Protein AF-A0A7S1EJ12-F1 (afdb_monomer)

Secondary structure (DSSP, 8-state):
----------------------------------------SS-SSSHHHHHHHHHHHHHHHHHHHHHHHHHHHHHHHHHHHHHHHHHHHHHHHHHHHHHHHHHHHHHHHHHHHHHHHHHHHHHHHHHHHTSPTT----TTT-EEEEEEEEESPPS-SSPPEEEEEEEEETTEE-S--EEPPPBPPEEETTTTEEEEEEEEEEEE-S----TTEEEEEEEEEEETTTEEEEEEEEEEE-B-TTS-B--EEEEEEPBPSSP-TT--GGGGGGSPBPTT--EEEEEEEEPP--------S-------------PPPPP----------PPPPPP--------PPPPPPP------------PPPP--------TT-TT--TT-B---PPPPS--EEP-TTPEEEEEEEEEES--TT--SEEEEEEEE-TTS-BS-STTEEEEEPPTTSBTTS-EEEEEEEEEGGGS-TT-EEEEEEEEEETTTTSEEEEEEEEEEESEE-TTTSSPPPHHHHHHHHHHHHHHHHHH-SPTTSHHHHHHHTT-PPPP--EE--EEEEEEEEEPP-----S-GGG---PPPP-SEEEEEEEEES--HHHHHHHHHHTT-HHHHHHHHHHHHHHHHHHHHHHTS------------SSTTHHHHHHHHHHHHHHHHHHHHHHHH-PPPGGG--EE-TT-PPPHHHHHHHHHHHHHTTS--BHHHHHHHHS-HHHHHHHTT-HHHHHHHHHHHHHTS-SS-PPBP-GGGSS---TTT-EEEEEEEEESPPPPPTT-TT-EEEEEEEEGGG--TT-TT---TT-EEE--B-TTSBTTB-BB----EEE--PPP-GGG-EEEEEEEEEE-B-TTS-B-GGG-EEEEEEEEEEESBS-SSS--B--EEEEEEEEESSPPTTHHHHHHHH-HHHHHHHHHHTTSS-EEEEEEEEEEEEEGGG-TTS-TTPPP---GGG--S-HHHHHHHHHHHHTT------THHHHHHHHHHHHHHTT-SS-PPPHHHHHHHHHHHHHHHHHHHHHHH---------SS------

Nearest PDB structures (foldseek):
  6pyr-assembly1_A  TM=7.190E-01  e=3.260E-07  Homo sapiens
  8s3r-assembly1_A  TM=7.450E-01  e=2.530E-06  Homo sapiens
  9gdi-assembly1_A  TM=7.286E-01  e=1.932E-06  Homo sapiens
  7jis-assembly1_A  TM=7.137E-01  e=3.139E-06  Homo sapiens
  5t8f-assembly1_A  TM=7.383E-01  e=1.208E-05  Homo sapiens

Solvent-accessible surface area (backbone atoms only — not comparable to full-atom values): 61436 Å² total; per-residue (Å²): 136,85,92,84,91,85,88,88,89,85,88,90,82,91,88,82,88,84,90,88,89,87,86,84,89,85,89,84,85,88,84,92,81,93,84,91,82,87,89,85,90,80,74,79,77,61,56,58,59,56,48,50,54,55,52,50,53,50,48,53,54,48,52,52,50,49,54,51,47,52,54,51,52,52,51,51,52,53,52,52,51,53,53,49,55,52,50,53,50,55,50,52,54,50,53,50,54,50,53,53,51,51,51,51,53,52,50,51,54,51,52,55,49,51,53,53,49,56,55,48,51,53,54,41,52,59,40,51,69,62,47,48,93,85,40,87,54,45,24,64,52,20,30,33,43,30,40,46,32,36,41,42,47,55,94,64,94,84,51,28,37,31,44,42,33,36,43,22,47,47,75,44,73,66,60,81,74,44,71,55,74,75,19,60,64,40,76,36,83,90,77,75,39,38,32,25,61,64,71,44,74,46,79,50,55,70,45,70,60,43,69,55,31,24,42,36,38,38,38,24,36,36,56,69,96,88,41,70,44,79,59,19,28,35,76,42,70,41,33,40,94,63,34,26,65,57,69,47,82,43,78,43,60,21,28,39,64,75,85,71,74,60,68,56,78,84,56,56,78,77,51,61,62,16,83,53,28,53,29,38,34,36,35,30,43,73,39,64,78,70,91,72,71,82,74,84,64,90,70,75,74,75,77,76,82,71,77,81,77,87,72,82,84,84,80,95,75,88,82,89,80,87,90,88,85,87,80,86,81,86,82,82,79,89,76,91,77,90,79,83,86,85,82,84,88,80,87,84,92,77,88,83,88,87,85,91,83,80,84,79,81,85,81,87,78,82,85,78,88,68,93,67,53,88,75,80,56,95,76,32,65,62,77,76,69,80,73,66,99,63,64,50,68,52,54,60,91,34,40,38,38,40,33,42,49,29,40,33,59,46,42,65,44,46,30,50,43,33,42,36,43,32,33,17,39,84,85,52,39,60,76,43,78,84,42,48,48,72,36,57,37,38,46,85,26,33,39,40,43,25,32,32,80,40,69,48,80,40,55,44,65,79,51,58,50,52,29,27,39,36,40,36,35,34,22,24,22,65,87,70,72,56,32,36,18,31,50,20,29,30,30,43,70,53,33,25,29,74,92,75,71,37,66,46,51,72,69,54,33,53,50,41,54,52,34,45,48,56,48,57,68,64,71,70,66,80,91,84,61,64,77,64,47,53,63,70,68,65,68,71,79,50,81,57,40,22,37,76,52,47,36,41,61,39,58,22,29,59,37,64,61,88,75,81,74,97,63,85,88,74,77,67,94,71,74,82,62,60,70,24,36,35,36,34,35,27,39,68,58,75,44,74,62,54,41,48,49,50,36,51,78,60,70,47,56,68,66,53,53,61,48,51,54,52,52,52,53,50,54,49,53,50,49,56,63,70,65,54,83,90,77,84,87,86,87,82,94,83,78,86,80,63,63,65,58,62,49,54,56,48,54,52,52,52,51,51,52,50,51,53,52,46,50,53,56,49,59,72,55,72,72,62,74,92,72,62,68,54,51,46,87,83,60,72,72,48,76,49,48,57,60,42,46,59,53,50,54,63,58,53,69,61,72,50,21,21,49,57,42,46,51,74,74,40,56,71,70,62,36,62,75,23,62,95,38,70,68,51,40,52,52,52,50,49,49,59,46,59,71,30,72,90,57,83,55,50,38,40,70,62,53,48,36,49,75,61,44,32,85,71,19,32,27,43,23,63,46,31,35,36,57,43,79,76,68,60,93,90,43,74,78,55,42,79,32,36,39,36,28,41,25,98,59,42,47,76,74,50,98,87,50,43,36,95,63,48,44,75,50,64,45,56,45,83,90,40,46,87,40,40,39,30,35,68,71,36,68,44,79,49,60,66,53,75,87,55,23,30,14,33,22,38,36,36,36,38,27,33,41,37,28,66,46,98,84,78,45,80,41,76,91,60,52,43,80,43,63,55,18,22,40,68,41,50,44,25,72,31,68,85,51,56,24,37,39,50,50,50,33,57,37,66,25,24,47,38,72,78,60,87,64,48,27,66,41,19,59,70,63,9,36,68,60,38,52,53,51,29,39,74,70,65,76,39,44,73,37,78,80,14,29,37,34,35,36,33,39,46,37,84,75,40,92,53,74,58,70,77,67,76,77,75,77,50,85,87,44,40,84,44,64,68,79,49,42,54,52,52,50,46,44,57,74,66,46,77,76,53,97,77,60,76,67,58,57,56,56,44,50,52,54,48,45,63,60,53,71,74,50,95,68,80,89,82,55,80,67,62,56,55,54,53,49,52,54,50,46,51,51,51,44,52,49,46,24,72,75,42,66,38,78,70,75,75,82,73,56,98,68,83,82,85,82,91,130

Structure (mmCIF, N/CA/C/O backbone):
data_AF-A0A7S1EJ12-F1
#
_entry.id   AF-A0A7S1EJ12-F1
#
loop_
_atom_site.group_PDB
_atom_site.id
_atom_site.type_symbol
_atom_site.label_atom_id
_atom_site.label_alt_id
_atom_site.label_comp_id
_atom_site.label_asym_id
_atom_site.label_entity_id
_atom_site.label_seq_id
_atom_site.pdbx_PDB_ins_code
_atom_site.Cartn_x
_atom_site.Cartn_y
_atom_site.Cartn_z
_atom_site.occupancy
_atom_site.B_iso_or_equiv
_atom_site.auth_seq_id
_atom_site.auth_comp_id
_atom_site.auth_asym_id
_atom_site.auth_atom_id
_atom_site.pdbx_PDB_model_num
ATOM 1 N N . MET A 1 1 ? 6.610 -59.951 -35.210 1.00 33.75 1 MET A N 1
ATOM 2 C CA . MET A 1 1 ? 6.055 -60.514 -36.461 1.00 33.75 1 MET A CA 1
ATOM 3 C C . MET A 1 1 ? 6.129 -59.433 -37.542 1.00 33.75 1 MET A C 1
ATOM 5 O O . MET A 1 1 ? 5.496 -58.406 -37.370 1.00 33.75 1 MET A O 1
ATOM 9 N N . THR A 1 2 ? 7.161 -59.508 -38.405 1.00 34.12 2 THR A N 1
ATOM 10 C CA . THR A 1 2 ? 7.117 -59.576 -39.902 1.00 34.12 2 THR A CA 1
ATOM 11 C C . THR A 1 2 ? 6.665 -58.276 -40.593 1.00 34.12 2 THR A C 1
ATOM 13 O O . THR A 1 2 ? 5.515 -57.904 -40.432 1.00 34.12 2 THR A O 1
ATOM 16 N N . SER A 1 3 ? 7.497 -57.441 -41.238 1.00 36.81 3 SER A N 1
ATOM 17 C CA . SER A 1 3 ? 8.451 -57.576 -42.375 1.00 36.81 3 SER A CA 1
ATOM 18 C C . SER A 1 3 ? 7.829 -57.637 -43.793 1.00 36.81 3 SER A C 1
ATOM 20 O O . SER A 1 3 ? 6.928 -58.434 -44.029 1.00 36.81 3 SER A O 1
ATOM 22 N N . ARG A 1 4 ? 8.421 -56.831 -44.714 1.00 36.62 4 ARG A N 1
ATOM 23 C CA . ARG A 1 4 ? 8.357 -56.721 -46.214 1.00 36.62 4 ARG A CA 1
ATOM 24 C C . ARG A 1 4 ? 7.868 -55.332 -46.680 1.00 36.62 4 ARG A C 1
ATOM 26 O O . ARG A 1 4 ? 6.792 -54.931 -46.276 1.00 36.62 4 ARG A O 1
ATOM 33 N N . SER A 1 5 ? 8.612 -54.465 -47.390 1.00 37.44 5 SER A N 1
ATOM 34 C CA . SER A 1 5 ? 9.493 -54.534 -48.589 1.00 37.44 5 SER A CA 1
ATOM 35 C C . SER A 1 5 ? 8.772 -54.867 -49.900 1.00 37.44 5 SER A C 1
ATOM 37 O O . SER A 1 5 ? 8.226 -55.962 -49.995 1.00 37.44 5 SER A O 1
ATOM 39 N N . VAL A 1 6 ? 8.860 -53.961 -50.900 1.00 35.19 6 VAL A N 1
ATOM 40 C CA . VAL A 1 6 ? 9.341 -54.208 -52.289 1.00 35.19 6 VAL A CA 1
ATOM 41 C C . VAL A 1 6 ? 9.262 -52.935 -53.183 1.00 35.19 6 VAL A C 1
ATOM 43 O O . VAL A 1 6 ? 8.184 -52.386 -53.349 1.00 35.19 6 VAL A O 1
ATOM 46 N N . ARG A 1 7 ? 10.432 -52.560 -53.762 1.00 32.41 7 ARG A N 1
ATOM 47 C CA . ARG A 1 7 ? 10.792 -51.986 -55.107 1.00 32.41 7 ARG A CA 1
ATOM 48 C C . ARG A 1 7 ? 10.039 -50.747 -55.655 1.00 32.41 7 ARG A C 1
ATOM 50 O O . ARG A 1 7 ? 8.835 -50.668 -55.550 1.00 32.41 7 ARG A O 1
ATOM 57 N N . GLY A 1 8 ? 10.636 -49.786 -56.373 1.00 30.27 8 GLY A N 1
ATOM 58 C CA . GLY A 1 8 ? 11.981 -49.584 -56.935 1.00 30.27 8 GLY A CA 1
ATOM 59 C C . GLY A 1 8 ? 11.891 -48.800 -58.265 1.00 30.27 8 GLY A C 1
ATOM 60 O O . GLY A 1 8 ? 11.001 -49.113 -59.041 1.00 30.27 8 GLY A O 1
ATOM 61 N N . ALA A 1 9 ? 12.776 -47.819 -58.521 1.00 30.06 9 ALA A N 1
ATOM 62 C CA . ALA A 1 9 ? 13.326 -47.428 -59.844 1.00 30.06 9 ALA A CA 1
ATOM 63 C C . ALA A 1 9 ? 14.156 -46.114 -59.776 1.00 30.06 9 ALA A C 1
ATOM 65 O O . ALA A 1 9 ? 13.767 -45.152 -59.126 1.00 30.06 9 ALA A O 1
ATOM 66 N N . LYS A 1 10 ? 15.295 -46.093 -60.483 1.00 32.16 10 LYS A N 1
ATOM 67 C CA . LYS A 1 10 ? 16.169 -44.957 -60.888 1.00 32.16 10 LYS A CA 1
ATOM 68 C C . LYS A 1 10 ? 16.282 -45.009 -62.444 1.00 32.16 10 LYS A C 1
ATOM 70 O O . LYS A 1 10 ? 15.840 -46.017 -62.993 1.00 32.16 10 LYS A O 1
ATOM 75 N N . PRO A 1 11 ? 17.147 -44.214 -63.119 1.00 59.09 11 PRO A N 1
ATOM 76 C CA . PRO A 1 11 ? 17.188 -42.770 -63.437 1.00 59.09 11 PRO A CA 1
ATOM 77 C C . PRO A 1 11 ? 17.146 -42.573 -64.995 1.00 59.09 11 PRO A C 1
ATOM 79 O O . PRO A 1 11 ? 16.695 -43.511 -65.655 1.00 59.09 11 PRO A O 1
ATOM 82 N N . PRO A 1 12 ? 17.592 -41.451 -65.634 1.00 46.62 12 PRO A N 1
ATOM 83 C CA . PRO A 1 12 ? 19.024 -41.302 -65.995 1.00 46.62 12 PRO A CA 1
ATOM 84 C C . PRO A 1 12 ? 19.580 -39.855 -66.188 1.00 46.62 12 PRO A C 1
ATOM 86 O O . PRO A 1 12 ? 18.890 -38.858 -66.006 1.00 46.62 12 PRO A O 1
ATOM 89 N N . LYS A 1 13 ? 20.883 -39.806 -66.525 1.00 38.44 13 LYS A N 1
ATOM 90 C CA . LYS A 1 13 ? 21.804 -38.677 -66.792 1.00 38.44 13 LYS A CA 1
ATOM 91 C C . LYS A 1 13 ? 21.871 -38.253 -68.282 1.00 38.44 13 LYS A C 1
ATOM 93 O O . LYS A 1 13 ? 21.585 -39.081 -69.135 1.00 38.44 13 LYS A O 1
ATOM 98 N N . GLU A 1 14 ? 22.436 -37.047 -68.497 1.00 36.09 14 GLU A N 1
ATOM 99 C CA . GLU A 1 14 ? 23.297 -36.541 -69.610 1.00 36.09 14 GLU A CA 1
ATOM 100 C C . GLU A 1 14 ? 22.793 -36.514 -71.069 1.00 36.09 14 GLU A C 1
ATOM 102 O O . GLU A 1 14 ? 22.403 -37.551 -71.574 1.00 36.09 14 GLU A O 1
ATOM 107 N N . VAL A 1 15 ? 22.980 -35.369 -71.773 1.00 32.88 15 VAL A N 1
ATOM 108 C CA . VAL A 1 15 ? 23.586 -35.213 -73.134 1.00 32.88 15 VAL A CA 1
ATOM 109 C C . VAL A 1 15 ? 23.983 -33.725 -73.390 1.00 32.88 15 VAL A C 1
ATOM 111 O O . VAL A 1 15 ? 23.349 -32.811 -72.872 1.00 32.88 15 VAL A O 1
ATOM 114 N N . LYS A 1 16 ? 25.067 -33.525 -74.165 1.00 37.03 16 LYS A N 1
ATOM 115 C CA . LYS A 1 16 ? 25.761 -32.294 -74.635 1.00 37.03 16 LYS A CA 1
ATOM 116 C C . LYS A 1 16 ? 25.139 -31.626 -75.896 1.00 37.03 16 LYS A C 1
ATOM 118 O O . LYS A 1 16 ? 24.517 -32.354 -76.654 1.00 37.03 16 LYS A O 1
ATOM 123 N N . ASP A 1 17 ? 25.429 -30.317 -76.101 1.00 42.34 17 ASP A N 1
ATOM 124 C CA . ASP A 1 17 ? 25.677 -29.458 -77.320 1.00 42.34 17 ASP A CA 1
ATOM 125 C C . ASP A 1 17 ? 25.135 -29.851 -78.730 1.00 42.34 17 ASP A C 1
ATOM 127 O O . ASP A 1 17 ? 24.995 -31.047 -78.964 1.00 42.34 17 ASP A O 1
ATOM 131 N N . PRO A 1 18 ? 24.950 -28.944 -79.752 1.00 51.12 18 PRO A N 1
ATOM 132 C CA . PRO A 1 18 ? 25.736 -27.712 -80.060 1.00 51.12 18 PRO A CA 1
ATOM 133 C C . PRO A 1 18 ? 25.023 -26.507 -80.782 1.00 51.12 18 PRO A C 1
ATOM 135 O O . PRO A 1 18 ? 23.943 -26.630 -81.343 1.00 51.12 18 PRO A O 1
ATOM 138 N N . GLY A 1 19 ? 25.740 -25.372 -80.916 1.00 31.06 19 GLY A N 1
ATOM 139 C CA . GLY A 1 19 ? 25.970 -24.646 -82.195 1.00 31.06 19 GLY A CA 1
ATOM 140 C C . GLY A 1 19 ? 24.959 -23.616 -82.763 1.00 31.06 19 GLY A C 1
ATOM 141 O O . GLY A 1 19 ? 23.812 -23.933 -83.042 1.00 31.06 19 GLY A O 1
ATOM 142 N N . GLY A 1 20 ? 25.452 -22.413 -83.125 1.00 30.72 20 GLY A N 1
ATOM 143 C CA . GLY A 1 20 ? 24.783 -21.510 -84.087 1.00 30.72 20 GLY A CA 1
ATOM 144 C C . GLY A 1 20 ? 25.339 -20.076 -84.184 1.00 30.72 20 GLY A C 1
ATOM 145 O O . GLY A 1 20 ? 25.011 -19.226 -83.367 1.00 30.72 20 GLY A O 1
ATOM 146 N N . ARG A 1 21 ? 26.157 -19.787 -85.212 1.00 35.69 21 ARG A N 1
ATOM 147 C CA . ARG A 1 21 ? 26.612 -18.438 -85.634 1.00 35.69 21 ARG A CA 1
ATOM 148 C C . ARG A 1 21 ? 25.631 -17.819 -86.635 1.00 35.69 21 ARG A C 1
ATOM 150 O O . ARG A 1 21 ? 25.224 -18.543 -87.533 1.00 35.69 21 ARG A O 1
ATOM 157 N N . LEU A 1 22 ? 25.484 -16.486 -86.649 1.00 32.84 22 LEU A N 1
ATOM 158 C CA . LEU A 1 22 ? 25.323 -15.691 -87.882 1.00 32.84 22 LEU A CA 1
ATOM 159 C C . LEU A 1 22 ? 25.978 -14.295 -87.760 1.00 32.84 22 LEU A C 1
ATOM 161 O O . LEU A 1 22 ? 26.050 -13.700 -86.692 1.00 32.84 22 LEU A O 1
ATOM 165 N N . ARG A 1 23 ? 26.505 -13.842 -88.902 1.00 35.66 23 ARG A N 1
ATOM 166 C CA . ARG A 1 23 ? 27.188 -12.574 -89.265 1.00 35.66 23 ARG A CA 1
ATOM 167 C C . ARG A 1 23 ? 26.142 -11.635 -89.939 1.00 35.66 23 ARG A C 1
ATOM 169 O O . ARG A 1 23 ? 25.088 -12.184 -90.266 1.00 35.66 23 ARG A O 1
ATOM 176 N N . PRO A 1 24 ? 26.379 -10.327 -90.260 1.00 47.12 24 PRO A N 1
ATOM 177 C CA . PRO A 1 24 ? 27.252 -9.981 -91.409 1.00 47.12 24 PRO A CA 1
ATOM 178 C C . PRO A 1 24 ? 27.888 -8.552 -91.526 1.00 47.12 24 PRO A C 1
ATOM 180 O O . PRO A 1 24 ? 27.473 -7.619 -90.859 1.00 47.12 24 PRO A O 1
ATOM 183 N N . VAL A 1 25 ? 28.877 -8.463 -92.452 1.00 32.78 25 VAL A N 1
ATOM 184 C CA . VAL A 1 25 ? 29.289 -7.362 -93.393 1.00 32.78 25 VAL A CA 1
ATOM 185 C C . VAL A 1 25 ? 29.711 -5.983 -92.815 1.00 32.78 25 VAL A C 1
ATOM 187 O O . VAL A 1 25 ? 29.009 -5.432 -91.992 1.00 32.78 25 VAL A O 1
ATOM 190 N N . GLY A 1 26 ? 30.789 -5.276 -93.203 1.00 31.44 26 GLY A N 1
ATOM 191 C CA . GLY A 1 26 ? 31.836 -5.421 -94.230 1.00 31.44 26 GLY A CA 1
ATOM 192 C C . GLY A 1 26 ? 32.011 -4.150 -95.108 1.00 31.44 26 GLY A C 1
ATOM 193 O O . GLY A 1 26 ? 31.016 -3.663 -95.627 1.00 31.44 26 GLY A O 1
ATOM 194 N N . LEU A 1 27 ? 33.284 -3.747 -95.347 1.00 31.38 27 LEU A N 1
ATOM 195 C CA . LEU A 1 27 ? 33.866 -2.835 -96.389 1.00 31.38 27 LEU A CA 1
ATOM 196 C C . LEU A 1 27 ? 34.013 -1.324 -96.053 1.00 31.38 27 LEU A C 1
ATOM 198 O O . LEU A 1 27 ? 33.090 -0.731 -95.524 1.00 31.38 27 LEU A O 1
ATOM 202 N N . GLY A 1 28 ? 35.120 -0.610 -96.350 1.00 29.42 28 GLY A N 1
ATOM 203 C CA . GLY A 1 28 ? 36.384 -0.903 -97.068 1.00 29.42 28 GLY A CA 1
ATOM 204 C C . GLY A 1 28 ? 37.444 0.221 -96.857 1.00 29.42 28 GLY A C 1
ATOM 205 O O . GLY A 1 28 ? 37.083 1.342 -96.529 1.00 29.42 28 GLY A O 1
ATOM 206 N N . ARG A 1 29 ? 38.742 -0.118 -96.729 1.00 33.75 29 ARG A N 1
ATOM 207 C CA . ARG A 1 29 ? 39.891 0.040 -97.679 1.00 33.75 29 ARG A CA 1
ATOM 208 C C . ARG A 1 29 ? 40.479 1.465 -97.934 1.00 33.75 29 ARG A C 1
ATOM 210 O O . ARG A 1 29 ? 39.926 2.219 -98.716 1.00 33.75 29 ARG A O 1
ATOM 217 N N . GLN A 1 30 ? 41.626 1.735 -97.268 1.00 39.62 30 GLN A N 1
ATOM 218 C CA . GLN A 1 30 ? 43.010 2.170 -97.686 1.00 39.62 30 GLN A CA 1
ATOM 219 C C . GLN A 1 30 ? 43.295 2.681 -99.128 1.00 39.62 30 GLN A C 1
ATOM 221 O O . GLN A 1 30 ? 42.545 2.253 -100.004 1.00 39.62 30 GLN A O 1
ATOM 226 N N . PRO A 1 31 ? 44.374 3.481 -99.440 1.00 46.78 31 PRO A N 1
ATOM 227 C CA . PRO A 1 31 ? 45.836 3.302 -99.108 1.00 46.78 31 PRO A CA 1
ATOM 228 C C . PRO A 1 31 ? 46.661 4.611 -98.807 1.00 46.78 31 PRO A C 1
ATOM 230 O O . PRO A 1 31 ? 46.115 5.697 -98.939 1.00 46.78 31 PRO A O 1
ATOM 233 N N . LYS A 1 32 ? 47.840 4.635 -98.131 1.00 36.31 32 LYS A N 1
ATOM 234 C CA . LYS A 1 32 ? 49.281 4.464 -98.547 1.00 36.31 32 LYS A CA 1
ATOM 235 C C . LYS A 1 32 ? 49.660 5.139 -99.894 1.00 36.31 32 LYS A C 1
ATOM 237 O O . LYS A 1 32 ? 48.919 4.933 -100.840 1.00 36.31 32 LYS A O 1
ATOM 242 N N . GLU A 1 33 ? 50.731 5.933 -100.099 1.00 34.19 33 GLU A N 1
ATOM 243 C CA . GLU A 1 33 ? 52.137 5.949 -99.610 1.00 34.19 33 GLU A CA 1
ATOM 244 C C . GLU A 1 33 ? 52.889 7.259 -100.048 1.00 34.19 33 GLU A C 1
ATOM 246 O O . GLU A 1 33 ? 52.455 7.868 -101.018 1.00 34.19 33 GLU A O 1
ATOM 251 N N . GLU A 1 34 ? 53.984 7.632 -99.335 1.00 33.66 34 GLU A N 1
ATOM 252 C CA . GLU A 1 34 ? 55.287 8.275 -99.743 1.00 33.66 34 GLU A CA 1
ATOM 253 C C . GLU A 1 34 ? 55.366 9.502 -100.724 1.00 33.66 34 GLU A C 1
ATOM 255 O O . GLU A 1 34 ? 54.585 9.588 -101.653 1.00 33.66 34 GLU A O 1
ATOM 260 N N . ILE A 1 35 ? 56.274 10.512 -100.709 1.00 33.59 35 ILE A N 1
ATOM 261 C CA . ILE A 1 35 ? 57.648 10.776 -100.193 1.00 33.59 35 ILE A CA 1
ATOM 262 C C . ILE A 1 35 ? 57.989 12.311 -100.302 1.00 33.59 35 ILE A C 1
ATOM 264 O O . ILE A 1 35 ? 57.539 12.979 -101.223 1.00 33.59 35 ILE A O 1
ATOM 268 N N . GLN A 1 36 ? 58.823 12.805 -99.365 1.00 34.84 36 GLN A N 1
ATOM 269 C CA . GLN A 1 36 ? 59.869 13.877 -99.345 1.00 34.84 36 GLN A CA 1
ATOM 270 C C . GLN A 1 36 ? 59.758 15.350 -99.861 1.00 34.84 36 GLN A C 1
ATOM 272 O O . GLN A 1 36 ? 59.391 15.654 -100.985 1.00 34.84 36 GLN A O 1
ATOM 277 N N . SER A 1 37 ? 60.369 16.188 -98.994 1.00 33.97 37 SER A N 1
ATOM 278 C CA . SER A 1 37 ? 61.290 17.344 -99.157 1.00 33.97 37 SER A CA 1
ATOM 279 C C . SER A 1 37 ? 60.796 18.792 -99.339 1.00 33.97 37 SER A C 1
ATOM 281 O O . SER A 1 37 ? 60.373 19.185 -100.415 1.00 33.97 37 SER A O 1
ATOM 283 N N . VAL A 1 38 ? 61.032 19.565 -98.261 1.00 39.72 38 VAL A N 1
ATOM 284 C CA . VAL A 1 38 ? 61.695 20.889 -98.152 1.00 39.72 38 VAL A CA 1
ATOM 285 C C . VAL A 1 38 ? 61.256 22.002 -99.114 1.00 39.72 38 VAL A C 1
ATOM 287 O O . VAL A 1 38 ? 61.665 22.008 -100.264 1.00 39.72 38 VAL A O 1
ATOM 290 N N . ASP A 1 39 ? 60.583 23.034 -98.585 1.00 36.88 39 ASP A N 1
ATOM 291 C CA . ASP A 1 39 ? 61.193 24.371 -98.555 1.00 36.88 39 ASP A CA 1
ATOM 292 C C . ASP A 1 39 ? 60.571 25.307 -97.507 1.00 36.88 39 ASP A C 1
ATOM 294 O O . ASP A 1 39 ? 59.421 25.180 -97.084 1.00 36.88 39 ASP A O 1
ATOM 298 N N . TRP A 1 40 ? 61.436 26.179 -97.009 1.00 49.47 40 TRP A N 1
ATOM 299 C CA . TRP A 1 40 ? 61.356 26.964 -95.784 1.00 49.47 40 TRP A CA 1
ATOM 300 C C . TRP A 1 40 ? 60.992 28.426 -96.122 1.00 49.47 40 TRP A C 1
ATOM 302 O O . TRP A 1 40 ? 61.323 28.899 -97.202 1.00 49.47 40 TRP A O 1
ATOM 312 N N . TYR A 1 41 ? 60.366 29.131 -95.165 1.00 44.00 41 TYR A N 1
ATOM 313 C CA . TYR A 1 41 ? 59.928 30.549 -95.161 1.00 44.00 41 TYR A CA 1
ATOM 314 C C . TYR A 1 41 ? 58.533 30.912 -95.704 1.00 44.00 41 TYR A C 1
ATOM 316 O O . TYR A 1 41 ? 58.415 31.584 -96.715 1.00 44.00 41 TYR A O 1
ATOM 324 N N . GLU A 1 42 ? 57.485 30.598 -94.926 1.00 44.72 42 GLU A N 1
ATOM 325 C CA . GLU A 1 42 ? 56.288 31.468 -94.739 1.00 44.72 42 GLU A CA 1
ATOM 326 C C . GLU A 1 42 ? 55.373 31.021 -93.555 1.00 44.72 42 GLU A C 1
ATOM 328 O O . GLU A 1 42 ? 54.209 31.400 -93.440 1.00 44.72 42 GLU A O 1
ATOM 333 N N . SER A 1 43 ? 55.890 30.208 -92.618 1.00 46.41 43 SER A N 1
ATOM 334 C CA . SER A 1 43 ? 55.082 29.359 -91.711 1.00 46.41 43 SER A CA 1
ATOM 335 C C . SER A 1 43 ? 54.748 29.930 -90.316 1.00 46.41 43 SER A C 1
ATOM 337 O O . SER A 1 43 ? 54.071 29.251 -89.536 1.00 46.41 43 SER A O 1
ATOM 339 N N . VAL A 1 44 ? 55.196 31.132 -89.942 1.00 48.72 44 VAL A N 1
ATOM 340 C CA . VAL A 1 44 ? 55.106 31.569 -88.527 1.00 48.72 44 VAL A CA 1
ATOM 341 C C . VAL A 1 44 ? 53.961 32.556 -88.248 1.00 48.72 44 VAL A C 1
ATOM 343 O O . VAL A 1 44 ? 53.538 32.668 -87.107 1.00 48.72 44 VAL A O 1
ATOM 346 N N . ALA A 1 45 ? 53.362 33.198 -89.260 1.00 51.12 45 ALA A N 1
ATOM 347 C CA . ALA A 1 45 ? 52.311 34.205 -89.023 1.00 51.12 45 ALA A CA 1
ATOM 348 C C . ALA A 1 45 ? 50.861 33.728 -89.271 1.00 51.12 45 ALA A C 1
ATOM 350 O O . ALA A 1 45 ? 49.930 34.317 -88.729 1.00 51.12 45 ALA A O 1
ATOM 351 N N . ARG A 1 46 ? 50.633 32.653 -90.045 1.00 49.50 46 ARG A N 1
ATOM 352 C CA . ARG A 1 46 ? 49.277 32.105 -90.300 1.00 49.50 46 ARG A CA 1
ATOM 353 C C . ARG A 1 46 ? 48.836 31.014 -89.316 1.00 49.50 46 ARG A C 1
ATOM 355 O O . ARG A 1 46 ? 47.642 30.851 -89.085 1.00 49.50 46 ARG A O 1
ATOM 362 N N . THR A 1 47 ? 49.775 30.322 -88.672 1.00 54.34 47 THR A N 1
ATOM 363 C CA . THR A 1 47 ? 49.472 29.193 -87.775 1.00 54.34 47 THR A CA 1
ATOM 364 C C . THR A 1 47 ? 48.873 29.606 -86.428 1.00 54.34 47 THR A C 1
ATOM 366 O O . THR A 1 47 ? 48.236 28.776 -85.787 1.00 54.34 47 THR A O 1
ATOM 369 N N . ASP A 1 48 ? 48.996 30.865 -86.002 1.00 55.25 48 ASP A N 1
ATOM 370 C CA . ASP A 1 48 ? 48.426 31.325 -84.725 1.00 55.25 48 ASP A CA 1
ATOM 371 C C . ASP A 1 48 ? 46.946 31.729 -84.813 1.00 55.25 48 ASP A C 1
ATOM 373 O O . ASP A 1 48 ? 46.214 31.586 -83.832 1.00 55.25 48 ASP A O 1
ATOM 377 N N . ILE A 1 49 ? 46.467 32.165 -85.982 1.00 60.09 49 ILE A N 1
ATOM 378 C CA . ILE A 1 49 ? 45.048 32.508 -86.183 1.00 60.09 49 ILE A CA 1
ATOM 379 C C . ILE A 1 49 ? 44.211 31.230 -86.326 1.00 60.09 49 ILE A C 1
ATOM 381 O O . ILE A 1 49 ? 43.189 31.084 -85.655 1.00 60.09 49 ILE A O 1
ATOM 385 N N . GLU A 1 50 ? 44.689 30.254 -87.100 1.00 58.69 50 GLU A N 1
ATOM 386 C CA . GLU A 1 50 ? 44.014 28.958 -87.260 1.00 58.69 50 GLU A CA 1
ATOM 387 C C . GLU A 1 50 ? 44.037 28.129 -85.967 1.00 58.69 50 GLU A C 1
ATOM 389 O O . GLU A 1 50 ? 43.057 27.462 -85.639 1.00 58.69 50 GLU A O 1
ATOM 394 N N . LYS A 1 51 ? 45.104 28.225 -85.156 1.00 61.69 51 LYS A N 1
ATOM 395 C CA . LYS A 1 51 ? 45.134 27.600 -83.823 1.00 61.69 51 LYS A CA 1
ATOM 396 C C . LYS A 1 51 ? 44.151 28.248 -82.853 1.00 61.69 51 LYS A C 1
ATOM 398 O O . LYS A 1 51 ? 43.543 27.524 -82.070 1.00 61.69 51 LYS A O 1
ATOM 403 N N . ARG A 1 52 ? 43.956 29.573 -82.894 1.00 63.72 52 ARG A N 1
ATOM 404 C CA . ARG A 1 52 ? 42.958 30.249 -82.043 1.00 63.72 52 ARG A CA 1
ATOM 405 C C . ARG A 1 52 ? 41.532 29.869 -82.437 1.00 63.72 52 ARG A C 1
ATOM 407 O O . ARG A 1 52 ? 40.773 29.469 -81.562 1.00 63.72 52 ARG A O 1
ATOM 414 N N . GLN A 1 53 ? 41.215 29.863 -83.731 1.00 67.25 53 GLN A N 1
ATOM 415 C CA . GLN A 1 53 ? 39.900 29.424 -84.214 1.00 67.25 53 GLN A CA 1
ATOM 416 C C . GLN A 1 53 ? 39.640 27.936 -83.926 1.00 67.25 53 GLN A C 1
ATOM 418 O O . GLN A 1 53 ? 38.546 27.577 -83.504 1.00 67.25 53 GLN A O 1
ATOM 423 N N . ALA A 1 54 ? 40.647 27.064 -84.043 1.00 66.62 54 ALA A N 1
ATOM 424 C CA . ALA A 1 54 ? 40.509 25.647 -83.694 1.00 66.62 54 ALA A CA 1
ATOM 425 C C . ALA A 1 54 ? 40.350 25.398 -82.180 1.00 66.62 54 ALA A C 1
ATOM 427 O O . ALA A 1 54 ? 39.705 24.427 -81.780 1.00 66.62 54 ALA A O 1
ATOM 428 N N . VAL A 1 55 ? 40.933 26.245 -81.325 1.00 71.38 55 VAL A N 1
ATOM 429 C CA . VAL A 1 55 ? 40.754 26.177 -79.863 1.00 71.38 55 VAL A CA 1
ATOM 430 C C . VAL A 1 55 ? 39.362 26.658 -79.457 1.00 71.38 55 VAL A C 1
ATOM 432 O O . VAL A 1 55 ? 38.750 26.062 -78.571 1.00 71.38 55 VAL A O 1
ATOM 435 N N . GLU A 1 56 ? 38.842 27.687 -80.122 1.00 71.50 56 GLU A N 1
ATOM 436 C CA . GLU A 1 56 ? 37.502 28.222 -79.872 1.00 71.50 56 GLU A CA 1
ATOM 437 C C . GLU A 1 56 ? 36.415 27.240 -80.335 1.00 71.50 56 GLU A C 1
ATOM 439 O O . GLU A 1 56 ? 35.550 26.874 -79.540 1.00 71.50 56 GLU A O 1
ATOM 444 N N . LEU A 1 57 ? 36.563 26.649 -81.528 1.00 72.06 57 LEU A N 1
ATOM 445 C CA . LEU A 1 57 ? 35.668 25.588 -82.008 1.00 72.06 57 LEU A CA 1
ATOM 446 C C . LEU A 1 57 ? 35.704 24.343 -81.103 1.00 72.06 57 LEU A C 1
ATOM 448 O O . LEU A 1 57 ? 34.676 23.727 -80.838 1.00 72.06 57 LEU A O 1
ATOM 452 N N . LYS A 1 58 ? 36.881 23.971 -80.575 1.00 68.38 58 LYS A N 1
ATOM 453 C CA . LYS A 1 58 ? 36.996 22.877 -79.591 1.00 68.38 58 LYS A CA 1
ATOM 454 C C . LYS A 1 58 ? 36.306 23.201 -78.267 1.00 68.38 58 LYS A C 1
ATOM 456 O O . LYS A 1 58 ? 35.800 22.282 -77.625 1.00 68.38 58 LYS A O 1
ATOM 461 N N . ARG A 1 59 ? 36.283 24.469 -77.850 1.00 71.25 59 ARG A N 1
ATOM 462 C CA . ARG A 1 59 ? 35.553 24.907 -76.653 1.00 71.25 59 ARG A CA 1
ATOM 463 C C . ARG A 1 59 ? 34.046 24.833 -76.858 1.00 71.25 59 ARG A C 1
ATOM 465 O O . ARG A 1 59 ? 33.365 24.317 -75.980 1.00 71.25 59 ARG A O 1
ATOM 472 N N . GLU A 1 60 ? 33.543 25.273 -78.005 1.00 73.25 60 GLU A N 1
ATOM 473 C CA . GLU A 1 60 ? 32.110 25.210 -78.312 1.00 73.25 60 GLU A CA 1
ATOM 474 C C . GLU A 1 60 ? 31.621 23.767 -78.472 1.00 73.25 60 GLU A C 1
ATOM 476 O O . GLU A 1 60 ? 30.622 23.382 -77.869 1.00 73.25 60 GLU A O 1
ATOM 481 N N . VAL A 1 61 ? 32.375 22.919 -79.179 1.00 71.56 61 VAL A N 1
ATOM 482 C CA . VAL A 1 61 ? 32.061 21.484 -79.297 1.00 71.56 61 VAL A CA 1
ATOM 483 C C . VAL A 1 61 ? 32.149 20.781 -77.936 1.00 71.56 61 VAL A C 1
ATOM 485 O O . VAL A 1 61 ? 31.329 19.915 -77.638 1.00 71.56 61 VAL A O 1
ATOM 488 N N . GLY A 1 62 ? 33.093 21.179 -77.076 1.00 70.94 62 GLY A N 1
ATOM 489 C CA . GLY A 1 62 ? 33.185 20.688 -75.699 1.00 70.94 62 GLY A CA 1
ATOM 490 C C . GLY A 1 62 ? 32.001 21.114 -74.826 1.00 70.94 62 GLY A C 1
ATOM 491 O O . GLY A 1 62 ? 31.496 20.304 -74.053 1.00 70.94 62 GLY A O 1
ATOM 492 N N . ALA A 1 63 ? 31.516 22.350 -74.977 1.00 71.38 63 ALA A N 1
ATOM 493 C CA . ALA A 1 63 ? 30.352 22.855 -74.250 1.00 71.38 63 ALA A CA 1
ATOM 494 C C . ALA A 1 63 ? 29.055 22.156 -74.689 1.00 71.38 63 ALA A C 1
ATOM 496 O O . ALA A 1 63 ? 28.262 21.747 -73.844 1.00 71.38 63 ALA A O 1
ATOM 497 N N . VAL A 1 64 ? 28.869 21.934 -75.995 1.00 74.62 64 VAL A N 1
ATOM 498 C CA . VAL A 1 64 ? 27.736 21.151 -76.514 1.00 74.62 64 VAL A CA 1
ATOM 499 C C . VAL A 1 64 ? 27.829 19.693 -76.054 1.00 74.62 64 VAL A C 1
ATOM 501 O O . VAL A 1 64 ? 26.828 19.126 -75.627 1.00 74.62 64 VAL A O 1
ATOM 504 N N . GLY A 1 65 ? 29.028 19.102 -76.052 1.00 75.12 65 GLY A N 1
ATOM 505 C CA . GLY A 1 65 ? 29.259 17.760 -75.512 1.00 75.12 65 GLY A CA 1
ATOM 506 C C . GLY A 1 65 ? 28.925 17.640 -74.021 1.00 75.12 65 GLY A C 1
ATOM 507 O O . GLY A 1 65 ? 28.338 16.642 -73.614 1.00 75.12 65 GLY A O 1
ATOM 508 N N . ALA A 1 66 ? 29.225 18.667 -73.219 1.00 73.00 66 ALA A N 1
ATOM 509 C CA . ALA A 1 66 ? 28.875 18.706 -71.799 1.00 73.00 66 ALA A CA 1
ATOM 510 C C . ALA A 1 66 ? 27.358 18.820 -71.576 1.00 73.00 66 ALA A C 1
ATOM 512 O O . ALA A 1 66 ? 26.813 18.106 -70.741 1.00 73.00 66 ALA A O 1
ATOM 513 N N . ILE A 1 67 ? 26.661 19.649 -72.360 1.00 74.88 67 ILE A N 1
ATOM 514 C CA . ILE A 1 67 ? 25.197 19.785 -72.278 1.00 74.88 67 ILE A CA 1
ATOM 515 C C . ILE A 1 67 ? 24.503 18.478 -72.684 1.00 74.88 67 ILE A C 1
ATOM 517 O O . ILE A 1 67 ? 23.567 18.038 -72.017 1.00 74.88 67 ILE A O 1
ATOM 521 N N . VAL A 1 68 ? 24.980 17.820 -73.745 1.00 77.94 68 VAL A N 1
ATOM 522 C CA . VAL A 1 68 ? 24.456 16.511 -74.164 1.00 77.94 68 VAL A CA 1
ATOM 523 C C . VAL A 1 68 ? 24.765 15.440 -73.114 1.00 77.94 68 VAL A C 1
ATOM 525 O O . VAL A 1 68 ? 23.889 14.639 -72.806 1.00 77.94 68 VAL A O 1
ATOM 528 N N . GLY A 1 69 ? 25.958 15.462 -72.510 1.00 76.50 69 GLY A N 1
ATOM 529 C CA . GLY A 1 69 ? 26.324 14.578 -71.399 1.00 76.50 69 GLY A CA 1
ATOM 530 C C . GLY A 1 69 ? 25.383 14.722 -70.202 1.00 76.50 69 GLY A C 1
ATOM 531 O O . GLY A 1 69 ? 24.800 13.733 -69.770 1.00 76.50 69 GLY A O 1
ATOM 532 N N . MET A 1 70 ? 25.132 15.955 -69.753 1.00 75.19 70 MET A N 1
ATOM 533 C CA . MET A 1 70 ? 24.199 16.235 -68.654 1.00 75.19 70 MET A CA 1
ATOM 534 C C . MET A 1 70 ? 22.760 15.828 -68.988 1.00 75.19 70 MET A C 1
ATOM 536 O O . MET A 1 70 ? 22.042 15.333 -68.125 1.00 75.19 70 MET A O 1
ATOM 540 N N . SER A 1 71 ? 22.324 16.002 -70.240 1.00 78.31 71 SER A N 1
ATOM 541 C CA . SER A 1 71 ? 20.986 15.575 -70.665 1.00 78.31 71 SER A CA 1
ATOM 542 C C . SER A 1 71 ? 20.838 14.051 -70.693 1.00 78.31 71 SER A C 1
ATOM 544 O O . SER A 1 71 ? 19.742 13.545 -70.461 1.00 78.31 71 SER A O 1
ATOM 546 N N . VAL A 1 72 ? 21.914 13.322 -70.995 1.00 83.06 72 VAL A N 1
ATOM 547 C CA . VAL A 1 72 ? 21.933 11.855 -70.979 1.00 83.06 72 VAL A CA 1
ATOM 548 C C . VAL A 1 72 ? 21.973 11.335 -69.541 1.00 83.06 72 VAL A C 1
ATOM 550 O O . VAL A 1 72 ? 21.201 10.439 -69.215 1.00 83.06 72 VAL A O 1
ATOM 553 N N . GLU A 1 73 ? 22.794 11.929 -68.670 1.00 80.12 73 GLU A N 1
ATOM 554 C CA . GLU A 1 73 ? 22.830 11.615 -67.232 1.00 80.12 73 GLU A CA 1
ATOM 555 C C . GLU A 1 73 ? 21.470 11.864 -66.569 1.00 80.12 73 GLU A C 1
ATOM 557 O O . GLU A 1 73 ? 20.922 10.963 -65.940 1.00 80.12 73 GLU A O 1
ATOM 562 N N . HIS A 1 74 ? 20.841 13.014 -66.833 1.00 84.62 74 HIS A N 1
ATOM 563 C CA . HIS A 1 74 ? 19.493 13.303 -66.340 1.00 84.62 74 HIS A CA 1
ATOM 564 C C . HIS A 1 74 ? 18.445 12.294 -66.847 1.00 84.62 74 HIS A C 1
ATOM 566 O O . HIS A 1 74 ? 17.517 11.934 -66.124 1.00 84.62 74 HIS A O 1
ATOM 572 N N . GLY A 1 75 ? 18.599 11.798 -68.080 1.00 86.00 75 GLY A N 1
ATOM 573 C CA . GLY A 1 75 ? 17.757 10.730 -68.620 1.00 86.00 75 GLY A CA 1
ATOM 574 C C . GLY A 1 75 ? 17.899 9.412 -67.852 1.00 86.00 75 GLY A C 1
ATOM 575 O O . GLY A 1 75 ? 16.892 8.758 -67.581 1.00 86.00 75 GLY A O 1
ATOM 576 N N . TYR A 1 76 ? 19.121 9.040 -67.457 1.00 88.38 76 TYR A N 1
ATOM 577 C CA . TYR A 1 76 ? 19.359 7.861 -66.620 1.00 88.38 76 TYR A CA 1
ATOM 578 C C . TYR A 1 76 ? 18.794 8.034 -65.206 1.00 88.38 76 TYR A C 1
ATOM 580 O O . TYR A 1 76 ? 18.150 7.110 -64.706 1.00 88.38 76 TYR A O 1
ATOM 588 N N . ASP A 1 77 ? 18.937 9.217 -64.605 1.00 87.06 77 ASP A N 1
ATOM 589 C CA . ASP A 1 77 ? 18.383 9.515 -63.278 1.00 87.06 77 ASP A CA 1
ATOM 590 C C . ASP A 1 77 ? 16.850 9.441 -63.266 1.00 87.06 77 ASP A C 1
ATOM 592 O O . ASP A 1 77 ? 16.252 8.883 -62.347 1.00 87.06 77 ASP A O 1
ATOM 596 N N . MET A 1 78 ? 16.194 9.942 -64.316 1.00 88.00 78 MET A N 1
ATOM 597 C CA . MET A 1 78 ? 14.736 9.867 -64.450 1.00 88.00 78 MET A CA 1
ATOM 598 C C . MET A 1 78 ? 14.231 8.425 -64.573 1.00 88.00 78 MET A C 1
ATOM 600 O O . MET A 1 78 ? 13.194 8.085 -64.001 1.00 88.00 78 MET A O 1
ATOM 604 N N . VAL A 1 79 ? 14.966 7.561 -65.282 1.00 90.62 79 VAL A N 1
ATOM 605 C CA . VAL A 1 79 ? 14.640 6.129 -65.373 1.00 90.62 79 VAL A CA 1
ATOM 606 C C . VAL A 1 79 ? 14.878 5.429 -64.032 1.00 90.62 79 VAL A C 1
ATOM 608 O O . VAL A 1 79 ? 14.039 4.630 -63.615 1.00 90.62 79 VAL A O 1
ATOM 611 N N . ALA A 1 80 ? 15.964 5.755 -63.327 1.00 88.44 80 ALA A N 1
ATOM 612 C CA . ALA A 1 80 ? 16.249 5.207 -62.002 1.00 88.44 80 ALA A CA 1
ATOM 613 C C . ALA A 1 80 ? 15.169 5.604 -60.978 1.00 88.44 80 ALA A C 1
ATOM 615 O O . ALA A 1 80 ? 14.671 4.755 -60.240 1.00 88.44 80 ALA A O 1
ATOM 616 N N . LEU A 1 81 ? 14.722 6.865 -60.994 1.00 90.44 81 LEU A N 1
ATOM 617 C CA . LEU A 1 81 ? 13.624 7.343 -60.149 1.00 90.44 81 LEU A CA 1
ATOM 618 C C . LEU A 1 81 ? 12.295 6.653 -60.475 1.00 90.44 81 LEU A C 1
ATOM 620 O O . LEU A 1 81 ? 11.545 6.311 -59.564 1.00 90.44 81 LEU A O 1
ATOM 624 N N . GLN A 1 82 ? 11.993 6.407 -61.754 1.00 91.88 82 GLN A N 1
ATOM 625 C CA . GLN A 1 82 ? 10.793 5.653 -62.131 1.00 91.88 82 GLN A CA 1
ATOM 626 C C . GLN A 1 82 ? 10.830 4.208 -61.623 1.00 91.88 82 GLN A C 1
ATOM 628 O O . GLN A 1 82 ? 9.809 3.706 -61.152 1.00 91.88 82 GLN A O 1
ATOM 633 N N . GLN A 1 83 ? 11.992 3.553 -61.678 1.00 92.62 83 GLN A N 1
ATOM 634 C CA . GLN A 1 83 ? 12.164 2.205 -61.131 1.00 92.62 83 GLN A CA 1
ATOM 635 C C . GLN A 1 83 ? 11.998 2.186 -59.608 1.00 92.62 83 GLN A C 1
ATOM 637 O O . GLN A 1 83 ? 11.335 1.294 -59.081 1.00 92.62 83 GLN A O 1
ATOM 642 N N . GLU A 1 84 ? 12.520 3.195 -58.909 1.00 89.00 84 GLU A N 1
ATOM 643 C CA . GLU A 1 84 ? 12.396 3.302 -57.454 1.00 89.00 84 GLU A CA 1
ATOM 644 C C . GLU A 1 84 ? 10.949 3.565 -57.007 1.00 89.00 84 GLU A C 1
ATOM 646 O O . GLU A 1 84 ? 10.467 2.961 -56.050 1.00 89.00 84 GLU A O 1
ATOM 651 N N . VAL A 1 85 ? 10.200 4.393 -57.742 1.00 91.56 85 VAL A N 1
ATOM 652 C CA . VAL A 1 85 ? 8.771 4.621 -57.463 1.00 91.56 85 VAL A CA 1
ATOM 653 C C . VAL A 1 85 ? 7.952 3.336 -57.625 1.00 91.56 85 VAL A C 1
ATOM 655 O O . VAL A 1 85 ? 7.070 3.068 -56.807 1.00 91.56 85 VAL A O 1
ATOM 658 N N . GLU A 1 86 ? 8.230 2.523 -58.646 1.00 93.38 86 GLU A N 1
ATOM 659 C CA . GLU A 1 86 ? 7.562 1.224 -58.818 1.00 93.38 86 GLU A CA 1
ATOM 660 C C . GLU A 1 86 ? 7.967 0.215 -57.734 1.00 93.38 86 GLU A C 1
ATOM 662 O O . GLU A 1 86 ? 7.109 -0.505 -57.217 1.00 93.38 86 GLU A O 1
ATOM 667 N N . ARG A 1 87 ? 9.236 0.219 -57.301 1.00 93.62 87 ARG A N 1
ATOM 668 C CA . ARG A 1 87 ? 9.700 -0.590 -56.161 1.00 93.62 87 ARG A CA 1
ATOM 669 C C . ARG A 1 87 ? 8.903 -0.266 -54.894 1.00 93.62 87 ARG A C 1
ATOM 671 O O . ARG A 1 87 ? 8.352 -1.173 -54.273 1.00 93.62 87 ARG A O 1
ATOM 678 N N . LEU A 1 88 ? 8.764 1.019 -54.565 1.00 88.81 88 LEU A N 1
ATOM 679 C CA . LEU A 1 88 ? 8.021 1.478 -53.385 1.00 88.81 88 LEU A CA 1
ATOM 680 C C . LEU A 1 88 ? 6.517 1.162 -53.465 1.00 88.81 88 LEU A C 1
ATOM 682 O O . LEU A 1 88 ? 5.884 0.891 -52.443 1.00 88.81 88 LEU A O 1
ATOM 686 N N . ARG A 1 89 ? 5.922 1.156 -54.667 1.00 89.88 89 ARG A N 1
ATOM 687 C CA . ARG A 1 89 ? 4.522 0.732 -54.861 1.00 89.88 89 ARG A CA 1
ATOM 688 C C . ARG A 1 89 ? 4.327 -0.747 -54.543 1.00 89.88 89 ARG A C 1
ATOM 690 O O . ARG A 1 89 ? 3.398 -1.081 -53.809 1.00 89.88 89 ARG A O 1
ATOM 697 N N . LEU A 1 90 ? 5.212 -1.608 -55.045 1.00 93.19 90 LEU A N 1
ATOM 698 C CA . LEU A 1 90 ? 5.181 -3.045 -54.757 1.00 93.19 90 LEU A CA 1
ATOM 699 C C . LEU A 1 90 ? 5.400 -3.331 -53.267 1.00 93.19 90 LEU A C 1
ATOM 701 O O . LEU A 1 90 ? 4.748 -4.207 -52.700 1.00 93.19 90 LEU A O 1
ATOM 705 N N . GLU A 1 91 ? 6.280 -2.569 -52.621 1.00 87.19 91 GLU A N 1
ATOM 706 C CA . GLU A 1 91 ? 6.567 -2.688 -51.192 1.00 87.19 91 GLU A CA 1
ATOM 707 C C . GLU A 1 91 ? 5.355 -2.300 -50.332 1.00 87.19 91 GLU A C 1
ATOM 709 O O . GLU A 1 91 ? 4.934 -3.070 -49.466 1.00 87.19 91 GLU A O 1
ATOM 714 N N . ARG A 1 92 ? 4.696 -1.178 -50.651 1.00 91.56 92 ARG A N 1
ATOM 715 C CA . ARG A 1 92 ? 3.435 -0.770 -50.013 1.00 91.56 92 ARG A CA 1
ATOM 716 C C . ARG A 1 92 ? 2.347 -1.836 -50.161 1.00 91.56 92 ARG A C 1
ATOM 718 O O . ARG A 1 92 ? 1.637 -2.131 -49.200 1.00 91.56 92 ARG A O 1
ATOM 725 N N . ASP A 1 93 ? 2.200 -2.411 -51.352 1.00 91.06 93 ASP A N 1
ATOM 726 C CA . ASP A 1 93 ? 1.171 -3.419 -51.610 1.00 91.06 93 ASP A CA 1
ATOM 727 C C . ASP A 1 93 ? 1.476 -4.737 -50.870 1.00 91.06 93 ASP A C 1
ATOM 729 O O . ASP A 1 93 ? 0.562 -5.374 -50.344 1.00 91.06 93 ASP A O 1
ATOM 733 N N . ARG A 1 94 ? 2.757 -5.102 -50.715 1.00 90.00 94 ARG A N 1
ATOM 734 C CA . ARG A 1 94 ? 3.189 -6.240 -49.886 1.00 90.00 94 ARG A CA 1
ATOM 735 C C . ARG A 1 94 ? 2.867 -6.030 -48.403 1.00 90.00 94 ARG A C 1
ATOM 737 O O . ARG A 1 94 ? 2.351 -6.951 -47.770 1.00 90.00 94 ARG A O 1
ATOM 744 N N . VAL A 1 95 ? 3.121 -4.836 -47.861 1.00 84.88 95 VAL A N 1
ATOM 745 C CA . VAL A 1 95 ? 2.763 -4.485 -46.471 1.00 84.88 95 VAL A CA 1
ATOM 746 C C . VAL A 1 95 ? 1.251 -4.570 -46.267 1.00 84.88 95 VAL A C 1
ATOM 748 O O . VAL A 1 95 ? 0.794 -5.123 -45.268 1.00 84.88 95 VAL A O 1
ATOM 751 N N . LYS A 1 96 ? 0.461 -4.102 -47.241 1.00 89.50 96 LYS A N 1
ATOM 752 C CA . LYS A 1 96 ? -1.002 -4.188 -47.185 1.00 89.50 96 LYS A CA 1
ATOM 753 C C . LYS A 1 96 ? -1.492 -5.637 -47.109 1.00 89.50 96 LYS A C 1
ATOM 755 O O . LYS A 1 96 ? -2.280 -5.958 -46.227 1.00 89.50 96 LYS A O 1
ATOM 760 N N . VAL A 1 97 ? -0.975 -6.520 -47.967 1.00 90.94 97 VAL A N 1
ATOM 761 C CA . VAL A 1 97 ? -1.330 -7.951 -47.948 1.00 90.94 97 VAL A CA 1
ATOM 762 C C . VAL A 1 97 ? -0.935 -8.611 -46.624 1.00 90.94 97 VAL A C 1
ATOM 764 O O . VAL A 1 97 ? -1.684 -9.440 -46.113 1.00 90.94 97 VAL A O 1
ATOM 767 N N . ASN A 1 98 ? 0.213 -8.245 -46.046 1.00 85.31 98 ASN A N 1
ATOM 768 C CA . ASN A 1 98 ? 0.645 -8.807 -44.769 1.00 85.31 98 ASN A CA 1
ATOM 769 C C . ASN A 1 98 ? -0.261 -8.358 -43.609 1.00 85.31 98 ASN A C 1
ATOM 771 O O . ASN A 1 98 ? -0.684 -9.191 -42.810 1.00 85.31 98 ASN A O 1
ATOM 775 N N . ASN A 1 99 ? -0.640 -7.075 -43.576 1.00 84.56 99 ASN A N 1
ATOM 776 C CA . ASN A 1 99 ? -1.599 -6.550 -42.600 1.00 84.56 99 ASN A CA 1
ATOM 777 C C . ASN A 1 99 ? -2.974 -7.221 -42.736 1.00 84.56 99 ASN A C 1
ATOM 779 O O . ASN A 1 99 ? -3.579 -7.595 -41.734 1.00 84.56 99 ASN A O 1
ATOM 783 N N . ASP A 1 100 ? -3.458 -7.432 -43.964 1.00 88.56 100 ASP A N 1
ATOM 784 C CA . ASP A 1 100 ? -4.726 -8.128 -44.212 1.00 88.56 100 ASP A CA 1
ATOM 785 C C . ASP A 1 100 ? -4.676 -9.588 -43.715 1.00 88.56 100 ASP A C 1
ATOM 787 O O . ASP A 1 100 ? -5.648 -10.099 -43.153 1.00 88.56 100 ASP A O 1
ATOM 791 N N . LEU A 1 101 ? -3.524 -10.252 -43.855 1.00 89.88 101 LEU A N 1
ATOM 792 C CA . LEU A 1 101 ? -3.313 -11.627 -43.401 1.00 89.88 101 LEU A CA 1
ATOM 793 C C . LEU A 1 101 ? -3.205 -11.731 -41.869 1.00 89.88 101 LEU A C 1
ATOM 795 O O . LEU A 1 101 ? -3.742 -12.671 -41.276 1.00 89.88 101 LEU A O 1
ATOM 799 N N . GLU A 1 102 ? -2.575 -10.755 -41.208 1.00 82.31 102 GLU A N 1
ATOM 800 C CA . GLU A 1 102 ? -2.578 -10.649 -39.744 1.00 82.31 102 GLU A CA 1
ATOM 801 C C . GLU A 1 102 ? -3.978 -10.365 -39.196 1.00 82.31 102 GLU A C 1
ATOM 803 O O . GLU A 1 102 ? -4.414 -11.040 -38.260 1.00 82.31 102 GLU A O 1
ATOM 808 N N . ASN A 1 103 ? -4.722 -9.453 -39.825 1.00 83.31 103 ASN A N 1
ATOM 809 C CA . ASN A 1 103 ? -6.108 -9.160 -39.463 1.00 83.31 103 ASN A CA 1
ATOM 810 C C . ASN A 1 103 ? -6.995 -10.408 -39.587 1.00 83.31 103 ASN A C 1
ATOM 812 O O . ASN A 1 103 ? -7.755 -10.718 -38.668 1.00 83.31 103 ASN A O 1
ATOM 816 N N . ALA A 1 104 ? -6.849 -11.186 -40.665 1.00 85.25 104 ALA A N 1
ATOM 817 C CA . ALA A 1 104 ? -7.564 -12.452 -40.836 1.00 85.25 104 ALA A CA 1
ATOM 818 C C . ALA A 1 104 ? -7.186 -13.491 -39.764 1.00 85.25 104 ALA A C 1
ATOM 820 O O . ALA A 1 104 ? -8.046 -14.210 -39.250 1.00 85.25 104 ALA A O 1
ATOM 821 N N . ARG A 1 105 ? -5.908 -13.554 -39.369 1.00 84.81 105 ARG A N 1
ATOM 822 C CA . ARG A 1 105 ? -5.440 -14.448 -38.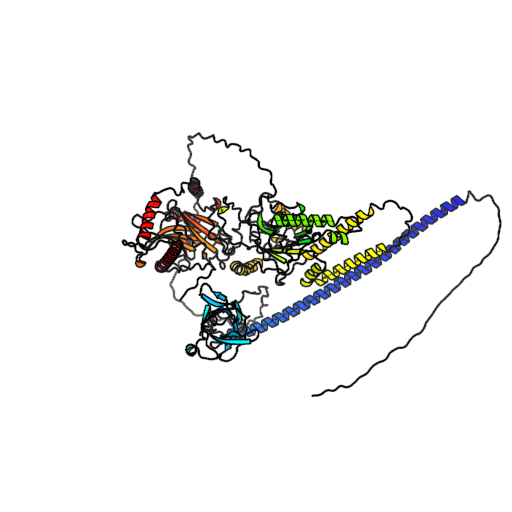300 1.00 84.81 105 ARG A CA 1
ATOM 823 C C . ARG A 1 105 ? -5.990 -14.047 -36.930 1.00 84.81 105 ARG A C 1
ATOM 825 O O . ARG A 1 105 ? -6.313 -14.921 -36.125 1.00 84.81 105 ARG A O 1
ATOM 832 N N . MET A 1 106 ? -6.100 -12.747 -36.664 1.00 75.00 106 MET A N 1
ATOM 833 C CA . MET A 1 106 ? -6.708 -12.219 -35.442 1.00 75.00 106 MET A CA 1
ATOM 834 C C . MET A 1 106 ? -8.219 -12.477 -35.412 1.00 75.00 106 MET A C 1
ATOM 836 O O . MET A 1 106 ? -8.732 -12.900 -34.377 1.00 75.00 106 MET A O 1
ATOM 840 N N . ALA A 1 107 ? -8.910 -12.329 -36.547 1.00 81.25 107 ALA A N 1
ATOM 841 C CA . ALA A 1 107 ? -10.325 -12.677 -36.680 1.00 81.25 107 ALA A CA 1
ATOM 842 C C . ALA A 1 107 ? -10.577 -14.170 -36.400 1.00 81.25 107 ALA A C 1
ATOM 844 O O . ALA A 1 107 ? -11.425 -14.506 -35.579 1.00 81.25 107 ALA A O 1
ATOM 845 N N . PHE A 1 108 ? -9.768 -15.068 -36.973 1.00 83.44 108 PHE A N 1
ATOM 846 C CA . PHE A 1 108 ? -9.887 -16.509 -36.719 1.00 83.44 108 PHE A CA 1
ATOM 847 C C . PHE A 1 108 ? -9.689 -16.873 -35.236 1.00 83.44 108 PHE A C 1
ATOM 849 O O . PHE A 1 108 ? -10.451 -17.663 -34.681 1.00 83.44 108 PHE A O 1
ATOM 856 N N . LYS A 1 109 ? -8.697 -16.271 -34.562 1.00 74.19 109 LYS A N 1
ATOM 857 C CA . LYS A 1 109 ? -8.481 -16.473 -33.117 1.00 74.19 109 LYS A CA 1
ATOM 858 C C . LYS A 1 109 ? -9.648 -15.960 -32.273 1.00 74.19 109 LYS A C 1
ATOM 860 O O . LYS A 1 109 ? -9.985 -16.579 -31.265 1.00 74.19 109 LYS A O 1
ATOM 865 N N . ARG A 1 110 ? -10.253 -14.833 -32.667 1.00 73.69 110 ARG A N 1
ATOM 866 C CA . ARG A 1 110 ? -11.447 -14.285 -32.012 1.00 73.69 110 ARG A CA 1
ATOM 867 C C . ARG A 1 110 ? -12.616 -15.266 -32.124 1.00 73.69 110 ARG A C 1
ATOM 869 O O . ARG A 1 110 ? -13.263 -15.535 -31.115 1.00 73.69 110 ARG A O 1
ATOM 876 N N . ASP A 1 111 ? -12.834 -15.853 -33.296 1.00 73.50 111 ASP A N 1
ATOM 877 C CA . ASP A 1 111 ? -13.899 -16.839 -33.509 1.00 73.50 111 ASP A CA 1
ATOM 878 C C . ASP A 1 111 ? -13.670 -18.131 -32.713 1.00 73.50 111 ASP A C 1
ATOM 880 O O . ASP A 1 111 ? -14.590 -18.629 -32.061 1.00 73.50 111 ASP A O 1
ATOM 884 N N . GLU A 1 112 ? -12.438 -18.649 -32.690 1.00 74.44 112 GLU A N 1
ATOM 885 C CA . GLU A 1 112 ? -12.063 -19.819 -31.883 1.00 74.44 112 GLU A CA 1
ATOM 886 C C . GLU A 1 112 ? -12.320 -19.579 -30.383 1.00 74.44 112 GLU A C 1
ATOM 888 O O . GLU A 1 112 ? -12.889 -20.428 -29.689 1.00 74.44 112 GLU A O 1
ATOM 893 N N . TRP A 1 113 ? -11.980 -18.386 -29.888 1.00 70.31 113 TRP A N 1
ATOM 894 C CA . TRP A 1 113 ? -12.248 -17.978 -28.510 1.00 70.31 113 TRP A CA 1
ATOM 895 C C . TRP A 1 113 ? -13.749 -17.848 -28.209 1.00 70.31 113 TRP A C 1
ATOM 897 O O . TRP A 1 113 ? -14.213 -18.330 -27.172 1.00 70.31 113 TRP A O 1
ATOM 907 N N . LEU A 1 114 ? -14.535 -17.267 -29.125 1.00 66.81 114 LEU A N 1
ATOM 908 C CA . LEU A 1 114 ? -15.993 -17.153 -28.986 1.00 66.81 114 LEU A CA 1
ATOM 909 C C . LEU A 1 114 ? -16.676 -18.529 -28.949 1.00 66.81 114 LEU A C 1
ATOM 911 O O . LEU A 1 114 ? -17.585 -18.747 -28.141 1.00 66.81 114 LEU A O 1
ATOM 915 N N . LEU A 1 115 ? -16.221 -19.479 -29.772 1.00 67.38 115 LEU A N 1
ATOM 916 C CA . LEU A 1 115 ? -16.670 -20.873 -29.716 1.00 67.38 115 LEU A CA 1
ATOM 917 C C . LEU A 1 115 ? -16.333 -21.520 -28.364 1.00 67.38 115 LEU A C 1
ATOM 919 O O . LEU A 1 115 ? -17.202 -22.158 -27.764 1.00 67.38 115 LEU A O 1
ATOM 923 N N . GLY A 1 116 ? -15.124 -21.290 -27.840 1.00 66.44 116 GLY A N 1
ATOM 924 C CA . GLY A 1 116 ? -14.725 -21.723 -26.498 1.00 66.44 116 GLY A CA 1
ATOM 925 C C . GLY A 1 116 ? -15.623 -21.160 -25.389 1.00 66.44 116 GLY A C 1
ATOM 926 O O . GLY A 1 116 ? -16.081 -21.917 -24.527 1.00 66.44 116 GLY A O 1
ATOM 927 N N . LYS A 1 117 ? -15.961 -19.860 -25.443 1.00 68.06 117 LYS A N 1
ATOM 928 C CA . LYS A 1 117 ? -16.902 -19.227 -24.498 1.00 68.06 117 LYS A CA 1
ATOM 929 C C . LYS A 1 117 ? -18.297 -19.859 -24.580 1.00 68.06 117 LYS A C 1
ATOM 931 O O . LYS A 1 117 ? -18.864 -20.184 -23.540 1.00 68.06 117 LYS A O 1
ATOM 936 N N . ARG A 1 118 ? -18.847 -20.107 -25.778 1.00 67.62 118 ARG A N 1
ATOM 937 C CA . ARG A 1 118 ? -20.186 -20.726 -25.931 1.00 67.62 118 ARG A CA 1
ATOM 938 C C . ARG A 1 118 ? -20.263 -22.133 -25.331 1.00 67.62 118 ARG A C 1
ATOM 940 O O . ARG A 1 118 ? -21.247 -22.452 -24.663 1.00 67.62 118 ARG A O 1
ATOM 947 N N . VAL A 1 119 ? -19.230 -22.958 -25.528 1.00 67.12 119 VAL A N 1
ATOM 948 C CA . VAL A 1 119 ? -19.157 -24.303 -24.923 1.00 67.12 119 VAL A CA 1
ATOM 949 C C . VAL A 1 119 ? -19.050 -24.203 -23.396 1.00 67.12 119 VAL A C 1
ATOM 951 O O . VAL A 1 119 ? -19.797 -24.877 -22.686 1.00 67.12 119 VAL A O 1
ATOM 954 N N . GLY A 1 120 ? -18.206 -23.298 -22.889 1.00 73.56 120 GLY A N 1
ATOM 955 C CA . GLY A 1 120 ? -18.048 -23.061 -21.452 1.00 73.56 120 GLY A CA 1
ATOM 956 C C . GLY A 1 120 ? -19.322 -22.565 -20.759 1.00 73.56 120 GLY A C 1
ATOM 957 O O . GLY A 1 120 ? -19.615 -22.998 -19.647 1.00 73.56 120 GLY A O 1
ATOM 958 N N . VAL A 1 121 ? -20.122 -21.717 -21.416 1.00 74.69 121 VAL A N 1
ATOM 959 C CA . VAL A 1 121 ? -21.394 -21.206 -20.867 1.00 74.69 121 VAL A CA 1
ATOM 960 C C . VAL A 1 121 ? -22.426 -22.322 -20.699 1.00 74.69 121 VAL A C 1
ATOM 962 O O . VAL A 1 121 ? -23.132 -22.352 -19.689 1.00 74.69 121 VAL A O 1
ATOM 965 N N . LYS A 1 122 ? -22.506 -23.263 -21.651 1.00 78.88 122 LYS A N 1
ATOM 966 C CA . LYS A 1 122 ? -23.432 -24.398 -21.545 1.00 78.88 122 LYS A CA 1
ATOM 967 C C . LYS A 1 122 ? -23.037 -25.330 -20.394 1.00 78.88 122 LYS A C 1
ATOM 969 O O . LYS A 1 122 ? -23.877 -25.613 -19.546 1.00 78.88 122 LYS A O 1
ATOM 974 N N . GLU A 1 123 ? -21.757 -25.705 -20.302 1.00 80.25 123 GLU A N 1
ATOM 975 C CA . GLU A 1 123 ? -21.234 -26.502 -19.179 1.00 80.25 123 GLU A CA 1
ATOM 976 C C . GLU A 1 123 ? -21.450 -25.808 -17.825 1.00 80.25 123 GLU A C 1
ATOM 978 O O . GLU A 1 123 ? -21.861 -26.441 -16.855 1.00 80.25 123 GLU A O 1
ATOM 983 N N . ALA A 1 124 ? -21.211 -24.495 -17.751 1.00 81.06 124 ALA A N 1
ATOM 984 C CA . ALA A 1 124 ? -21.407 -23.709 -16.537 1.00 81.06 124 ALA A CA 1
ATOM 985 C C . ALA A 1 124 ? -22.875 -23.675 -16.094 1.00 81.06 124 ALA A C 1
ATOM 987 O O . ALA A 1 124 ? -23.165 -23.785 -14.902 1.00 81.06 124 ALA A O 1
ATOM 988 N N . LYS A 1 125 ? -23.808 -23.541 -17.044 1.00 85.69 125 LYS A N 1
ATOM 989 C CA . LYS A 1 125 ? -25.248 -23.558 -16.763 1.00 85.69 125 LYS A CA 1
ATOM 990 C C . LYS A 1 125 ? -25.694 -24.926 -16.245 1.00 85.69 125 LYS A C 1
ATOM 992 O O . LYS A 1 125 ? -26.419 -24.984 -15.253 1.00 85.69 125 LYS A O 1
ATOM 997 N N . ASP A 1 126 ? -25.210 -26.000 -16.865 1.00 87.12 126 ASP A N 1
ATOM 998 C CA . ASP A 1 126 ? -25.512 -27.371 -16.451 1.00 87.12 126 ASP A CA 1
ATOM 999 C C . ASP A 1 126 ? -24.944 -27.664 -15.051 1.00 87.12 126 ASP A C 1
ATOM 1001 O O . ASP A 1 126 ? -25.656 -28.201 -14.202 1.00 87.12 126 ASP A O 1
ATOM 1005 N N . LEU A 1 127 ? -23.715 -27.229 -14.751 1.00 87.81 127 LEU A N 1
ATOM 1006 C CA . LEU A 1 127 ? -23.110 -27.357 -13.419 1.00 87.81 127 LEU A CA 1
ATOM 1007 C C . LEU A 1 127 ? -23.867 -26.549 -12.355 1.00 87.81 127 LEU A C 1
ATOM 1009 O O . LEU A 1 127 ? -24.182 -27.078 -11.291 1.00 87.81 127 LEU A O 1
ATOM 1013 N N . ARG A 1 128 ? -24.212 -25.287 -12.637 1.00 87.62 128 ARG A N 1
ATOM 1014 C CA . ARG A 1 128 ? -24.966 -24.429 -11.703 1.00 87.62 128 ARG A CA 1
ATOM 1015 C C . ARG A 1 128 ? -26.369 -24.959 -11.418 1.00 87.62 128 ARG A C 1
ATOM 1017 O O . ARG A 1 128 ? -26.876 -24.754 -10.321 1.00 87.62 128 ARG A O 1
ATOM 1024 N N . SER A 1 129 ? -26.982 -25.670 -12.365 1.00 90.38 129 SER A N 1
ATOM 1025 C CA . SER A 1 129 ? -28.298 -26.289 -12.158 1.00 90.38 129 SER A CA 1
ATOM 1026 C C . SER A 1 129 ? -28.295 -27.407 -11.106 1.00 90.38 129 SER A C 1
ATOM 1028 O O . SER A 1 129 ? -29.343 -27.712 -10.542 1.00 90.38 129 SER A O 1
ATOM 1030 N N . GLN A 1 130 ? -27.124 -27.983 -10.808 1.00 89.50 130 GLN A N 1
ATOM 1031 C CA . GLN A 1 130 ? -26.949 -29.038 -9.804 1.00 89.50 130 GLN A CA 1
ATOM 1032 C C . GLN A 1 130 ? -26.728 -28.485 -8.386 1.00 89.50 130 GLN A C 1
ATOM 1034 O O . GLN A 1 130 ? -26.719 -29.250 -7.425 1.00 89.50 130 GLN A O 1
ATOM 1039 N N . VAL A 1 131 ? -26.547 -27.169 -8.236 1.00 89.81 131 VAL A N 1
ATOM 1040 C CA . VAL A 1 131 ? -26.277 -26.528 -6.945 1.00 89.81 131 VAL A CA 1
ATOM 1041 C C . VAL A 1 131 ? -27.583 -26.369 -6.156 1.00 89.81 131 VAL A C 1
ATOM 1043 O O . VAL A 1 131 ? -28.538 -25.782 -6.677 1.00 89.81 131 VAL A O 1
ATOM 1046 N N . PRO A 1 132 ? -27.664 -26.853 -4.901 1.00 91.00 132 PRO A N 1
ATOM 1047 C CA . PRO A 1 132 ? -28.829 -26.624 -4.052 1.00 91.00 132 PRO A CA 1
ATOM 1048 C C . PRO A 1 132 ? -29.145 -25.128 -3.901 1.00 91.00 132 PRO A C 1
ATOM 1050 O O . PRO A 1 132 ? -28.251 -24.299 -3.724 1.00 91.00 132 PRO A O 1
ATOM 1053 N N . ARG A 1 133 ? -30.435 -24.763 -3.943 1.00 88.81 133 ARG A N 1
ATOM 1054 C CA . ARG A 1 133 ? -30.864 -23.365 -3.764 1.00 88.81 133 ARG A CA 1
ATOM 1055 C C . ARG A 1 133 ? -30.423 -22.856 -2.390 1.00 88.81 133 ARG A C 1
ATOM 1057 O O . ARG A 1 133 ? -30.836 -23.411 -1.378 1.00 88.81 133 ARG A O 1
ATOM 1064 N N . GLY A 1 134 ? -29.638 -21.781 -2.375 1.00 87.25 134 GLY A N 1
ATOM 1065 C CA . GLY A 1 134 ? -29.099 -21.171 -1.156 1.00 87.25 134 GLY A CA 1
ATOM 1066 C C . GLY A 1 134 ? -27.620 -21.465 -0.909 1.00 87.25 134 GLY A C 1
ATOM 1067 O O . GLY A 1 134 ? -27.014 -20.757 -0.110 1.00 87.25 134 GLY A O 1
ATOM 1068 N N . SER A 1 135 ? -27.024 -22.426 -1.626 1.00 89.38 135 SER A N 1
ATOM 1069 C CA . SER A 1 135 ? -25.573 -22.589 -1.615 1.00 89.38 135 SER A CA 1
ATOM 1070 C C . SER A 1 135 ? -24.906 -21.392 -2.295 1.00 89.38 135 SER A C 1
ATOM 1072 O O . SER A 1 135 ? -25.322 -20.903 -3.346 1.00 89.38 135 SER A O 1
ATOM 1074 N N . LEU A 1 136 ? -23.857 -20.911 -1.650 1.00 91.56 136 LEU A N 1
ATOM 1075 C CA . LEU A 1 136 ? -22.973 -19.846 -2.093 1.00 91.56 136 LEU A CA 1
ATOM 1076 C C . LEU A 1 136 ? -21.741 -20.393 -2.849 1.00 91.56 136 LEU A C 1
ATOM 1078 O O . LEU A 1 136 ? -20.825 -19.632 -3.167 1.00 91.56 136 LEU A O 1
ATOM 1082 N N . TYR A 1 137 ? -21.655 -21.707 -3.062 1.00 95.19 137 TYR A N 1
ATOM 1083 C CA . TYR A 1 137 ? -20.626 -22.345 -3.875 1.00 95.19 137 TYR A CA 1
ATOM 1084 C C . TYR A 1 137 ? -20.976 -22.251 -5.364 1.00 95.19 137 TYR A C 1
ATOM 1086 O O . TYR A 1 137 ? -22.073 -22.619 -5.777 1.00 95.19 137 TYR A O 1
ATOM 1094 N N . ASP A 1 138 ? -20.023 -21.801 -6.184 1.00 94.19 138 ASP A N 1
ATOM 1095 C CA . ASP A 1 138 ? -20.156 -21.840 -7.641 1.00 94.19 138 ASP A CA 1
ATOM 1096 C C . ASP A 1 138 ? -19.274 -22.968 -8.209 1.00 94.19 138 ASP A C 1
ATOM 1098 O O . ASP A 1 138 ? -18.043 -22.865 -8.151 1.00 94.19 138 ASP A O 1
ATOM 1102 N N . PRO A 1 139 ? -19.863 -24.033 -8.784 1.00 94.19 139 PRO A N 1
ATOM 1103 C CA . PRO A 1 139 ? -19.127 -25.182 -9.305 1.00 94.19 139 PRO A CA 1
ATOM 1104 C C . PRO A 1 139 ? -18.201 -24.817 -10.468 1.00 94.19 139 PRO A C 1
ATOM 1106 O O . PRO A 1 139 ? -17.262 -25.558 -10.753 1.00 94.19 139 PRO A O 1
ATOM 1109 N N . VAL A 1 140 ? -18.426 -23.678 -11.132 1.00 91.62 140 VAL A N 1
ATOM 1110 C CA . VAL A 1 140 ? -17.554 -23.182 -12.203 1.00 91.62 140 VAL A CA 1
ATOM 1111 C C . VAL A 1 140 ? -16.201 -22.757 -11.636 1.00 91.62 140 VAL A C 1
ATOM 1113 O O . VAL A 1 140 ? -15.163 -23.192 -12.134 1.00 91.62 140 VAL A O 1
ATOM 1116 N N . TYR A 1 141 ? -16.215 -21.945 -10.576 1.00 92.81 141 TYR A N 1
ATOM 1117 C CA . TYR A 1 141 ? -15.003 -21.407 -9.950 1.00 92.81 141 TYR A CA 1
ATOM 1118 C C . TYR A 1 141 ? -14.384 -22.372 -8.944 1.00 92.81 141 TYR A C 1
ATOM 1120 O O . TYR A 1 141 ? -13.168 -22.368 -8.747 1.00 92.81 141 TYR A O 1
ATOM 1128 N N . GLY A 1 142 ? -15.198 -23.227 -8.331 1.00 95.62 142 GLY A N 1
ATOM 1129 C CA . GLY A 1 142 ? -14.707 -24.262 -7.448 1.00 95.62 142 GLY A CA 1
ATOM 1130 C C . GLY A 1 142 ? -14.191 -23.742 -6.105 1.00 95.62 142 GLY A C 1
ATOM 1131 O O . GLY A 1 142 ? -14.737 -22.807 -5.515 1.00 95.62 142 GLY A O 1
ATOM 1132 N N . PHE A 1 143 ? -13.165 -24.397 -5.572 1.00 96.94 143 PHE A N 1
ATOM 1133 C CA . PHE A 1 143 ? -12.552 -24.037 -4.293 1.00 96.94 143 PHE A CA 1
ATOM 1134 C C . PHE A 1 143 ? -11.043 -24.271 -4.300 1.00 96.94 143 PHE A C 1
ATOM 1136 O O . PHE A 1 143 ? -10.534 -25.097 -5.056 1.00 96.94 143 PHE A O 1
ATOM 1143 N N . GLU A 1 144 ? -10.346 -23.560 -3.425 1.00 97.06 144 GLU A N 1
ATOM 1144 C CA . GLU A 1 144 ? -8.915 -23.686 -3.186 1.00 97.06 144 GLU A CA 1
ATOM 1145 C C . GLU A 1 144 ? -8.680 -24.531 -1.927 1.00 97.06 144 GLU A C 1
ATOM 1147 O O . GLU A 1 144 ? -9.261 -24.287 -0.862 1.00 97.06 144 GLU A O 1
ATOM 1152 N N . VAL A 1 145 ? -7.793 -25.518 -2.043 1.00 97.50 145 VAL A N 1
ATOM 1153 C CA . VAL A 1 145 ? -7.236 -26.270 -0.916 1.00 97.50 145 VAL A CA 1
ATOM 1154 C C . VAL A 1 145 ? -5.818 -25.788 -0.673 1.00 97.50 145 VAL A C 1
ATOM 1156 O O . VAL A 1 145 ? -4.967 -25.901 -1.554 1.00 97.50 145 VAL A O 1
ATOM 1159 N N . ARG A 1 146 ? -5.538 -25.318 0.542 1.00 97.56 146 ARG A N 1
ATOM 1160 C CA . ARG A 1 146 ? -4.185 -25.023 1.012 1.00 97.56 146 ARG A CA 1
ATOM 1161 C C . ARG A 1 146 ? -3.762 -26.025 2.067 1.00 97.56 146 ARG A C 1
ATOM 1163 O O . ARG A 1 146 ? -4.430 -26.170 3.084 1.00 97.56 146 ARG A O 1
ATOM 1170 N N . ILE A 1 147 ? -2.653 -26.716 1.840 1.00 97.50 147 ILE A N 1
ATOM 1171 C CA . ILE A 1 147 ? -2.073 -27.630 2.824 1.00 97.50 147 ILE A CA 1
ATOM 1172 C C . ILE A 1 147 ? -0.868 -26.936 3.448 1.00 97.50 147 ILE A C 1
ATOM 1174 O O . ILE A 1 147 ? 0.197 -26.827 2.836 1.00 97.50 147 ILE A O 1
ATOM 1178 N N . ASP A 1 148 ? -1.045 -26.452 4.674 1.00 96.00 148 ASP A N 1
ATOM 1179 C CA . ASP A 1 148 ? -0.038 -25.633 5.340 1.00 96.00 148 ASP A CA 1
ATOM 1180 C C . ASP A 1 148 ? 1.084 -26.513 5.904 1.00 96.00 148 ASP A C 1
ATOM 1182 O O . ASP A 1 148 ? 2.270 -26.221 5.712 1.00 96.00 148 ASP A O 1
ATOM 1186 N N . ALA A 1 149 ? 0.736 -27.586 6.630 1.00 95.75 149 ALA A N 1
ATOM 1187 C CA . ALA A 1 149 ? 1.722 -28.457 7.274 1.00 95.75 149 ALA A CA 1
ATOM 1188 C C . ALA A 1 149 ? 1.189 -29.771 7.856 1.00 95.75 149 ALA A C 1
ATOM 1190 O O . ALA A 1 149 ? -0.005 -29.934 8.077 1.00 95.75 149 ALA A O 1
ATOM 1191 N N . VAL A 1 150 ? 2.128 -30.645 8.233 1.00 94.75 150 VAL A N 1
ATOM 1192 C CA . VAL A 1 150 ? 1.897 -31.836 9.069 1.00 94.75 150 VAL A CA 1
ATOM 1193 C C . VAL A 1 150 ? 2.569 -31.659 10.431 1.00 94.75 150 VAL A C 1
ATOM 1195 O O . VAL A 1 150 ? 3.748 -31.283 10.494 1.00 94.75 150 VAL A O 1
ATOM 1198 N N . THR A 1 151 ? 1.837 -31.898 11.527 1.00 92.69 151 THR A N 1
ATOM 1199 C CA . THR A 1 151 ? 2.347 -31.674 12.887 1.00 92.69 151 THR A CA 1
ATOM 1200 C C . THR A 1 151 ? 1.776 -32.616 13.957 1.00 92.69 151 THR A C 1
ATOM 1202 O O . THR A 1 151 ? 0.564 -32.819 14.023 1.00 92.69 151 THR A O 1
ATOM 1205 N N . PRO A 1 152 ? 2.645 -33.084 14.879 1.00 90.44 152 PRO A N 1
ATOM 1206 C CA . PRO A 1 152 ? 4.072 -33.361 14.713 1.00 90.44 152 PRO A CA 1
ATOM 1207 C C . PRO A 1 152 ? 4.387 -34.290 13.538 1.00 90.44 152 PRO A C 1
ATOM 1209 O O . PRO A 1 152 ? 3.523 -35.004 13.046 1.00 90.44 152 PRO A O 1
ATOM 1212 N N . THR A 1 153 ? 5.640 -34.260 13.085 1.00 86.75 153 THR A N 1
ATOM 1213 C CA . THR A 1 153 ? 6.187 -35.250 12.145 1.00 86.75 153 THR A CA 1
ATOM 1214 C C . THR A 1 153 ? 6.534 -36.554 12.872 1.00 86.75 153 THR A C 1
ATOM 1216 O O . THR A 1 153 ? 6.940 -36.484 14.040 1.00 86.75 153 THR A O 1
ATOM 1219 N N . PRO A 1 154 ? 6.505 -37.717 12.194 1.00 83.31 154 PRO A N 1
ATOM 1220 C CA . PRO A 1 154 ? 6.765 -38.995 12.837 1.00 83.31 154 PRO A CA 1
ATOM 1221 C C . PRO A 1 154 ? 8.197 -39.048 13.402 1.00 83.31 154 PRO A C 1
ATOM 1223 O O . PRO A 1 154 ? 9.111 -38.407 12.865 1.00 83.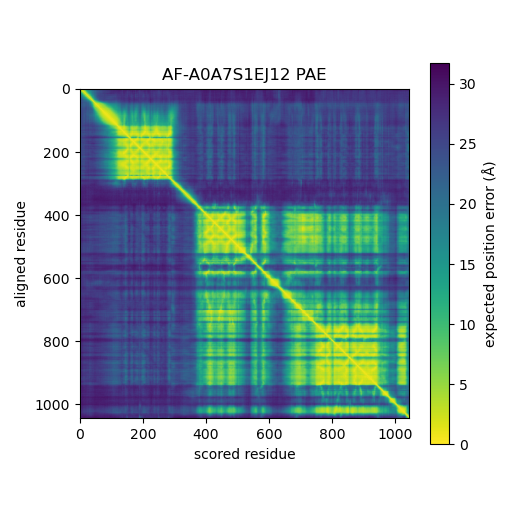31 154 PRO A O 1
ATOM 1226 N N . PRO A 1 155 ? 8.424 -39.791 14.498 1.00 74.00 155 PRO A N 1
ATOM 1227 C CA . PRO A 1 155 ? 9.739 -39.925 15.111 1.00 74.00 155 PRO A CA 1
ATOM 1228 C C . PRO A 1 155 ? 10.686 -40.747 14.217 1.00 74.00 155 PRO A C 1
ATOM 1230 O O . PRO A 1 155 ? 10.752 -41.966 14.306 1.00 74.00 155 PRO A O 1
ATOM 1233 N N . GLY A 1 156 ? 11.459 -40.054 13.380 1.00 73.25 156 GLY A N 1
ATOM 1234 C CA . GLY A 1 156 ? 12.533 -40.601 12.544 1.00 73.25 156 GLY A CA 1
ATOM 1235 C C . GLY A 1 156 ? 13.621 -39.548 12.300 1.00 73.25 156 GLY A C 1
ATOM 1236 O O . GLY A 1 156 ? 13.362 -38.337 12.335 1.00 73.25 156 GLY A O 1
ATOM 1237 N N . LYS A 1 157 ? 14.885 -39.963 12.134 1.00 58.41 157 LYS A N 1
ATOM 1238 C CA . LYS A 1 157 ? 15.988 -39.023 11.864 1.00 58.41 157 LYS A CA 1
ATOM 1239 C C . LYS A 1 157 ? 15.990 -38.623 10.384 1.00 58.41 157 LYS A C 1
ATOM 1241 O O . LYS A 1 157 ? 16.558 -39.328 9.567 1.00 58.41 157 LYS A O 1
ATOM 1246 N N . GLY A 1 158 ? 15.450 -37.440 10.088 1.00 62.72 158 GLY A N 1
ATOM 1247 C CA . GLY A 1 158 ? 15.790 -36.681 8.875 1.00 62.72 158 GLY A CA 1
ATOM 1248 C C . GLY A 1 158 ? 15.043 -37.058 7.596 1.00 62.72 158 GLY A C 1
ATOM 1249 O O . GLY A 1 158 ? 15.466 -36.644 6.523 1.00 62.72 158 GLY A O 1
ATOM 1250 N N . GLU A 1 159 ? 13.948 -37.807 7.687 1.00 82.06 159 GLU A N 1
ATOM 1251 C CA . GLU A 1 159 ? 13.167 -38.189 6.510 1.00 82.06 159 GLU A CA 1
ATOM 1252 C C . GLU A 1 159 ? 12.213 -37.058 6.105 1.00 82.06 159 GLU A C 1
ATOM 1254 O O . GLU A 1 159 ? 11.489 -36.502 6.936 1.00 82.06 159 GLU A O 1
ATOM 1259 N N . ALA A 1 160 ? 12.249 -36.683 4.826 1.00 92.88 160 ALA A N 1
ATOM 1260 C CA . ALA A 1 160 ? 11.344 -35.687 4.268 1.00 92.88 160 ALA A CA 1
ATOM 1261 C C . ALA A 1 160 ? 9.931 -36.266 4.126 1.00 92.88 160 ALA A C 1
ATOM 1263 O O . ALA A 1 160 ? 9.763 -37.441 3.804 1.00 92.88 160 ALA A O 1
ATOM 1264 N N . ILE A 1 161 ? 8.913 -35.436 4.329 1.00 95.12 161 ILE A N 1
ATOM 1265 C CA . ILE A 1 161 ? 7.511 -35.811 4.148 1.00 95.12 161 ILE A CA 1
ATOM 1266 C C . ILE A 1 161 ? 7.070 -35.421 2.735 1.00 95.12 161 ILE A C 1
ATOM 1268 O O . ILE A 1 161 ? 7.432 -34.357 2.227 1.00 95.12 161 ILE A O 1
ATOM 1272 N N . VAL A 1 162 ? 6.282 -36.287 2.109 1.00 96.25 162 VAL A N 1
ATOM 1273 C CA . VAL A 1 162 ? 5.605 -36.069 0.828 1.00 96.25 162 VAL A CA 1
ATOM 1274 C C . VAL A 1 162 ? 4.117 -36.296 1.050 1.00 96.25 162 VAL A C 1
ATOM 1276 O O . VAL A 1 162 ? 3.735 -37.279 1.678 1.00 96.25 162 VAL A O 1
ATOM 1279 N N . LEU A 1 163 ? 3.272 -35.402 0.545 1.00 97.00 163 LEU A N 1
ATOM 1280 C CA . LEU A 1 163 ? 1.824 -35.576 0.603 1.00 97.00 163 LEU A CA 1
ATOM 1281 C C . LEU A 1 163 ? 1.302 -35.958 -0.772 1.00 97.00 163 LEU A C 1
ATOM 1283 O O . LEU A 1 163 ? 1.594 -35.276 -1.756 1.00 97.00 163 LEU A O 1
ATOM 1287 N N . VAL A 1 164 ? 0.505 -37.021 -0.822 1.00 97.50 164 VAL A N 1
ATOM 1288 C CA . VAL A 1 164 ? -0.258 -37.418 -2.006 1.00 97.50 164 VAL A CA 1
ATOM 1289 C C . VAL A 1 164 ? -1.725 -37.169 -1.703 1.00 97.50 164 VAL A C 1
ATOM 1291 O O . VAL A 1 164 ? -2.257 -37.723 -0.749 1.00 97.50 164 VAL A O 1
ATOM 1294 N N . TYR A 1 165 ? -2.390 -36.317 -2.476 1.00 98.00 165 TYR A N 1
ATOM 1295 C CA . TYR A 1 165 ? -3.766 -35.921 -2.186 1.00 98.00 165 TYR A CA 1
ATOM 1296 C C . TYR A 1 165 ? -4.640 -35.846 -3.433 1.00 98.00 165 TYR A C 1
ATOM 1298 O O . TYR A 1 165 ? -4.162 -35.666 -4.554 1.00 98.00 165 TYR A O 1
ATOM 1306 N N . GLY A 1 166 ? -5.947 -35.984 -3.238 1.00 97.62 166 GLY A N 1
ATOM 1307 C CA . GLY A 1 166 ? -6.942 -35.819 -4.290 1.00 97.62 166 GLY A CA 1
ATOM 1308 C C . GLY A 1 166 ? -8.364 -35.925 -3.760 1.00 97.62 166 GLY A C 1
ATOM 1309 O O . GLY A 1 166 ? -8.587 -36.252 -2.595 1.00 97.62 166 GLY A O 1
ATOM 1310 N N . LEU A 1 167 ? -9.325 -35.632 -4.630 1.00 97.75 167 LEU A N 1
ATOM 1311 C CA . LEU A 1 167 ? -10.745 -35.734 -4.312 1.00 97.75 167 LEU A CA 1
ATOM 1312 C C . LEU A 1 167 ? -11.265 -37.131 -4.639 1.00 97.75 167 LEU A C 1
ATOM 1314 O O . LEU A 1 167 ? -10.956 -37.689 -5.695 1.00 97.75 167 LEU A O 1
ATOM 1318 N N . PHE A 1 168 ? -12.080 -37.671 -3.743 1.00 97.38 168 PHE A N 1
ATOM 1319 C CA . PHE A 1 168 ? -12.765 -38.945 -3.906 1.00 97.38 168 PHE A CA 1
ATOM 1320 C C . PHE A 1 168 ? -14.256 -38.744 -3.699 1.00 97.38 168 PHE A C 1
ATOM 1322 O O . PHE A 1 168 ? -14.660 -38.126 -2.722 1.00 97.38 168 PHE A O 1
ATOM 1329 N N . GLU A 1 169 ? -15.057 -39.273 -4.614 1.00 95.81 169 GLU A N 1
ATOM 1330 C CA . GLU A 1 169 ? -16.502 -39.387 -4.485 1.00 95.81 169 GLU A CA 1
ATOM 1331 C C . GLU A 1 169 ? -16.824 -40.809 -4.010 1.00 95.81 169 GLU A C 1
ATOM 1333 O O . GLU A 1 169 ? -16.765 -41.780 -4.775 1.00 95.81 169 GLU A O 1
ATOM 1338 N N . GLY A 1 170 ? -17.069 -40.954 -2.707 1.00 93.94 170 GLY A N 1
ATOM 1339 C CA . GLY A 1 170 ? -17.124 -42.266 -2.063 1.00 93.94 170 GLY A CA 1
ATOM 1340 C C . GLY A 1 170 ? -15.788 -43.002 -2.207 1.00 93.94 170 GLY A C 1
ATOM 1341 O O . GLY A 1 170 ? -14.771 -42.560 -1.682 1.00 93.94 170 GLY A O 1
ATOM 1342 N N . THR A 1 171 ? -15.778 -44.125 -2.929 1.00 94.50 171 THR A N 1
ATOM 1343 C CA . THR A 1 171 ? -14.566 -44.916 -3.216 1.00 94.50 171 THR A CA 1
ATOM 1344 C C . THR A 1 171 ? -13.897 -44.555 -4.544 1.00 94.50 171 THR A C 1
ATOM 1346 O O . THR A 1 171 ? -12.815 -45.060 -4.844 1.00 94.50 171 THR A O 1
ATOM 1349 N N . THR A 1 172 ? -14.529 -43.715 -5.366 1.00 96.25 172 THR A N 1
ATOM 1350 C CA . THR A 1 172 ? -14.077 -43.418 -6.730 1.00 96.25 172 THR A CA 1
ATOM 1351 C C . THR A 1 172 ? -13.284 -42.120 -6.758 1.00 96.25 172 THR A C 1
ATOM 1353 O O . THR A 1 172 ? -13.701 -41.102 -6.221 1.00 96.25 172 THR A O 1
ATOM 1356 N N . LYS A 1 173 ? -12.122 -42.129 -7.407 1.00 95.81 173 LYS A N 1
ATOM 1357 C CA . LYS A 1 173 ? -11.264 -40.947 -7.549 1.00 95.81 173 LYS A CA 1
ATOM 1358 C C . LYS A 1 173 ? -11.882 -39.929 -8.524 1.00 95.81 173 LYS A C 1
ATOM 1360 O O . LYS A 1 173 ? -12.096 -40.256 -9.687 1.00 95.81 173 LYS A O 1
ATOM 1365 N N . SER A 1 174 ? -12.078 -38.688 -8.075 1.00 92.94 174 SER A N 1
ATOM 1366 C CA . SER A 1 174 ? -12.734 -37.587 -8.805 1.00 92.94 174 SER A CA 1
ATOM 1367 C C . SER A 1 174 ? -11.737 -36.631 -9.496 1.00 92.94 174 SER A C 1
ATOM 1369 O O . SER A 1 174 ? -11.894 -35.411 -9.466 1.00 92.94 174 SER A O 1
ATOM 1371 N N . GLY A 1 175 ? -10.669 -37.166 -10.096 1.00 91.00 175 GLY A N 1
ATOM 1372 C CA . GLY A 1 175 ? -9.629 -36.383 -10.787 1.00 91.00 175 GLY A CA 1
ATOM 1373 C C . GLY A 1 175 ? -8.205 -36.855 -10.471 1.00 91.00 175 GLY A C 1
ATOM 1374 O O . GLY A 1 175 ? -8.034 -37.730 -9.631 1.00 91.00 175 GLY A O 1
ATOM 1375 N N . PRO A 1 176 ? -7.153 -36.346 -11.137 1.00 93.06 176 PRO A N 1
ATOM 1376 C CA . PRO A 1 176 ? -5.774 -36.804 -10.935 1.00 93.06 176 PRO A CA 1
ATOM 1377 C C . PRO A 1 176 ? -5.268 -36.539 -9.506 1.00 93.06 176 PRO A C 1
ATOM 1379 O O . PRO A 1 176 ? -5.540 -35.487 -8.934 1.00 93.06 176 PRO A O 1
ATOM 1382 N N . LEU A 1 177 ? -4.486 -37.479 -8.954 1.00 95.88 177 LEU A N 1
ATOM 1383 C CA . LEU A 1 177 ? -3.820 -37.280 -7.662 1.00 95.88 177 LEU A CA 1
ATOM 1384 C C . LEU A 1 177 ? -2.703 -36.253 -7.838 1.00 95.88 177 LEU A C 1
ATOM 1386 O O . LEU A 1 177 ? -2.024 -36.228 -8.867 1.00 95.88 177 LEU A O 1
ATOM 1390 N N . LYS A 1 178 ? -2.514 -35.425 -6.822 1.00 96.62 178 LYS A N 1
ATOM 1391 C CA . LYS A 1 178 ? -1.458 -34.423 -6.736 1.00 96.62 178 LYS A CA 1
ATOM 1392 C C . LYS A 1 178 ? -0.440 -34.879 -5.704 1.00 96.62 178 LYS A C 1
ATOM 1394 O O . LYS A 1 178 ? -0.777 -35.587 -4.762 1.00 96.62 178 LYS A O 1
ATOM 1399 N N . THR A 1 179 ? 0.817 -34.519 -5.920 1.00 96.44 179 THR A N 1
ATOM 1400 C CA . THR A 1 179 ? 1.921 -34.851 -5.016 1.00 96.44 179 THR A CA 1
ATOM 1401 C C . THR A 1 179 ? 2.691 -33.577 -4.712 1.00 96.44 179 THR A C 1
ATOM 1403 O O . THR A 1 179 ? 2.994 -32.814 -5.629 1.00 96.44 179 THR A O 1
ATOM 1406 N N . THR A 1 180 ? 2.983 -33.323 -3.440 1.00 96.38 180 THR A N 1
ATOM 1407 C CA . THR A 1 180 ? 3.781 -32.161 -3.032 1.00 96.38 180 THR A CA 1
ATOM 1408 C C . THR A 1 180 ? 5.272 -32.413 -3.246 1.00 96.38 180 THR A C 1
ATOM 1410 O O . THR A 1 180 ? 5.724 -33.553 -3.362 1.00 96.38 180 THR A O 1
ATOM 1413 N N . GLN A 1 181 ? 6.073 -31.347 -3.233 1.00 94.75 181 GLN A N 1
ATOM 1414 C CA . GLN A 1 181 ? 7.520 -31.500 -3.082 1.00 94.75 181 GLN A CA 1
ATOM 1415 C C . GLN A 1 181 ? 7.859 -32.073 -1.696 1.00 94.75 181 GLN A C 1
ATOM 1417 O O . GLN A 1 181 ? 7.061 -31.995 -0.757 1.00 94.75 181 GLN A O 1
ATOM 1422 N N . ARG A 1 182 ? 9.051 -32.665 -1.581 1.00 94.56 182 ARG A N 1
ATOM 1423 C CA . ARG A 1 182 ? 9.590 -33.177 -0.316 1.00 94.56 182 ARG A CA 1
ATOM 1424 C C . ARG A 1 182 ? 9.815 -32.024 0.657 1.00 94.56 182 ARG A C 1
ATOM 1426 O O . ARG A 1 182 ? 10.576 -31.114 0.350 1.00 94.56 182 ARG A O 1
ATOM 1433 N N . SER A 1 183 ? 9.208 -32.103 1.836 1.00 94.44 183 SER A N 1
ATOM 1434 C CA . SER A 1 183 ? 9.398 -31.128 2.910 1.00 94.44 183 SER A CA 1
ATOM 1435 C C . SER A 1 183 ? 10.174 -31.746 4.066 1.00 94.44 183 SER A C 1
ATOM 1437 O O . SER A 1 183 ? 9.771 -32.769 4.626 1.00 94.44 183 SER A O 1
ATOM 1439 N N . ALA A 1 184 ? 11.309 -31.146 4.420 1.00 92.31 184 ALA A N 1
ATOM 1440 C CA . ALA A 1 184 ? 12.089 -31.582 5.570 1.00 92.31 184 ALA A CA 1
ATOM 1441 C C . ALA A 1 184 ? 11.385 -31.170 6.882 1.00 92.31 184 ALA A C 1
ATOM 1443 O O . ALA A 1 184 ? 10.880 -30.051 6.979 1.00 92.31 184 ALA A O 1
ATOM 1444 N N . PRO A 1 185 ? 11.366 -32.028 7.920 1.00 91.56 185 PRO A N 1
ATOM 1445 C CA . PRO A 1 185 ? 10.847 -31.652 9.230 1.00 91.56 185 PRO A CA 1
ATOM 1446 C C . PRO A 1 185 ? 11.663 -30.509 9.850 1.00 91.56 185 PRO A C 1
ATOM 1448 O O . PRO A 1 185 ? 12.839 -30.676 10.176 1.00 91.56 185 PRO A O 1
ATOM 1451 N N . GLU A 1 186 ? 11.027 -29.369 10.087 1.00 91.19 186 GLU A N 1
ATOM 1452 C CA . GLU A 1 186 ? 11.604 -28.231 10.797 1.00 91.19 186 GLU A CA 1
ATOM 1453 C C . GLU A 1 186 ? 11.286 -28.326 12.291 1.00 91.19 186 GLU A C 1
ATOM 1455 O O . GLU A 1 186 ? 10.154 -28.608 12.689 1.00 91.19 186 GLU A O 1
ATOM 1460 N N . TYR A 1 187 ? 12.272 -28.072 13.153 1.00 87.38 187 TYR A N 1
ATOM 1461 C CA . TYR A 1 187 ? 12.020 -27.990 14.590 1.00 87.38 187 TYR A CA 1
ATOM 1462 C C . TYR A 1 187 ? 11.424 -26.626 14.941 1.00 87.38 187 TYR A C 1
ATOM 1464 O O . TYR A 1 187 ? 12.079 -25.591 14.811 1.00 87.38 187 TYR A O 1
ATOM 1472 N N . SER A 1 188 ? 10.184 -26.614 15.426 1.00 80.56 188 SER A N 1
ATOM 1473 C CA . SER A 1 188 ? 9.560 -25.394 15.922 1.00 80.56 188 SER A CA 1
ATOM 1474 C C . SER A 1 188 ? 9.950 -25.167 17.381 1.00 80.56 188 SER A C 1
ATOM 1476 O O . SER A 1 188 ? 9.496 -25.873 18.282 1.00 80.56 188 SER A O 1
ATOM 1478 N N . PHE A 1 189 ? 10.763 -24.137 17.637 1.00 73.38 189 PHE A N 1
ATOM 1479 C CA . PHE A 1 189 ? 11.162 -23.758 18.999 1.00 73.38 189 PHE A CA 1
ATOM 1480 C C . PHE A 1 189 ? 9.971 -23.401 19.900 1.00 73.38 189 PHE A C 1
ATOM 1482 O O . PHE A 1 189 ? 10.032 -23.642 21.103 1.00 73.38 189 PHE A O 1
ATOM 1489 N N . LYS A 1 190 ? 8.888 -22.860 19.322 1.00 73.56 190 LYS A N 1
ATOM 1490 C CA . LYS A 1 190 ? 7.687 -22.448 20.064 1.00 73.56 190 LYS A CA 1
ATOM 1491 C C . LYS A 1 190 ? 6.893 -23.643 20.591 1.00 73.56 190 LYS A C 1
ATOM 1493 O O . LYS A 1 190 ? 6.507 -23.647 21.751 1.00 73.56 190 LYS A O 1
ATOM 1498 N N . THR A 1 191 ? 6.671 -24.659 19.758 1.00 76.62 191 THR A N 1
ATOM 1499 C CA . THR A 1 191 ? 5.857 -25.835 20.124 1.00 76.62 191 THR A CA 1
ATOM 1500 C C . THR A 1 191 ? 6.688 -26.993 20.667 1.00 76.62 191 THR A C 1
ATOM 1502 O O . THR A 1 191 ? 6.129 -27.965 21.162 1.00 76.62 191 THR A O 1
ATOM 1505 N N . ARG A 1 192 ? 8.025 -26.913 20.573 1.00 84.69 192 ARG A N 1
ATOM 1506 C CA . ARG A 1 192 ? 8.959 -28.019 20.854 1.00 84.69 192 ARG A CA 1
ATOM 1507 C C . ARG A 1 192 ? 8.658 -29.284 20.039 1.00 84.69 192 ARG A C 1
ATOM 1509 O O . ARG A 1 192 ? 9.029 -30.387 20.433 1.00 84.69 192 ARG A O 1
ATOM 1516 N N . MET A 1 193 ? 8.002 -29.124 18.892 1.00 85.88 193 MET A N 1
ATOM 1517 C CA . MET A 1 193 ? 7.628 -30.204 17.985 1.00 85.88 193 MET A CA 1
ATOM 1518 C C . MET A 1 193 ? 8.260 -29.993 16.612 1.00 85.88 193 MET A C 1
ATOM 1520 O O . MET A 1 193 ? 8.478 -28.864 16.167 1.00 85.88 193 MET A O 1
ATOM 1524 N N . LYS A 1 194 ? 8.553 -31.098 15.922 1.00 88.44 194 LYS A N 1
ATOM 1525 C CA . LYS A 1 194 ? 8.946 -31.060 14.513 1.00 88.44 194 LYS A CA 1
ATOM 1526 C C . LYS A 1 194 ? 7.699 -30.930 13.636 1.00 88.44 194 LYS A C 1
ATOM 1528 O O . LYS A 1 194 ? 6.716 -31.628 13.874 1.00 88.44 194 LYS A O 1
ATOM 1533 N N . ARG A 1 195 ? 7.736 -30.049 12.638 1.00 92.69 195 ARG A N 1
ATOM 1534 C CA . ARG A 1 195 ? 6.651 -29.768 11.685 1.00 92.69 195 ARG A CA 1
ATOM 1535 C C . ARG A 1 195 ? 7.228 -29.749 10.270 1.00 92.69 195 ARG A C 1
ATOM 1537 O O . ARG A 1 195 ? 8.247 -29.108 10.054 1.00 92.69 195 ARG A O 1
ATOM 1544 N N . ALA A 1 196 ? 6.574 -30.398 9.312 1.00 93.31 196 ALA A N 1
ATOM 1545 C CA . ALA A 1 196 ? 6.909 -30.255 7.891 1.00 93.31 196 ALA A CA 1
ATOM 1546 C C . ALA A 1 196 ? 5.955 -29.236 7.253 1.00 93.31 196 ALA A C 1
ATOM 1548 O O . ALA A 1 196 ? 4.738 -29.378 7.400 1.00 93.31 196 ALA A O 1
ATOM 1549 N N . ARG A 1 197 ? 6.488 -28.193 6.605 1.00 93.81 197 ARG A N 1
ATOM 1550 C CA . ARG A 1 197 ? 5.712 -27.120 5.952 1.00 93.81 197 ARG A CA 1
ATOM 1551 C C . ARG A 1 197 ? 5.644 -27.341 4.445 1.00 93.81 197 ARG A C 1
ATOM 1553 O O . ARG A 1 197 ? 6.663 -27.654 3.840 1.00 93.81 197 ARG A O 1
ATOM 1560 N N . PHE A 1 198 ? 4.463 -27.177 3.859 1.00 92.62 198 PHE A N 1
ATOM 1561 C CA . PHE A 1 198 ? 4.249 -27.377 2.422 1.00 92.62 198 PHE A CA 1
ATOM 1562 C C . PHE A 1 198 ? 3.817 -26.092 1.721 1.00 92.62 198 PHE A C 1
ATOM 1564 O O . PHE A 1 198 ? 4.327 -25.819 0.641 1.00 92.62 198 PHE A O 1
ATOM 1571 N N . GLU A 1 199 ? 2.915 -25.316 2.332 1.00 89.38 199 GLU A N 1
ATOM 1572 C CA . GLU A 1 199 ? 2.370 -24.071 1.756 1.00 89.38 199 GLU A CA 1
ATOM 1573 C C . GLU A 1 199 ? 1.867 -24.262 0.309 1.00 89.38 199 GLU A C 1
ATOM 1575 O O . GLU A 1 199 ? 2.005 -23.395 -0.550 1.00 89.38 199 GLU A O 1
ATOM 1580 N N . VAL A 1 200 ? 1.281 -25.432 0.026 1.00 92.94 200 VAL A N 1
ATOM 1581 C CA . VAL A 1 200 ? 0.791 -25.789 -1.311 1.00 92.94 200 VAL A CA 1
ATOM 1582 C C . VAL A 1 200 ? -0.668 -25.385 -1.433 1.00 92.94 200 VAL A C 1
ATOM 1584 O O . VAL A 1 200 ? -1.495 -25.858 -0.657 1.00 92.94 200 VAL A O 1
ATOM 1587 N N . ALA A 1 201 ? -0.977 -24.560 -2.431 1.00 95.06 201 ALA A N 1
ATOM 1588 C CA . ALA A 1 201 ? -2.333 -24.199 -2.831 1.00 95.06 201 ALA A CA 1
ATOM 1589 C C . ALA A 1 201 ? -2.738 -24.940 -4.113 1.00 95.06 201 ALA A C 1
ATOM 1591 O O . ALA A 1 201 ? -1.939 -25.059 -5.048 1.00 95.06 201 ALA A O 1
ATOM 1592 N N . HIS A 1 202 ? -3.968 -25.447 -4.170 1.00 95.75 202 HIS A N 1
ATOM 1593 C CA . HIS A 1 202 ? -4.507 -26.083 -5.366 1.00 95.75 202 HIS A CA 1
ATOM 1594 C C . HIS A 1 202 ? -5.985 -25.768 -5.574 1.00 95.75 202 HIS A C 1
ATOM 1596 O O . HIS A 1 202 ? -6.796 -25.997 -4.678 1.00 95.75 202 HIS A O 1
ATOM 1602 N N . ASP A 1 203 ? -6.321 -25.320 -6.781 1.00 95.38 203 ASP A N 1
ATOM 1603 C CA . ASP A 1 203 ? -7.693 -25.048 -7.194 1.00 95.38 203 ASP A CA 1
ATOM 1604 C C . ASP A 1 203 ? -8.368 -26.303 -7.755 1.00 95.38 203 ASP A C 1
ATOM 1606 O O . ASP A 1 203 ? -7.844 -26.973 -8.648 1.00 95.38 203 ASP A O 1
ATOM 1610 N N . PHE A 1 204 ? -9.570 -26.588 -7.262 1.00 94.94 204 PHE A N 1
ATOM 1611 C CA . PHE A 1 204 ? -10.463 -27.615 -7.785 1.00 94.94 204 PHE A CA 1
ATOM 1612 C C . PHE A 1 204 ? -11.678 -26.944 -8.421 1.00 94.94 204 PHE A C 1
ATOM 1614 O O . PHE A 1 204 ? -12.630 -26.592 -7.729 1.00 94.94 204 PHE A O 1
ATOM 1621 N N . VAL A 1 205 ? -11.621 -26.760 -9.742 1.00 94.94 205 VAL A N 1
ATOM 1622 C CA . VAL A 1 205 ? -12.668 -26.140 -10.577 1.00 94.94 205 VAL A CA 1
ATOM 1623 C C . VAL A 1 205 ? -13.583 -27.190 -11.215 1.00 94.94 205 VAL A C 1
ATOM 1625 O O . VAL A 1 205 ? -13.206 -28.359 -11.315 1.00 94.94 205 VAL A O 1
ATOM 1628 N N . LYS A 1 206 ? -14.753 -26.768 -11.712 1.00 93.56 206 LYS A N 1
ATOM 1629 C CA . LYS A 1 206 ? -15.719 -27.615 -12.443 1.00 93.56 206 LYS A CA 1
ATOM 1630 C C . LYS A 1 206 ? -16.184 -28.854 -11.665 1.00 93.56 206 LYS A C 1
ATOM 1632 O O . LYS A 1 206 ? -16.344 -29.930 -12.241 1.00 93.56 206 LYS A O 1
ATOM 1637 N N . LEU A 1 207 ? -16.401 -28.710 -10.361 1.00 93.88 207 LEU A N 1
ATOM 1638 C CA . LEU A 1 207 ? -16.841 -29.800 -9.497 1.00 93.88 207 LEU A CA 1
ATOM 1639 C C . LEU A 1 207 ? -18.263 -29.532 -9.007 1.00 93.88 207 LEU A C 1
ATOM 1641 O O . LEU A 1 207 ? -18.527 -28.492 -8.415 1.00 93.88 207 LEU A O 1
ATOM 1645 N N . ALA A 1 208 ? -19.187 -30.458 -9.249 1.00 94.06 208 ALA A N 1
ATOM 1646 C CA . ALA A 1 208 ? -20.540 -30.338 -8.716 1.00 94.06 208 ALA A CA 1
ATOM 1647 C C . ALA A 1 208 ? -20.535 -30.544 -7.186 1.00 94.06 208 ALA A C 1
ATOM 1649 O O . ALA A 1 208 ? -19.803 -31.413 -6.696 1.00 94.06 208 ALA A O 1
ATOM 1650 N N . PRO A 1 209 ? -21.338 -29.782 -6.419 1.00 95.81 209 PRO A N 1
ATOM 1651 C CA . PRO A 1 209 ? -21.433 -29.978 -4.979 1.00 95.81 209 PRO A CA 1
ATOM 1652 C C . PRO A 1 209 ? -22.037 -31.349 -4.682 1.00 95.81 209 PRO A C 1
ATOM 1654 O O . PRO A 1 209 ? -23.172 -31.646 -5.053 1.00 95.81 209 PRO A O 1
ATOM 1657 N N . ASN A 1 210 ? -21.270 -32.201 -4.008 1.00 95.25 210 ASN A N 1
ATOM 1658 C CA . ASN A 1 210 ? -21.694 -33.555 -3.683 1.00 95.25 210 ASN A CA 1
ATOM 1659 C C . ASN A 1 210 ? -21.181 -33.946 -2.297 1.00 95.25 210 ASN A C 1
ATOM 1661 O O . ASN A 1 210 ? -19.980 -33.926 -2.033 1.00 95.25 210 ASN A O 1
ATOM 1665 N N . ARG A 1 211 ? -22.104 -34.332 -1.410 1.00 93.62 211 ARG A N 1
ATOM 1666 C CA . ARG A 1 211 ? -21.817 -34.680 -0.007 1.00 93.62 211 ARG A CA 1
ATOM 1667 C C . ARG A 1 211 ? -20.857 -35.866 0.138 1.00 93.62 211 ARG A C 1
ATOM 1669 O O . ARG A 1 211 ? -20.200 -35.995 1.164 1.00 93.62 211 ARG A O 1
ATOM 1676 N N . ASN A 1 212 ? -20.760 -36.713 -0.887 1.00 94.56 212 ASN A N 1
ATOM 1677 C CA . ASN A 1 212 ? -19.857 -37.861 -0.903 1.00 94.56 212 ASN A CA 1
ATOM 1678 C C . ASN A 1 212 ? -18.435 -37.495 -1.344 1.00 94.56 212 ASN A C 1
ATOM 1680 O O . ASN A 1 212 ? -17.558 -38.361 -1.321 1.00 94.56 212 ASN A O 1
ATOM 1684 N N . VAL A 1 213 ? -18.193 -36.244 -1.752 1.00 96.12 213 VAL A N 1
ATOM 1685 C CA . VAL A 1 213 ? -16.859 -35.781 -2.125 1.00 96.12 213 VAL A CA 1
ATOM 1686 C C . VAL A 1 213 ? -16.057 -35.430 -0.880 1.00 96.12 213 VAL A C 1
ATOM 1688 O O . VAL A 1 213 ? -16.413 -34.546 -0.098 1.00 96.12 213 VAL A O 1
ATOM 1691 N N . SER A 1 214 ? -14.924 -36.106 -0.735 1.00 97.06 214 SER A N 1
ATOM 1692 C CA . SER A 1 214 ? -13.967 -35.885 0.341 1.00 97.06 214 SER A CA 1
ATOM 1693 C C . SER A 1 214 ? -12.557 -35.710 -0.213 1.00 97.06 214 SER A C 1
ATOM 1695 O O . SER A 1 214 ? -12.154 -36.368 -1.173 1.00 97.06 214 SER A O 1
ATOM 1697 N N . LEU A 1 215 ? -11.793 -34.822 0.412 1.00 97.88 215 LEU A N 1
ATOM 1698 C CA . LEU A 1 215 ? -10.362 -34.684 0.200 1.00 97.88 215 LEU A CA 1
ATOM 1699 C C . LEU A 1 215 ? -9.646 -35.760 1.005 1.00 97.88 215 LEU A C 1
ATOM 1701 O O . LEU A 1 215 ? -9.725 -35.779 2.231 1.00 97.88 215 LEU A O 1
ATOM 1705 N N . VAL A 1 216 ? -8.935 -36.637 0.308 1.00 98.00 216 VAL A N 1
ATOM 1706 C CA . VAL A 1 216 ? -8.102 -37.674 0.915 1.00 98.00 216 VAL A CA 1
ATOM 1707 C C . VAL A 1 216 ? -6.648 -37.255 0.765 1.00 98.00 216 VAL A C 1
ATOM 1709 O O . VAL A 1 216 ? -6.212 -36.915 -0.338 1.00 98.00 216 VAL A O 1
ATOM 1712 N N . ILE A 1 217 ? -5.903 -37.273 1.869 1.00 97.94 217 ILE A N 1
ATOM 1713 C CA . ILE A 1 217 ? -4.475 -36.952 1.907 1.00 97.94 217 ILE A CA 1
ATOM 1714 C C . ILE A 1 217 ? -3.736 -38.135 2.521 1.00 97.94 217 ILE A C 1
ATOM 1716 O O . ILE A 1 217 ? -3.932 -38.464 3.687 1.00 97.94 217 ILE A O 1
ATOM 1720 N N . GLU A 1 218 ? -2.855 -38.753 1.750 1.00 97.81 218 GLU A N 1
ATOM 1721 C CA . GLU A 1 218 ? -1.902 -39.747 2.221 1.00 97.81 218 GLU A CA 1
ATOM 1722 C C . GLU A 1 218 ? -0.587 -39.053 2.595 1.00 97.81 218 GLU A C 1
ATOM 1724 O O . GLU A 1 218 ? 0.028 -38.347 1.789 1.00 97.81 218 GLU A O 1
ATOM 1729 N N . VAL A 1 219 ? -0.158 -39.250 3.840 1.00 96.81 219 VAL A N 1
ATOM 1730 C CA . VAL A 1 219 ? 1.108 -38.753 4.372 1.00 96.81 219 VAL A CA 1
ATOM 1731 C C . VAL A 1 219 ? 2.161 -39.826 4.147 1.00 96.81 219 VAL A C 1
ATOM 1733 O O . VAL A 1 219 ? 2.131 -40.887 4.775 1.00 96.81 219 VAL A O 1
ATOM 1736 N N . GLN A 1 220 ? 3.114 -39.542 3.269 1.00 95.81 220 GLN A N 1
ATOM 1737 C CA . GLN A 1 220 ? 4.222 -40.434 2.971 1.00 95.81 220 GLN A CA 1
ATOM 1738 C C . GLN A 1 220 ? 5.527 -39.890 3.547 1.00 95.81 220 GLN A C 1
ATOM 1740 O O . GLN A 1 220 ? 5.782 -38.685 3.554 1.00 95.81 220 GLN A O 1
ATOM 1745 N N . VAL A 1 221 ? 6.377 -40.792 4.018 1.00 94.81 221 VAL A N 1
ATOM 1746 C CA . VAL A 1 221 ? 7.712 -40.483 4.528 1.00 94.81 221 VAL A CA 1
ATOM 1747 C C . VAL A 1 221 ? 8.734 -41.021 3.534 1.00 94.81 221 VAL A C 1
ATOM 1749 O O . VAL A 1 221 ? 8.615 -42.151 3.060 1.00 94.81 221 VAL A O 1
ATOM 1752 N N . ALA A 1 222 ? 9.706 -40.195 3.158 1.00 92.25 222 ALA A N 1
ATOM 1753 C CA . ALA A 1 222 ? 10.759 -40.579 2.230 1.00 92.25 222 ALA A CA 1
ATOM 1754 C C . ALA A 1 222 ? 11.732 -41.552 2.908 1.00 92.25 222 ALA A C 1
ATOM 1756 O O . ALA A 1 222 ? 12.454 -41.175 3.828 1.00 92.25 222 ALA A O 1
ATOM 1757 N N . VAL A 1 223 ? 11.778 -42.785 2.407 1.00 92.56 223 VAL A N 1
ATOM 1758 C CA . VAL A 1 223 ? 12.724 -43.817 2.832 1.00 92.56 223 VAL A CA 1
ATOM 1759 C C . VAL A 1 223 ? 13.838 -43.855 1.783 1.00 92.56 223 VAL A C 1
ATOM 1761 O O . VAL A 1 223 ? 13.706 -44.437 0.704 1.00 92.56 223 VAL A O 1
ATOM 1764 N N . GLY A 1 224 ? 14.938 -43.153 2.051 1.00 87.06 224 GLY A N 1
ATOM 1765 C CA . GLY A 1 224 ? 16.027 -42.972 1.084 1.00 87.06 224 GLY A CA 1
ATOM 1766 C C . GLY A 1 224 ? 15.706 -41.985 -0.050 1.00 87.06 224 GLY A C 1
ATOM 1767 O O . GLY A 1 224 ? 14.815 -41.145 0.051 1.00 87.06 224 GLY A O 1
ATOM 1768 N N . GLU A 1 225 ? 16.477 -42.048 -1.140 1.00 83.75 225 GLU A N 1
ATOM 1769 C CA . GLU A 1 225 ? 16.448 -41.016 -2.188 1.00 83.75 225 GLU A CA 1
ATOM 1770 C C . GLU A 1 225 ? 15.276 -41.162 -3.171 1.00 83.75 225 GLU A C 1
ATOM 1772 O O . GLU A 1 225 ? 14.807 -40.158 -3.702 1.00 83.75 225 GLU A O 1
ATOM 1777 N N . PHE A 1 226 ? 14.733 -42.366 -3.375 1.00 86.50 226 PHE A N 1
ATOM 1778 C CA . PHE A 1 226 ? 13.725 -42.620 -4.420 1.00 86.50 226 PHE A CA 1
ATOM 1779 C C . PHE A 1 226 ? 12.471 -43.355 -3.950 1.00 86.50 226 PHE A C 1
ATOM 1781 O O . PHE A 1 226 ? 11.548 -43.508 -4.744 1.00 86.50 226 PHE A O 1
ATOM 1788 N N . SER A 1 227 ? 12.407 -43.795 -2.691 1.00 92.88 227 SER A N 1
ATOM 1789 C CA . SER A 1 227 ? 11.242 -44.524 -2.185 1.00 92.88 227 SER A CA 1
ATOM 1790 C C . SER A 1 227 ? 10.503 -43.731 -1.116 1.00 92.88 227 SER A C 1
ATOM 1792 O O . SER A 1 227 ? 11.096 -42.952 -0.368 1.00 92.88 227 SER A O 1
ATOM 1794 N N . THR A 1 228 ? 9.187 -43.892 -1.079 1.00 94.94 228 THR A N 1
ATOM 1795 C CA . THR A 1 228 ? 8.319 -43.332 -0.048 1.00 94.94 228 THR A CA 1
ATOM 1796 C C . THR A 1 228 ? 7.514 -44.464 0.579 1.00 94.94 228 THR A C 1
ATOM 1798 O O . THR A 1 228 ? 7.186 -45.450 -0.082 1.00 94.94 228 THR A O 1
ATOM 1801 N N . GLN A 1 229 ? 7.221 -44.343 1.869 1.00 94.75 229 GLN A N 1
ATOM 1802 C CA . GLN A 1 229 ? 6.383 -45.277 2.611 1.00 94.75 229 GLN A CA 1
ATOM 1803 C C . GLN A 1 229 ? 5.204 -44.518 3.217 1.00 94.75 229 GLN A C 1
ATOM 1805 O O . GLN A 1 229 ? 5.384 -43.439 3.781 1.00 94.75 229 GLN A O 1
ATOM 1810 N N . ALA A 1 230 ? 3.998 -45.078 3.113 1.00 95.44 230 ALA A N 1
ATOM 1811 C CA . ALA A 1 230 ? 2.812 -44.519 3.751 1.00 95.44 230 ALA A CA 1
ATOM 1812 C C . ALA A 1 230 ? 2.983 -44.531 5.277 1.00 95.44 230 ALA A C 1
ATOM 1814 O O . ALA A 1 230 ? 3.131 -45.594 5.881 1.00 95.44 230 ALA A O 1
ATOM 1815 N N . ALA A 1 231 ? 2.964 -43.352 5.895 1.00 94.81 231 ALA A N 1
ATOM 1816 C CA . ALA A 1 231 ? 3.031 -43.194 7.346 1.00 94.81 231 ALA A CA 1
ATOM 1817 C C . ALA A 1 231 ? 1.646 -43.001 7.973 1.00 94.81 231 ALA A C 1
ATOM 1819 O O . ALA A 1 231 ? 1.444 -43.324 9.141 1.00 94.81 231 ALA A O 1
ATOM 1820 N N . GLY A 1 232 ? 0.687 -42.510 7.193 1.00 95.88 232 GLY A N 1
ATOM 1821 C CA . GLY A 1 232 ? -0.702 -42.382 7.598 1.00 95.88 232 GLY A CA 1
ATOM 1822 C C . GLY A 1 232 ? -1.530 -41.697 6.523 1.00 95.88 232 GLY A C 1
ATOM 1823 O O . GLY A 1 232 ? -1.021 -41.350 5.459 1.00 95.88 232 GLY A O 1
ATOM 1824 N N . TRP A 1 233 ? -2.811 -41.505 6.785 1.00 97.75 233 TRP A N 1
ATOM 1825 C CA . TRP A 1 233 ? -3.714 -40.832 5.860 1.00 97.75 233 TRP A CA 1
ATOM 1826 C C . TRP A 1 233 ? -4.813 -40.088 6.608 1.00 97.75 233 TRP A C 1
ATOM 1828 O O . TRP A 1 233 ? -5.096 -40.374 7.764 1.00 97.75 233 TRP A O 1
ATOM 1838 N N . THR A 1 234 ? -5.435 -39.116 5.961 1.00 97.44 234 THR A N 1
ATOM 1839 C CA . THR A 1 234 ? -6.555 -38.366 6.520 1.00 97.44 234 THR A CA 1
ATOM 1840 C C . THR A 1 234 ? -7.614 -38.117 5.454 1.00 97.44 234 THR A C 1
ATOM 1842 O O . THR A 1 234 ? -7.334 -38.198 4.253 1.00 97.44 234 THR A O 1
ATOM 1845 N N . VAL A 1 235 ? -8.839 -37.847 5.894 1.00 97.31 235 VAL A N 1
ATOM 1846 C CA . VAL A 1 235 ? -9.986 -37.568 5.032 1.00 97.31 235 VAL A CA 1
ATOM 1847 C C . VAL A 1 235 ? -10.777 -36.389 5.591 1.00 97.31 235 VAL A C 1
ATOM 1849 O O . VAL A 1 235 ? -11.068 -36.333 6.784 1.00 97.31 235 VAL A O 1
ATOM 1852 N N . LEU A 1 236 ? -11.116 -35.440 4.722 1.00 97.12 236 LEU A N 1
ATOM 1853 C CA . LEU A 1 236 ? -11.892 -34.248 5.052 1.00 97.12 236 LEU A CA 1
ATOM 1854 C C . LEU A 1 236 ? -13.063 -34.129 4.065 1.00 97.12 236 LEU A C 1
ATOM 1856 O O . LEU A 1 236 ? -12.806 -33.966 2.869 1.00 97.12 236 LEU A O 1
ATOM 1860 N N . PRO A 1 237 ? -14.334 -34.213 4.504 1.00 96.56 237 PRO A N 1
ATOM 1861 C CA . PRO A 1 237 ? -15.462 -33.899 3.627 1.00 96.56 237 PRO A CA 1
ATOM 1862 C C . PRO A 1 237 ? -15.327 -32.467 3.107 1.00 96.56 237 PRO A C 1
ATOM 1864 O O . PRO A 1 237 ? -14.928 -31.583 3.857 1.00 96.56 237 PRO A O 1
ATOM 1867 N N . ILE A 1 238 ? -15.628 -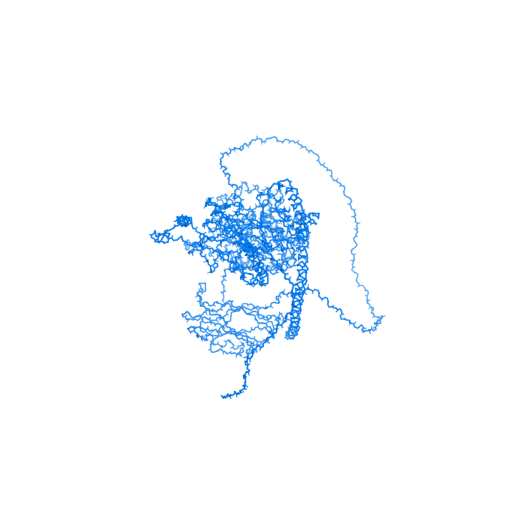32.230 1.831 1.00 97.69 238 ILE A N 1
ATOM 1868 C CA . ILE A 1 238 ? -15.483 -30.890 1.241 1.00 97.69 238 ILE A CA 1
ATOM 1869 C C . ILE A 1 238 ? -16.764 -30.074 1.365 1.00 97.69 238 ILE A C 1
ATOM 1871 O O . ILE A 1 238 ? -16.693 -28.870 1.605 1.00 97.69 238 ILE A O 1
ATOM 1875 N N . PHE A 1 239 ? -17.921 -30.714 1.209 1.00 96.94 239 PHE A N 1
ATOM 1876 C CA . PHE A 1 239 ? -19.211 -30.035 1.168 1.00 96.94 239 PHE A CA 1
ATOM 1877 C C . PHE A 1 239 ? -20.016 -30.254 2.454 1.00 96.94 239 PHE A C 1
ATOM 1879 O O . PHE A 1 239 ? -19.995 -31.341 3.037 1.00 96.94 239 PHE A O 1
ATOM 1886 N N . THR A 1 240 ? -20.738 -29.221 2.891 1.00 95.38 240 THR A N 1
ATOM 1887 C CA . THR A 1 240 ? -21.758 -29.296 3.939 1.00 95.38 240 THR A CA 1
ATOM 1888 C C . THR A 1 240 ? -22.998 -30.027 3.429 1.00 95.38 240 THR A C 1
ATOM 1890 O O . THR A 1 240 ? -23.109 -30.382 2.251 1.00 95.38 240 THR A O 1
ATOM 1893 N N . GLU A 1 241 ? -23.976 -30.241 4.310 1.00 92.75 241 GLU A N 1
ATOM 1894 C CA . GLU A 1 241 ? -25.259 -30.799 3.894 1.00 92.75 241 GLU A CA 1
ATOM 1895 C C . GLU A 1 241 ? -25.981 -29.876 2.897 1.00 92.75 241 GLU A C 1
ATOM 1897 O O . GLU A 1 241 ? -26.602 -30.343 1.943 1.00 92.75 241 GLU A O 1
ATOM 1902 N N . GLU A 1 242 ? -25.831 -28.565 3.034 1.00 94.50 242 GLU A N 1
ATOM 1903 C CA . GLU A 1 242 ? -26.426 -27.555 2.156 1.00 94.50 242 GLU A CA 1
ATOM 1904 C C . GLU A 1 242 ? -25.748 -27.479 0.775 1.00 94.50 242 GLU A C 1
ATOM 1906 O O . GLU A 1 242 ? -26.233 -26.774 -0.107 1.00 94.50 242 GLU A O 1
ATOM 1911 N N . GLY A 1 243 ? -24.655 -28.222 0.560 1.00 94.38 243 GLY A N 1
ATOM 1912 C CA . GLY A 1 243 ? -23.884 -28.200 -0.684 1.00 94.38 243 GLY A CA 1
ATOM 1913 C C . GLY A 1 243 ? -22.844 -27.080 -0.750 1.00 94.38 243 GLY A C 1
ATOM 1914 O O . GLY A 1 243 ? -22.238 -26.883 -1.800 1.00 94.38 243 GLY A O 1
ATOM 1915 N N . ASP A 1 244 ? -22.601 -26.372 0.355 1.00 95.75 244 ASP A N 1
ATOM 1916 C CA . ASP A 1 244 ? -21.553 -25.359 0.445 1.00 95.75 244 ASP A CA 1
ATOM 1917 C C . ASP A 1 244 ? -20.195 -25.966 0.775 1.00 95.75 244 ASP A C 1
ATOM 1919 O O . ASP A 1 244 ? -20.100 -26.965 1.476 1.00 95.75 244 ASP A O 1
ATOM 1923 N N . VAL A 1 245 ? -19.112 -25.349 0.305 1.00 96.75 245 VAL A N 1
ATOM 1924 C CA . VAL A 1 245 ? -17.755 -25.778 0.673 1.00 96.75 245 VAL A CA 1
ATOM 1925 C C . VAL A 1 245 ? -17.474 -25.416 2.130 1.00 96.75 245 VAL A C 1
ATOM 1927 O O . VAL A 1 245 ? -17.658 -24.262 2.526 1.00 96.75 245 VAL A O 1
ATOM 1930 N N . LEU A 1 246 ? -16.962 -26.373 2.906 1.00 96.25 246 LEU A N 1
ATOM 1931 C CA . LEU A 1 246 ? -16.436 -26.134 4.247 1.00 96.25 246 LEU A CA 1
ATOM 1932 C C . LEU A 1 246 ? -15.317 -25.096 4.175 1.00 96.25 246 LEU A C 1
ATOM 1934 O O . LEU A 1 246 ? -14.270 -25.350 3.592 1.00 96.25 246 LEU A O 1
ATOM 1938 N N . GLN A 1 247 ? -15.530 -23.920 4.761 1.00 95.75 247 GLN A N 1
ATOM 1939 C CA . GLN A 1 247 ? -14.536 -22.847 4.775 1.00 95.75 247 GLN A CA 1
ATOM 1940 C C . GLN A 1 247 ? -13.789 -22.789 6.103 1.00 95.75 247 GLN A C 1
ATOM 1942 O O . GLN A 1 247 ? -14.367 -23.062 7.152 1.00 95.75 247 GLN A O 1
ATOM 1947 N N . GLY A 1 248 ? -12.529 -22.361 6.056 1.00 95.81 248 GLY A N 1
ATOM 1948 C CA . GLY A 1 248 ? -11.728 -22.059 7.241 1.00 95.81 248 GLY A CA 1
ATOM 1949 C C . GLY A 1 248 ? -10.485 -22.929 7.374 1.00 95.81 248 GLY A C 1
ATOM 1950 O O . GLY A 1 248 ? -10.063 -23.584 6.419 1.00 95.81 248 GLY A O 1
ATOM 1951 N N . ASP A 1 249 ? -9.912 -22.903 8.575 1.00 95.94 249 ASP A N 1
ATOM 1952 C CA . ASP A 1 249 ? -8.684 -23.608 8.929 1.00 95.94 249 ASP A CA 1
ATOM 1953 C C . ASP A 1 249 ? -9.036 -24.877 9.714 1.00 95.94 249 ASP A C 1
ATOM 1955 O O . ASP A 1 249 ? -9.685 -24.833 10.758 1.00 95.94 249 ASP A O 1
ATOM 1959 N N . TRP A 1 250 ? -8.598 -26.017 9.196 1.00 97.12 250 TRP A N 1
ATOM 1960 C CA . TRP A 1 250 ? -8.919 -27.351 9.679 1.00 97.12 250 TRP A CA 1
ATOM 1961 C C . TRP A 1 250 ? -7.654 -28.057 10.158 1.00 97.12 250 TRP A C 1
ATOM 1963 O O . TRP A 1 250 ? -6.642 -28.107 9.460 1.00 97.12 250 TRP A O 1
ATOM 1973 N N . SER A 1 251 ? -7.731 -28.651 11.346 1.00 96.31 251 SER A N 1
ATOM 1974 C CA . SER A 1 251 ? -6.735 -29.590 11.862 1.00 96.31 251 SER A CA 1
ATOM 1975 C C . SER A 1 251 ? -7.355 -30.981 11.853 1.00 96.31 251 SER A C 1
ATOM 1977 O O . SER A 1 251 ? -8.228 -31.262 12.672 1.00 96.31 251 SER A O 1
ATOM 1979 N N . VAL A 1 252 ? -6.939 -31.829 10.913 1.00 96.50 252 VAL A N 1
ATOM 1980 C CA . VAL A 1 252 ? -7.582 -33.129 10.668 1.00 96.50 252 VAL A CA 1
ATOM 1981 C C . VAL A 1 252 ? -6.679 -34.266 11.145 1.00 96.50 252 VAL A C 1
ATOM 1983 O O . VAL A 1 252 ? -5.491 -34.255 10.799 1.00 96.50 252 VAL A O 1
ATOM 1986 N N . PRO A 1 253 ? -7.204 -35.241 11.913 1.00 96.38 253 PRO A N 1
ATOM 1987 C CA . PRO A 1 253 ? -6.397 -36.325 12.445 1.00 96.38 253 PRO A CA 1
ATOM 1988 C C . PRO A 1 253 ? -5.850 -37.249 11.351 1.00 96.38 253 PRO A C 1
ATOM 1990 O O . PRO A 1 253 ? -6.508 -37.465 10.331 1.00 96.38 253 PRO A O 1
ATOM 1993 N N . VAL A 1 254 ? -4.662 -37.817 11.563 1.00 96.62 254 VAL A N 1
ATOM 1994 C CA . VAL A 1 254 ? -4.058 -38.810 10.659 1.00 96.62 254 VAL A CA 1
ATOM 1995 C C . VAL A 1 254 ? -4.269 -40.216 11.211 1.00 96.62 254 VAL A C 1
ATOM 1997 O O . VAL A 1 254 ? -3.895 -40.523 12.341 1.00 96.62 254 VAL A O 1
ATOM 2000 N N . PHE A 1 255 ? -4.840 -41.089 10.392 1.00 96.62 255 PHE A N 1
ATOM 2001 C CA . PHE A 1 255 ? -5.092 -42.496 10.669 1.00 96.62 255 PHE A CA 1
ATOM 2002 C C . PHE A 1 255 ? -3.931 -43.371 10.202 1.00 96.62 255 PHE A C 1
ATOM 2004 O O . PHE A 1 255 ? -3.218 -43.047 9.246 1.00 96.62 255 PHE A O 1
ATOM 2011 N N . ALA A 1 256 ? -3.732 -44.492 10.889 1.00 95.94 256 ALA A N 1
ATOM 2012 C CA . ALA A 1 256 ? -2.700 -45.455 10.553 1.00 95.94 256 ALA A CA 1
ATOM 2013 C C . ALA A 1 256 ? -2.984 -46.118 9.185 1.00 95.94 256 ALA A C 1
ATOM 2015 O O . ALA A 1 256 ? -4.145 -46.315 8.812 1.00 95.94 256 ALA A O 1
ATOM 2016 N N . PRO A 1 257 ? -1.938 -46.474 8.418 1.00 95.56 257 PRO A N 1
ATOM 2017 C CA . PRO A 1 257 ? -2.095 -47.236 7.182 1.00 95.56 257 PRO A CA 1
ATOM 2018 C C . PRO A 1 257 ? -2.635 -48.659 7.461 1.00 95.56 257 PRO A C 1
ATOM 2020 O O . PRO A 1 257 ? -2.412 -49.191 8.552 1.00 95.56 257 PRO A O 1
ATOM 2023 N N . PRO A 1 258 ? -3.285 -49.318 6.478 1.00 95.75 258 PRO A N 1
ATOM 2024 C CA . PRO A 1 258 ? -3.435 -48.899 5.081 1.00 95.75 258 PRO A CA 1
ATOM 2025 C C . PRO A 1 258 ? -4.549 -47.863 4.849 1.00 95.75 258 PRO A C 1
ATOM 2027 O O . PRO A 1 258 ? -5.524 -47.787 5.597 1.00 95.75 258 PRO A O 1
ATOM 2030 N N . LEU A 1 259 ? -4.406 -47.086 3.768 1.00 95.00 259 LEU A N 1
ATOM 2031 C CA . LEU A 1 259 ? -5.425 -46.146 3.295 1.00 95.00 259 LEU A CA 1
ATOM 2032 C C . LEU A 1 259 ? -6.738 -46.889 3.012 1.00 95.00 259 LEU A C 1
ATOM 2034 O O . LEU A 1 259 ? -6.773 -47.788 2.173 1.00 95.00 259 LEU A O 1
ATOM 2038 N N . SER A 1 260 ? -7.810 -46.491 3.695 1.00 93.56 260 SER A N 1
ATOM 2039 C CA . SER A 1 260 ? -9.128 -47.118 3.576 1.00 93.56 260 SER A CA 1
ATOM 2040 C C . SER A 1 260 ? -10.167 -46.082 3.149 1.00 93.56 260 SER A C 1
ATOM 2042 O O . SER A 1 260 ? -10.684 -45.317 3.957 1.00 93.56 260 SER A O 1
ATOM 2044 N N . ILE A 1 261 ? -10.442 -46.028 1.846 1.00 93.00 261 ILE A N 1
ATOM 2045 C CA . ILE A 1 261 ? -11.342 -45.042 1.234 1.00 93.00 261 ILE A CA 1
ATOM 2046 C C . ILE A 1 261 ? -12.787 -45.552 1.314 1.00 93.00 261 ILE A C 1
ATOM 2048 O O . ILE A 1 261 ? -13.035 -46.738 1.104 1.00 93.00 261 ILE A O 1
ATOM 2052 N N . GLY A 1 262 ? -13.741 -44.658 1.582 1.00 87.62 262 GLY A N 1
ATOM 2053 C CA . GLY A 1 262 ? -15.171 -44.985 1.640 1.00 87.62 262 GLY A CA 1
ATOM 2054 C C . GLY A 1 262 ? -15.683 -45.388 3.024 1.00 87.62 262 GLY A C 1
ATOM 2055 O O . GLY A 1 262 ? -16.809 -45.864 3.134 1.00 87.62 262 GLY A O 1
ATOM 2056 N N . ILE A 1 263 ? -14.880 -45.196 4.074 1.00 90.50 263 ILE A N 1
ATOM 2057 C CA . ILE A 1 263 ? -15.329 -45.380 5.456 1.00 90.50 263 ILE A CA 1
ATOM 2058 C C . ILE A 1 263 ? -16.321 -44.258 5.814 1.00 90.50 263 ILE A C 1
ATOM 2060 O O . ILE A 1 263 ? -15.984 -43.082 5.637 1.00 90.50 263 ILE A O 1
ATOM 2064 N N . PRO A 1 264 ? -17.531 -44.588 6.307 1.00 88.19 264 PRO A N 1
ATOM 2065 C CA . PRO A 1 264 ? -18.494 -43.607 6.796 1.00 88.19 264 PRO A CA 1
ATOM 2066 C C . PRO A 1 264 ? -17.902 -42.701 7.883 1.00 88.19 264 PRO A C 1
ATOM 2068 O O . PRO A 1 264 ? -17.099 -43.136 8.708 1.00 88.19 264 PRO A O 1
ATOM 2071 N N . ARG A 1 265 ? -18.301 -41.424 7.903 1.00 83.38 265 ARG A N 1
ATOM 2072 C CA . ARG A 1 265 ? -17.719 -40.405 8.798 1.00 83.38 265 ARG A CA 1
ATOM 2073 C C . ARG A 1 265 ? -17.838 -40.766 10.281 1.00 83.38 265 ARG A C 1
ATOM 2075 O O . ARG A 1 265 ? -16.942 -40.457 11.059 1.00 83.38 265 ARG A O 1
ATOM 2082 N N . ASP A 1 266 ? -18.933 -41.408 10.659 1.00 87.69 266 ASP A N 1
ATOM 2083 C CA . ASP A 1 266 ? -19.215 -41.912 12.002 1.00 87.69 266 ASP A CA 1
ATOM 2084 C C . ASP A 1 266 ? -18.237 -43.009 12.447 1.00 87.69 266 ASP A C 1
ATOM 2086 O O . ASP A 1 266 ? -17.916 -43.081 13.630 1.00 87.69 266 ASP A O 1
ATOM 2090 N N . GLN A 1 267 ? -17.685 -43.781 11.507 1.00 92.56 267 GLN A N 1
ATOM 2091 C CA . GLN A 1 267 ? -16.717 -44.853 11.774 1.00 92.56 267 GLN A CA 1
ATOM 2092 C C . GLN A 1 267 ? -15.257 -44.377 11.764 1.00 92.56 267 GLN A C 1
ATOM 2094 O O . GLN A 1 267 ? -14.365 -45.120 12.171 1.00 92.56 267 GLN A O 1
ATOM 2099 N N . LEU A 1 268 ? -14.975 -43.143 11.326 1.00 91.94 268 LEU A N 1
ATOM 2100 C CA . LEU A 1 268 ? -13.604 -42.610 11.323 1.00 91.94 268 LEU A CA 1
ATOM 2101 C C . LEU A 1 268 ? -13.015 -42.517 12.734 1.00 91.94 268 LEU A C 1
ATOM 2103 O O . LEU A 1 268 ? -11.812 -42.686 12.904 1.00 91.94 268 LEU A O 1
ATOM 2107 N N . ASN A 1 269 ? -13.853 -42.288 13.747 1.00 89.94 269 ASN A N 1
ATOM 2108 C CA . ASN A 1 269 ? -13.411 -42.202 15.139 1.00 89.94 269 ASN A CA 1
ATOM 2109 C C . ASN A 1 269 ? -12.944 -43.553 15.709 1.00 89.94 269 ASN A C 1
ATOM 2111 O O . ASN A 1 269 ? -12.196 -43.563 16.685 1.00 89.94 269 ASN A O 1
ATOM 2115 N N . ASP A 1 270 ? -13.351 -44.670 15.099 1.00 94.38 270 ASP A N 1
ATOM 2116 C CA . ASP A 1 270 ? -12.964 -46.020 15.524 1.00 94.38 270 ASP A CA 1
ATOM 2117 C C . ASP A 1 270 ? -11.628 -46.467 14.908 1.00 94.38 270 ASP A C 1
ATOM 2119 O O . ASP A 1 270 ? -11.071 -47.504 15.282 1.00 94.38 270 ASP A O 1
ATOM 2123 N N . LEU A 1 271 ? -11.094 -45.699 13.953 1.00 94.31 271 LEU A N 1
ATOM 2124 C CA . LEU A 1 271 ? -9.843 -46.028 13.286 1.00 94.31 271 LEU A CA 1
ATOM 2125 C C . LEU A 1 271 ? -8.630 -45.702 14.166 1.00 94.31 271 LEU A C 1
ATOM 2127 O O . LEU A 1 271 ? -8.581 -44.656 14.817 1.00 94.31 271 LEU A O 1
ATOM 2131 N N . PRO A 1 272 ? -7.592 -46.558 14.151 1.00 95.69 272 PRO A N 1
ATOM 2132 C CA . PRO A 1 272 ? -6.369 -46.284 14.887 1.00 95.69 272 PRO A CA 1
ATOM 2133 C C . PRO A 1 272 ? -5.671 -45.041 14.321 1.00 95.69 272 PRO A C 1
ATOM 2135 O O . PRO A 1 272 ? -5.369 -44.973 13.128 1.00 95.69 272 PRO A O 1
ATOM 2138 N N . LEU A 1 273 ? -5.369 -44.070 15.185 1.00 95.25 273 LEU A N 1
ATOM 2139 C CA . LEU A 1 273 ? -4.560 -42.904 14.826 1.00 95.25 273 LEU A CA 1
ATOM 2140 C C . LEU A 1 273 ? -3.112 -43.315 14.517 1.00 95.25 273 LEU A C 1
ATOM 2142 O O . LEU A 1 273 ? -2.547 -44.207 15.158 1.00 95.25 273 LEU A O 1
ATOM 2146 N N . ALA A 1 274 ? -2.492 -42.645 13.547 1.00 92.12 274 ALA A N 1
ATOM 2147 C CA . ALA A 1 274 ? -1.096 -42.856 13.194 1.00 92.12 274 ALA A CA 1
ATOM 2148 C C . ALA A 1 274 ? -0.186 -42.425 14.356 1.00 92.12 274 ALA A C 1
ATOM 2150 O O . ALA A 1 274 ? -0.227 -41.289 14.837 1.00 92.12 274 ALA A O 1
ATOM 2151 N N . GLN A 1 275 ? 0.670 -43.334 14.822 1.00 87.06 275 GLN A N 1
ATOM 2152 C CA . GLN A 1 275 ? 1.575 -43.034 15.929 1.00 87.06 275 GLN A CA 1
ATOM 2153 C C . GLN A 1 275 ? 2.574 -41.935 15.536 1.00 87.06 275 GLN A C 1
ATOM 2155 O O . GLN A 1 275 ? 3.326 -42.068 14.573 1.00 87.06 275 GLN A O 1
ATOM 2160 N N . GLY A 1 276 ? 2.604 -40.845 16.308 1.00 80.69 276 GLY A N 1
ATOM 2161 C CA . GLY A 1 276 ? 3.537 -39.732 16.096 1.00 80.69 276 GLY A CA 1
ATOM 2162 C C . GLY A 1 276 ? 3.151 -38.748 14.984 1.00 80.69 276 GLY A C 1
ATOM 2163 O O . GLY A 1 276 ? 3.900 -37.803 14.752 1.00 80.69 276 GLY A O 1
ATOM 2164 N N . LEU A 1 277 ? 1.994 -38.935 14.343 1.00 77.00 277 LEU A N 1
ATOM 2165 C CA . LEU A 1 277 ? 1.404 -38.035 13.351 1.00 77.00 277 LEU A CA 1
ATOM 2166 C C . LEU A 1 277 ? -0.038 -37.729 13.769 1.00 77.00 277 LEU A C 1
ATOM 2168 O O . LEU A 1 277 ? -0.942 -38.433 13.342 1.00 77.00 277 LEU A O 1
ATOM 2172 N N . PRO A 1 278 ? -0.308 -36.736 14.624 1.00 75.44 278 PRO A N 1
ATOM 2173 C CA . PRO A 1 278 ? -1.674 -36.504 15.037 1.00 75.44 278 PRO A CA 1
ATOM 2174 C C . PRO A 1 278 ? -2.434 -35.744 13.961 1.00 75.44 278 PRO A C 1
ATOM 2176 O O . PRO A 1 278 ? -3.522 -36.199 13.666 1.00 75.44 278 PRO A O 1
ATOM 2179 N N . ASN A 1 279 ? -1.900 -34.678 13.334 1.00 94.31 279 ASN A N 1
ATOM 2180 C CA . ASN A 1 279 ? -2.727 -33.796 12.496 1.00 94.31 279 ASN A CA 1
ATOM 2181 C C . ASN A 1 279 ? -2.073 -33.290 11.190 1.00 94.31 279 ASN A C 1
ATOM 2183 O O . ASN A 1 279 ? -0.875 -32.986 11.139 1.00 94.31 279 ASN A O 1
ATOM 2187 N N . VAL A 1 280 ? -2.904 -33.094 10.158 1.00 95.88 280 VAL A N 1
ATOM 2188 C CA . VAL A 1 280 ? -2.622 -32.266 8.966 1.00 95.88 280 VAL A CA 1
ATOM 2189 C C . VAL A 1 280 ? -3.403 -30.956 9.073 1.00 95.88 280 VAL A C 1
ATOM 2191 O O . VAL A 1 280 ? -4.595 -30.967 9.374 1.00 95.88 280 VAL A O 1
ATOM 2194 N N . LEU A 1 281 ? -2.732 -29.832 8.821 1.00 96.25 281 LEU A N 1
ATOM 2195 C CA . LEU A 1 281 ? -3.330 -28.497 8.804 1.00 96.25 281 LEU A CA 1
ATOM 2196 C C . LEU A 1 281 ? -3.714 -28.117 7.370 1.00 96.25 281 LEU A C 1
ATOM 2198 O O . LEU A 1 281 ? -2.846 -28.041 6.494 1.00 96.25 281 LEU A O 1
ATOM 2202 N N . ILE A 1 282 ? -5.004 -27.880 7.146 1.00 96.75 282 ILE A N 1
ATOM 2203 C CA . ILE A 1 282 ? -5.612 -27.631 5.837 1.00 96.75 282 ILE A CA 1
ATOM 2204 C C . ILE A 1 282 ? -6.451 -26.358 5.925 1.00 96.75 282 ILE A C 1
ATOM 2206 O O . ILE A 1 282 ? -7.271 -26.231 6.823 1.00 96.75 282 ILE A O 1
ATOM 2210 N N . ARG A 1 283 ? -6.312 -25.441 4.973 1.00 96.94 283 ARG A N 1
ATOM 2211 C CA . ARG A 1 283 ? -7.220 -24.309 4.790 1.00 96.94 283 ARG A CA 1
ATOM 2212 C C . ARG A 1 283 ? -8.056 -24.527 3.538 1.00 96.94 283 ARG A C 1
ATOM 2214 O O . ARG A 1 283 ? -7.520 -24.826 2.473 1.00 96.94 283 ARG A O 1
ATOM 2221 N N . LEU A 1 284 ? -9.364 -24.359 3.672 1.00 96.88 284 LEU A N 1
ATOM 2222 C CA . LEU A 1 284 ? -10.314 -24.433 2.568 1.00 96.88 284 LEU A CA 1
ATOM 2223 C C . LEU A 1 284 ? -10.939 -23.059 2.338 1.00 96.88 284 LEU A C 1
ATOM 2225 O O . LEU A 1 284 ? -11.465 -22.433 3.264 1.00 96.88 284 LEU A O 1
ATOM 2229 N N . ALA A 1 285 ? -10.897 -22.593 1.094 1.00 94.62 285 ALA A N 1
ATOM 2230 C CA . ALA A 1 285 ? -11.505 -21.336 0.684 1.00 94.62 285 ALA A CA 1
ATOM 2231 C C . ALA A 1 285 ? -12.326 -21.542 -0.591 1.00 94.62 285 ALA A C 1
ATOM 2233 O O . ALA A 1 285 ? -11.933 -22.278 -1.487 1.00 94.62 285 ALA A O 1
ATOM 2234 N N . ARG A 1 286 ? -13.480 -20.875 -0.692 1.00 95.06 286 ARG A N 1
ATOM 2235 C CA . ARG A 1 286 ? -14.244 -20.855 -1.948 1.00 95.06 286 ARG A CA 1
ATOM 2236 C C . ARG A 1 286 ? -13.494 -19.966 -2.920 1.00 95.06 286 ARG A C 1
ATOM 2238 O O . ARG A 1 286 ? -13.109 -18.857 -2.538 1.00 95.06 286 ARG A O 1
ATOM 2245 N N . ASN A 1 287 ? -13.382 -20.404 -4.164 1.00 92.31 287 ASN A N 1
ATOM 2246 C CA . ASN A 1 287 ? -12.929 -19.511 -5.207 1.00 92.31 287 ASN A CA 1
ATOM 2247 C C . ASN A 1 287 ? -14.073 -18.563 -5.509 1.00 92.31 287 ASN A C 1
ATOM 2249 O O . ASN A 1 287 ? -15.178 -18.967 -5.868 1.00 92.31 287 ASN A O 1
ATOM 2253 N N . ARG A 1 288 ? -13.817 -17.279 -5.292 1.00 83.31 288 ARG A N 1
ATOM 2254 C CA . ARG A 1 288 ? -14.706 -16.256 -5.817 1.00 83.31 288 ARG A CA 1
ATOM 2255 C C . ARG A 1 288 ? -14.441 -16.166 -7.316 1.00 83.31 288 ARG A C 1
ATOM 2257 O O . ARG A 1 288 ? -13.298 -16.411 -7.716 1.00 83.31 288 ARG A O 1
ATOM 2264 N N . PRO A 1 289 ? -15.442 -15.796 -8.133 1.00 72.50 289 PRO A N 1
ATOM 2265 C CA . PRO A 1 289 ? -15.131 -15.224 -9.431 1.00 72.50 289 PRO A CA 1
ATOM 2266 C C . PRO A 1 289 ? -14.005 -14.220 -9.205 1.00 72.50 289 PRO A C 1
ATOM 2268 O O . PRO A 1 289 ? -14.179 -13.254 -8.453 1.00 72.50 289 PRO A O 1
ATOM 2271 N N . ARG A 1 290 ? -12.825 -14.474 -9.790 1.00 52.66 290 ARG A N 1
ATOM 2272 C CA . ARG A 1 290 ? -11.913 -13.364 -10.041 1.00 52.66 290 ARG A CA 1
ATOM 2273 C C . ARG A 1 290 ? -12.782 -12.361 -10.774 1.00 52.66 290 ARG A C 1
ATOM 2275 O O . ARG A 1 290 ? -13.506 -12.751 -11.686 1.00 52.66 290 ARG A O 1
ATOM 2282 N N . SER A 1 291 ? -12.798 -11.120 -10.320 1.00 45.44 291 SER A N 1
ATOM 2283 C CA . SER A 1 291 ? -13.540 -10.038 -10.961 1.00 45.44 291 SER A CA 1
ATOM 2284 C C . SER A 1 291 ? -12.922 -9.678 -12.324 1.00 45.44 291 SER A C 1
ATOM 2286 O O . SER A 1 291 ? -12.709 -8.507 -12.615 1.00 45.44 291 SER A O 1
ATOM 2288 N N . GLU A 1 292 ? -12.562 -10.686 -13.121 1.00 45.91 292 GLU A N 1
ATOM 2289 C CA . GLU A 1 292 ? -12.181 -10.586 -14.516 1.00 45.91 292 GLU A CA 1
ATOM 2290 C C . GLU A 1 292 ? -13.463 -10.303 -15.305 1.00 45.91 292 GLU A C 1
ATOM 2292 O O . GLU A 1 292 ? -14.380 -11.123 -15.363 1.00 45.91 292 GLU A O 1
ATOM 2297 N N . GLU A 1 293 ? -13.493 -9.099 -15.875 1.00 42.88 293 GLU A N 1
ATOM 2298 C CA . GLU A 1 293 ? -14.037 -8.862 -17.209 1.00 42.88 293 GLU A CA 1
ATOM 2299 C C . GLU A 1 293 ? -15.542 -9.137 -17.347 1.00 42.88 293 GLU A C 1
ATOM 2301 O O . GLU A 1 293 ? -15.989 -10.012 -18.090 1.00 42.88 293 GLU A O 1
ATOM 2306 N N . PHE A 1 294 ? -16.364 -8.285 -16.723 1.00 38.09 294 PHE A N 1
ATOM 2307 C CA . PHE A 1 294 ? -17.488 -7.787 -17.512 1.00 38.09 294 PHE A CA 1
ATOM 2308 C C . PHE A 1 294 ? -16.855 -7.041 -18.688 1.00 38.09 294 PHE A C 1
ATOM 2310 O O . PHE A 1 294 ? -16.335 -5.939 -18.520 1.00 38.09 294 PHE A O 1
ATOM 2317 N N . ASP A 1 295 ? -16.813 -7.713 -19.838 1.00 42.69 295 ASP A N 1
ATOM 2318 C CA . ASP A 1 295 ? -16.622 -7.112 -21.151 1.00 42.69 295 ASP A CA 1
ATOM 2319 C C . ASP A 1 295 ? -17.701 -6.026 -21.316 1.00 42.69 295 ASP A C 1
ATOM 2321 O O . ASP A 1 295 ? -18.762 -6.251 -21.890 1.00 42.69 295 ASP A O 1
ATOM 2325 N N . GLU A 1 296 ? -17.441 -4.836 -20.781 1.00 40.09 296 GLU A N 1
ATOM 2326 C CA . GLU A 1 296 ? -18.084 -3.588 -21.179 1.00 40.09 296 GLU A CA 1
ATOM 2327 C C . GLU A 1 296 ? -17.330 -3.054 -22.410 1.00 40.09 296 GLU A C 1
ATOM 2329 O O . GLU A 1 296 ? -16.819 -1.941 -22.446 1.00 40.09 296 GLU A O 1
ATOM 2334 N N . TYR A 1 297 ? -17.216 -3.906 -23.432 1.00 41.03 297 TYR A N 1
ATOM 2335 C CA . TYR A 1 297 ? -17.130 -3.461 -24.814 1.00 41.03 297 TYR A CA 1
ATOM 2336 C C . TYR A 1 297 ? -18.525 -3.652 -25.389 1.00 41.03 297 TYR A C 1
ATOM 2338 O O . TYR A 1 297 ? -19.036 -4.769 -25.450 1.00 41.03 297 TYR A O 1
ATOM 2346 N N . GLY A 1 298 ? -19.158 -2.532 -25.731 1.00 41.47 298 GLY A N 1
ATOM 2347 C CA . GLY A 1 298 ? -20.513 -2.490 -26.247 1.00 41.47 298 GLY A CA 1
ATOM 2348 C C . GLY A 1 298 ? -20.681 -3.351 -27.492 1.00 41.47 298 GLY A C 1
ATOM 2349 O O . GLY A 1 298 ? -20.290 -2.948 -28.577 1.00 41.47 298 GLY A O 1
ATOM 2350 N N . ASP A 1 299 ? -21.339 -4.487 -27.319 1.00 39.31 299 ASP A N 1
ATOM 2351 C CA . ASP A 1 299 ? -22.331 -4.968 -28.266 1.00 39.31 299 ASP A CA 1
ATOM 2352 C C . ASP A 1 299 ? -23.650 -4.960 -27.489 1.00 39.31 299 ASP A C 1
ATOM 2354 O O . ASP A 1 299 ? -23.987 -5.893 -26.757 1.00 39.31 299 ASP A O 1
ATOM 2358 N N . THR A 1 300 ? -24.392 -3.854 -27.595 1.00 38.53 300 THR A N 1
ATOM 2359 C CA . THR A 1 300 ? -25.848 -3.930 -27.456 1.00 38.53 300 THR A CA 1
ATOM 2360 C C . THR A 1 300 ? -26.297 -5.079 -28.354 1.00 38.53 300 THR A C 1
ATOM 2362 O O . THR A 1 300 ? -25.993 -5.013 -29.547 1.00 38.53 300 THR A O 1
ATOM 2365 N N . PRO A 1 301 ? -26.962 -6.130 -27.840 1.00 36.44 301 PRO A N 1
ATOM 2366 C CA . PRO A 1 301 ? -27.585 -7.092 -28.730 1.00 36.44 301 PRO A CA 1
ATOM 2367 C C . PRO A 1 301 ? -28.489 -6.289 -29.664 1.00 36.44 301 PRO A C 1
ATOM 2369 O O . PRO A 1 301 ? -29.299 -5.486 -29.187 1.00 36.44 301 PRO A O 1
ATOM 2372 N N . GLU A 1 302 ? -28.298 -6.440 -30.979 1.00 38.25 302 GLU A N 1
ATOM 2373 C CA . GLU A 1 302 ? -29.325 -6.027 -31.931 1.00 38.25 302 GLU A CA 1
ATOM 2374 C C . GLU A 1 302 ? -30.651 -6.558 -31.380 1.00 38.25 302 GLU A C 1
ATOM 2376 O O . GLU A 1 302 ? -30.698 -7.724 -30.966 1.00 38.25 302 GLU A O 1
ATOM 2381 N N . PRO A 1 303 ? -31.682 -5.707 -31.251 1.00 38.00 303 PRO A N 1
ATOM 2382 C CA . PRO A 1 303 ? -32.957 -6.160 -30.743 1.00 38.00 303 PRO A CA 1
ATOM 2383 C C . PRO A 1 303 ? -33.406 -7.297 -31.654 1.00 38.00 303 PRO A C 1
ATOM 2385 O O . PRO A 1 303 ? -33.662 -7.077 -32.835 1.00 38.00 303 PRO A O 1
ATOM 2388 N N . GLU A 1 304 ? -33.446 -8.518 -31.112 1.00 38.97 304 GLU A N 1
ATOM 2389 C CA . GLU A 1 304 ? -34.218 -9.592 -31.717 1.00 38.97 304 GLU A CA 1
ATOM 2390 C C . GLU A 1 304 ? -35.601 -8.995 -31.965 1.00 38.97 304 GLU A C 1
ATOM 2392 O O . GLU A 1 304 ? -36.252 -8.524 -31.025 1.00 38.97 304 GLU A O 1
ATOM 2397 N N . GLU A 1 305 ? -35.985 -8.921 -33.240 1.00 38.44 305 GLU A N 1
ATOM 2398 C CA . GLU A 1 305 ? -37.324 -8.558 -33.676 1.00 38.44 305 GLU A CA 1
ATOM 2399 C C . GLU A 1 305 ? -38.293 -9.519 -32.984 1.00 38.44 305 GLU A C 1
ATOM 2401 O O . GLU A 1 305 ? -38.551 -10.633 -33.438 1.00 38.44 305 GLU A O 1
ATOM 2406 N N . PHE A 1 306 ? -38.788 -9.107 -31.820 1.00 37.31 306 PHE A N 1
ATOM 2407 C CA . PHE A 1 306 ? -39.975 -9.685 -31.232 1.00 37.31 306 PHE A CA 1
ATOM 2408 C C . PHE A 1 306 ? -41.107 -9.316 -32.183 1.00 37.31 306 PHE A C 1
ATOM 2410 O O . PHE A 1 306 ? -41.568 -8.176 -32.196 1.00 37.31 306 PHE A O 1
ATOM 2417 N N . GLU A 1 307 ? -41.516 -10.279 -33.009 1.00 41.06 307 GLU A N 1
ATOM 2418 C CA . GLU A 1 307 ? -42.818 -10.257 -33.660 1.00 41.06 307 GLU A CA 1
ATOM 2419 C C . GLU A 1 307 ? -43.863 -9.997 -32.565 1.00 41.06 307 GLU A C 1
ATOM 2421 O O . GLU A 1 307 ? -44.111 -10.839 -31.696 1.00 41.06 307 GLU A O 1
ATOM 2426 N N . GLU A 1 308 ? -44.410 -8.779 -32.551 1.00 37.41 308 GLU A N 1
ATOM 2427 C CA . GLU A 1 308 ? -45.520 -8.393 -31.688 1.00 37.41 308 GLU A CA 1
ATOM 2428 C C . GLU A 1 308 ? -46.736 -9.243 -32.063 1.00 37.41 308 GLU A C 1
ATOM 2430 O O . GLU A 1 308 ? -47.498 -8.939 -32.980 1.00 37.41 308 GLU A O 1
ATOM 2435 N N . GLU A 1 309 ? -46.916 -10.347 -31.345 1.00 38.94 309 GLU A N 1
ATOM 2436 C CA . GLU A 1 309 ? -48.160 -11.097 -31.345 1.00 38.94 309 GLU A CA 1
ATOM 2437 C C . GLU A 1 309 ? -49.212 -10.250 -30.600 1.00 38.94 309 GLU A C 1
ATOM 2439 O O . GLU A 1 309 ? -49.235 -10.184 -29.366 1.00 38.94 309 GLU A O 1
ATOM 2444 N N . GLU A 1 310 ? -50.053 -9.543 -31.367 1.00 40.69 310 GLU A N 1
ATOM 2445 C CA . GLU A 1 310 ? -51.198 -8.765 -30.881 1.00 40.69 310 GLU A CA 1
ATOM 2446 C C . GLU A 1 310 ? -52.052 -9.598 -29.911 1.00 40.69 310 GLU A C 1
ATOM 2448 O O . GLU A 1 310 ? -52.751 -10.539 -30.299 1.00 40.69 310 GLU A O 1
ATOM 2453 N N . LYS A 1 311 ? -52.059 -9.210 -28.631 1.00 37.66 311 LYS A N 1
ATOM 2454 C CA . LYS A 1 311 ? -53.087 -9.637 -27.676 1.00 37.66 311 LYS A CA 1
ATOM 2455 C C . LYS A 1 311 ? -54.107 -8.516 -27.472 1.00 37.66 311 LYS A C 1
ATOM 2457 O O . LYS A 1 311 ? -53.710 -7.371 -27.261 1.00 37.66 311 LYS A O 1
ATOM 2462 N N . PRO A 1 312 ? -55.416 -8.828 -27.501 1.00 36.50 312 PRO A N 1
ATOM 2463 C CA . PRO A 1 312 ? -56.467 -7.827 -27.392 1.00 36.50 312 PRO A CA 1
ATOM 2464 C C . PRO A 1 312 ? -56.543 -7.244 -25.975 1.00 36.50 312 PRO A C 1
ATOM 2466 O O . PRO A 1 312 ? -56.325 -7.943 -24.982 1.00 36.50 312 PRO A O 1
ATOM 2469 N N . ALA A 1 313 ? -56.865 -5.952 -25.909 1.00 36.09 313 ALA A N 1
ATOM 2470 C CA . ALA A 1 313 ? -56.992 -5.164 -24.687 1.00 36.09 313 ALA A CA 1
ATOM 2471 C C . ALA A 1 313 ? -57.975 -5.788 -23.673 1.00 36.09 313 ALA A C 1
ATOM 2473 O O . ALA A 1 313 ? -59.043 -6.258 -24.079 1.00 36.09 313 ALA A O 1
ATOM 2474 N N . PRO A 1 314 ? -57.665 -5.773 -22.361 1.00 39.47 314 PRO A N 1
ATOM 2475 C CA . PRO A 1 314 ? -58.619 -6.165 -21.342 1.00 39.47 314 PRO A CA 1
ATOM 2476 C C . PRO A 1 314 ? -59.585 -5.017 -21.020 1.00 39.47 314 PRO A C 1
ATOM 2478 O O . PRO A 1 314 ? -59.222 -3.845 -20.978 1.00 39.47 314 PRO A O 1
ATOM 2481 N N . ASP A 1 315 ? -60.826 -5.434 -20.812 1.00 36.31 315 ASP A N 1
ATOM 2482 C CA . ASP A 1 315 ? -62.044 -4.673 -20.566 1.00 36.31 315 ASP A CA 1
ATOM 2483 C C . ASP A 1 315 ? -61.984 -3.885 -19.241 1.00 36.31 315 ASP A C 1
ATOM 2485 O O . ASP A 1 315 ? -61.808 -4.459 -18.162 1.00 36.31 315 ASP A O 1
ATOM 2489 N N . ASP A 1 316 ? -62.145 -2.563 -19.330 1.00 42.56 316 ASP A N 1
ATOM 2490 C CA . ASP A 1 316 ? -62.242 -1.637 -18.200 1.00 42.56 316 ASP A CA 1
ATOM 2491 C C . ASP A 1 316 ? -63.639 -1.729 -17.569 1.00 42.56 316 ASP A C 1
ATOM 2493 O O . ASP A 1 316 ? -64.530 -0.914 -17.821 1.00 42.56 316 ASP A O 1
ATOM 2497 N N . SER A 1 317 ? -63.851 -2.702 -16.684 1.00 38.69 317 SER A N 1
ATOM 2498 C CA . SER A 1 317 ? -64.836 -2.519 -15.620 1.00 38.69 317 SER A CA 1
ATOM 2499 C C . SER A 1 317 ? -64.558 -3.392 -14.399 1.00 38.69 317 SER A C 1
ATOM 2501 O O . SER A 1 317 ? -64.325 -4.590 -14.500 1.00 38.69 317 SER A O 1
ATOM 2503 N N . GLN A 1 318 ? -64.727 -2.757 -13.235 1.00 38.41 318 GLN A N 1
ATOM 2504 C CA . GLN A 1 318 ? -64.783 -3.322 -11.881 1.00 38.41 318 GLN A CA 1
ATOM 2505 C C . GLN A 1 318 ? -63.430 -3.483 -11.180 1.00 38.41 318 GLN A C 1
ATOM 2507 O O . GLN A 1 318 ? -62.774 -4.493 -11.339 1.00 38.41 318 GLN A O 1
ATOM 2512 N N . TYR A 1 319 ? -63.078 -2.519 -10.320 1.00 38.56 319 TYR A N 1
ATOM 2513 C CA . TYR A 1 319 ? -62.915 -2.750 -8.875 1.00 38.56 319 TYR A CA 1
ATOM 2514 C C . TYR A 1 319 ? -63.049 -1.414 -8.124 1.00 38.56 319 TYR A C 1
ATOM 2516 O O . TYR A 1 319 ? -62.227 -0.508 -8.239 1.00 38.56 319 TYR A O 1
ATOM 2524 N N . LEU A 1 320 ? -64.133 -1.300 -7.356 1.00 35.75 320 LEU A N 1
ATOM 2525 C CA . LEU A 1 320 ? -64.358 -0.266 -6.349 1.00 35.75 320 LEU A CA 1
ATOM 2526 C C . LEU A 1 320 ? -63.470 -0.558 -5.127 1.00 35.75 320 LEU A C 1
ATOM 2528 O O . LEU A 1 320 ? -63.525 -1.663 -4.589 1.00 35.75 320 LEU A O 1
ATOM 2532 N N . LEU A 1 321 ? -62.717 0.437 -4.650 1.00 38.09 321 LEU A N 1
ATOM 2533 C CA . LEU A 1 321 ? -62.077 0.431 -3.327 1.00 38.09 321 LEU A CA 1
ATOM 2534 C C . LEU A 1 321 ? -62.724 1.489 -2.406 1.00 38.09 321 LEU A C 1
ATOM 2536 O O . LEU A 1 321 ? -63.163 2.533 -2.895 1.00 38.09 321 LEU A O 1
ATOM 2540 N N . PRO A 1 322 ? -62.818 1.225 -1.086 1.00 34.75 322 PRO A N 1
ATOM 2541 C CA . PRO A 1 322 ? -63.517 2.073 -0.117 1.00 34.75 322 PRO A CA 1
ATOM 2542 C C . PRO A 1 322 ? -62.689 3.298 0.337 1.00 34.75 322 PRO A C 1
ATOM 2544 O O . PRO A 1 322 ? -61.464 3.301 0.201 1.00 34.75 322 PRO A O 1
ATOM 2547 N N . PRO A 1 323 ? -63.336 4.338 0.905 1.00 38.88 323 PRO A N 1
ATOM 2548 C CA . PRO A 1 323 ? -62.694 5.602 1.253 1.00 38.88 323 PRO A CA 1
ATOM 2549 C C . PRO A 1 323 ? -62.097 5.599 2.671 1.00 38.88 323 PRO A C 1
ATOM 2551 O O . PRO A 1 323 ? -62.636 4.960 3.573 1.00 38.88 323 PRO A O 1
ATOM 2554 N N . ASN A 1 324 ? -61.061 6.430 2.848 1.00 36.50 324 ASN A N 1
ATOM 2555 C CA . ASN A 1 324 ? -60.387 6.881 4.083 1.00 36.50 324 ASN A CA 1
ATOM 2556 C C . ASN A 1 324 ? -59.020 6.250 4.380 1.00 36.50 324 ASN A C 1
ATOM 2558 O O . ASN A 1 324 ? -58.931 5.240 5.066 1.00 36.50 324 ASN A O 1
ATOM 2562 N N . MET A 1 325 ? -57.954 6.964 4.003 1.00 30.39 325 MET A N 1
ATOM 2563 C CA . MET A 1 325 ? -56.923 7.433 4.943 1.00 30.39 325 MET A CA 1
ATOM 2564 C C . MET A 1 325 ? -56.011 8.450 4.241 1.00 30.39 325 MET A C 1
ATOM 2566 O O . MET A 1 325 ? -55.226 8.119 3.360 1.00 30.39 325 MET A O 1
ATOM 2570 N N . SER A 1 326 ? -56.161 9.719 4.615 1.00 30.80 326 SER A N 1
ATOM 2571 C CA . SER A 1 326 ? -55.353 10.850 4.156 1.00 30.80 326 SER A CA 1
ATOM 2572 C C . SER A 1 326 ? -54.040 10.941 4.937 1.00 30.80 326 SER A C 1
ATOM 2574 O O . SER A 1 326 ? -54.073 11.041 6.165 1.00 30.80 326 SER A O 1
ATOM 2576 N N . LEU A 1 327 ? -52.907 11.005 4.234 1.00 30.25 327 LEU A N 1
ATOM 2577 C CA . LEU A 1 327 ? -51.630 11.484 4.772 1.00 30.25 327 LEU A CA 1
ATOM 2578 C C . LEU A 1 327 ? -51.367 12.921 4.276 1.00 30.25 327 LEU A C 1
ATOM 2580 O O . LEU A 1 327 ? -51.664 13.220 3.118 1.00 30.25 327 LEU A O 1
ATOM 2584 N N . PRO A 1 328 ? -50.846 13.826 5.125 1.00 32.50 328 PRO A N 1
ATOM 2585 C CA . PRO A 1 328 ? -50.721 15.241 4.798 1.00 32.50 328 PRO A CA 1
ATOM 2586 C C . PRO A 1 328 ? -49.409 15.559 4.065 1.00 32.50 328 PRO A C 1
ATOM 2588 O O . PRO A 1 328 ? -48.317 15.231 4.522 1.00 32.50 328 PRO A O 1
ATOM 2591 N N . THR A 1 329 ? -49.520 16.281 2.953 1.00 31.95 329 THR A N 1
ATOM 2592 C CA . THR A 1 329 ? -48.415 16.970 2.269 1.00 31.95 329 THR A CA 1
ATOM 2593 C C . THR A 1 329 ? -48.004 18.243 3.025 1.00 31.95 329 THR A C 1
ATOM 2595 O O . THR A 1 329 ? -48.879 19.079 3.281 1.00 31.95 329 THR A O 1
ATOM 2598 N N . PRO A 1 330 ? -46.712 18.485 3.319 1.00 31.16 330 PRO A N 1
ATOM 2599 C CA . PRO A 1 330 ? -46.266 19.768 3.850 1.00 31.16 330 PRO A CA 1
ATOM 2600 C C . PRO A 1 330 ? -46.128 20.813 2.735 1.00 31.16 330 PRO A C 1
ATOM 2602 O O . PRO A 1 330 ? -45.314 20.688 1.820 1.00 31.16 330 PRO A O 1
ATOM 2605 N N . ARG A 1 331 ? -46.927 21.876 2.857 1.00 27.38 331 ARG A N 1
ATOM 2606 C CA . ARG A 1 331 ? -46.776 23.170 2.178 1.00 27.38 331 ARG A CA 1
ATOM 2607 C C . ARG A 1 331 ? -45.537 23.876 2.738 1.00 27.38 331 ARG A C 1
ATOM 2609 O O . ARG A 1 331 ? -45.541 24.243 3.909 1.00 27.38 331 ARG A O 1
ATOM 2616 N N . TRP A 1 332 ? -44.529 24.137 1.910 1.00 30.38 332 TRP A N 1
ATOM 2617 C CA . TRP A 1 332 ? -43.470 25.087 2.256 1.00 30.38 332 TRP A CA 1
ATOM 2618 C C . TRP A 1 332 ? -43.852 26.482 1.760 1.00 30.38 332 TRP A C 1
ATOM 2620 O O . TRP A 1 332 ? -44.001 26.722 0.563 1.00 30.38 332 TRP A O 1
ATOM 2630 N N . VAL A 1 333 ? -44.053 27.387 2.715 1.00 29.77 333 VAL A N 1
ATOM 2631 C CA . VAL A 1 333 ? -44.208 28.828 2.510 1.00 29.77 333 VAL A CA 1
ATOM 2632 C C . VAL A 1 333 ? -42.807 29.424 2.375 1.00 29.77 333 VAL A C 1
ATOM 2634 O O . VAL A 1 333 ? -41.991 29.301 3.285 1.00 29.77 333 VAL A O 1
ATOM 2637 N N . ARG A 1 334 ? -42.526 30.066 1.236 1.00 31.17 334 ARG A N 1
ATOM 2638 C CA . ARG A 1 334 ? -41.385 30.976 1.068 1.00 31.17 334 ARG A CA 1
ATOM 2639 C C . ARG A 1 334 ? -41.681 32.238 1.876 1.00 31.17 334 ARG A C 1
ATOM 2641 O O . ARG A 1 334 ? -42.632 32.946 1.555 1.00 31.17 334 ARG A O 1
ATOM 2648 N N . GLN A 1 335 ? -40.885 32.504 2.904 1.00 28.69 335 GLN A N 1
ATOM 2649 C CA . GLN A 1 335 ? -40.891 33.777 3.613 1.00 28.69 335 GLN A CA 1
ATOM 2650 C C . GLN A 1 335 ? -39.481 34.360 3.514 1.00 28.69 335 GLN A C 1
ATOM 2652 O O . GLN A 1 335 ? -38.536 33.845 4.109 1.00 28.69 335 GLN A O 1
ATOM 2657 N N . GLU A 1 336 ? -39.344 35.375 2.668 1.00 29.08 336 GLU A N 1
ATOM 2658 C CA . GLU A 1 336 ? -38.150 36.207 2.563 1.00 29.08 336 GLU A CA 1
ATOM 2659 C C . GLU A 1 336 ? -38.079 37.104 3.804 1.00 29.08 336 GLU A C 1
ATOM 2661 O O . GLU A 1 336 ? -39.064 37.751 4.161 1.00 29.08 336 GLU A O 1
ATOM 2666 N N . TYR A 1 337 ? -36.921 37.137 4.462 1.00 34.03 337 TYR A N 1
ATOM 2667 C CA . TYR A 1 337 ? -36.594 38.163 5.445 1.00 34.03 337 TYR A CA 1
ATOM 2668 C C . TYR A 1 337 ? -35.317 38.876 5.003 1.00 34.03 337 TYR A C 1
ATOM 2670 O O . TYR A 1 337 ? -34.236 38.288 4.979 1.00 34.03 337 TYR A O 1
ATOM 2678 N N . GLU A 1 338 ? -35.471 40.156 4.664 1.00 32.41 338 GLU A N 1
ATOM 2679 C CA . GLU A 1 338 ? -34.401 41.150 4.655 1.00 32.41 338 GLU A CA 1
ATOM 2680 C C . GLU A 1 338 ? -33.897 41.361 6.090 1.00 32.41 338 GLU A C 1
ATOM 2682 O O . GLU A 1 338 ? -34.686 41.602 7.006 1.00 32.41 338 GLU A O 1
ATOM 2687 N N . ILE A 1 339 ? -32.578 41.306 6.286 1.00 33.81 339 ILE A N 1
ATOM 2688 C CA . ILE A 1 339 ? -31.927 41.711 7.535 1.00 33.81 339 ILE A CA 1
ATOM 2689 C C . ILE A 1 339 ? -30.939 42.836 7.215 1.00 33.81 339 ILE A C 1
ATOM 2691 O O . ILE A 1 339 ? -30.034 42.680 6.397 1.00 33.81 339 ILE A O 1
ATOM 2695 N N . ALA A 1 340 ? -31.148 43.975 7.875 1.00 34.16 340 ALA A N 1
ATOM 2696 C CA . ALA A 1 340 ? -30.298 45.160 7.847 1.00 34.16 340 ALA A CA 1
ATOM 2697 C C . ALA A 1 340 ? -28.960 44.934 8.592 1.00 34.16 340 ALA A C 1
ATOM 2699 O O . ALA A 1 340 ? -28.909 44.137 9.532 1.00 34.16 340 ALA A O 1
ATOM 2700 N N . PRO A 1 341 ? -27.876 45.642 8.221 1.00 37.25 341 PRO A N 1
ATOM 2701 C CA . PRO A 1 341 ? -26.560 45.454 8.829 1.00 37.25 341 PRO A CA 1
ATOM 2702 C C . PRO A 1 341 ? -26.460 46.127 10.213 1.00 37.25 341 PRO A C 1
ATOM 2704 O O . PRO A 1 341 ? -26.919 47.262 10.360 1.00 37.25 341 PRO A O 1
ATOM 2707 N N . PRO A 1 342 ? -25.828 45.496 11.223 1.00 39.53 342 PRO A N 1
ATOM 2708 C CA . PRO A 1 342 ? -25.566 46.159 12.492 1.00 39.53 342 PRO A CA 1
ATOM 2709 C C . PRO A 1 342 ? -24.294 47.019 12.451 1.00 39.53 342 PRO A C 1
ATOM 2711 O O . PRO A 1 342 ? -23.267 46.662 11.872 1.00 39.53 342 PRO A O 1
ATOM 2714 N N . GLU A 1 343 ? -24.416 48.172 13.101 1.00 31.45 343 GLU A N 1
ATOM 2715 C CA . GLU A 1 343 ? -23.444 49.251 13.230 1.00 31.45 343 GLU A CA 1
ATOM 2716 C C . GLU A 1 343 ? -22.186 48.866 14.029 1.00 31.45 343 GLU A C 1
ATOM 2718 O O . GLU A 1 343 ? -22.218 48.085 14.980 1.00 31.45 343 GLU A O 1
ATOM 2723 N N . ALA A 1 344 ? -21.066 49.490 13.660 1.00 33.97 344 ALA A N 1
ATOM 2724 C CA . ALA A 1 344 ? -19.773 49.362 14.321 1.00 33.97 344 ALA A CA 1
ATOM 2725 C C . ALA A 1 344 ? -19.714 50.131 15.659 1.00 33.97 344 ALA A C 1
ATOM 2727 O O . ALA A 1 344 ? -20.086 51.309 15.698 1.00 33.97 344 ALA A O 1
ATOM 2728 N N . PRO A 1 345 ? -19.140 49.558 16.734 1.00 38.16 345 PRO A N 1
ATOM 2729 C CA . PRO A 1 345 ? -18.820 50.324 17.929 1.00 38.16 345 PRO A CA 1
ATOM 2730 C C . PRO A 1 345 ? -17.467 51.044 17.797 1.00 38.16 345 PRO A C 1
ATOM 2732 O O . PRO A 1 345 ? -16.452 50.475 17.395 1.00 38.16 345 PRO A O 1
ATOM 2735 N N . LYS A 1 346 ? -17.468 52.327 18.174 1.00 33.00 346 LYS A N 1
ATOM 2736 C CA . LYS A 1 346 ? -16.298 53.207 18.274 1.00 33.00 346 LYS A CA 1
ATOM 2737 C C . LYS A 1 346 ? -15.687 53.173 19.687 1.00 33.00 346 LYS A C 1
ATOM 2739 O O . LYS A 1 346 ? -16.417 53.260 20.670 1.00 33.00 346 LYS A O 1
ATOM 2744 N N . THR A 1 347 ? -14.348 53.271 19.718 1.00 32.41 347 THR A N 1
ATOM 2745 C CA . THR A 1 347 ? -13.441 53.842 20.759 1.00 32.41 347 THR A CA 1
ATOM 2746 C C . THR A 1 347 ? -13.210 53.099 22.092 1.00 32.41 347 THR A C 1
ATOM 2748 O O . THR A 1 347 ? -14.085 52.347 22.502 1.00 32.41 347 THR A O 1
ATOM 2751 N N . PRO A 1 348 ? -12.096 53.363 22.836 1.00 40.47 348 PRO A N 1
ATOM 2752 C CA . PRO A 1 348 ? -10.913 54.203 22.542 1.00 40.47 348 PRO A CA 1
ATOM 2753 C C . PRO A 1 348 ? -9.533 53.510 22.721 1.00 40.47 348 PRO A C 1
ATOM 2755 O O . PRO A 1 348 ? -9.357 52.587 23.511 1.00 40.47 348 PRO A O 1
ATOM 2758 N N . LEU A 1 349 ? -8.526 54.048 22.023 1.00 34.78 349 LEU A N 1
ATOM 2759 C CA . LEU A 1 349 ? -7.095 53.796 22.228 1.00 34.78 349 LEU A CA 1
ATOM 2760 C C . LEU A 1 349 ? -6.585 54.516 23.487 1.00 34.78 349 LEU A C 1
ATOM 2762 O O . LEU A 1 349 ? -6.716 55.736 23.588 1.00 34.78 349 LEU A O 1
ATOM 2766 N N . ALA A 1 350 ? -5.920 53.783 24.381 1.00 31.31 350 ALA A N 1
ATOM 2767 C CA . ALA A 1 350 ? -5.009 54.341 25.376 1.00 31.31 350 ALA A CA 1
ATOM 2768 C C . ALA A 1 350 ? -3.914 53.322 25.741 1.00 31.31 350 ALA A C 1
ATOM 2770 O O . ALA A 1 350 ? -4.215 52.278 26.305 1.00 31.31 350 ALA A O 1
ATOM 2771 N N . GLY A 1 351 ? -2.664 53.679 25.416 1.00 29.94 351 GLY A N 1
ATOM 2772 C CA . GLY A 1 351 ? -1.430 53.352 26.142 1.00 29.94 351 GLY A CA 1
ATOM 2773 C C . GLY A 1 351 ? -1.011 51.885 26.284 1.00 29.94 351 GLY A C 1
ATOM 2774 O O . GLY A 1 351 ? -1.628 51.128 27.017 1.00 29.94 351 GLY A O 1
ATOM 2775 N N . ILE A 1 352 ? 0.142 51.535 25.711 1.00 32.94 352 ILE A N 1
ATOM 2776 C CA . ILE A 1 352 ? 1.372 51.249 26.474 1.00 32.94 352 ILE A CA 1
ATOM 2777 C C . ILE A 1 352 ? 2.524 51.133 25.468 1.00 32.94 352 ILE A C 1
ATOM 2779 O O . ILE A 1 352 ? 2.578 50.246 24.620 1.00 32.94 352 ILE A O 1
ATOM 2783 N N . GLU A 1 353 ? 3.425 52.104 25.569 1.00 30.14 353 GLU A N 1
ATOM 2784 C CA . GLU A 1 353 ? 4.764 52.089 25.004 1.00 30.14 353 GLU A CA 1
ATOM 2785 C C . GLU A 1 353 ? 5.635 51.087 25.774 1.00 30.14 353 GLU A C 1
ATOM 2787 O O . GLU A 1 353 ? 5.559 51.009 27.000 1.00 30.14 353 GLU A O 1
ATOM 2792 N N . GLY A 1 354 ? 6.526 50.394 25.065 1.00 29.97 354 GLY A N 1
ATOM 2793 C CA . GLY A 1 354 ? 7.726 49.814 25.667 1.00 29.97 354 GLY A CA 1
ATOM 2794 C C . GLY A 1 354 ? 7.981 48.360 25.300 1.00 29.97 354 GLY A C 1
ATOM 2795 O O . GLY A 1 354 ? 7.458 47.472 25.956 1.00 29.97 354 GLY A O 1
ATOM 2796 N N . LEU A 1 355 ? 8.840 48.135 24.297 1.00 29.16 355 LEU A N 1
ATOM 2797 C CA . LEU A 1 355 ? 9.951 47.163 24.328 1.00 29.16 355 LEU A CA 1
ATOM 2798 C C . LEU A 1 355 ? 10.669 47.133 22.968 1.00 29.16 355 LEU A C 1
ATOM 2800 O O . LEU A 1 355 ? 10.614 46.174 22.208 1.00 29.16 355 LEU A O 1
ATOM 2804 N N . ASN A 1 356 ? 11.399 48.214 22.688 1.00 27.22 356 ASN A N 1
ATOM 2805 C CA . ASN A 1 356 ? 12.560 48.174 21.806 1.00 27.22 356 ASN A CA 1
ATOM 2806 C C . ASN A 1 356 ? 13.767 47.825 22.672 1.00 27.22 356 ASN A C 1
ATOM 2808 O O . ASN A 1 356 ? 14.220 48.694 23.411 1.00 27.22 356 ASN A O 1
ATOM 2812 N N . SER A 1 357 ? 14.259 46.585 22.628 1.00 32.53 357 SER A N 1
ATOM 2813 C CA . SER A 1 357 ? 15.687 46.225 22.766 1.00 32.53 357 SER A CA 1
ATOM 2814 C C . SER A 1 357 ? 15.861 44.723 23.000 1.00 32.53 357 SER A C 1
ATOM 2816 O O . SER A 1 357 ? 15.834 44.248 24.126 1.00 32.53 357 SER A O 1
ATOM 2818 N N . LEU A 1 358 ? 16.134 43.980 21.929 1.00 28.45 358 LEU A N 1
ATOM 2819 C CA . LEU A 1 358 ? 16.966 42.778 22.000 1.00 28.45 358 LEU A CA 1
ATOM 2820 C C . LEU A 1 358 ? 17.732 42.660 20.682 1.00 28.45 358 LEU A C 1
ATOM 2822 O O . LEU A 1 358 ? 17.238 42.180 19.667 1.00 28.45 358 LEU A O 1
ATOM 2826 N N . LYS A 1 359 ? 18.945 43.219 20.715 1.00 29.20 359 LYS A N 1
ATOM 2827 C CA . LYS A 1 359 ? 19.994 43.011 19.720 1.00 29.20 359 LYS A CA 1
ATOM 2828 C C . LYS A 1 359 ? 20.346 41.523 19.741 1.00 29.20 359 LYS A C 1
ATOM 2830 O O . LYS A 1 359 ? 20.837 41.049 20.760 1.00 29.20 359 LYS A O 1
ATOM 2835 N N . MET A 1 360 ? 20.106 40.809 18.645 1.00 28.92 360 MET A N 1
ATOM 2836 C CA . MET A 1 360 ? 20.787 39.537 18.414 1.00 28.92 360 MET A CA 1
ATOM 2837 C C . MET A 1 360 ? 22.196 39.838 17.908 1.00 28.92 360 MET A C 1
ATOM 2839 O O . MET A 1 360 ? 22.379 40.576 16.937 1.00 28.92 360 MET A O 1
ATOM 2843 N N . GLU A 1 361 ? 23.176 39.314 18.636 1.00 27.92 361 GLU A N 1
ATOM 2844 C CA . GLU A 1 361 ? 24.577 39.271 18.244 1.00 27.92 361 GLU A CA 1
ATOM 2845 C C . GLU A 1 361 ? 24.724 38.540 16.906 1.00 27.92 361 GLU A C 1
ATOM 2847 O O . GLU A 1 361 ? 24.129 37.486 16.680 1.00 27.92 361 GLU A O 1
ATOM 2852 N N . LYS A 1 362 ? 25.519 39.140 16.016 1.00 31.64 362 LYS A N 1
ATOM 2853 C CA . LYS A 1 362 ? 26.078 38.473 14.846 1.00 31.64 362 LYS A CA 1
ATOM 2854 C C . LYS A 1 362 ? 27.108 37.466 15.337 1.00 31.64 362 LYS A C 1
ATOM 2856 O O . LYS A 1 362 ? 28.115 37.873 15.913 1.00 31.64 362 LYS A O 1
ATOM 2861 N N . ASP A 1 363 ? 26.849 36.193 15.084 1.00 29.06 363 ASP A N 1
ATOM 2862 C CA . ASP A 1 363 ? 27.870 35.159 15.152 1.00 29.06 363 ASP A CA 1
ATOM 2863 C C . ASP A 1 363 ? 28.465 35.009 13.744 1.00 29.06 363 ASP A C 1
ATOM 2865 O O . ASP A 1 363 ? 27.842 34.475 12.824 1.00 29.06 363 ASP A O 1
ATOM 2869 N N . ASP A 1 364 ? 29.642 35.604 13.555 1.00 33.94 364 ASP A N 1
ATOM 2870 C CA . ASP A 1 364 ? 30.441 35.519 12.337 1.00 33.94 364 ASP A CA 1
ATOM 2871 C C . ASP A 1 364 ? 31.304 34.248 12.427 1.00 33.94 364 ASP A C 1
ATOM 2873 O O . ASP A 1 364 ? 32.341 34.241 13.094 1.00 33.94 364 ASP A O 1
ATOM 2877 N N . GLY A 1 365 ? 30.898 33.152 11.773 1.00 30.09 365 GLY A N 1
ATOM 2878 C CA . GLY A 1 365 ? 31.550 31.865 12.038 1.00 30.09 365 GLY A CA 1
ATOM 2879 C C . GLY A 1 365 ? 31.413 30.755 10.997 1.00 30.09 365 GLY A C 1
ATOM 2880 O O . GLY A 1 365 ? 31.025 29.655 11.354 1.00 30.09 365 GLY A O 1
ATOM 2881 N N . ARG A 1 366 ? 31.863 31.002 9.757 1.00 33.97 366 ARG A N 1
ATOM 2882 C CA . ARG A 1 366 ? 32.252 29.986 8.744 1.00 33.97 366 ARG A CA 1
ATOM 2883 C C . ARG A 1 366 ? 31.158 29.024 8.248 1.00 33.97 366 ARG A C 1
ATOM 2885 O O . ARG A 1 366 ? 31.237 27.822 8.482 1.00 33.97 366 ARG A O 1
ATOM 2892 N N . ASP A 1 367 ? 30.301 29.522 7.363 1.00 29.89 367 ASP A N 1
ATOM 2893 C CA . ASP A 1 367 ? 29.647 28.676 6.359 1.00 29.89 367 ASP A CA 1
ATOM 2894 C C . ASP A 1 367 ? 30.504 28.630 5.088 1.00 29.89 367 ASP A C 1
ATOM 2896 O O . ASP A 1 367 ? 30.498 29.531 4.244 1.00 29.89 367 ASP A O 1
ATOM 2900 N N . SER A 1 368 ? 31.298 27.567 4.952 1.00 31.17 368 SER A N 1
ATOM 2901 C CA . SER A 1 368 ? 31.860 27.183 3.661 1.00 31.17 368 SER A CA 1
ATOM 2902 C C . SER A 1 368 ? 30.729 26.651 2.784 1.00 31.17 368 SER A C 1
ATOM 2904 O O . SER A 1 368 ? 30.161 25.601 3.074 1.00 31.17 368 SER A O 1
ATOM 2906 N N . LYS A 1 369 ? 30.431 27.384 1.709 1.00 32.88 369 LYS A N 1
ATOM 2907 C CA . LYS A 1 369 ? 29.547 27.001 0.602 1.00 32.88 369 LYS A CA 1
ATOM 2908 C C . LYS A 1 369 ? 29.768 25.536 0.179 1.00 32.88 369 LYS A C 1
ATOM 2910 O O . LYS A 1 369 ? 30.709 25.239 -0.549 1.00 32.88 369 LYS A O 1
ATOM 2915 N N . LEU A 1 370 ? 28.877 24.645 0.609 1.00 30.20 370 LEU A N 1
ATOM 2916 C CA . LEU A 1 370 ? 28.676 23.297 0.067 1.00 30.20 370 LEU A CA 1
ATOM 2917 C C . LEU A 1 370 ? 27.328 23.294 -0.664 1.00 30.20 370 LEU A C 1
ATOM 2919 O O . LEU A 1 370 ? 26.348 22.714 -0.214 1.00 30.20 370 LEU A O 1
ATOM 2923 N N . SER A 1 371 ? 27.268 23.995 -1.794 1.00 33.16 371 SER A N 1
ATOM 2924 C CA . SER A 1 371 ? 26.042 24.236 -2.568 1.00 33.16 371 SER A CA 1
ATOM 2925 C C . SER A 1 371 ? 25.559 23.036 -3.402 1.00 33.16 371 SER A C 1
ATOM 2927 O O . SER A 1 371 ? 24.785 23.225 -4.330 1.00 33.16 371 SER A O 1
ATOM 2929 N N . GLY A 1 372 ? 26.015 21.810 -3.117 1.00 38.84 372 GLY A N 1
ATOM 2930 C CA . GLY A 1 372 ? 25.727 20.630 -3.949 1.00 38.84 372 GLY A CA 1
ATOM 2931 C C . GLY A 1 372 ? 24.931 19.503 -3.281 1.00 38.84 372 GLY A C 1
ATOM 2932 O O . GLY A 1 372 ? 24.586 18.545 -3.963 1.00 38.84 372 GLY A O 1
ATOM 2933 N N . LEU A 1 373 ? 24.669 19.573 -1.967 1.00 42.84 373 LEU A N 1
ATOM 2934 C CA . LEU A 1 373 ? 24.198 18.421 -1.170 1.00 42.84 373 LEU A CA 1
ATOM 2935 C C . LEU A 1 373 ? 22.897 18.619 -0.388 1.00 42.84 373 LEU A C 1
ATOM 2937 O O . LEU A 1 373 ? 22.435 17.693 0.283 1.00 42.84 373 LEU A O 1
ATOM 2941 N N . GLU A 1 374 ? 22.267 19.786 -0.467 1.00 45.84 374 GLU A N 1
ATOM 2942 C CA . GLU A 1 374 ? 21.001 20.034 0.223 1.00 45.84 374 GLU A CA 1
ATOM 2943 C C . GLU A 1 374 ? 19.832 19.340 -0.503 1.00 45.84 374 GLU A C 1
ATOM 2945 O O . GLU A 1 374 ? 19.070 19.967 -1.230 1.00 45.84 374 GLU A O 1
ATOM 2950 N N . GLY A 1 375 ? 19.664 18.022 -0.336 1.00 47.69 375 GLY A N 1
ATOM 2951 C CA . GLY A 1 375 ? 18.491 17.347 -0.911 1.00 47.69 375 GLY A CA 1
ATOM 2952 C C . GLY A 1 375 ? 18.409 15.827 -0.802 1.00 47.69 375 GLY A C 1
ATOM 2953 O O . GLY A 1 375 ? 17.300 15.296 -0.744 1.00 47.69 375 GLY A O 1
ATOM 2954 N N . ILE A 1 376 ? 19.532 15.105 -0.734 1.00 45.38 376 ILE A N 1
ATOM 2955 C CA . ILE A 1 376 ? 19.499 13.634 -0.659 1.00 45.38 376 ILE A CA 1
ATOM 2956 C C . ILE A 1 376 ? 19.332 13.214 0.805 1.00 45.38 376 ILE A C 1
ATOM 2958 O O . ILE A 1 376 ? 20.264 13.251 1.602 1.00 45.38 376 ILE A O 1
ATOM 2962 N N . HIS A 1 377 ? 18.110 12.838 1.179 1.00 50.69 377 HIS A N 1
ATOM 2963 C CA . HIS A 1 377 ? 17.780 12.440 2.547 1.00 50.69 377 HIS A CA 1
ATOM 2964 C C . HIS A 1 377 ? 18.518 11.145 2.934 1.00 50.69 377 HIS A C 1
ATOM 2966 O O . HIS A 1 377 ? 18.549 10.192 2.160 1.00 50.69 377 HIS A O 1
ATOM 2972 N N . GLU A 1 378 ? 18.959 11.016 4.193 1.00 48.81 378 GLU A N 1
ATOM 2973 C CA . GLU A 1 378 ? 19.506 9.767 4.774 1.00 48.81 378 GLU A CA 1
ATOM 2974 C C . GLU A 1 378 ? 18.578 8.536 4.664 1.00 48.81 378 GLU A C 1
ATOM 2976 O O . GLU A 1 378 ? 18.944 7.428 5.035 1.00 48.81 378 GLU A O 1
ATOM 2981 N N . ARG A 1 379 ? 17.347 8.698 4.173 1.00 48.53 379 ARG A N 1
ATOM 2982 C CA . ARG A 1 379 ? 16.392 7.613 3.940 1.00 48.53 379 ARG A CA 1
ATOM 2983 C C . ARG A 1 379 ? 16.404 7.131 2.487 1.00 48.53 379 ARG A C 1
ATOM 2985 O O . ARG A 1 379 ? 15.654 6.213 2.179 1.00 48.53 379 ARG A O 1
ATOM 2992 N N . ALA A 1 380 ? 17.241 7.697 1.614 1.00 48.88 380 ALA A N 1
ATOM 2993 C CA . ALA A 1 380 ? 17.355 7.342 0.193 1.00 48.88 380 ALA A CA 1
ATOM 2994 C C . ALA A 1 380 ? 18.000 5.994 -0.079 1.00 48.88 380 ALA A C 1
ATOM 2996 O O . ALA A 1 380 ? 17.697 5.358 -1.089 1.00 48.88 380 ALA A O 1
ATOM 2997 N N . TRP A 1 381 ? 18.830 5.547 0.857 1.00 55.94 381 TRP A N 1
ATOM 2998 C CA . TRP A 1 381 ? 19.664 4.365 0.715 1.00 55.94 381 TRP A CA 1
ATOM 2999 C C . TRP A 1 381 ? 18.828 3.099 0.633 1.00 55.94 381 TRP A C 1
ATOM 3001 O O . TRP A 1 381 ? 18.237 2.673 1.629 1.00 55.94 381 TRP A O 1
ATOM 3011 N N . VAL A 1 382 ? 18.778 2.488 -0.553 1.00 52.81 382 VAL A N 1
ATOM 3012 C CA . VAL A 1 382 ? 18.160 1.177 -0.737 1.00 52.81 382 VAL A CA 1
ATOM 3013 C C . VAL A 1 382 ? 19.036 0.149 -0.032 1.00 52.81 382 VAL A C 1
ATOM 3015 O O . VAL A 1 382 ? 20.162 -0.145 -0.427 1.00 52.81 382 VAL A O 1
ATOM 3018 N N . ASP A 1 383 ? 18.513 -0.389 1.061 1.00 49.06 383 ASP A N 1
ATOM 3019 C CA . ASP A 1 383 ? 19.161 -1.460 1.793 1.00 49.06 383 ASP A CA 1
ATOM 3020 C C . ASP A 1 383 ? 19.160 -2.740 0.958 1.00 49.06 383 ASP A C 1
ATOM 3022 O O . ASP A 1 383 ? 18.105 -3.342 0.773 1.00 49.06 383 ASP A O 1
ATOM 3026 N N . TYR A 1 384 ? 20.353 -3.122 0.500 1.00 49.56 384 TYR A N 1
ATOM 3027 C CA . TYR A 1 384 ? 20.733 -4.419 -0.062 1.00 49.56 384 TYR A CA 1
ATOM 3028 C C . TYR A 1 384 ? 19.577 -5.217 -0.687 1.00 49.56 384 TYR A C 1
ATOM 3030 O O . TYR A 1 384 ? 18.928 -6.034 -0.030 1.00 49.56 384 TYR A O 1
ATOM 3038 N N . VAL A 1 385 ? 19.380 -5.024 -1.990 1.00 49.28 385 VAL A N 1
ATOM 3039 C CA . VAL A 1 385 ? 18.765 -6.050 -2.834 1.00 49.28 385 VAL A CA 1
ATOM 3040 C C . VAL A 1 385 ? 19.764 -7.203 -2.883 1.00 49.28 385 VAL A C 1
ATOM 3042 O O . VAL A 1 385 ? 20.921 -6.985 -3.244 1.00 49.28 385 VAL A O 1
ATOM 3045 N N . ALA A 1 386 ? 19.360 -8.407 -2.461 1.00 44.50 386 ALA A N 1
ATOM 3046 C CA . ALA A 1 386 ? 20.196 -9.586 -2.666 1.00 44.50 386 ALA A CA 1
ATOM 3047 C C . ALA A 1 386 ? 20.558 -9.628 -4.158 1.00 44.50 386 ALA A C 1
ATOM 3049 O O . ALA A 1 386 ? 19.647 -9.577 -4.984 1.00 44.50 386 ALA A O 1
ATOM 3050 N N . PRO A 1 387 ? 21.852 -9.611 -4.516 1.00 48.38 387 PRO A N 1
ATOM 3051 C CA . PRO A 1 387 ? 22.240 -9.468 -5.900 1.00 48.38 387 PRO A CA 1
ATOM 3052 C C . PRO A 1 387 ? 21.660 -10.646 -6.689 1.00 48.38 387 PRO A C 1
ATOM 3054 O O . PRO A 1 387 ? 21.679 -11.772 -6.176 1.00 48.38 387 PRO A O 1
ATOM 3057 N N . PRO A 1 388 ? 21.166 -10.417 -7.919 1.00 51.03 388 PRO A N 1
ATOM 3058 C CA . PRO A 1 388 ? 20.772 -11.504 -8.800 1.00 51.03 388 PRO A CA 1
ATOM 3059 C C . PRO A 1 388 ? 21.915 -12.521 -8.893 1.00 51.03 388 PRO A C 1
ATOM 3061 O O . PRO A 1 388 ? 23.097 -12.178 -8.800 1.00 51.03 388 PRO A O 1
ATOM 3064 N N . SER A 1 389 ? 21.570 -13.793 -9.082 1.00 44.12 389 SER A N 1
ATOM 3065 C CA . SER A 1 389 ? 22.480 -14.948 -9.010 1.00 44.12 389 SER A CA 1
ATOM 3066 C C . SER A 1 389 ? 23.687 -14.919 -9.969 1.00 44.12 389 SER A C 1
ATOM 3068 O O . SER A 1 389 ? 24.554 -15.787 -9.876 1.00 44.12 389 SER A O 1
ATOM 3070 N N . ALA A 1 390 ? 23.799 -13.921 -10.850 1.00 53.41 390 ALA A N 1
ATOM 3071 C CA . ALA A 1 390 ? 24.903 -13.739 -11.786 1.00 53.41 390 ALA A CA 1
ATOM 3072 C C . ALA A 1 390 ? 25.528 -12.337 -11.664 1.00 53.41 390 ALA A C 1
ATOM 3074 O O . ALA A 1 390 ? 25.281 -11.450 -12.475 1.00 53.41 390 ALA A O 1
ATOM 3075 N N . LEU A 1 391 ? 26.380 -12.133 -10.660 1.00 59.16 391 LEU A N 1
ATOM 3076 C CA . LEU A 1 391 ? 27.254 -10.962 -10.627 1.00 59.16 391 LEU A CA 1
ATOM 3077 C C . LEU A 1 391 ? 28.448 -11.169 -11.573 1.00 59.16 391 LEU A C 1
ATOM 3079 O O . LEU A 1 391 ? 29.302 -12.025 -11.307 1.00 59.16 391 LEU A O 1
ATOM 3083 N N . LYS A 1 392 ? 28.540 -10.371 -12.643 1.00 68.25 392 LYS A N 1
ATOM 3084 C CA . LYS A 1 392 ? 29.713 -10.361 -13.528 1.00 68.25 392 LYS A CA 1
ATOM 3085 C C . LYS A 1 392 ? 30.823 -9.486 -12.922 1.00 68.25 392 LYS A C 1
ATOM 3087 O O . LYS A 1 392 ? 30.543 -8.375 -12.466 1.00 68.25 392 LYS A O 1
ATOM 3092 N N . PRO A 1 393 ? 32.073 -9.978 -12.855 1.00 72.44 393 PRO A N 1
ATOM 3093 C CA . PRO A 1 393 ? 33.200 -9.136 -12.490 1.00 72.44 393 PRO A CA 1
ATOM 3094 C C . PRO A 1 393 ? 33.456 -8.091 -13.582 1.00 72.44 393 PRO A C 1
ATOM 3096 O O . PRO A 1 393 ? 33.456 -8.459 -14.754 1.00 72.44 393 PRO A O 1
ATOM 3099 N N . CYS A 1 394 ? 33.703 -6.841 -13.197 1.00 74.81 394 CYS A N 1
ATOM 3100 C CA . CYS A 1 394 ? 34.056 -5.763 -14.114 1.00 74.81 394 CYS A CA 1
ATOM 3101 C C . CYS A 1 394 ? 35.575 -5.531 -14.178 1.00 74.81 394 CYS A C 1
ATOM 3103 O O . CYS A 1 394 ? 36.306 -5.793 -13.214 1.00 74.81 394 CYS A O 1
ATOM 3105 N N . SER A 1 395 ? 36.042 -5.055 -15.327 1.00 74.44 395 SER A N 1
ATOM 3106 C CA . SER A 1 395 ? 37.407 -4.629 -15.626 1.00 74.44 395 SER A CA 1
ATOM 3107 C C . SER A 1 395 ? 37.447 -3.143 -16.011 1.00 74.44 395 SER A C 1
ATOM 3109 O O . SER A 1 395 ? 36.413 -2.551 -16.297 1.00 74.44 395 SER A O 1
ATOM 3111 N N . ALA A 1 396 ? 38.628 -2.520 -15.958 1.00 67.88 396 ALA A N 1
ATOM 3112 C CA . ALA A 1 396 ? 38.808 -1.084 -16.195 1.00 67.88 396 ALA A CA 1
ATOM 3113 C C . ALA A 1 396 ? 38.224 -0.555 -17.527 1.00 67.88 396 ALA A C 1
ATOM 3115 O O . ALA A 1 396 ? 37.569 0.483 -17.479 1.00 67.88 396 ALA A O 1
ATOM 3116 N N . PRO A 1 397 ? 38.376 -1.249 -18.677 1.00 75.56 397 PRO A N 1
ATOM 3117 C CA . PRO A 1 397 ? 37.804 -0.782 -19.943 1.00 75.56 397 PRO A CA 1
ATOM 3118 C C . PRO A 1 397 ? 36.310 -1.106 -20.102 1.00 75.56 397 PRO A C 1
ATOM 3120 O O . PRO A 1 397 ? 35.768 -0.933 -21.190 1.00 75.56 397 PRO A O 1
ATOM 3123 N N . ASP A 1 398 ? 35.638 -1.623 -19.070 1.00 81.25 398 ASP A N 1
ATOM 3124 C CA . ASP A 1 398 ? 34.238 -2.002 -19.216 1.00 81.25 398 ASP A CA 1
ATOM 3125 C C . ASP A 1 398 ? 33.325 -0.772 -19.310 1.00 81.25 398 ASP A C 1
ATOM 3127 O O . ASP A 1 398 ? 33.504 0.233 -18.616 1.00 81.25 398 ASP A O 1
ATOM 3131 N N . ILE A 1 399 ? 32.287 -0.906 -20.128 1.00 79.25 399 ILE A N 1
ATOM 3132 C CA . ILE A 1 399 ? 31.224 0.070 -20.323 1.00 79.25 399 ILE A CA 1
ATOM 3133 C C . ILE A 1 399 ? 29.998 -0.388 -19.535 1.00 79.25 399 ILE A C 1
ATOM 3135 O O . ILE A 1 399 ? 29.472 -1.489 -19.720 1.00 79.25 399 ILE A O 1
ATOM 3139 N N . LEU A 1 400 ? 29.519 0.479 -18.655 1.00 82.06 400 LEU A N 1
ATOM 3140 C CA . LEU A 1 400 ? 28.302 0.308 -17.885 1.00 82.06 400 LEU A CA 1
ATOM 3141 C C . LEU A 1 400 ? 27.191 1.153 -18.510 1.00 82.06 400 LEU A C 1
ATOM 3143 O O . LEU A 1 400 ? 27.287 2.374 -18.563 1.00 82.06 400 LEU A O 1
ATOM 3147 N N . VAL A 1 401 ? 26.111 0.508 -18.944 1.00 82.19 401 VAL A N 1
ATOM 3148 C CA . VAL A 1 401 ? 24.917 1.193 -19.449 1.00 82.19 401 VAL A CA 1
ATOM 3149 C C . VAL A 1 401 ? 23.792 1.028 -18.447 1.00 82.19 401 VAL A C 1
ATOM 3151 O O . VAL A 1 401 ? 23.380 -0.088 -18.128 1.00 82.19 401 VAL A O 1
ATOM 3154 N N . VAL A 1 402 ? 23.269 2.149 -17.970 1.00 84.69 402 VAL A N 1
ATOM 3155 C CA . VAL A 1 402 ? 22.142 2.189 -17.047 1.00 84.69 402 VAL A CA 1
ATOM 3156 C C . VAL A 1 402 ? 20.942 2.811 -17.738 1.00 84.69 402 VAL A C 1
ATOM 3158 O O . VAL A 1 402 ? 21.037 3.921 -18.244 1.00 84.69 402 VAL A O 1
ATOM 3161 N N . ILE A 1 403 ? 19.807 2.118 -17.733 1.00 85.38 403 ILE A N 1
ATOM 3162 C CA . ILE A 1 403 ? 18.558 2.568 -18.351 1.00 85.38 403 ILE A CA 1
ATOM 3163 C C . ILE A 1 403 ? 17.466 2.623 -17.287 1.00 85.38 403 ILE A C 1
ATOM 3165 O O . ILE A 1 403 ? 17.213 1.631 -16.605 1.00 85.38 403 ILE A O 1
ATOM 3169 N N . LEU A 1 404 ? 16.790 3.761 -17.165 1.00 88.25 404 LEU A N 1
ATOM 3170 C CA . LEU A 1 404 ? 15.562 3.896 -16.388 1.00 88.25 404 LEU A CA 1
ATOM 3171 C C . LEU A 1 404 ? 14.369 3.807 -17.347 1.00 88.25 404 LEU A C 1
ATOM 3173 O O . LEU A 1 404 ? 14.105 4.729 -18.111 1.00 88.25 404 LEU A O 1
ATOM 3177 N N . ASP A 1 405 ? 13.645 2.688 -17.309 1.00 85.62 405 ASP A N 1
ATOM 3178 C CA . ASP A 1 405 ? 12.591 2.381 -18.285 1.00 85.62 405 ASP A CA 1
ATOM 3179 C C . ASP A 1 405 ? 11.275 3.102 -17.994 1.00 85.62 405 ASP A C 1
ATOM 3181 O O . ASP A 1 405 ? 10.581 3.558 -18.909 1.00 85.62 405 ASP A O 1
ATOM 3185 N N . ALA A 1 406 ? 10.862 3.084 -16.728 1.00 87.00 406 ALA A N 1
ATOM 3186 C CA . ALA A 1 406 ? 9.543 3.524 -16.296 1.00 87.00 406 ALA A CA 1
ATOM 3187 C C . ALA A 1 406 ? 9.471 3.656 -14.771 1.00 87.00 406 ALA A C 1
ATOM 3189 O O . ALA A 1 406 ? 10.280 3.075 -14.044 1.00 87.00 406 ALA A O 1
ATOM 3190 N N . ALA A 1 407 ? 8.452 4.363 -14.296 1.00 88.31 407 ALA A N 1
ATOM 3191 C CA . ALA A 1 407 ? 7.972 4.259 -12.926 1.00 88.31 407 ALA A CA 1
ATOM 3192 C C . ALA A 1 407 ? 6.556 3.687 -12.895 1.00 88.31 407 ALA A C 1
ATOM 3194 O O . ALA A 1 407 ? 5.881 3.623 -13.920 1.00 88.31 407 ALA A O 1
ATOM 3195 N N . ARG A 1 408 ? 6.123 3.223 -11.725 1.00 82.19 408 ARG A N 1
ATOM 3196 C CA . ARG A 1 408 ? 4.800 2.637 -11.502 1.00 82.19 408 ARG A CA 1
ATOM 3197 C C . ARG A 1 408 ? 4.239 3.040 -10.162 1.00 82.19 408 ARG A C 1
ATOM 3199 O O . ARG A 1 408 ? 5.003 3.264 -9.218 1.00 82.19 408 ARG A O 1
ATOM 3206 N N . PHE A 1 409 ? 2.910 3.003 -10.096 1.00 76.75 409 PHE A N 1
ATOM 3207 C CA . PHE A 1 409 ? 2.145 3.225 -8.875 1.00 76.75 409 PHE A CA 1
ATOM 3208 C C . PHE A 1 409 ? 2.408 4.606 -8.272 1.00 76.75 409 PHE A C 1
ATOM 3210 O O . PHE A 1 409 ? 2.334 4.765 -7.051 1.00 76.75 409 PHE A O 1
ATOM 3217 N N . LEU A 1 410 ? 2.722 5.586 -9.130 1.00 85.00 410 LEU A N 1
ATOM 3218 C CA . LEU A 1 410 ? 2.893 6.961 -8.685 1.00 85.00 410 LEU A CA 1
ATOM 3219 C C . LEU A 1 410 ? 1.575 7.482 -8.078 1.00 85.00 410 LEU A C 1
ATOM 3221 O O . LEU A 1 410 ? 0.511 6.985 -8.455 1.00 85.00 410 LEU A O 1
ATOM 3225 N N . PRO A 1 411 ? 1.646 8.435 -7.133 1.00 83.25 411 PRO A N 1
ATOM 3226 C CA . PRO A 1 411 ? 0.476 8.996 -6.455 1.00 83.25 411 PRO A CA 1
ATOM 3227 C C . PRO A 1 411 ? -0.615 9.509 -7.413 1.00 83.25 411 PRO A C 1
ATOM 3229 O O . PRO A 1 411 ? -0.308 9.943 -8.522 1.00 83.25 411 PRO A O 1
ATOM 3232 N N . ASP A 1 412 ? -1.873 9.536 -6.976 1.00 82.81 412 ASP A N 1
ATOM 3233 C CA . ASP A 1 412 ? -2.995 10.045 -7.787 1.00 82.81 412 ASP A CA 1
ATOM 3234 C C . ASP A 1 412 ? -2.879 11.553 -8.075 1.00 82.81 412 ASP A C 1
ATOM 3236 O O . ASP A 1 412 ? -3.372 12.038 -9.089 1.00 82.81 412 ASP A O 1
ATOM 3240 N N . ASN A 1 413 ? -2.180 12.298 -7.216 1.00 81.56 413 ASN A N 1
ATOM 3241 C CA . ASN A 1 413 ? -1.904 13.722 -7.392 1.00 81.56 413 ASN A CA 1
ATOM 3242 C C . ASN A 1 413 ? -0.627 14.021 -8.194 1.00 81.56 413 ASN A C 1
ATOM 3244 O O . ASN A 1 413 ? -0.150 15.150 -8.167 1.00 81.56 413 ASN A O 1
ATOM 3248 N N . VAL A 1 414 ? -0.038 13.055 -8.902 1.00 86.38 414 VAL A N 1
ATOM 3249 C CA . VAL A 1 414 ? 0.998 13.377 -9.898 1.00 86.38 414 VAL A CA 1
ATOM 3250 C C . VAL A 1 414 ? 0.361 13.668 -11.251 1.00 86.38 414 VAL A C 1
ATOM 3252 O O . VAL A 1 414 ? -0.685 13.122 -11.577 1.00 86.38 414 VAL A O 1
ATOM 3255 N N . SER A 1 415 ? 0.998 14.524 -12.047 1.00 86.75 415 SER A N 1
ATOM 3256 C CA . SER A 1 415 ? 0.540 14.860 -13.401 1.00 86.75 415 SER A CA 1
ATOM 3257 C C . SER A 1 415 ? 1.664 14.677 -14.425 1.00 86.75 415 SER A C 1
ATOM 3259 O O . SER A 1 415 ? 1.778 13.644 -15.078 1.00 86.75 415 SER A O 1
ATOM 3261 N N . VAL A 1 416 ? 2.561 15.652 -14.538 1.00 87.75 416 VAL A N 1
ATOM 3262 C CA . VAL A 1 416 ? 3.743 15.570 -15.402 1.00 87.75 416 VAL A CA 1
ATOM 3263 C C . VAL A 1 416 ? 4.918 15.104 -14.572 1.00 87.75 416 VAL A C 1
ATOM 3265 O O . VAL A 1 416 ? 5.223 15.731 -13.565 1.00 87.75 416 VAL A O 1
ATOM 3268 N N . THR A 1 417 ? 5.594 14.037 -14.990 1.00 91.19 417 THR A N 1
ATOM 3269 C CA . THR A 1 417 ? 6.695 13.436 -14.224 1.00 91.19 417 THR A CA 1
ATOM 3270 C C . THR A 1 417 ? 8.039 13.625 -14.919 1.00 91.19 417 THR A C 1
ATOM 3272 O O . THR A 1 417 ? 8.143 13.403 -16.126 1.00 91.19 417 THR A O 1
ATOM 3275 N N . ARG A 1 418 ? 9.086 13.943 -14.159 1.00 93.19 418 ARG A N 1
ATOM 3276 C CA . ARG A 1 418 ? 10.486 13.995 -14.599 1.00 93.19 418 ARG A CA 1
ATOM 3277 C C . ARG A 1 418 ? 11.320 13.042 -13.759 1.00 93.19 418 ARG A C 1
ATOM 3279 O O . ARG A 1 418 ? 11.310 13.124 -12.536 1.00 93.19 418 ARG A O 1
ATOM 3286 N N . ALA A 1 419 ? 12.093 12.186 -14.407 1.00 92.69 419 ALA A N 1
ATOM 3287 C CA . ALA A 1 419 ? 13.122 11.407 -13.746 1.00 92.69 419 ALA A CA 1
ATOM 3288 C C . ALA A 1 419 ? 14.483 12.101 -13.869 1.00 92.69 419 ALA A C 1
ATOM 3290 O O . ALA A 1 419 ? 14.836 12.635 -14.917 1.00 92.69 419 ALA A O 1
ATOM 3291 N N . THR A 1 420 ? 15.248 12.082 -12.785 1.00 92.25 420 THR A N 1
ATOM 3292 C CA . THR A 1 420 ? 16.643 12.521 -12.708 1.00 92.25 420 THR A CA 1
ATOM 3293 C C . THR A 1 420 ? 17.476 11.324 -12.272 1.00 92.25 420 THR A C 1
ATOM 3295 O O . THR A 1 420 ? 17.182 10.721 -11.240 1.00 92.25 420 THR A O 1
ATOM 3298 N N . LEU A 1 421 ? 18.507 10.984 -13.034 1.00 92.56 421 LEU A N 1
ATOM 3299 C CA . LEU A 1 421 ? 19.521 10.014 -12.645 1.00 92.56 421 LEU A CA 1
ATOM 3300 C C . LEU A 1 421 ? 20.830 10.770 -12.461 1.00 92.56 421 LEU A C 1
ATOM 3302 O O . LEU A 1 421 ? 21.320 11.382 -13.404 1.00 92.56 421 LEU A O 1
ATOM 3306 N N . SER A 1 422 ? 21.380 10.723 -11.253 1.00 91.75 422 SER A N 1
ATOM 3307 C CA . SER A 1 422 ? 22.648 11.358 -10.904 1.00 91.75 422 SER A CA 1
ATOM 3308 C C . SER A 1 422 ? 23.614 10.324 -10.355 1.00 91.75 422 SER A C 1
ATOM 3310 O O . SER A 1 422 ? 23.264 9.573 -9.442 1.00 91.75 422 SER A O 1
ATOM 3312 N N . LEU A 1 423 ? 24.849 10.309 -10.848 1.00 91.62 423 LEU A N 1
ATOM 3313 C CA . LEU A 1 423 ? 25.920 9.606 -10.153 1.00 91.62 423 LEU A CA 1
ATOM 3314 C C . LEU A 1 423 ? 26.522 10.493 -9.092 1.00 91.62 423 LEU A C 1
ATOM 3316 O O . LEU A 1 423 ? 26.987 11.594 -9.379 1.00 91.62 423 LEU A O 1
ATOM 3320 N N . VAL A 1 424 ? 26.551 9.979 -7.877 1.00 92.50 424 VAL A N 1
ATOM 3321 C CA . VAL A 1 424 ? 27.034 10.699 -6.716 1.00 92.50 424 VAL A CA 1
ATOM 3322 C C . VAL A 1 424 ? 28.134 9.913 -6.022 1.00 92.50 424 VAL A C 1
ATOM 3324 O O . VAL A 1 424 ? 28.143 8.679 -6.002 1.00 92.50 424 VAL A O 1
ATOM 3327 N N . ASN A 1 425 ? 29.087 10.627 -5.440 1.00 89.12 425 ASN A N 1
ATOM 3328 C CA . ASN A 1 425 ? 30.081 10.016 -4.570 1.00 89.12 425 ASN A CA 1
ATOM 3329 C C . ASN A 1 425 ? 29.471 9.630 -3.207 1.00 89.12 425 ASN A C 1
ATOM 3331 O O . ASN A 1 425 ? 28.276 9.786 -2.954 1.00 89.12 425 ASN A O 1
ATOM 3335 N N . GLU A 1 426 ? 30.302 9.119 -2.299 1.00 83.62 426 GLU A N 1
ATOM 3336 C CA . GLU A 1 426 ? 29.885 8.758 -0.937 1.00 83.62 426 GLU A CA 1
ATOM 3337 C C . GLU A 1 426 ? 29.371 9.955 -0.117 1.00 83.62 426 GLU A C 1
ATOM 3339 O O . GLU A 1 426 ? 28.616 9.764 0.833 1.00 83.62 426 GLU A O 1
ATOM 3344 N N . GLN A 1 427 ? 29.768 11.176 -0.484 1.00 83.62 427 GLN A N 1
ATOM 3345 C CA . GLN A 1 427 ? 29.287 12.414 0.116 1.00 83.62 427 GLN A CA 1
ATOM 3346 C C . GLN A 1 427 ? 27.948 12.862 -0.490 1.00 83.62 427 GLN A C 1
ATOM 3348 O O . GLN A 1 427 ? 27.353 13.795 0.033 1.00 83.62 427 GLN A O 1
ATOM 3353 N N . GLY A 1 428 ? 27.464 12.208 -1.554 1.00 82.38 428 GLY A N 1
ATOM 3354 C CA . GLY A 1 428 ? 26.258 12.578 -2.297 1.00 82.38 428 GLY A CA 1
ATOM 3355 C C . GLY A 1 428 ? 26.491 13.629 -3.390 1.00 82.38 428 GLY A C 1
ATOM 3356 O O . GLY A 1 428 ? 25.527 14.097 -3.988 1.00 82.38 428 GLY A O 1
ATOM 3357 N N . VAL A 1 429 ? 27.744 14.037 -3.628 1.00 86.00 429 VAL A N 1
ATOM 3358 C CA . VAL A 1 429 ? 28.080 15.098 -4.586 1.00 86.00 429 VAL A CA 1
ATOM 3359 C C . VAL A 1 429 ? 28.072 14.480 -5.978 1.00 86.00 429 VAL A C 1
ATOM 3361 O O . VAL A 1 429 ? 28.708 13.432 -6.149 1.00 86.00 429 VAL A O 1
ATOM 3364 N N . PRO A 1 430 ? 27.391 15.095 -6.962 1.00 86.88 430 PRO A N 1
ATOM 3365 C CA . PRO A 1 430 ? 27.460 14.658 -8.349 1.00 86.88 430 PRO A CA 1
ATOM 3366 C C . PRO A 1 430 ? 28.917 14.530 -8.800 1.00 86.88 430 PRO A C 1
ATOM 3368 O O . PRO A 1 430 ? 29.715 15.430 -8.542 1.00 86.88 430 PRO A O 1
ATOM 3371 N N . LEU A 1 431 ? 29.282 13.413 -9.435 1.00 86.31 431 LEU A N 1
ATOM 3372 C CA . LEU A 1 431 ? 30.662 13.202 -9.891 1.00 86.31 431 LEU A CA 1
ATOM 3373 C C . LEU A 1 431 ? 31.079 14.251 -10.933 1.00 86.31 431 LEU A C 1
ATOM 3375 O O . LEU A 1 431 ? 32.182 14.785 -10.855 1.00 86.31 431 LEU A O 1
ATOM 3379 N N . THR A 1 432 ? 30.177 14.566 -11.863 1.00 82.06 432 THR A N 1
ATOM 3380 C CA . THR A 1 432 ? 30.292 15.634 -12.865 1.00 82.06 432 THR A CA 1
ATOM 3381 C C . THR A 1 432 ? 28.898 16.211 -13.149 1.00 82.06 432 THR A C 1
ATOM 3383 O O . THR A 1 432 ? 27.887 15.587 -12.813 1.00 82.06 432 THR A O 1
ATOM 3386 N N . GLU A 1 433 ? 28.814 17.396 -13.763 1.00 75.38 433 GLU A N 1
ATOM 3387 C CA . GLU A 1 433 ? 27.526 17.940 -14.236 1.00 75.38 433 GLU A CA 1
ATOM 3388 C C . GLU A 1 433 ? 26.893 17.020 -15.297 1.00 75.38 433 GLU A C 1
ATOM 3390 O O . GLU A 1 433 ? 25.694 16.753 -15.251 1.00 75.38 433 GLU A O 1
ATOM 3395 N N . GLU A 1 434 ? 27.719 16.434 -16.170 1.00 75.81 434 GLU A N 1
ATOM 3396 C CA . GLU A 1 434 ? 27.320 15.448 -17.186 1.00 75.81 434 GLU A CA 1
ATOM 3397 C C . GLU A 1 434 ? 26.830 14.122 -16.582 1.00 75.81 434 GLU A C 1
ATOM 3399 O O . GLU A 1 434 ? 26.023 13.416 -17.185 1.00 75.81 434 GLU A O 1
ATOM 3404 N N . ALA A 1 435 ? 27.240 13.799 -15.351 1.00 79.56 435 ALA A N 1
ATOM 3405 C CA . ALA A 1 435 ? 26.786 12.611 -14.635 1.00 79.56 435 ALA A CA 1
ATOM 3406 C C . ALA A 1 435 ? 25.355 12.735 -14.084 1.00 79.56 435 ALA A C 1
ATOM 3408 O O . ALA A 1 435 ? 24.886 11.827 -13.390 1.00 79.56 435 ALA A O 1
ATOM 3409 N N . THR A 1 436 ? 24.669 13.848 -14.363 1.00 85.88 436 THR A N 1
ATOM 3410 C CA . THR A 1 436 ? 23.239 14.011 -14.115 1.00 85.88 436 THR A CA 1
ATOM 3411 C C . THR A 1 436 ? 22.481 14.075 -15.431 1.00 85.88 436 THR A C 1
ATOM 3413 O O . THR A 1 436 ? 22.548 15.050 -16.170 1.00 85.88 436 THR A O 1
ATOM 3416 N N . THR A 1 437 ? 21.694 13.042 -15.705 1.00 87.81 437 THR A N 1
ATOM 3417 C CA . THR A 1 437 ? 20.786 13.004 -16.852 1.00 87.81 437 THR A CA 1
ATOM 3418 C C . THR A 1 437 ? 19.354 13.151 -16.360 1.00 87.81 437 THR A C 1
ATOM 3420 O O . THR A 1 437 ? 18.970 12.584 -15.336 1.00 87.81 437 THR A O 1
ATOM 3423 N N . THR A 1 438 ? 18.543 13.921 -17.083 1.00 90.38 438 THR A N 1
ATOM 3424 C CA . THR A 1 438 ? 17.117 14.076 -16.787 1.00 90.38 438 THR A CA 1
ATOM 3425 C C . THR A 1 438 ? 16.285 13.739 -18.006 1.00 90.38 438 THR A C 1
ATOM 3427 O O . THR A 1 438 ? 16.680 14.014 -19.137 1.00 90.38 438 THR A O 1
ATOM 3430 N N . ASP A 1 439 ? 15.117 13.155 -17.772 1.00 90.50 439 ASP A N 1
ATOM 3431 C CA . ASP A 1 439 ? 14.136 12.915 -18.816 1.00 90.50 439 ASP A CA 1
ATOM 3432 C C . ASP A 1 439 ? 12.726 13.121 -18.276 1.00 90.50 439 ASP A C 1
ATOM 3434 O O . ASP A 1 439 ? 12.445 12.906 -17.094 1.00 90.50 439 ASP A O 1
ATOM 3438 N N . VAL A 1 440 ? 11.834 13.561 -19.153 1.00 89.81 440 VAL A N 1
ATOM 3439 C CA . VAL A 1 440 ? 10.415 13.698 -18.838 1.00 89.81 440 VAL A CA 1
ATOM 3440 C C . VAL A 1 440 ? 9.703 12.448 -19.317 1.00 89.81 440 VAL A C 1
ATOM 3442 O O . VAL A 1 440 ? 10.048 11.890 -20.355 1.00 89.81 440 VAL A O 1
ATOM 3445 N N . GLY A 1 441 ? 8.719 12.002 -18.539 1.00 87.81 441 GLY A N 1
ATOM 3446 C CA . GLY A 1 441 ? 7.899 10.857 -18.899 1.00 87.81 441 GLY A CA 1
ATOM 3447 C C . GLY A 1 441 ? 7.312 11.019 -20.300 1.00 87.81 441 GLY A C 1
ATOM 3448 O O . GLY A 1 441 ? 6.952 12.119 -20.725 1.00 87.81 441 GLY A O 1
ATOM 3449 N N . ASP A 1 442 ? 7.235 9.913 -21.026 1.00 88.94 442 ASP A N 1
ATOM 3450 C CA . ASP A 1 442 ? 6.675 9.874 -22.361 1.00 88.94 442 ASP A CA 1
ATOM 3451 C C . ASP A 1 442 ? 5.240 10.395 -22.331 1.00 88.94 442 ASP A C 1
ATOM 3453 O O . ASP A 1 442 ? 4.420 9.913 -21.549 1.00 88.94 442 ASP A O 1
ATOM 3457 N N . VAL A 1 443 ? 4.935 11.385 -23.166 1.00 87.81 443 VAL A N 1
ATOM 3458 C CA . VAL A 1 443 ? 3.667 12.122 -23.084 1.00 87.81 443 VAL A CA 1
ATOM 3459 C C . VAL A 1 443 ? 2.458 11.218 -23.329 1.00 87.81 443 VAL A C 1
ATOM 3461 O O . VAL A 1 443 ? 1.385 11.476 -22.800 1.00 87.81 443 VAL A O 1
ATOM 3464 N N . ASP A 1 444 ? 2.655 10.128 -24.069 1.00 87.69 444 ASP A N 1
ATOM 3465 C CA . ASP A 1 444 ? 1.627 9.131 -24.374 1.00 87.69 444 ASP A CA 1
ATOM 3466 C C . ASP A 1 444 ? 1.591 7.977 -23.354 1.00 87.69 444 ASP A C 1
ATOM 3468 O O . ASP A 1 444 ? 0.768 7.071 -23.456 1.00 87.69 444 ASP A O 1
ATOM 3472 N N . SER A 1 445 ? 2.479 7.986 -22.355 1.00 88.56 445 SER A N 1
ATOM 3473 C CA . SER A 1 445 ? 2.419 7.044 -21.237 1.00 88.56 445 SER A CA 1
ATOM 3474 C C . SER A 1 445 ? 1.443 7.515 -20.160 1.00 88.56 445 SER A C 1
ATOM 3476 O O . SER A 1 445 ? 1.169 8.709 -20.024 1.00 88.56 445 SER A O 1
ATOM 3478 N N . GLY A 1 446 ? 0.908 6.565 -19.390 1.00 87.56 446 GLY A N 1
ATOM 3479 C CA . GLY A 1 446 ? 0.002 6.865 -18.285 1.00 87.56 446 GLY A CA 1
ATOM 3480 C C . GLY A 1 446 ? 0.705 7.650 -17.179 1.00 87.56 446 GLY A C 1
ATOM 3481 O O . GLY A 1 446 ? 1.821 7.309 -16.783 1.00 87.56 446 GLY A O 1
ATOM 3482 N N . VAL A 1 447 ? 0.027 8.660 -16.639 1.00 88.75 447 VAL A N 1
ATOM 3483 C CA . VAL A 1 447 ? 0.545 9.572 -15.600 1.00 88.75 447 VAL A CA 1
ATOM 3484 C C . VAL A 1 447 ? 1.080 8.838 -14.369 1.00 88.75 447 VAL A C 1
ATOM 3486 O O . VAL A 1 447 ? 2.130 9.184 -13.828 1.00 88.75 447 VAL A O 1
ATOM 3489 N N . HIS A 1 448 ? 0.400 7.768 -13.953 1.00 86.19 448 HIS A N 1
ATOM 3490 C CA . HIS A 1 448 ? 0.773 6.993 -12.765 1.00 86.19 448 HIS A CA 1
ATOM 3491 C C . HIS A 1 448 ? 1.759 5.852 -13.055 1.00 86.19 448 HIS A C 1
ATOM 3493 O O . HIS A 1 448 ? 2.225 5.167 -12.137 1.00 86.19 448 HIS A O 1
ATOM 3499 N N . SER A 1 449 ? 2.063 5.619 -14.334 1.00 87.25 449 SER A N 1
ATOM 3500 C CA . SER A 1 449 ? 3.034 4.626 -14.798 1.00 87.25 449 SER A CA 1
ATOM 3501 C C . SER A 1 449 ? 3.881 5.174 -15.956 1.00 87.25 449 SER A C 1
ATOM 3503 O 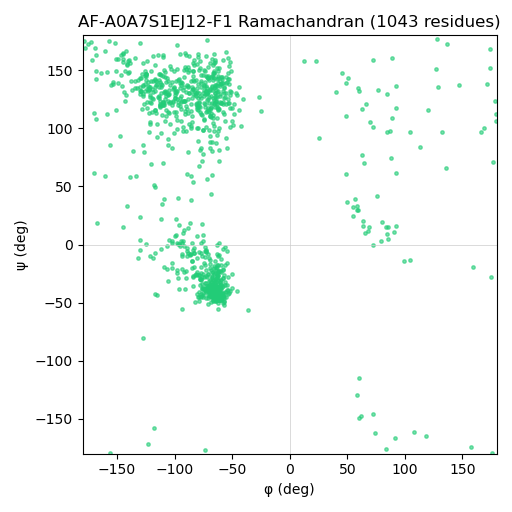O . SER A 1 449 ? 3.878 4.597 -17.053 1.00 87.25 449 SER A O 1
ATOM 3505 N N . PRO A 1 450 ? 4.587 6.301 -15.740 1.00 90.38 450 PRO A N 1
ATOM 3506 C CA . PRO A 1 450 ? 5.265 7.008 -16.809 1.00 90.38 450 PRO A CA 1
ATOM 3507 C C . PRO A 1 450 ? 6.430 6.182 -17.338 1.00 90.38 450 PRO A C 1
ATOM 3509 O O . PRO A 1 450 ? 7.131 5.490 -16.593 1.00 90.38 450 PRO A O 1
ATOM 3512 N N . ARG A 1 451 ? 6.662 6.270 -18.644 1.00 89.12 451 ARG A N 1
ATOM 3513 C CA . ARG A 1 451 ? 7.801 5.640 -19.317 1.00 89.12 451 ARG A CA 1
ATOM 3514 C C . ARG A 1 451 ? 8.895 6.678 -19.522 1.00 89.12 451 ARG A C 1
ATOM 3516 O O . ARG A 1 451 ? 8.612 7.739 -20.048 1.00 89.12 451 ARG A O 1
ATOM 3523 N N . PHE A 1 452 ? 10.136 6.361 -19.180 1.00 88.88 452 PHE A N 1
ATOM 3524 C CA . PHE A 1 452 ? 11.287 7.236 -19.423 1.00 88.88 452 PHE A CA 1
ATOM 3525 C C . PHE A 1 452 ? 12.170 6.642 -20.524 1.00 88.88 452 PHE A C 1
ATOM 3527 O O . PHE A 1 452 ? 12.204 5.426 -20.716 1.00 88.88 452 PHE A O 1
ATOM 3534 N N . ALA A 1 453 ? 12.849 7.486 -21.286 1.00 82.62 453 ALA A N 1
ATOM 3535 C CA . ALA A 1 453 ? 13.879 7.105 -22.248 1.00 82.62 453 ALA A CA 1
ATOM 3536 C C . ALA A 1 453 ? 15.257 7.551 -21.734 1.00 82.62 453 ALA A C 1
ATOM 3538 O O . ALA A 1 453 ? 16.098 8.031 -22.490 1.00 82.62 453 ALA A O 1
ATOM 3539 N N . LEU A 1 454 ? 15.468 7.414 -20.422 1.00 85.88 454 LEU A N 1
ATOM 3540 C CA . LEU A 1 454 ? 16.678 7.863 -19.756 1.00 85.88 454 LEU A CA 1
ATOM 3541 C C . LEU A 1 454 ? 17.704 6.734 -19.761 1.00 85.88 454 LEU A C 1
ATOM 3543 O O . LEU A 1 454 ? 17.472 5.673 -19.178 1.00 85.88 454 LEU A O 1
ATOM 3547 N N . ALA A 1 455 ? 18.845 6.985 -20.394 1.00 84.38 455 ALA A N 1
ATOM 3548 C CA . ALA A 1 455 ? 19.981 6.081 -20.404 1.00 84.38 455 ALA A CA 1
ATOM 3549 C C . ALA A 1 455 ? 21.272 6.853 -20.129 1.00 84.38 455 ALA A C 1
ATOM 3551 O O . ALA A 1 455 ? 21.447 7.963 -20.626 1.00 84.38 455 ALA A O 1
ATOM 3552 N N . VAL A 1 456 ? 22.164 6.252 -19.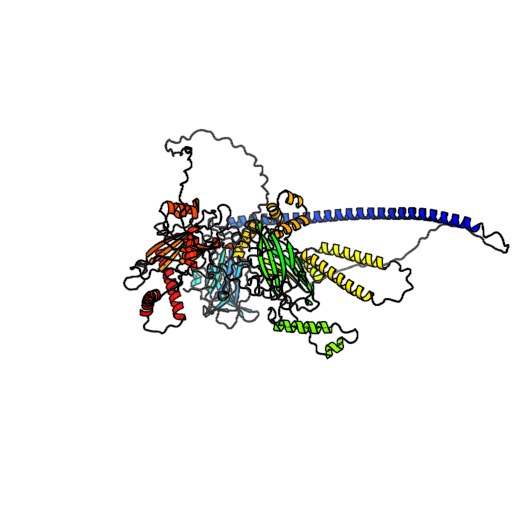348 1.00 85.31 456 VAL A N 1
ATOM 3553 C CA . VAL A 1 456 ? 23.482 6.796 -19.021 1.00 85.31 456 VAL A CA 1
ATOM 3554 C C . VAL A 1 456 ? 24.532 5.742 -19.335 1.00 85.31 456 VAL A C 1
ATOM 3556 O O . VAL A 1 456 ? 24.401 4.586 -18.926 1.00 85.31 456 VAL A O 1
ATOM 3559 N N . VAL A 1 457 ? 25.553 6.147 -20.085 1.00 82.38 457 VAL A N 1
ATOM 3560 C CA . VAL A 1 457 ? 26.707 5.324 -20.454 1.00 82.38 457 VAL A CA 1
ATOM 3561 C C . VAL A 1 457 ? 27.889 5.780 -19.619 1.00 82.38 457 VAL A C 1
ATOM 3563 O O . VAL A 1 457 ? 28.158 6.973 -19.535 1.00 82.38 457 VAL A O 1
ATOM 3566 N N . LEU A 1 458 ? 28.563 4.838 -18.970 1.00 83.81 458 LEU A N 1
ATOM 3567 C CA . LEU A 1 458 ? 29.616 5.109 -18.003 1.00 83.81 458 LEU A CA 1
ATOM 3568 C C . LEU A 1 458 ? 30.805 4.206 -18.277 1.00 83.81 458 LEU A C 1
ATOM 3570 O O . LEU A 1 458 ? 30.637 2.997 -18.431 1.00 83.81 458 LEU A O 1
ATOM 3574 N N . LEU A 1 459 ? 32.006 4.766 -18.261 1.00 82.44 459 LEU A N 1
ATOM 3575 C CA . LEU A 1 459 ? 33.225 3.970 -18.259 1.00 82.44 459 LEU A CA 1
ATOM 3576 C C . LEU A 1 459 ? 33.541 3.555 -16.822 1.00 82.44 459 LEU A C 1
ATOM 3578 O O . LEU A 1 459 ? 33.572 4.385 -15.913 1.00 82.44 459 LEU A O 1
ATOM 3582 N N . VAL A 1 460 ? 33.779 2.262 -16.592 1.00 82.88 460 VAL A N 1
ATOM 3583 C CA . VAL A 1 460 ? 34.031 1.730 -15.242 1.00 82.88 460 VAL A CA 1
ATOM 3584 C C . VAL A 1 460 ? 35.295 2.332 -14.620 1.00 82.88 460 VAL A C 1
ATOM 3586 O O . VAL A 1 460 ? 35.340 2.505 -13.403 1.00 82.88 460 VAL A O 1
ATOM 3589 N N . GLN A 1 461 ? 36.294 2.701 -15.427 1.00 81.31 461 GLN A N 1
ATOM 3590 C CA . GLN A 1 461 ? 37.509 3.380 -14.960 1.00 81.31 461 GLN A CA 1
ATOM 3591 C C . GLN A 1 461 ? 37.259 4.756 -14.321 1.00 81.31 461 GLN A C 1
ATOM 3593 O O . GLN A 1 461 ? 38.020 5.152 -13.439 1.00 81.31 461 GLN A O 1
ATOM 3598 N N . ASP A 1 462 ? 36.180 5.444 -14.701 1.00 83.81 462 ASP A N 1
ATOM 3599 C CA . ASP A 1 462 ? 35.836 6.767 -14.164 1.00 83.81 462 ASP A CA 1
ATOM 3600 C C . ASP A 1 462 ? 35.021 6.665 -12.864 1.00 83.81 462 ASP A C 1
ATOM 3602 O O . ASP A 1 462 ? 34.781 7.655 -12.167 1.00 83.81 462 ASP A O 1
ATOM 3606 N N . LEU A 1 463 ? 34.593 5.451 -12.501 1.00 87.75 463 LEU A N 1
ATOM 3607 C CA . LEU A 1 463 ? 33.792 5.201 -11.313 1.00 87.75 463 LEU A CA 1
ATOM 3608 C C . LEU A 1 463 ? 34.680 4.882 -10.108 1.00 87.75 463 LEU A C 1
ATOM 3610 O O . LEU A 1 463 ? 35.420 3.898 -10.072 1.00 87.75 463 LEU A O 1
ATOM 3614 N N . SER A 1 464 ? 34.513 5.660 -9.038 1.00 89.19 464 SER A N 1
ATOM 3615 C CA . SER A 1 464 ? 35.002 5.264 -7.719 1.00 89.19 464 SER A CA 1
ATOM 3616 C C . SER A 1 464 ? 34.299 3.976 -7.253 1.00 89.19 464 SER A C 1
ATOM 3618 O O . SER A 1 464 ? 33.085 3.844 -7.422 1.00 89.19 464 SER A O 1
ATOM 3620 N N . PRO A 1 465 ? 34.985 3.055 -6.548 1.00 87.75 465 PRO A N 1
ATOM 3621 C CA . PRO A 1 465 ? 34.372 1.873 -5.928 1.00 87.75 465 PRO A CA 1
ATOM 3622 C C . PRO A 1 465 ? 33.205 2.181 -4.983 1.00 87.75 465 PRO A C 1
ATOM 3624 O O . PRO A 1 465 ? 32.452 1.283 -4.615 1.00 87.75 465 PRO A O 1
ATOM 3627 N N . ARG A 1 466 ? 33.071 3.443 -4.556 1.00 89.81 466 ARG A N 1
ATOM 3628 C CA . ARG A 1 466 ? 32.000 3.941 -3.686 1.00 89.81 466 ARG A CA 1
ATOM 3629 C C . ARG A 1 466 ? 31.053 4.898 -4.415 1.00 89.81 466 ARG A C 1
ATOM 3631 O O . ARG A 1 466 ? 30.402 5.704 -3.757 1.00 89.81 466 ARG A O 1
ATOM 3638 N N . THR A 1 467 ? 30.989 4.833 -5.743 1.00 91.81 467 THR A N 1
ATOM 3639 C CA . THR A 1 467 ? 29.992 5.564 -6.526 1.00 91.81 467 THR A CA 1
ATOM 3640 C C . THR A 1 467 ? 28.606 4.979 -6.290 1.00 91.81 467 THR A C 1
ATOM 3642 O O . THR A 1 467 ? 28.384 3.764 -6.355 1.00 91.81 467 THR A O 1
ATOM 3645 N N . TRP A 1 468 ? 27.661 5.877 -6.054 1.00 90.94 468 TRP A N 1
ATOM 3646 C CA . TRP A 1 468 ? 26.249 5.580 -5.932 1.00 90.94 468 TRP A CA 1
ATOM 3647 C C . TRP A 1 468 ? 25.507 6.203 -7.099 1.00 90.94 468 TRP A C 1
ATOM 3649 O O . TRP A 1 468 ? 25.838 7.283 -7.575 1.00 90.94 468 TRP A O 1
ATOM 3659 N N . MET A 1 469 ? 24.463 5.531 -7.535 1.00 92.38 469 MET A N 1
ATOM 3660 C CA . MET A 1 469 ? 23.494 6.088 -8.451 1.00 92.38 469 MET A CA 1
ATOM 3661 C C . MET A 1 469 ? 22.282 6.537 -7.650 1.00 92.38 469 MET A C 1
ATOM 3663 O O . MET A 1 469 ? 21.708 5.751 -6.901 1.00 92.38 469 MET A O 1
ATOM 3667 N N . SER A 1 470 ? 21.896 7.794 -7.818 1.00 91.69 470 SER A N 1
ATOM 3668 C CA . SER A 1 470 ? 20.694 8.395 -7.259 1.00 91.69 470 SER A CA 1
ATOM 3669 C C . SER A 1 470 ? 19.655 8.551 -8.361 1.00 91.69 470 SER A C 1
ATOM 3671 O O . SER A 1 470 ? 19.907 9.205 -9.368 1.00 91.69 470 SER A O 1
ATOM 3673 N N . VAL A 1 471 ? 18.486 7.949 -8.177 1.00 91.38 471 VAL A N 1
ATOM 3674 C CA . VAL A 1 471 ? 17.308 8.142 -9.023 1.00 91.38 471 VAL A CA 1
ATOM 3675 C C . VAL A 1 471 ? 16.330 9.006 -8.241 1.00 91.38 471 VAL A C 1
ATOM 3677 O O . VAL A 1 471 ? 15.932 8.628 -7.143 1.00 91.38 471 VAL A O 1
ATOM 3680 N N . ARG A 1 472 ? 15.921 10.145 -8.794 1.00 91.69 472 ARG A N 1
ATOM 3681 C CA . ARG A 1 472 ? 14.883 11.026 -8.244 1.00 91.69 472 ARG A CA 1
ATOM 3682 C C . ARG A 1 472 ? 13.746 11.144 -9.248 1.00 91.69 472 ARG A C 1
ATOM 3684 O O . ARG A 1 472 ? 13.997 11.368 -10.427 1.00 91.69 472 ARG A O 1
ATOM 3691 N N . ILE A 1 473 ? 12.507 11.016 -8.787 1.00 91.12 473 ILE A N 1
ATOM 3692 C CA . ILE A 1 473 ? 11.319 11.313 -9.589 1.00 91.12 473 ILE A CA 1
ATOM 3693 C C . ILE A 1 473 ? 10.663 12.560 -9.024 1.00 91.12 473 ILE A C 1
ATOM 3695 O O . ILE A 1 473 ? 10.252 12.580 -7.864 1.00 91.12 473 ILE A O 1
ATOM 3699 N N . ASP A 1 474 ? 10.563 13.573 -9.870 1.00 91.19 474 ASP A N 1
ATOM 3700 C CA . ASP A 1 474 ? 9.826 14.801 -9.629 1.00 91.19 474 ASP A CA 1
ATOM 3701 C C . ASP A 1 474 ? 8.509 14.748 -10.412 1.00 91.19 474 ASP A C 1
ATOM 3703 O O . ASP A 1 474 ? 8.428 14.105 -11.463 1.0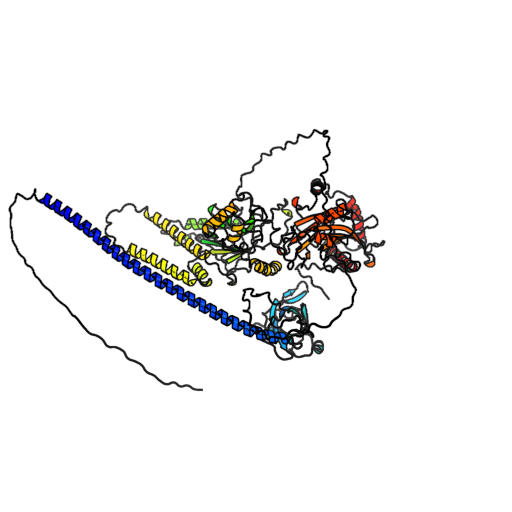0 91.19 474 ASP A O 1
ATOM 3707 N N . ALA A 1 475 ? 7.476 15.418 -9.922 1.00 90.94 475 ALA A N 1
ATOM 3708 C CA . ALA A 1 475 ? 6.223 15.584 -10.640 1.00 90.94 475 ALA A CA 1
ATOM 3709 C C . ALA A 1 475 ? 5.599 16.950 -10.370 1.00 90.94 475 ALA A C 1
ATOM 3711 O O . ALA A 1 475 ? 5.971 17.626 -9.419 1.00 90.94 475 ALA A O 1
ATOM 3712 N N . VAL A 1 476 ? 4.635 17.355 -11.189 1.00 85.75 476 VAL A N 1
ATOM 3713 C CA . VAL A 1 476 ? 3.774 18.504 -10.880 1.00 85.75 476 VAL A CA 1
ATOM 3714 C C . VAL A 1 476 ? 2.579 18.007 -10.076 1.00 85.75 476 VAL A C 1
ATOM 3716 O O . VAL A 1 476 ? 1.878 17.092 -10.515 1.00 85.75 476 VAL A O 1
ATOM 3719 N N . ASP A 1 477 ? 2.359 18.601 -8.908 1.00 83.81 477 ASP A N 1
ATOM 3720 C CA . ASP A 1 477 ? 1.202 18.314 -8.061 1.00 83.81 477 ASP A CA 1
ATOM 3721 C C . ASP A 1 477 ? 0.121 19.387 -8.280 1.00 83.81 477 ASP A C 1
ATOM 3723 O O . ASP A 1 477 ? 0.320 20.545 -7.880 1.00 83.81 477 ASP A O 1
ATOM 3727 N N . PRO A 1 478 ? -1.021 19.041 -8.910 1.00 78.06 478 PRO A N 1
ATOM 3728 C CA . PRO A 1 478 ? -2.094 19.991 -9.151 1.00 78.06 478 PRO A CA 1
ATOM 3729 C C . PRO A 1 478 ? -2.770 20.440 -7.850 1.00 78.06 478 PRO A C 1
ATOM 3731 O O . PRO A 1 478 ? -3.241 21.573 -7.765 1.00 78.06 478 PRO A O 1
ATOM 3734 N N . MET A 1 479 ? -2.747 19.609 -6.802 1.00 73.62 479 MET A N 1
ATOM 3735 C CA . MET A 1 479 ? -3.329 19.929 -5.495 1.00 73.62 479 MET A CA 1
ATOM 3736 C C . MET A 1 479 ? -2.468 20.929 -4.715 1.00 73.62 479 MET A C 1
ATOM 3738 O O . MET A 1 479 ? -2.992 21.746 -3.960 1.00 73.62 479 MET A O 1
ATOM 3742 N N . SER A 1 480 ? -1.155 20.936 -4.957 1.00 71.88 480 SER A N 1
ATOM 3743 C CA . SER A 1 480 ? -0.204 21.886 -4.359 1.00 71.88 480 SER A CA 1
ATOM 3744 C C . SER A 1 480 ? -0.075 23.206 -5.140 1.00 71.88 480 SER A C 1
ATOM 3746 O O . SER A 1 480 ? 0.902 23.944 -4.967 1.00 71.88 480 SER A O 1
ATOM 3748 N N . GLY A 1 481 ? -1.045 23.524 -6.005 1.00 77.06 481 GLY A N 1
ATOM 3749 C CA . GLY A 1 481 ? -1.040 24.734 -6.832 1.00 77.06 481 GLY A CA 1
ATOM 3750 C C . GLY A 1 481 ? -0.074 24.649 -8.015 1.00 77.06 481 GLY A C 1
ATOM 3751 O O . GLY A 1 481 ? 0.634 25.616 -8.291 1.00 77.06 481 GLY A O 1
ATOM 3752 N N . ASN A 1 482 ? -0.024 23.491 -8.684 1.00 80.19 482 ASN A N 1
ATOM 3753 C CA . ASN A 1 482 ? 0.837 23.203 -9.840 1.00 80.19 482 ASN A CA 1
ATOM 3754 C C . ASN A 1 482 ? 2.336 23.382 -9.556 1.00 80.19 482 ASN A C 1
ATOM 3756 O O . ASN A 1 482 ? 3.109 23.780 -10.428 1.00 80.19 482 ASN A O 1
ATOM 3760 N N . LYS A 1 483 ? 2.761 23.096 -8.323 1.00 81.00 483 LYS A N 1
ATOM 3761 C CA . LYS A 1 483 ? 4.175 23.147 -7.942 1.00 81.00 483 LYS A CA 1
ATOM 3762 C C . LYS A 1 483 ? 4.869 21.844 -8.311 1.00 81.00 483 LYS A C 1
ATOM 3764 O O . LYS A 1 483 ? 4.290 20.764 -8.206 1.00 81.00 483 LYS A O 1
ATOM 3769 N N . SER A 1 484 ? 6.132 21.960 -8.707 1.00 84.19 484 SER A N 1
ATOM 3770 C CA . SER A 1 484 ? 7.020 20.810 -8.839 1.00 84.19 484 SER A CA 1
ATOM 3771 C C . SER A 1 484 ? 7.317 20.250 -7.444 1.00 84.19 484 SER A C 1
ATOM 3773 O O . SER A 1 484 ? 7.681 20.995 -6.532 1.00 84.19 484 SER A O 1
ATOM 3775 N N . VAL A 1 485 ? 7.113 18.951 -7.269 1.00 85.88 485 VAL A N 1
ATOM 3776 C CA . VAL A 1 485 ? 7.312 18.216 -6.021 1.00 85.88 485 VAL A CA 1
ATOM 3777 C C . VAL A 1 485 ? 8.183 16.997 -6.277 1.00 85.88 485 VAL A C 1
ATOM 3779 O O . VAL A 1 485 ? 8.104 16.367 -7.332 1.00 85.88 485 VAL A O 1
ATOM 3782 N N . THR A 1 486 ? 8.999 16.611 -5.299 1.00 89.00 486 THR A N 1
ATOM 3783 C CA . THR A 1 486 ? 9.692 15.320 -5.374 1.00 89.00 486 THR A CA 1
ATOM 3784 C C . THR A 1 486 ? 8.727 14.221 -4.933 1.00 89.00 486 THR A C 1
ATOM 3786 O O . THR A 1 486 ? 8.233 14.216 -3.802 1.00 89.00 486 THR A O 1
ATOM 3789 N N . VAL A 1 487 ? 8.457 13.276 -5.835 1.00 86.06 487 VAL A N 1
ATOM 3790 C CA . VAL A 1 487 ? 7.639 12.083 -5.569 1.00 86.06 487 VAL A CA 1
ATOM 3791 C C . VAL A 1 487 ? 8.438 11.087 -4.753 1.00 86.06 487 VAL A C 1
ATOM 3793 O O . VAL A 1 487 ? 7.960 10.556 -3.755 1.00 86.06 487 VAL A O 1
ATOM 3796 N N . GLY A 1 488 ? 9.693 10.863 -5.127 1.00 85.19 488 GLY A N 1
ATOM 3797 C CA . GLY A 1 488 ? 10.568 9.989 -4.369 1.00 85.19 488 GLY A CA 1
ATOM 3798 C C . GLY A 1 488 ? 11.967 9.884 -4.933 1.00 85.19 488 GLY A C 1
ATOM 3799 O O . GLY A 1 488 ? 12.282 10.423 -5.994 1.00 85.19 488 GLY A O 1
ATOM 3800 N N . PHE A 1 489 ? 12.810 9.176 -4.194 1.00 88.50 489 PHE A N 1
ATOM 3801 C CA . PHE A 1 489 ? 14.190 8.915 -4.568 1.00 88.50 489 PHE A CA 1
ATOM 3802 C C . PHE A 1 489 ? 14.597 7.480 -4.221 1.00 88.50 489 PHE A C 1
ATOM 3804 O O . PHE A 1 489 ? 14.018 6.828 -3.348 1.00 88.50 489 PHE A O 1
ATOM 3811 N N . ALA A 1 490 ? 15.624 6.985 -4.894 1.00 87.44 490 ALA A N 1
ATOM 3812 C CA . ALA A 1 490 ? 16.283 5.728 -4.586 1.00 87.44 490 ALA A CA 1
ATOM 3813 C C . ALA A 1 490 ? 17.777 5.873 -4.859 1.00 87.44 490 ALA A C 1
ATOM 3815 O O . ALA A 1 490 ? 18.157 6.328 -5.934 1.00 87.44 490 ALA A O 1
ATOM 3816 N N . THR A 1 491 ? 18.625 5.475 -3.912 1.00 87.56 491 THR A N 1
ATOM 3817 C CA . THR A 1 491 ? 20.071 5.392 -4.142 1.00 87.56 491 THR A CA 1
ATOM 3818 C C . THR A 1 491 ? 20.548 3.947 -4.133 1.00 87.56 491 THR A C 1
ATOM 3820 O O . THR A 1 491 ? 20.157 3.157 -3.269 1.00 87.56 491 THR A O 1
ATOM 3823 N N . LEU A 1 492 ? 21.394 3.597 -5.105 1.00 87.44 492 LEU A N 1
ATOM 3824 C CA . LEU A 1 492 ? 21.935 2.255 -5.294 1.00 87.44 492 LEU A CA 1
ATOM 3825 C C . LEU A 1 492 ? 23.450 2.294 -5.442 1.00 87.44 492 LEU A C 1
ATOM 3827 O O . LEU A 1 492 ? 23.966 3.120 -6.195 1.00 87.44 492 LEU A O 1
ATOM 3831 N N . PRO A 1 493 ? 24.175 1.394 -4.766 1.00 88.69 493 PRO A N 1
ATOM 3832 C CA . PRO A 1 493 ? 25.595 1.232 -5.017 1.00 88.69 493 PRO A CA 1
ATOM 3833 C C . PRO A 1 493 ? 25.785 0.566 -6.383 1.00 88.69 493 PRO A C 1
ATOM 3835 O O . PRO A 1 493 ? 25.234 -0.506 -6.625 1.00 88.69 493 PRO A O 1
ATOM 3838 N N . LEU A 1 494 ? 26.566 1.183 -7.274 1.00 87.81 494 LEU A N 1
ATOM 3839 C CA . LEU A 1 494 ? 26.835 0.603 -8.598 1.00 87.81 494 LEU A CA 1
ATOM 3840 C C . LEU A 1 494 ? 27.848 -0.546 -8.534 1.00 87.81 494 LEU A C 1
ATOM 3842 O O . LEU A 1 494 ? 27.745 -1.516 -9.287 1.00 87.81 494 LEU A O 1
ATOM 3846 N N . LEU A 1 495 ? 28.817 -0.440 -7.622 1.00 87.62 495 LEU A N 1
ATOM 3847 C CA . LEU A 1 495 ? 29.917 -1.387 -7.476 1.00 87.62 495 LEU A CA 1
ATOM 3848 C C . LEU A 1 495 ? 29.820 -2.120 -6.137 1.00 87.62 495 LEU A C 1
ATOM 3850 O O . LEU A 1 495 ? 29.741 -1.511 -5.068 1.00 87.62 495 LEU A O 1
ATOM 3854 N N . LEU A 1 496 ? 29.848 -3.452 -6.201 1.00 87.19 496 LEU A N 1
ATOM 3855 C CA . LEU A 1 496 ? 29.763 -4.327 -5.035 1.00 87.19 496 LEU A CA 1
ATOM 3856 C C . LEU A 1 496 ? 31.050 -5.132 -4.862 1.00 87.19 496 LEU A C 1
ATOM 3858 O O . LEU A 1 496 ? 31.634 -5.655 -5.816 1.00 87.19 496 LEU A O 1
ATOM 3862 N N . HIS A 1 497 ? 31.472 -5.287 -3.610 1.00 83.81 497 HIS A N 1
ATOM 3863 C CA . HIS A 1 497 ? 32.596 -6.137 -3.257 1.00 83.81 497 HIS A CA 1
ATOM 3864 C C . HIS A 1 497 ? 32.203 -7.620 -3.412 1.00 83.81 497 HIS A C 1
ATOM 3866 O O . HIS A 1 497 ? 31.201 -8.062 -2.838 1.00 83.81 497 HIS A O 1
ATOM 3872 N N . PRO A 1 498 ? 33.002 -8.438 -4.120 1.00 75.00 498 PRO A N 1
ATOM 3873 C CA . PRO A 1 498 ? 32.586 -9.771 -4.554 1.00 75.00 498 PRO A CA 1
ATOM 3874 C C . PRO A 1 498 ? 32.329 -10.757 -3.413 1.00 75.00 498 PRO A C 1
ATOM 3876 O O . PRO A 1 498 ? 31.457 -11.611 -3.535 1.00 75.00 498 PRO A O 1
ATOM 3879 N N . ALA A 1 499 ? 33.069 -10.643 -2.307 1.00 75.38 499 ALA A N 1
ATOM 3880 C CA . ALA A 1 499 ? 32.929 -11.560 -1.176 1.00 75.38 499 ALA A CA 1
ATOM 3881 C C . ALA A 1 499 ? 31.773 -11.200 -0.231 1.00 75.38 499 ALA A C 1
ATOM 3883 O O . ALA A 1 499 ? 31.265 -12.065 0.472 1.00 75.38 499 ALA A O 1
ATOM 3884 N N . THR A 1 500 ? 31.390 -9.922 -0.169 1.00 81.06 500 THR A N 1
ATOM 3885 C CA . THR A 1 500 ? 30.426 -9.427 0.827 1.00 81.06 500 THR A CA 1
ATOM 3886 C C . THR A 1 500 ? 29.089 -9.054 0.202 1.00 81.06 500 THR A C 1
ATOM 3888 O O . THR A 1 500 ? 28.110 -8.926 0.933 1.00 81.06 500 THR A O 1
ATOM 3891 N N . GLY A 1 501 ? 29.048 -8.835 -1.118 1.00 79.62 501 GLY A N 1
ATOM 3892 C CA . GLY A 1 501 ? 27.899 -8.260 -1.816 1.00 79.62 501 GLY A CA 1
ATOM 3893 C C . GLY A 1 501 ? 27.611 -6.810 -1.413 1.00 79.62 501 GLY A C 1
ATOM 3894 O O . GLY A 1 501 ? 26.563 -6.284 -1.753 1.00 79.62 501 GLY A O 1
ATOM 3895 N N . ARG A 1 502 ? 28.497 -6.153 -0.657 1.00 84.00 502 ARG A N 1
ATOM 3896 C CA . ARG A 1 502 ? 28.276 -4.801 -0.120 1.00 84.00 502 ARG A CA 1
ATOM 3897 C C . ARG A 1 502 ? 29.173 -3.788 -0.807 1.00 84.00 502 ARG A C 1
ATOM 3899 O O . ARG A 1 502 ? 30.200 -4.165 -1.369 1.00 84.00 502 ARG A O 1
ATOM 3906 N N . THR A 1 503 ? 28.822 -2.510 -0.696 1.00 85.56 503 THR A N 1
ATOM 3907 C CA . THR A 1 503 ? 29.710 -1.409 -1.077 1.00 85.56 503 THR A CA 1
ATOM 3908 C C . THR A 1 503 ? 31.077 -1.596 -0.398 1.00 85.56 503 THR A C 1
ATOM 3910 O O . THR A 1 503 ? 31.110 -1.865 0.810 1.00 85.56 503 THR A O 1
ATOM 3913 N N . PRO A 1 504 ? 32.193 -1.498 -1.139 1.00 86.75 504 PRO A N 1
ATOM 3914 C CA . PRO A 1 504 ? 33.538 -1.590 -0.579 1.00 86.75 504 PRO A CA 1
ATOM 3915 C C . PRO A 1 504 ? 33.752 -0.607 0.582 1.00 86.75 504 PRO A C 1
ATOM 3917 O O . PRO A 1 504 ? 33.271 0.529 0.541 1.00 86.75 504 PRO A O 1
ATOM 3920 N N . SER A 1 505 ? 34.494 -1.026 1.615 1.00 88.50 505 SER A N 1
ATOM 3921 C CA . SER A 1 505 ? 34.960 -0.097 2.657 1.00 88.50 505 SER A CA 1
ATOM 3922 C C . SER A 1 505 ? 35.951 0.922 2.078 1.00 88.50 505 SER A C 1
ATOM 3924 O O . SER A 1 505 ? 36.510 0.699 1.004 1.00 88.50 505 SER A O 1
ATOM 3926 N N . GLN A 1 506 ? 36.218 2.025 2.790 1.00 87.06 506 GLN A N 1
ATOM 3927 C CA . GLN A 1 506 ? 37.188 3.027 2.324 1.00 87.06 506 GLN A CA 1
ATOM 3928 C C . GLN A 1 506 ? 38.570 2.420 2.050 1.00 87.06 506 GLN A C 1
ATOM 3930 O O . GLN A 1 506 ? 39.180 2.712 1.027 1.00 87.06 506 GLN A O 1
ATOM 3935 N N . ASP A 1 507 ? 39.035 1.517 2.913 1.00 86.94 507 ASP A N 1
ATOM 3936 C CA . ASP A 1 507 ? 40.328 0.850 2.734 1.00 86.94 507 ASP A CA 1
ATOM 3937 C C . ASP A 1 507 ? 40.338 -0.074 1.509 1.00 86.94 507 ASP A C 1
ATOM 3939 O O . ASP A 1 507 ? 41.319 -0.121 0.762 1.00 86.94 507 ASP A O 1
ATOM 3943 N N . GLN A 1 508 ? 39.231 -0.782 1.264 1.00 84.94 508 GLN A N 1
ATOM 3944 C CA . GLN A 1 508 ? 39.064 -1.618 0.072 1.00 84.94 508 GLN A CA 1
ATOM 3945 C C . GLN A 1 508 ? 39.005 -0.775 -1.205 1.00 84.94 508 GLN A C 1
ATOM 3947 O O . GLN A 1 508 ? 39.622 -1.146 -2.200 1.00 84.94 508 GLN A O 1
ATOM 3952 N N . ALA A 1 509 ? 38.317 0.369 -1.170 1.00 83.75 509 ALA A N 1
ATOM 3953 C CA . ALA A 1 509 ? 38.254 1.312 -2.281 1.00 83.75 509 ALA A CA 1
ATOM 3954 C C . ALA A 1 509 ? 39.635 1.916 -2.587 1.00 83.75 509 ALA A C 1
ATOM 3956 O O . ALA A 1 509 ? 40.056 1.934 -3.740 1.00 83.75 509 ALA A O 1
ATOM 3957 N N . ASN A 1 510 ? 40.383 2.325 -1.556 1.00 85.81 510 ASN A N 1
ATOM 3958 C CA . ASN A 1 510 ? 41.752 2.828 -1.698 1.00 85.81 510 ASN A CA 1
ATOM 3959 C C . ASN A 1 510 ? 42.692 1.773 -2.298 1.00 85.81 510 ASN A C 1
ATOM 3961 O O . ASN A 1 510 ? 43.518 2.092 -3.153 1.00 85.81 510 ASN A O 1
ATOM 3965 N N . THR A 1 511 ? 42.555 0.517 -1.861 1.00 85.44 511 THR A N 1
ATOM 3966 C CA . THR A 1 511 ? 43.339 -0.610 -2.387 1.00 85.44 511 THR A CA 1
ATOM 3967 C C . THR A 1 511 ? 43.016 -0.848 -3.860 1.00 85.44 511 THR A C 1
ATOM 3969 O O . THR A 1 511 ? 43.926 -0.907 -4.678 1.00 85.44 511 THR A O 1
ATOM 3972 N N . TYR A 1 512 ? 41.729 -0.880 -4.216 1.00 82.06 512 TYR A N 1
ATOM 3973 C CA . TYR A 1 512 ? 41.295 -1.028 -5.603 1.00 82.06 512 TYR A CA 1
ATOM 3974 C C . TYR A 1 512 ? 41.813 0.103 -6.498 1.00 82.06 512 TYR A C 1
ATOM 3976 O O . TYR A 1 512 ? 42.382 -0.176 -7.544 1.00 82.06 512 TYR A O 1
ATOM 3984 N N . ASN A 1 513 ? 41.686 1.366 -6.078 1.00 81.06 513 ASN A N 1
ATOM 3985 C CA . ASN A 1 513 ? 42.158 2.513 -6.862 1.00 81.06 513 ASN A CA 1
ATOM 3986 C C . ASN A 1 513 ? 43.677 2.486 -7.066 1.00 81.06 513 ASN A C 1
ATOM 3988 O O . ASN A 1 513 ? 44.170 2.837 -8.136 1.00 81.06 513 ASN A O 1
ATOM 3992 N N . LYS A 1 514 ? 44.428 2.054 -6.046 1.00 83.69 514 LYS A N 1
ATOM 3993 C CA . LYS A 1 514 ? 45.880 1.881 -6.141 1.00 83.69 514 LYS A CA 1
ATOM 3994 C C . LYS A 1 514 ? 46.246 0.783 -7.141 1.00 83.69 514 LYS A C 1
ATOM 3996 O O . LYS A 1 514 ? 47.136 0.995 -7.961 1.00 83.69 514 LYS A O 1
ATOM 4001 N N . ASP A 1 515 ? 45.560 -0.355 -7.080 1.00 77.88 515 ASP A N 1
ATOM 4002 C CA . ASP A 1 515 ? 45.807 -1.490 -7.971 1.00 77.88 515 ASP A CA 1
ATOM 4003 C C . ASP A 1 515 ? 45.361 -1.184 -9.414 1.00 77.88 515 ASP A C 1
ATOM 4005 O O . ASP A 1 515 ? 46.046 -1.555 -10.364 1.00 77.88 515 ASP A O 1
ATOM 4009 N N . LEU A 1 516 ? 44.251 -0.459 -9.586 1.00 76.31 516 LEU A N 1
ATOM 4010 C CA . LEU A 1 516 ? 43.754 0.022 -10.876 1.00 76.31 516 LEU A CA 1
ATOM 4011 C C . LEU A 1 516 ? 44.741 0.997 -11.516 1.00 76.31 516 LEU A C 1
ATOM 4013 O O . LEU A 1 516 ? 45.098 0.821 -12.675 1.00 76.31 516 LEU A O 1
ATOM 4017 N N . LYS A 1 517 ? 45.230 1.982 -10.753 1.00 79.69 517 LYS A N 1
ATOM 4018 C CA . LYS A 1 517 ? 46.236 2.929 -11.238 1.00 79.69 517 LYS A CA 1
ATOM 4019 C C . LYS A 1 517 ? 47.523 2.215 -11.649 1.00 79.69 517 LYS A C 1
ATOM 4021 O O . LYS A 1 517 ? 48.015 2.451 -12.740 1.00 79.69 517 LYS A O 1
ATOM 4026 N N . ALA A 1 518 ? 48.017 1.288 -10.826 1.00 78.12 518 ALA A N 1
ATOM 4027 C CA . ALA A 1 518 ? 49.193 0.488 -11.168 1.00 78.12 518 ALA A CA 1
ATOM 4028 C C . ALA A 1 518 ? 48.985 -0.365 -12.433 1.00 78.12 518 ALA A C 1
ATOM 4030 O O . ALA A 1 518 ? 49.935 -0.603 -13.175 1.00 78.12 518 ALA A O 1
ATOM 4031 N N . HIS A 1 519 ? 47.756 -0.827 -12.682 1.00 74.00 519 HIS A N 1
ATOM 4032 C CA . HIS A 1 519 ? 47.409 -1.551 -13.898 1.00 74.00 519 HIS A CA 1
ATOM 4033 C C . HIS A 1 519 ? 47.353 -0.634 -15.127 1.00 74.00 519 HIS A C 1
ATOM 4035 O O . HIS A 1 519 ? 47.952 -0.979 -16.141 1.00 74.00 519 HIS A O 1
ATOM 4041 N N . LEU A 1 520 ? 46.707 0.531 -15.034 1.00 72.69 520 LEU A N 1
ATOM 4042 C CA . LEU A 1 520 ? 46.664 1.525 -16.114 1.00 72.69 520 LEU A CA 1
ATOM 4043 C C . LEU A 1 520 ? 48.072 2.027 -16.464 1.00 72.69 520 LEU A C 1
ATOM 4045 O O . LEU A 1 520 ? 48.464 1.964 -17.623 1.00 72.69 520 LEU A O 1
ATOM 4049 N N . ASP A 1 521 ? 48.882 2.369 -15.457 1.00 77.19 521 ASP A N 1
ATOM 4050 C CA . ASP A 1 521 ? 50.285 2.773 -15.635 1.00 77.19 521 ASP A CA 1
ATOM 4051 C C . ASP A 1 521 ? 51.130 1.657 -16.302 1.00 77.19 521 ASP A C 1
ATOM 4053 O O . ASP A 1 521 ? 52.164 1.930 -16.910 1.00 77.19 521 ASP A O 1
ATOM 4057 N N . SER A 1 522 ? 50.704 0.387 -16.204 1.00 71.00 522 SER A N 1
ATOM 4058 C CA . SER A 1 522 ? 51.365 -0.756 -16.859 1.00 71.00 522 SER A CA 1
ATOM 4059 C C . SER A 1 522 ? 50.935 -1.000 -18.311 1.00 71.00 522 SER A C 1
ATOM 4061 O O . SER A 1 522 ? 51.611 -1.759 -19.007 1.00 71.00 522 SER A O 1
ATOM 4063 N N . LEU A 1 523 ? 49.836 -0.387 -18.766 1.00 67.12 523 LEU A N 1
ATOM 4064 C CA . LEU A 1 523 ? 49.334 -0.497 -20.143 1.00 67.12 523 LEU A CA 1
ATOM 4065 C C . LEU A 1 523 ? 50.010 0.500 -21.106 1.00 67.12 523 LEU A C 1
ATOM 4067 O O . LEU A 1 523 ? 49.967 0.282 -22.312 1.00 67.12 523 LEU A O 1
ATOM 4071 N N . ASP A 1 524 ? 50.710 1.508 -20.576 1.00 63.06 524 ASP A N 1
ATOM 4072 C CA . ASP A 1 524 ? 51.350 2.604 -21.324 1.00 63.06 524 ASP A CA 1
ATOM 4073 C C . ASP A 1 524 ? 52.868 2.481 -21.680 1.00 63.06 524 ASP A C 1
ATOM 4075 O O . ASP A 1 524 ? 53.477 3.504 -22.010 1.00 63.06 524 ASP A O 1
ATOM 4079 N N . PRO A 1 525 ? 53.589 1.331 -21.646 1.00 53.12 525 PRO A N 1
ATOM 4080 C CA . PRO A 1 525 ? 55.003 1.339 -22.032 1.00 53.12 525 PRO A CA 1
ATOM 4081 C C . PRO A 1 525 ? 55.191 1.210 -23.560 1.00 53.12 525 PRO A C 1
ATOM 4083 O O . PRO A 1 525 ? 54.404 0.530 -24.221 1.00 53.12 525 PRO A O 1
ATOM 4086 N N . PRO A 1 526 ? 56.266 1.795 -24.129 1.00 51.78 526 PRO A N 1
ATOM 4087 C CA . PRO A 1 526 ? 56.537 1.779 -25.568 1.00 51.78 526 PRO A CA 1
ATOM 4088 C C . PRO A 1 526 ? 56.617 0.348 -26.126 1.00 51.78 526 PRO A C 1
ATOM 4090 O O . PRO A 1 526 ? 57.241 -0.534 -25.529 1.00 51.78 526 PRO A O 1
ATOM 4093 N N . GLU A 1 527 ? 55.968 0.130 -27.272 1.00 51.69 527 GLU A N 1
ATOM 4094 C CA . GLU A 1 527 ? 55.778 -1.175 -27.914 1.00 51.69 527 GLU A CA 1
ATOM 4095 C C . GLU A 1 527 ? 57.097 -1.949 -28.086 1.00 51.69 527 GLU A C 1
ATOM 4097 O O . GLU A 1 527 ? 58.002 -1.531 -28.810 1.00 51.69 527 GLU A O 1
ATOM 4102 N N . GLY A 1 528 ? 57.204 -3.119 -27.440 1.00 52.56 528 GLY A N 1
ATOM 4103 C CA . GLY A 1 528 ? 58.268 -4.080 -27.755 1.00 52.56 528 GLY A CA 1
ATOM 4104 C C . GLY A 1 528 ? 58.632 -5.125 -26.694 1.00 52.56 528 GLY A C 1
ATOM 4105 O O . GLY A 1 528 ? 59.229 -6.135 -27.058 1.00 52.56 528 GLY A O 1
ATOM 4106 N N . GLN A 1 529 ? 58.297 -4.942 -25.407 1.00 55.19 529 GLN A N 1
ATOM 4107 C CA . GLN A 1 529 ? 58.761 -5.852 -24.326 1.00 55.19 529 GLN A CA 1
ATOM 4108 C C . GLN A 1 529 ? 57.666 -6.373 -23.361 1.00 55.19 529 GLN A C 1
ATOM 4110 O O . GLN A 1 529 ? 57.952 -7.122 -22.427 1.00 55.19 529 GLN A O 1
ATOM 4115 N N . GLN A 1 530 ? 56.392 -6.051 -23.607 1.00 57.72 530 GLN A N 1
ATOM 4116 C CA . GLN A 1 530 ? 55.346 -6.006 -22.572 1.00 57.72 530 GLN A CA 1
ATOM 4117 C C . GLN A 1 530 ? 54.930 -7.329 -21.896 1.00 57.72 530 GLN A C 1
ATOM 4119 O O . GLN A 1 530 ? 54.783 -7.364 -20.676 1.00 57.72 530 GLN A O 1
ATOM 4124 N N . GLN A 1 531 ? 54.709 -8.435 -22.611 1.00 54.94 531 GLN A N 1
ATOM 4125 C CA . GLN A 1 531 ? 54.052 -9.593 -21.968 1.00 54.94 531 GLN A CA 1
ATOM 4126 C C . GLN A 1 531 ? 54.966 -10.396 -21.025 1.00 54.94 531 GLN A C 1
ATOM 4128 O O . GLN A 1 531 ? 54.484 -11.021 -20.075 1.00 54.94 531 GLN A O 1
ATOM 4133 N N . GLU A 1 532 ? 56.281 -10.355 -21.244 1.00 56.81 532 GLU A N 1
ATOM 4134 C CA . GLU A 1 532 ? 57.259 -11.091 -20.435 1.00 56.81 532 GLU A CA 1
ATOM 4135 C C . GLU A 1 532 ? 57.631 -10.312 -19.156 1.00 56.81 532 GLU A C 1
ATOM 4137 O O . GLU A 1 532 ? 57.802 -10.909 -18.090 1.00 56.81 532 GLU A O 1
ATOM 4142 N N . GLU A 1 533 ? 57.702 -8.976 -19.226 1.00 57.19 533 GLU A N 1
ATOM 4143 C CA . GLU A 1 533 ? 58.007 -8.116 -18.074 1.00 57.19 533 GLU A CA 1
ATOM 4144 C C . GLU A 1 533 ? 56.838 -7.983 -17.097 1.00 57.19 533 GLU A C 1
ATOM 4146 O O . GLU A 1 533 ? 57.063 -8.076 -15.891 1.00 57.19 533 GLU A O 1
ATOM 4151 N N . ILE A 1 534 ? 55.591 -7.895 -17.576 1.00 55.38 534 ILE A N 1
ATOM 4152 C CA . ILE A 1 534 ? 54.402 -7.906 -16.702 1.00 55.38 534 ILE A CA 1
ATOM 4153 C C . ILE A 1 534 ? 54.324 -9.229 -15.916 1.00 55.38 534 ILE A C 1
ATOM 4155 O O . ILE A 1 534 ? 54.012 -9.236 -14.722 1.00 55.38 534 ILE A O 1
ATOM 4159 N N . ARG A 1 535 ? 54.702 -10.358 -16.541 1.00 57.81 535 ARG A N 1
ATOM 4160 C CA . ARG A 1 535 ? 54.832 -11.660 -15.860 1.00 57.81 535 ARG A CA 1
ATOM 4161 C C . ARG A 1 535 ? 55.988 -11.703 -14.857 1.00 57.81 535 ARG A C 1
ATOM 4163 O O . ARG A 1 535 ? 55.828 -12.305 -13.797 1.00 57.81 535 ARG A O 1
ATOM 4170 N N . ARG A 1 536 ? 57.136 -11.082 -15.161 1.00 61.78 536 ARG A N 1
ATOM 4171 C CA . ARG A 1 536 ? 58.310 -11.034 -14.264 1.00 61.78 536 ARG A CA 1
ATOM 4172 C C . ARG A 1 536 ? 58.135 -10.086 -13.079 1.00 61.78 536 ARG A C 1
ATOM 4174 O O . ARG A 1 536 ? 58.640 -10.387 -12.003 1.00 61.78 536 ARG A O 1
ATOM 4181 N N . ALA A 1 537 ? 57.414 -8.981 -13.253 1.00 62.62 537 ALA A N 1
ATOM 4182 C CA . ALA A 1 537 ? 57.192 -7.979 -12.213 1.00 62.62 537 ALA A CA 1
ATOM 4183 C C . ALA A 1 537 ? 56.206 -8.444 -11.123 1.00 62.62 537 ALA A C 1
ATOM 4185 O O . ALA A 1 537 ? 56.085 -7.796 -10.085 1.00 62.62 537 ALA A O 1
ATOM 4186 N N . GLY A 1 538 ? 55.505 -9.567 -11.330 1.00 60.50 538 GLY A N 1
ATOM 4187 C CA . GLY A 1 538 ? 54.587 -10.134 -10.338 1.00 60.50 538 GLY A CA 1
ATOM 4188 C C . GLY A 1 538 ? 53.389 -9.233 -10.018 1.00 60.50 538 GLY A C 1
ATOM 4189 O O . GLY A 1 538 ? 52.768 -9.399 -8.965 1.00 60.50 538 GLY A O 1
ATOM 4190 N N . ILE A 1 539 ? 53.073 -8.283 -10.905 1.00 56.72 539 ILE A N 1
ATOM 4191 C CA . ILE A 1 539 ? 51.963 -7.343 -10.745 1.00 56.72 539 ILE A CA 1
ATOM 4192 C C . ILE A 1 539 ? 50.670 -8.156 -10.808 1.00 56.72 539 ILE A C 1
ATOM 4194 O O . ILE A 1 539 ? 50.326 -8.745 -11.834 1.00 56.72 539 ILE A O 1
ATOM 4198 N N . ARG A 1 540 ? 49.975 -8.258 -9.672 1.00 50.28 540 ARG A N 1
ATOM 4199 C CA . ARG A 1 540 ? 48.683 -8.945 -9.608 1.00 50.28 540 ARG A CA 1
ATOM 4200 C C . ARG A 1 540 ? 47.625 -8.047 -10.253 1.00 50.28 540 ARG A C 1
ATOM 4202 O O . ARG A 1 540 ? 47.619 -6.856 -9.954 1.00 50.28 540 ARG A O 1
ATOM 4209 N N . PRO A 1 541 ? 46.723 -8.589 -11.090 1.00 54.66 541 PRO A N 1
ATOM 4210 C CA . PRO A 1 541 ? 45.586 -7.814 -11.565 1.00 54.66 541 PRO A CA 1
ATOM 4211 C C . PRO A 1 541 ? 44.749 -7.344 -10.361 1.00 54.66 541 PRO A C 1
ATOM 4213 O O . PRO A 1 541 ? 44.633 -8.104 -9.388 1.00 54.66 541 PRO A O 1
ATOM 4216 N N . PRO A 1 542 ? 44.167 -6.131 -10.410 1.00 57.16 542 PRO A N 1
ATOM 4217 C CA . PRO A 1 542 ? 43.333 -5.614 -9.331 1.00 57.16 542 PRO A CA 1
ATOM 4218 C C . PRO A 1 542 ? 42.204 -6.599 -8.979 1.00 57.16 542 PRO A C 1
ATOM 4220 O O . PRO A 1 542 ? 41.700 -7.317 -9.856 1.00 57.16 542 PRO A O 1
ATOM 4223 N N . PRO A 1 543 ? 41.780 -6.663 -7.702 1.00 59.00 543 PRO A N 1
ATOM 4224 C CA . PRO A 1 543 ? 40.633 -7.469 -7.308 1.00 59.00 543 PRO A CA 1
ATOM 4225 C C . PRO A 1 543 ? 39.394 -7.022 -8.091 1.00 59.00 543 PRO A C 1
ATOM 4227 O O . PRO A 1 543 ? 39.004 -5.859 -8.048 1.00 59.00 543 PRO A O 1
ATOM 4230 N N . ARG A 1 544 ? 38.768 -7.956 -8.817 1.00 69.19 544 ARG A N 1
ATOM 4231 C CA . ARG A 1 544 ? 37.623 -7.656 -9.685 1.00 69.19 544 ARG A CA 1
ATOM 4232 C C . ARG A 1 544 ? 36.396 -7.277 -8.848 1.00 69.19 544 ARG A C 1
ATOM 4234 O O . ARG A 1 544 ? 35.853 -8.127 -8.135 1.00 69.19 544 ARG A O 1
ATOM 4241 N N . LEU A 1 545 ? 35.956 -6.021 -8.945 1.00 68.44 545 LEU A N 1
ATOM 4242 C CA . LEU A 1 545 ? 34.650 -5.590 -8.440 1.00 68.44 545 LEU A CA 1
ATOM 4243 C C . LEU A 1 545 ? 33.540 -6.232 -9.277 1.00 68.44 545 LEU A C 1
ATOM 4245 O O . LEU A 1 545 ? 33.787 -6.735 -10.371 1.00 68.44 545 LEU A O 1
ATOM 4249 N N . ARG A 1 546 ? 32.323 -6.295 -8.737 1.00 68.62 546 ARG A N 1
ATOM 4250 C CA . ARG A 1 546 ? 31.163 -6.858 -9.435 1.00 68.62 546 ARG A CA 1
ATOM 4251 C C . ARG A 1 546 ? 30.119 -5.776 -9.660 1.00 68.62 546 ARG A C 1
ATOM 4253 O O . ARG A 1 546 ? 29.825 -5.008 -8.745 1.00 68.62 546 ARG A O 1
ATOM 4260 N N . VAL A 1 547 ? 29.544 -5.775 -10.858 1.00 61.91 547 VAL A N 1
ATOM 4261 C CA . VAL A 1 547 ? 28.409 -4.924 -11.223 1.00 61.91 547 VAL A CA 1
ATOM 4262 C C . VAL A 1 547 ? 27.129 -5.743 -11.123 1.00 61.91 547 VAL A C 1
ATOM 4264 O O . VAL A 1 547 ? 27.092 -6.922 -11.490 1.00 61.91 547 VAL A O 1
ATOM 4267 N N . GLN A 1 548 ? 26.067 -5.119 -10.623 1.00 57.59 548 GLN A N 1
ATOM 4268 C CA . GLN A 1 548 ? 24.728 -5.691 -10.665 1.00 57.59 548 GLN A CA 1
ATOM 4269 C C . GLN A 1 548 ? 24.174 -5.575 -12.093 1.00 57.59 548 GLN A C 1
ATOM 4271 O O . GLN A 1 548 ? 23.716 -4.514 -12.490 1.00 57.59 548 GLN A O 1
ATOM 4276 N N . THR A 1 549 ? 24.250 -6.652 -12.880 1.00 57.09 549 THR A N 1
ATOM 4277 C CA . THR A 1 549 ? 23.728 -6.703 -14.259 1.00 57.09 549 THR A CA 1
ATOM 4278 C C . THR A 1 549 ? 22.339 -7.340 -14.310 1.00 57.09 549 THR A C 1
ATOM 4280 O O . THR A 1 549 ? 22.109 -8.336 -13.624 1.00 57.09 549 THR A O 1
ATOM 4283 N N . GLY A 1 550 ? 21.440 -6.820 -15.151 1.00 59.72 550 GLY A N 1
ATOM 4284 C CA . GLY A 1 550 ? 20.076 -7.328 -15.359 1.00 59.72 550 GLY A CA 1
ATOM 4285 C C . GLY A 1 550 ? 18.989 -6.256 -15.214 1.00 59.72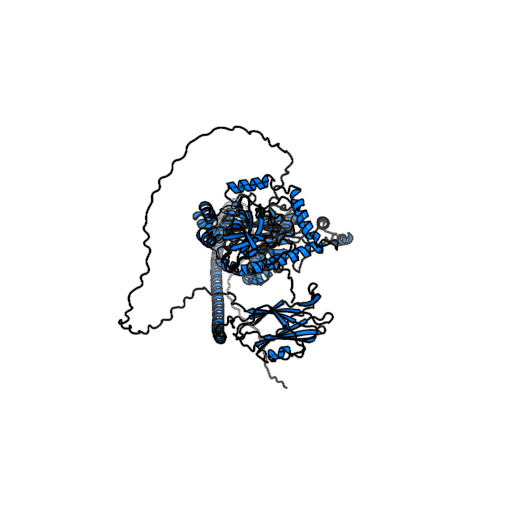 550 GLY A C 1
ATOM 4286 O O . GLY A 1 550 ? 19.268 -5.098 -14.901 1.00 59.72 550 GLY A O 1
ATOM 4287 N N . GLY A 1 551 ? 17.732 -6.640 -15.460 1.00 58.41 551 GLY A N 1
ATOM 4288 C CA . GLY A 1 551 ? 16.570 -5.810 -15.138 1.00 58.41 551 GLY A CA 1
ATOM 4289 C C . GLY A 1 551 ? 16.287 -5.857 -13.640 1.00 58.41 551 GLY A C 1
ATOM 4290 O O . GLY A 1 551 ? 15.877 -6.896 -13.133 1.00 58.41 551 GLY A O 1
ATOM 4291 N N . VAL A 1 552 ? 16.502 -4.744 -12.944 1.00 59.22 552 VAL A N 1
ATOM 4292 C CA . VAL A 1 552 ? 16.306 -4.590 -11.501 1.00 59.22 552 VAL A CA 1
ATOM 4293 C C . VAL A 1 552 ? 15.097 -3.692 -11.255 1.00 59.22 552 VAL A C 1
ATOM 4295 O O . VAL A 1 552 ? 15.069 -2.526 -11.654 1.00 59.22 552 VAL A O 1
ATOM 4298 N N . GLN A 1 553 ? 14.087 -4.215 -10.562 1.00 58.84 553 GLN A N 1
ATOM 4299 C CA . GLN A 1 553 ? 13.049 -3.363 -9.989 1.00 58.84 553 GLN A CA 1
ATOM 4300 C C . GLN A 1 553 ? 13.580 -2.702 -8.726 1.00 58.84 553 GLN A C 1
ATOM 4302 O O . GLN A 1 553 ? 14.102 -3.359 -7.826 1.00 58.84 553 GLN A O 1
ATOM 4307 N N . ILE A 1 554 ? 13.451 -1.384 -8.670 1.00 64.62 554 ILE A N 1
ATOM 4308 C CA . ILE A 1 554 ? 13.965 -0.581 -7.575 1.00 64.62 554 ILE A CA 1
ATOM 4309 C C . ILE A 1 554 ? 12.776 0.083 -6.903 1.00 64.62 554 ILE A C 1
ATOM 4311 O O . ILE A 1 554 ? 12.102 0.913 -7.522 1.00 64.62 554 ILE A O 1
ATOM 4315 N N . PRO A 1 555 ? 12.499 -0.243 -5.635 1.00 59.47 555 PRO A N 1
ATOM 4316 C CA . PRO A 1 555 ? 11.476 0.469 -4.898 1.00 59.47 555 PRO A CA 1
ATOM 4317 C C . PRO A 1 555 ? 11.904 1.931 -4.760 1.00 59.47 555 PRO A C 1
ATOM 4319 O O . PRO A 1 555 ? 12.959 2.229 -4.195 1.00 59.47 555 PRO A O 1
ATOM 4322 N N . ILE A 1 556 ? 11.087 2.845 -5.279 1.00 63.88 556 ILE A N 1
ATOM 4323 C CA . ILE A 1 556 ? 11.281 4.274 -5.058 1.00 63.88 556 ILE A CA 1
ATOM 4324 C C . ILE A 1 556 ? 10.749 4.552 -3.670 1.00 63.88 556 ILE A C 1
ATOM 4326 O O . ILE A 1 556 ? 9.574 4.316 -3.374 1.00 63.88 556 ILE A O 1
ATOM 4330 N N . ARG A 1 557 ? 11.616 5.078 -2.812 1.00 62.31 557 ARG A N 1
ATOM 4331 C CA . ARG A 1 557 ? 11.172 5.555 -1.514 1.00 62.31 557 ARG A CA 1
ATOM 4332 C C . ARG A 1 557 ? 10.501 6.891 -1.752 1.00 62.31 557 ARG A C 1
ATOM 4334 O O . ARG A 1 557 ? 11.151 7.852 -2.163 1.00 62.31 557 ARG A O 1
ATOM 4341 N N . VAL A 1 558 ? 9.192 6.920 -1.537 1.00 55.25 558 VAL A N 1
ATOM 4342 C CA . VAL A 1 558 ? 8.424 8.158 -1.605 1.00 55.25 558 VAL A CA 1
ATOM 4343 C C . VAL A 1 558 ? 9.044 9.153 -0.635 1.00 55.25 558 VAL A C 1
ATOM 4345 O O . VAL A 1 558 ? 9.301 8.812 0.524 1.00 55.25 558 VAL A O 1
ATOM 4348 N N . ALA A 1 559 ? 9.368 10.342 -1.142 1.00 46.75 559 ALA A N 1
ATOM 4349 C CA . ALA A 1 559 ? 10.038 11.361 -0.358 1.00 46.75 559 ALA A CA 1
ATOM 4350 C C . ALA A 1 559 ? 9.097 11.723 0.796 1.00 46.75 559 ALA A C 1
ATOM 4352 O O . ALA A 1 559 ? 7.985 12.191 0.543 1.00 46.75 559 ALA A O 1
ATOM 4353 N N . PRO A 1 560 ? 9.480 11.478 2.061 1.00 44.56 560 PRO A N 1
ATOM 4354 C CA . PRO A 1 560 ? 8.667 11.955 3.157 1.00 44.56 560 PRO A CA 1
ATOM 4355 C C . PRO A 1 560 ? 8.587 13.479 3.047 1.00 44.56 560 PRO A C 1
ATOM 4357 O O . PRO A 1 560 ? 9.594 14.121 2.729 1.00 44.56 560 PRO A O 1
ATOM 4360 N N . GLY A 1 561 ? 7.427 14.041 3.403 1.00 38.81 561 GLY A N 1
ATOM 4361 C CA . GLY A 1 561 ? 7.347 15.363 4.030 1.00 38.81 561 GLY A CA 1
ATOM 4362 C C . GLY A 1 561 ? 8.646 15.668 4.783 1.00 38.81 561 GLY A C 1
ATOM 4363 O O . GLY A 1 561 ? 9.099 14.807 5.538 1.00 38.81 561 GLY A O 1
ATOM 4364 N N . ALA A 1 562 ? 9.308 16.798 4.534 1.00 29.16 562 ALA A N 1
ATOM 4365 C CA . ALA A 1 562 ? 10.611 17.117 5.100 1.00 29.16 562 ALA A CA 1
ATOM 4366 C C . ALA A 1 562 ? 10.465 17.334 6.613 1.00 29.16 562 ALA A C 1
ATOM 4368 O O . ALA A 1 562 ? 10.388 18.457 7.091 1.00 29.16 562 ALA A O 1
ATOM 4369 N N . TYR A 1 563 ? 10.411 16.245 7.374 1.00 33.22 563 TYR A N 1
ATOM 4370 C CA . TYR A 1 563 ? 10.240 16.246 8.818 1.00 33.22 563 TYR A CA 1
ATOM 4371 C C . TYR A 1 563 ? 11.597 15.978 9.459 1.00 33.22 563 TYR A C 1
ATOM 4373 O O . TYR A 1 563 ? 11.959 14.843 9.779 1.00 33.22 563 TYR A O 1
ATOM 4381 N N . VAL A 1 564 ? 12.383 17.046 9.599 1.00 26.05 564 VAL A N 1
ATOM 4382 C CA . VAL A 1 564 ? 13.644 17.027 10.342 1.00 26.05 564 VAL A CA 1
ATOM 4383 C C . VAL A 1 564 ? 13.319 17.022 11.838 1.00 26.05 564 VAL A C 1
ATOM 4385 O O . VAL A 1 564 ? 13.057 18.064 12.433 1.00 26.05 564 VAL A O 1
ATOM 4388 N N . SER A 1 565 ? 13.357 15.845 12.465 1.00 29.72 565 SER A N 1
ATOM 4389 C CA . SER A 1 565 ? 13.606 15.755 13.909 1.00 29.72 565 SER A CA 1
ATOM 4390 C C . SER A 1 565 ? 15.086 16.061 14.161 1.00 29.72 565 SER A C 1
ATOM 4392 O O . SER A 1 565 ? 15.950 15.511 13.480 1.00 29.72 565 SER A O 1
ATOM 4394 N N . ARG A 1 566 ? 15.388 16.936 15.129 1.00 27.25 566 ARG A N 1
ATOM 4395 C CA . ARG A 1 566 ? 16.755 17.385 15.467 1.00 27.25 566 ARG A CA 1
ATOM 4396 C C . ARG A 1 566 ? 17.609 16.344 16.211 1.00 27.25 566 ARG A C 1
ATOM 4398 O O . ARG A 1 566 ? 18.765 16.639 16.495 1.00 27.25 566 ARG A O 1
ATOM 4405 N N . ASP A 1 567 ? 17.081 15.161 16.537 1.00 30.41 567 ASP A N 1
ATOM 4406 C CA . ASP A 1 567 ? 17.791 14.175 17.366 1.00 30.41 567 ASP A CA 1
ATOM 4407 C C . ASP A 1 567 ? 17.998 12.818 16.647 1.00 30.41 567 ASP A C 1
ATOM 4409 O O . ASP A 1 567 ? 17.056 12.022 16.545 1.00 30.41 567 ASP A O 1
ATOM 4413 N N . PRO A 1 568 ? 19.221 12.520 16.160 1.00 29.38 568 PRO A N 1
ATOM 4414 C CA . PRO A 1 568 ? 19.533 11.281 15.444 1.00 29.38 568 PRO A CA 1
ATOM 4415 C C . PRO A 1 568 ? 19.552 10.019 16.330 1.00 29.38 568 PRO A C 1
ATOM 4417 O O . PRO A 1 568 ? 19.619 8.907 15.808 1.00 29.38 568 PRO A O 1
ATOM 4420 N N . SER A 1 569 ? 19.450 10.141 17.659 1.00 30.78 569 SER A N 1
ATOM 4421 C CA . SER A 1 569 ? 19.593 9.006 18.588 1.00 30.78 569 SER A CA 1
ATOM 4422 C C . SER A 1 569 ? 18.327 8.150 18.793 1.00 30.78 569 SER A C 1
ATOM 4424 O O . SER A 1 569 ? 18.399 7.085 19.407 1.00 30.78 569 SER A O 1
ATOM 4426 N N . THR A 1 570 ? 17.171 8.555 18.248 1.00 33.66 570 THR A N 1
ATOM 4427 C CA . THR A 1 570 ? 15.868 7.871 18.438 1.00 33.66 570 THR A CA 1
ATOM 4428 C C . THR A 1 570 ? 15.378 7.053 17.229 1.00 33.66 570 THR A C 1
ATOM 4430 O O . THR A 1 570 ? 14.294 6.465 17.264 1.00 33.66 570 THR A O 1
ATOM 4433 N N . LEU A 1 571 ? 16.174 6.949 16.159 1.00 33.66 571 LEU A N 1
ATOM 4434 C CA . LEU A 1 571 ? 15.831 6.224 14.927 1.00 33.66 571 LEU A CA 1
ATOM 4435 C C . LEU A 1 571 ? 15.988 4.696 15.077 1.00 33.66 571 LEU A C 1
ATOM 4437 O O . LEU A 1 571 ? 16.969 4.090 14.651 1.00 33.66 571 LEU A O 1
ATOM 4441 N N . GLY A 1 572 ? 14.985 4.044 15.669 1.00 33.28 572 GLY A N 1
ATOM 4442 C CA . GLY A 1 572 ? 14.806 2.590 15.565 1.00 33.28 572 GLY A CA 1
ATOM 4443 C C . GLY A 1 572 ? 14.497 2.140 14.125 1.00 33.28 572 GLY A C 1
ATOM 4444 O O . GLY A 1 572 ? 14.003 2.924 13.316 1.00 33.28 572 GLY A O 1
ATOM 4445 N N . LYS A 1 573 ? 14.769 0.863 13.805 1.00 35.94 573 LYS A N 1
ATOM 4446 C CA . LYS A 1 573 ? 14.542 0.234 12.484 1.00 35.94 573 LYS A CA 1
ATOM 4447 C C . LYS A 1 573 ? 13.095 0.451 12.000 1.00 35.94 573 LYS A C 1
ATOM 4449 O O . LYS A 1 573 ? 12.186 -0.233 12.461 1.00 35.94 573 LYS A O 1
ATOM 4454 N N . GLN A 1 574 ? 12.886 1.399 11.087 1.00 36.72 574 GLN A N 1
ATOM 4455 C CA . GLN A 1 574 ? 11.573 1.705 10.508 1.00 36.72 574 GLN A CA 1
ATOM 4456 C C . GLN A 1 574 ? 11.253 0.756 9.336 1.00 36.72 574 GLN A C 1
ATOM 4458 O O . GLN A 1 574 ? 12.158 0.439 8.556 1.00 36.72 574 GLN A O 1
ATOM 4463 N N . PRO A 1 575 ? 9.997 0.300 9.171 1.00 35.44 575 PRO A N 1
ATOM 4464 C CA . PRO A 1 575 ? 9.593 -0.435 7.980 1.00 35.44 575 PRO A CA 1
ATOM 4465 C C . PRO A 1 575 ? 9.617 0.481 6.747 1.00 35.44 575 PRO A C 1
ATOM 4467 O O . PRO A 1 575 ? 9.153 1.620 6.771 1.00 35.44 575 PRO A O 1
ATOM 4470 N N . ARG A 1 576 ? 10.216 -0.043 5.678 1.00 46.00 576 ARG A N 1
ATOM 4471 C CA . ARG A 1 576 ? 10.518 0.633 4.411 1.00 46.00 576 ARG A CA 1
ATOM 4472 C C . ARG A 1 576 ? 9.255 0.689 3.544 1.00 46.00 576 ARG A C 1
ATOM 4474 O O . ARG A 1 576 ? 8.534 -0.300 3.487 1.00 46.00 576 ARG A O 1
ATOM 4481 N N . MET A 1 577 ? 8.993 1.816 2.879 1.00 44.00 577 MET A N 1
ATOM 4482 C CA . MET A 1 577 ? 7.847 1.984 1.970 1.00 44.00 577 MET A CA 1
ATOM 4483 C C . MET A 1 577 ? 8.283 1.761 0.514 1.00 44.00 577 MET A C 1
ATOM 4485 O O . MET A 1 577 ? 9.166 2.491 0.061 1.00 44.00 577 MET A O 1
ATOM 4489 N N . PRO A 1 578 ? 7.679 0.820 -0.228 1.00 49.12 578 PRO A N 1
ATOM 4490 C CA . PRO A 1 578 ? 7.842 0.738 -1.673 1.00 49.12 578 PRO A CA 1
ATOM 4491 C C . PRO A 1 578 ? 6.508 0.931 -2.416 1.00 49.12 578 PRO A C 1
ATOM 4493 O O . PRO A 1 578 ? 6.170 0.131 -3.276 1.00 49.12 578 PRO A O 1
ATOM 4496 N N . CYS A 1 579 ? 5.744 1.992 -2.136 1.00 54.53 579 CYS A N 1
ATOM 4497 C CA . CYS A 1 579 ? 4.466 2.197 -2.835 1.00 54.53 579 CYS A CA 1
ATOM 4498 C C . CYS A 1 579 ? 4.620 2.716 -4.278 1.00 54.53 579 CYS A C 1
ATOM 4500 O O . CYS A 1 579 ? 3.647 2.729 -5.026 1.00 54.53 579 CYS A O 1
ATOM 4502 N N . CYS A 1 580 ? 5.829 3.121 -4.677 1.00 67.94 580 CYS A N 1
ATOM 4503 C CA . CYS A 1 580 ? 6.199 3.470 -6.046 1.00 67.94 580 CYS A CA 1
ATOM 4504 C C . CYS A 1 580 ? 7.416 2.635 -6.460 1.00 67.94 580 CYS A C 1
ATOM 4506 O O . CYS A 1 580 ? 8.297 2.354 -5.645 1.00 67.94 580 CYS A O 1
ATOM 4508 N N . THR A 1 581 ? 7.506 2.230 -7.723 1.00 75.19 581 THR A N 1
ATOM 4509 C CA . THR A 1 581 ? 8.637 1.419 -8.211 1.00 75.19 581 THR A CA 1
ATOM 4510 C C . THR A 1 581 ? 9.218 2.030 -9.475 1.00 75.19 581 THR A C 1
ATOM 4512 O O . THR A 1 581 ? 8.479 2.323 -10.408 1.00 75.19 581 THR A O 1
ATOM 4515 N N . ALA A 1 582 ? 10.536 2.206 -9.500 1.00 81.00 582 ALA A N 1
ATOM 4516 C CA . ALA A 1 582 ? 11.326 2.548 -10.671 1.00 81.00 582 ALA A CA 1
ATOM 4517 C C . ALA A 1 582 ? 11.822 1.245 -11.280 1.00 81.00 582 ALA A C 1
ATOM 4519 O O . ALA A 1 582 ? 12.241 0.324 -10.579 1.00 81.00 582 ALA A O 1
ATOM 4520 N N . ILE A 1 583 ? 11.787 1.166 -12.598 1.00 78.31 583 ILE A N 1
ATOM 4521 C CA . ILE A 1 583 ? 12.251 0.003 -13.334 1.00 78.31 583 ILE A CA 1
ATOM 4522 C C . ILE A 1 583 ? 13.574 0.374 -13.974 1.00 78.31 583 ILE A C 1
ATOM 4524 O O . ILE A 1 583 ? 13.614 1.239 -14.849 1.00 78.31 583 ILE A O 1
ATOM 4528 N N . LEU A 1 584 ? 14.642 -0.276 -13.529 1.00 81.94 584 LEU A N 1
ATOM 4529 C CA . LEU A 1 584 ? 15.992 -0.029 -14.005 1.00 81.94 584 LEU A CA 1
ATOM 4530 C C . LEU A 1 584 ? 16.517 -1.257 -14.746 1.00 81.94 584 LEU A C 1
ATOM 4532 O O . LEU A 1 584 ? 16.295 -2.390 -14.327 1.00 81.94 584 LEU A O 1
ATOM 4536 N N . ARG A 1 585 ? 17.259 -1.055 -15.829 1.00 79.12 585 ARG A N 1
ATOM 4537 C CA . ARG A 1 585 ? 18.066 -2.092 -16.473 1.00 79.12 585 ARG A CA 1
ATOM 4538 C C . ARG A 1 585 ? 19.523 -1.665 -16.443 1.00 79.12 585 ARG A C 1
ATOM 4540 O O . ARG A 1 585 ? 19.841 -0.534 -16.794 1.00 79.12 585 ARG A O 1
ATOM 4547 N N . VAL A 1 586 ? 20.397 -2.567 -16.015 1.00 78.31 586 VAL A N 1
ATOM 4548 C CA . VAL A 1 586 ? 21.841 -2.322 -15.954 1.00 78.31 586 VAL A CA 1
ATOM 4549 C C . VAL A 1 586 ? 22.552 -3.357 -16.814 1.00 78.31 586 VAL A C 1
ATOM 4551 O O . VAL A 1 586 ? 22.412 -4.563 -16.592 1.00 78.31 586 VAL A O 1
ATOM 4554 N N . PHE A 1 587 ? 23.324 -2.892 -17.789 1.00 77.25 587 PHE A N 1
ATOM 4555 C CA . PHE A 1 587 ? 24.106 -3.720 -18.702 1.00 77.25 587 PHE A CA 1
ATOM 4556 C C . PHE A 1 587 ? 25.598 -3.454 -18.496 1.00 77.25 587 PHE A C 1
ATOM 4558 O O . PHE A 1 587 ? 26.009 -2.307 -18.353 1.00 77.25 587 PHE A O 1
ATOM 4565 N N . LEU A 1 588 ? 26.403 -4.515 -18.500 1.00 79.38 588 LEU A N 1
ATOM 4566 C CA . LEU A 1 588 ? 27.865 -4.440 -18.491 1.00 79.38 588 LEU A CA 1
ATOM 4567 C C . LEU A 1 588 ? 28.368 -4.973 -19.829 1.00 79.38 588 LEU A C 1
ATOM 4569 O O . LEU A 1 588 ? 28.084 -6.131 -20.143 1.00 79.38 588 LEU A O 1
ATOM 4573 N N . ASN A 1 589 ? 29.098 -4.144 -20.573 1.00 75.81 589 ASN A N 1
ATOM 4574 C CA . ASN A 1 589 ? 29.583 -4.409 -21.928 1.00 75.81 589 ASN A CA 1
ATOM 4575 C C . ASN A 1 589 ? 28.467 -4.925 -22.851 1.00 75.81 589 ASN A C 1
ATOM 4577 O O . ASN A 1 589 ? 28.551 -6.067 -23.309 1.00 75.81 589 ASN A O 1
ATOM 4581 N N . PRO A 1 590 ? 27.389 -4.143 -23.074 1.00 71.75 590 PRO A N 1
ATOM 4582 C CA . PRO A 1 590 ? 26.297 -4.588 -23.930 1.00 71.75 590 PRO A CA 1
ATOM 4583 C C . PRO A 1 590 ? 26.819 -4.862 -25.342 1.00 71.75 590 PRO A C 1
ATOM 4585 O O . PRO A 1 590 ? 27.378 -3.984 -25.993 1.00 71.75 590 PRO A O 1
ATOM 4588 N N . THR A 1 591 ? 26.635 -6.090 -25.809 1.00 74.06 591 THR A N 1
ATOM 4589 C CA . THR A 1 591 ? 26.966 -6.497 -27.176 1.00 74.06 591 THR A CA 1
ATOM 4590 C C . THR A 1 591 ? 25.796 -6.229 -28.126 1.00 74.06 591 THR A C 1
ATOM 4592 O O . THR A 1 591 ? 24.643 -6.103 -27.702 1.00 74.06 591 THR A O 1
ATOM 4595 N N . ASP A 1 592 ? 26.062 -6.202 -29.434 1.00 59.16 592 ASP A N 1
ATOM 4596 C CA . ASP A 1 592 ? 25.001 -6.198 -30.451 1.00 59.16 592 ASP A CA 1
ATOM 4597 C C . ASP A 1 592 ? 24.080 -7.426 -30.311 1.00 59.16 592 ASP A C 1
ATOM 4599 O O . ASP A 1 592 ? 22.886 -7.338 -30.589 1.00 59.16 592 ASP A O 1
ATOM 4603 N N . GLU A 1 593 ? 24.600 -8.546 -29.793 1.00 62.81 593 GLU A N 1
ATOM 4604 C CA . GLU A 1 593 ? 23.821 -9.733 -29.431 1.00 62.81 593 GLU A CA 1
ATOM 4605 C C . GLU A 1 593 ? 22.937 -9.512 -28.200 1.00 62.81 593 GLU A C 1
ATOM 4607 O O . GLU A 1 593 ? 21.822 -10.015 -28.178 1.00 62.81 593 GLU A O 1
ATOM 4612 N N . ASP A 1 594 ? 23.364 -8.743 -27.194 1.00 59.44 594 ASP A N 1
ATOM 4613 C CA . ASP A 1 594 ? 22.514 -8.394 -26.047 1.00 59.44 594 ASP A CA 1
ATOM 4614 C C . ASP A 1 594 ? 21.349 -7.493 -26.483 1.00 59.44 594 ASP A C 1
ATOM 4616 O O . ASP A 1 594 ? 20.211 -7.675 -26.038 1.00 59.44 594 ASP A O 1
ATOM 4620 N N . ALA A 1 595 ? 21.610 -6.561 -27.408 1.00 53.56 595 ALA A N 1
ATOM 4621 C CA . ALA A 1 595 ? 20.571 -5.764 -28.052 1.00 53.56 595 ALA A CA 1
ATOM 4622 C C . ALA A 1 595 ? 19.648 -6.637 -28.911 1.00 53.56 595 ALA A C 1
ATOM 4624 O O . ALA A 1 595 ? 18.429 -6.563 -28.762 1.00 53.56 595 ALA A O 1
ATOM 4625 N N . ALA A 1 596 ? 20.204 -7.507 -29.757 1.00 48.28 596 ALA A N 1
ATOM 4626 C CA . ALA A 1 596 ? 19.445 -8.413 -30.612 1.00 48.28 596 ALA A CA 1
ATOM 4627 C C . ALA A 1 596 ? 18.641 -9.447 -29.810 1.00 48.28 596 ALA A C 1
ATOM 4629 O O . ALA A 1 596 ? 17.500 -9.711 -30.158 1.00 48.28 596 ALA A O 1
ATOM 4630 N N . ALA A 1 597 ? 19.165 -9.980 -28.706 1.00 55.25 597 ALA A N 1
ATOM 4631 C CA . ALA A 1 597 ? 18.474 -10.922 -27.827 1.00 55.25 597 ALA A CA 1
ATOM 4632 C C . ALA A 1 597 ? 17.348 -10.243 -27.037 1.00 55.25 597 ALA A C 1
ATOM 4634 O O . ALA A 1 597 ? 16.295 -10.850 -26.820 1.00 55.25 597 ALA A O 1
ATOM 4635 N N . ALA A 1 598 ? 17.535 -8.980 -26.633 1.00 51.44 598 ALA A N 1
ATOM 4636 C CA . ALA A 1 598 ? 16.464 -8.163 -26.068 1.00 51.44 598 ALA A CA 1
ATOM 4637 C C . ALA A 1 598 ? 15.361 -7.883 -27.108 1.00 51.44 598 ALA A C 1
ATOM 4639 O O . ALA A 1 598 ? 14.180 -7.993 -26.781 1.00 51.44 598 ALA A O 1
ATOM 4640 N N . VAL A 1 599 ? 15.732 -7.600 -28.363 1.00 42.12 599 VAL A N 1
ATOM 4641 C CA . VAL A 1 599 ? 14.815 -7.377 -29.501 1.00 42.12 599 VAL A CA 1
ATOM 4642 C C . VAL A 1 599 ? 14.087 -8.669 -29.919 1.00 42.12 599 VAL A C 1
ATOM 4644 O O . VAL A 1 599 ? 12.878 -8.658 -30.147 1.00 42.12 599 VAL A O 1
ATOM 4647 N N . GLU A 1 600 ? 14.790 -9.801 -29.972 1.00 42.97 600 GLU A N 1
ATOM 4648 C CA . GLU A 1 600 ? 14.274 -11.121 -30.352 1.00 42.97 600 GLU A CA 1
ATOM 4649 C C . GLU A 1 600 ? 13.294 -11.653 -29.303 1.00 42.97 600 GLU A C 1
ATOM 4651 O O . GLU A 1 600 ? 12.191 -12.077 -29.650 1.00 42.97 600 GLU A O 1
ATOM 4656 N N . LYS A 1 601 ? 13.627 -11.548 -28.007 1.00 44.50 601 LYS A N 1
ATOM 4657 C CA . LYS A 1 601 ? 12.690 -11.884 -26.921 1.00 44.50 601 LYS A CA 1
ATOM 4658 C C . LYS A 1 601 ? 11.515 -10.909 -26.809 1.00 44.50 601 LYS A C 1
ATOM 4660 O O . LYS A 1 601 ? 10.494 -11.284 -26.237 1.00 44.50 601 LYS A O 1
ATOM 4665 N N . ALA A 1 602 ? 11.645 -9.685 -27.326 1.00 39.41 602 ALA A N 1
ATOM 4666 C CA . ALA A 1 602 ? 10.548 -8.722 -27.441 1.00 39.41 602 ALA A CA 1
ATOM 4667 C C . ALA A 1 602 ? 9.676 -8.939 -28.697 1.00 39.41 602 ALA A C 1
ATOM 4669 O O . ALA A 1 602 ? 8.665 -8.259 -28.847 1.00 39.41 602 ALA A O 1
ATOM 4670 N N . GLY A 1 603 ? 10.021 -9.900 -29.567 1.00 36.09 603 GLY A N 1
ATOM 4671 C CA . GLY A 1 603 ? 9.216 -10.283 -30.732 1.00 36.09 603 GLY A CA 1
ATOM 4672 C C . GLY A 1 603 ? 9.355 -9.369 -31.956 1.00 36.09 603 GLY A C 1
ATOM 4673 O O . GLY A 1 603 ? 8.486 -9.398 -32.820 1.00 36.09 603 GLY A O 1
ATOM 4674 N N . LEU A 1 604 ? 10.425 -8.573 -32.060 1.00 38.53 604 LEU A N 1
ATOM 4675 C CA . LEU A 1 604 ? 10.570 -7.503 -33.065 1.00 38.53 604 LEU A CA 1
ATOM 4676 C C . LEU A 1 604 ? 11.637 -7.791 -34.143 1.00 38.53 604 LEU A C 1
ATOM 4678 O O . LEU A 1 604 ? 12.303 -6.879 -34.625 1.00 38.53 604 LEU A O 1
ATOM 4682 N N . ARG A 1 605 ? 11.798 -9.063 -34.541 1.00 40.78 605 ARG A N 1
ATOM 4683 C CA . ARG A 1 605 ? 12.829 -9.538 -35.495 1.00 40.78 605 ARG A CA 1
ATOM 4684 C C . ARG A 1 605 ? 12.852 -8.753 -36.820 1.00 40.78 605 ARG A C 1
ATOM 4686 O O . ARG A 1 605 ? 13.926 -8.407 -37.288 1.00 40.78 605 ARG A O 1
ATOM 4693 N N . ALA A 1 606 ? 11.681 -8.402 -37.356 1.00 39.50 606 ALA A N 1
ATOM 4694 C CA . ALA A 1 606 ? 11.551 -7.748 -38.662 1.00 39.50 606 ALA A CA 1
ATOM 4695 C C . ALA A 1 606 ? 12.232 -6.366 -38.736 1.00 39.50 606 ALA A C 1
ATOM 4697 O O . ALA A 1 606 ? 12.868 -6.050 -39.729 1.00 39.50 606 ALA A O 1
ATOM 4698 N N . VAL A 1 607 ? 12.177 -5.573 -37.660 1.00 39.50 607 VAL A N 1
ATOM 4699 C CA . VAL A 1 607 ? 12.783 -4.225 -37.621 1.00 39.50 607 VAL A CA 1
ATOM 4700 C C . VAL A 1 607 ? 14.316 -4.294 -37.557 1.00 39.50 607 VAL A C 1
ATOM 4702 O O . VAL A 1 607 ? 15.010 -3.370 -37.975 1.00 39.50 607 VAL A O 1
ATOM 4705 N N . LEU A 1 608 ? 14.859 -5.387 -37.010 1.00 40.31 608 LEU A N 1
ATOM 4706 C CA . LEU A 1 608 ? 16.300 -5.618 -36.954 1.00 40.31 608 LEU A CA 1
ATOM 4707 C C . LEU A 1 608 ? 16.846 -6.061 -38.315 1.00 40.31 608 LEU A C 1
ATOM 4709 O O . LEU A 1 608 ? 17.934 -5.627 -38.685 1.00 40.31 608 LEU A O 1
ATOM 4713 N N . ASP A 1 609 ? 16.086 -6.882 -39.041 1.00 47.69 609 ASP A N 1
ATOM 4714 C CA . ASP A 1 609 ? 16.459 -7.361 -40.372 1.00 47.69 609 ASP A CA 1
ATOM 4715 C C . ASP A 1 609 ? 16.521 -6.185 -41.372 1.00 47.69 609 ASP A C 1
ATOM 4717 O O . ASP A 1 609 ? 17.544 -6.017 -42.034 1.00 47.69 609 ASP A O 1
ATOM 4721 N N . ASP A 1 610 ? 15.531 -5.279 -41.364 1.00 45.25 610 ASP A N 1
ATOM 4722 C CA . ASP A 1 610 ? 15.516 -4.074 -42.220 1.00 45.25 610 ASP A CA 1
ATOM 4723 C C . ASP A 1 610 ? 16.721 -3.140 -41.961 1.00 45.25 610 ASP A C 1
ATOM 4725 O O . ASP A 1 610 ? 17.295 -2.548 -42.876 1.00 45.25 610 ASP A O 1
ATOM 4729 N N . TYR A 1 611 ? 17.149 -3.017 -40.700 1.00 41.53 611 TYR A N 1
ATOM 4730 C CA . TYR A 1 611 ? 18.281 -2.166 -40.319 1.00 41.53 611 TYR A CA 1
ATOM 4731 C C . TYR A 1 611 ? 19.639 -2.775 -40.694 1.00 41.53 611 TYR A C 1
ATOM 4733 O O . TYR A 1 611 ? 20.565 -2.057 -41.075 1.00 41.53 611 TYR A O 1
ATOM 4741 N N . LEU A 1 612 ? 19.784 -4.098 -40.561 1.00 50.78 612 LEU A N 1
ATOM 4742 C CA . LEU A 1 612 ? 21.004 -4.801 -40.963 1.00 50.78 612 LEU A CA 1
ATOM 4743 C C . LEU A 1 612 ? 21.200 -4.730 -42.481 1.00 50.78 612 LEU A C 1
ATOM 4745 O O . LEU A 1 612 ? 22.329 -4.544 -42.932 1.00 50.78 612 LEU A O 1
ATOM 4749 N N . GLU A 1 613 ? 20.111 -4.779 -43.253 1.00 59.25 613 GLU A N 1
ATOM 4750 C CA . GLU A 1 613 ? 20.144 -4.543 -44.700 1.00 59.25 613 GLU A CA 1
ATOM 4751 C C . GLU A 1 613 ? 20.607 -3.112 -45.043 1.00 59.25 613 GLU A C 1
ATOM 4753 O O . GLU A 1 613 ? 21.410 -2.921 -45.961 1.00 59.25 613 GLU A O 1
ATOM 4758 N N . GLU A 1 614 ? 20.188 -2.100 -44.275 1.00 53.97 614 GLU A N 1
ATOM 4759 C CA . GLU A 1 614 ? 20.613 -0.706 -44.473 1.00 53.97 614 GLU A CA 1
ATOM 4760 C C . GLU A 1 614 ? 22.095 -0.477 -44.100 1.00 53.97 614 GLU A C 1
ATOM 4762 O O . GLU A 1 614 ? 22.819 0.247 -44.793 1.00 53.97 614 GLU A O 1
ATOM 4767 N N . GLU A 1 615 ? 22.591 -1.146 -43.052 1.00 54.00 615 GLU A N 1
ATOM 4768 C CA . GLU A 1 615 ? 24.000 -1.096 -42.641 1.00 54.00 615 GLU A CA 1
ATOM 4769 C C . GLU A 1 615 ? 24.924 -1.829 -43.632 1.00 54.00 615 GLU A C 1
ATOM 4771 O O . GLU A 1 615 ? 26.010 -1.333 -43.954 1.00 54.00 615 GLU A O 1
ATOM 4776 N N . GLU A 1 616 ? 24.499 -2.979 -44.165 1.00 68.38 616 GLU A N 1
ATOM 4777 C CA . GLU A 1 616 ? 25.214 -3.660 -45.249 1.00 68.38 616 GLU A CA 1
ATOM 4778 C C . GLU A 1 616 ? 25.238 -2.806 -46.523 1.00 68.38 616 GLU A C 1
ATOM 4780 O O . GLU A 1 616 ? 26.291 -2.675 -47.155 1.00 68.38 616 GLU A O 1
ATOM 4785 N N . ALA A 1 617 ? 24.132 -2.131 -46.851 1.00 67.12 617 ALA A N 1
ATOM 4786 C CA . ALA A 1 617 ? 24.082 -1.192 -47.967 1.00 67.12 617 ALA A CA 1
ATOM 4787 C C . ALA A 1 617 ? 25.025 0.011 -47.766 1.00 67.12 617 ALA A C 1
ATOM 4789 O O . ALA A 1 617 ? 25.657 0.465 -48.724 1.00 67.12 617 ALA A O 1
ATOM 4790 N N . ALA A 1 618 ? 25.172 0.519 -46.538 1.00 65.25 618 ALA A N 1
ATOM 4791 C CA . ALA A 1 618 ? 26.107 1.599 -46.216 1.00 65.25 618 ALA A CA 1
ATOM 4792 C C . ALA A 1 618 ? 27.580 1.158 -46.331 1.00 65.25 618 ALA A C 1
ATOM 4794 O O . ALA A 1 618 ? 28.384 1.855 -46.957 1.00 65.25 618 ALA A O 1
ATOM 4795 N N . LYS A 1 619 ? 27.924 -0.030 -45.814 1.00 77.19 619 LYS A N 1
ATOM 4796 C CA . LYS A 1 619 ? 29.270 -0.624 -45.941 1.00 77.19 619 LYS A CA 1
ATOM 4797 C C . LYS A 1 619 ? 29.635 -0.907 -47.398 1.00 77.19 619 LYS A C 1
ATOM 4799 O O . LYS A 1 619 ? 30.783 -0.708 -47.803 1.00 77.19 619 LYS A O 1
ATOM 4804 N N . GLU A 1 620 ? 28.664 -1.317 -48.209 1.00 73.31 620 GLU A N 1
ATOM 4805 C CA . GLU A 1 620 ? 28.881 -1.548 -49.635 1.00 73.31 620 GLU A CA 1
ATOM 4806 C C . GLU A 1 620 ? 29.070 -0.232 -50.408 1.00 73.31 620 GLU A C 1
ATOM 4808 O O . GLU A 1 620 ? 29.973 -0.132 -51.240 1.00 73.31 620 GLU A O 1
ATOM 4813 N N . ARG A 1 621 ? 28.328 0.833 -50.070 1.00 74.00 621 ARG A N 1
ATOM 4814 C CA . ARG A 1 621 ? 28.570 2.187 -50.615 1.00 74.00 621 ARG A CA 1
ATOM 4815 C C . ARG A 1 621 ? 29.977 2.690 -50.289 1.00 74.00 621 ARG A C 1
ATOM 4817 O O . ARG A 1 621 ? 30.631 3.299 -51.138 1.00 74.00 621 ARG A O 1
ATOM 4824 N N . GLU A 1 622 ? 30.474 2.403 -49.090 1.00 72.62 622 GLU A N 1
ATOM 4825 C CA . GLU A 1 622 ? 31.830 2.764 -48.681 1.00 72.62 622 GLU A CA 1
ATOM 4826 C C . GLU A 1 622 ? 32.903 1.937 -49.413 1.00 72.62 622 GLU A C 1
ATOM 4828 O O . GLU A 1 622 ? 33.920 2.484 -49.852 1.00 72.62 622 GLU A O 1
ATOM 4833 N N . ARG A 1 623 ? 32.671 0.634 -49.629 1.00 80.00 623 ARG A N 1
ATOM 4834 C CA . ARG A 1 623 ? 33.537 -0.210 -50.473 1.00 80.00 623 ARG A CA 1
ATOM 4835 C C . ARG A 1 623 ? 33.600 0.296 -51.908 1.00 80.00 623 ARG A C 1
ATOM 4837 O O . ARG A 1 623 ? 34.696 0.414 -52.456 1.00 80.00 623 ARG A O 1
ATOM 4844 N N . ILE A 1 624 ? 32.457 0.652 -52.489 1.00 71.88 624 ILE A N 1
ATOM 4845 C CA . ILE A 1 624 ? 32.369 1.213 -53.842 1.00 71.88 624 ILE A CA 1
ATOM 4846 C C . ILE A 1 624 ? 33.119 2.554 -53.916 1.00 71.88 624 ILE A C 1
ATOM 4848 O O . ILE A 1 624 ? 33.883 2.777 -54.855 1.00 71.88 624 ILE A O 1
ATOM 4852 N N . SER A 1 625 ? 32.997 3.402 -52.888 1.00 67.56 625 SER A N 1
ATOM 4853 C CA . SER A 1 625 ? 33.749 4.661 -52.760 1.00 67.56 625 SER A CA 1
ATOM 4854 C C . SER A 1 625 ? 35.270 4.438 -52.691 1.00 67.56 625 SER A C 1
ATOM 4856 O O . SER A 1 625 ? 36.037 5.125 -53.369 1.00 67.56 625 SER A O 1
ATOM 4858 N N . LYS A 1 626 ? 35.725 3.416 -51.952 1.00 71.69 626 LYS A N 1
ATOM 4859 C CA . LYS A 1 626 ? 37.149 3.042 -51.836 1.00 71.69 626 LYS A CA 1
ATOM 4860 C C . LYS A 1 626 ? 37.718 2.379 -53.101 1.00 71.69 626 LYS A C 1
ATOM 4862 O O . LYS A 1 626 ? 38.932 2.408 -53.295 1.00 71.69 626 LYS A O 1
ATOM 4867 N N . MET A 1 627 ? 36.875 1.804 -53.963 1.00 59.66 627 MET A N 1
ATOM 4868 C CA . MET A 1 627 ? 37.283 1.158 -55.221 1.00 59.66 627 MET A CA 1
ATOM 4869 C C . MET A 1 627 ? 37.339 2.107 -56.433 1.00 59.66 627 MET A C 1
ATOM 4871 O O . MET A 1 627 ? 37.775 1.690 -57.510 1.00 59.66 627 MET A O 1
ATOM 4875 N N . ALA A 1 628 ? 36.966 3.382 -56.281 1.00 54.41 628 ALA A N 1
ATOM 4876 C CA . ALA A 1 628 ? 37.142 4.377 -57.337 1.00 54.41 628 ALA A CA 1
ATOM 4877 C C . ALA A 1 628 ? 38.648 4.596 -57.648 1.00 54.41 628 ALA A C 1
ATOM 4879 O O . ALA A 1 628 ? 39.465 4.665 -56.724 1.00 54.41 628 ALA A O 1
ATOM 4880 N N . PRO A 1 629 ? 39.079 4.699 -58.925 1.00 50.62 629 PRO A N 1
ATOM 4881 C CA . PRO A 1 629 ? 40.491 4.550 -59.276 1.00 50.62 629 PRO A CA 1
ATOM 4882 C C . PRO A 1 629 ? 41.360 5.704 -58.754 1.00 50.62 629 PRO A C 1
ATOM 4884 O O . PRO A 1 629 ? 41.237 6.848 -59.195 1.00 50.62 629 PRO A O 1
ATOM 4887 N N . GLN A 1 630 ? 42.320 5.383 -57.881 1.00 50.16 630 GLN A N 1
ATOM 4888 C CA . GLN A 1 630 ? 43.402 6.281 -57.473 1.00 50.16 630 GLN A CA 1
ATOM 4889 C C . GLN A 1 630 ? 44.380 6.527 -58.634 1.00 50.16 630 GLN A C 1
ATOM 4891 O O . GLN A 1 630 ? 45.446 5.918 -58.735 1.00 50.16 630 GLN A O 1
ATOM 4896 N N . ALA A 1 631 ? 44.043 7.467 -59.512 1.00 47.41 631 ALA A N 1
ATOM 4897 C CA . ALA A 1 631 ? 44.996 8.050 -60.443 1.00 47.41 631 ALA A CA 1
ATOM 4898 C C . ALA A 1 631 ? 45.576 9.346 -59.852 1.00 47.41 631 ALA A C 1
ATOM 4900 O O . ALA A 1 631 ? 44.880 10.346 -59.715 1.00 47.41 631 ALA A O 1
ATOM 4901 N N . LYS A 1 632 ? 46.894 9.318 -59.610 1.00 54.28 632 LYS A N 1
ATOM 4902 C CA . LYS A 1 632 ? 47.800 10.418 -59.215 1.00 54.28 632 LYS A CA 1
ATOM 4903 C C . LYS A 1 632 ? 47.877 10.736 -57.718 1.00 54.28 632 LYS A C 1
ATOM 4905 O O . LYS A 1 632 ? 47.187 11.614 -57.221 1.00 54.28 632 LYS A O 1
ATOM 4910 N N . ARG A 1 633 ? 48.903 10.179 -57.065 1.00 43.03 633 ARG A N 1
ATOM 4911 C CA . ARG A 1 633 ? 49.735 10.913 -56.091 1.00 43.03 633 ARG A CA 1
ATOM 4912 C C . ARG A 1 633 ? 51.112 10.251 -55.962 1.00 43.03 633 ARG A C 1
ATOM 4914 O O . ARG A 1 633 ? 51.353 9.406 -55.112 1.00 43.03 633 ARG A O 1
ATOM 4921 N N . LYS A 1 634 ? 52.027 10.642 -56.855 1.00 45.84 634 LYS A N 1
ATOM 4922 C CA . LYS A 1 634 ? 53.475 10.565 -56.619 1.00 45.84 634 LYS A CA 1
ATOM 4923 C C . LYS A 1 634 ? 53.910 11.928 -56.089 1.00 45.84 634 LYS A C 1
ATOM 4925 O O . LYS A 1 634 ? 53.729 12.919 -56.787 1.00 45.84 634 LYS A O 1
ATOM 4930 N N . GLY A 1 635 ? 54.511 11.938 -54.903 1.00 47.59 635 GLY A N 1
ATOM 4931 C CA . GLY A 1 635 ? 55.307 13.057 -54.404 1.00 47.59 635 GLY A CA 1
ATOM 4932 C C . GLY A 1 635 ? 54.712 13.782 -53.203 1.00 47.59 635 GLY A C 1
ATOM 4933 O O . GLY A 1 635 ? 54.088 14.815 -53.377 1.00 47.59 635 GLY A O 1
ATOM 4934 N N . GLN A 1 636 ? 54.957 13.262 -51.998 1.00 39.75 636 GLN A N 1
ATOM 4935 C CA . GLN A 1 636 ? 55.542 14.022 -50.883 1.00 39.75 636 GLN A CA 1
ATOM 4936 C C . GLN A 1 636 ? 55.664 13.106 -49.662 1.00 39.75 636 GLN A C 1
ATOM 4938 O O . GLN A 1 636 ? 54.684 12.741 -49.023 1.00 39.75 636 GLN A O 1
ATOM 4943 N N . VAL A 1 637 ? 56.906 12.717 -49.377 1.00 49.94 637 VAL A N 1
ATOM 4944 C CA . VAL A 1 637 ? 57.335 12.126 -48.110 1.00 49.94 637 VAL A CA 1
ATOM 4945 C C . VAL A 1 637 ? 57.811 13.290 -47.253 1.00 49.94 637 VAL A C 1
ATOM 4947 O O . VAL A 1 637 ? 58.922 13.775 -47.454 1.00 49.94 637 VAL A O 1
ATOM 4950 N N . ARG A 1 638 ? 56.942 13.785 -46.373 1.00 50.16 638 ARG A N 1
ATOM 4951 C CA . ARG A 1 638 ? 57.263 14.501 -45.129 1.00 50.16 638 ARG A CA 1
ATOM 4952 C C . ARG A 1 638 ? 55.943 14.895 -44.476 1.00 50.16 638 ARG A C 1
ATOM 4954 O O . ARG A 1 638 ? 55.200 15.657 -45.075 1.00 50.16 638 ARG A O 1
ATOM 4961 N N . ASP A 1 639 ? 55.684 14.265 -43.332 1.00 49.69 639 ASP A N 1
ATOM 4962 C CA . ASP A 1 639 ? 54.691 14.563 -42.279 1.00 49.69 639 ASP A CA 1
ATOM 4963 C C . ASP A 1 639 ? 53.997 13.269 -41.835 1.00 49.69 639 ASP A C 1
ATOM 4965 O O . ASP A 1 639 ? 52.820 13.021 -42.076 1.00 49.69 639 ASP A O 1
ATOM 4969 N N . GLY A 1 640 ? 54.797 12.391 -41.222 1.00 48.12 640 GLY A N 1
ATOM 4970 C CA . GLY A 1 640 ? 54.372 11.093 -40.689 1.00 48.12 640 GLY A CA 1
ATOM 4971 C C . GLY A 1 640 ? 53.962 11.113 -39.215 1.00 48.12 640 GLY A C 1
ATOM 4972 O O . GLY A 1 640 ? 53.793 10.050 -38.647 1.00 48.12 640 GLY A O 1
ATOM 4973 N N . LEU A 1 641 ? 53.822 12.286 -38.586 1.00 48.50 641 LEU A N 1
ATOM 4974 C CA . LEU A 1 641 ? 53.517 12.403 -37.148 1.00 48.50 641 LEU A CA 1
ATOM 4975 C C . LEU A 1 641 ? 52.117 12.968 -36.846 1.00 48.50 641 LEU A C 1
ATOM 4977 O O . LEU A 1 641 ? 51.731 13.035 -35.686 1.00 48.50 641 LEU A O 1
ATOM 4981 N N . GLY A 1 642 ? 51.351 13.361 -37.873 1.00 47.91 642 GLY A N 1
ATOM 4982 C CA . GLY A 1 642 ? 49.981 13.876 -37.712 1.00 47.91 642 GLY A CA 1
ATOM 4983 C C . GLY A 1 642 ? 48.870 12.848 -37.951 1.00 47.91 642 GLY A C 1
ATOM 4984 O O . GLY A 1 642 ? 47.773 13.027 -37.451 1.00 47.91 642 GLY A O 1
ATOM 4985 N N . ARG A 1 643 ? 49.138 11.757 -38.684 1.00 49.88 643 ARG A N 1
ATOM 4986 C CA . ARG A 1 643 ? 48.091 10.800 -39.100 1.00 49.88 643 ARG A CA 1
ATOM 4987 C C . ARG A 1 643 ? 47.748 9.720 -38.075 1.00 49.88 643 ARG A C 1
ATOM 4989 O O . ARG A 1 643 ? 46.681 9.136 -38.189 1.00 49.88 643 ARG A O 1
ATOM 4996 N N . GLU A 1 644 ? 48.628 9.442 -37.115 1.00 50.19 644 GLU A N 1
ATOM 4997 C CA . GLU A 1 644 ? 48.349 8.441 -36.072 1.00 50.19 644 GLU A CA 1
ATOM 4998 C C . GLU A 1 644 ? 47.410 8.978 -34.985 1.00 50.19 644 GLU A C 1
ATOM 5000 O O . GLU A 1 644 ? 46.615 8.209 -34.457 1.00 50.19 644 GLU A O 1
ATOM 5005 N N . ARG A 1 645 ? 47.415 10.292 -34.704 1.00 51.25 645 ARG A N 1
ATOM 5006 C CA . ARG A 1 645 ? 46.450 10.893 -33.762 1.00 51.25 645 ARG A CA 1
ATOM 5007 C C . ARG A 1 645 ? 45.033 10.922 -34.335 1.00 51.25 645 ARG A C 1
ATOM 5009 O O . ARG A 1 645 ? 44.111 10.472 -33.672 1.00 51.25 645 ARG A O 1
ATOM 5016 N N . ASP A 1 646 ? 44.893 11.304 -35.606 1.00 55.09 646 ASP A N 1
ATOM 5017 C CA . ASP A 1 646 ? 43.594 11.316 -36.298 1.00 55.09 646 ASP A CA 1
ATOM 5018 C C . ASP A 1 646 ? 42.964 9.913 -36.449 1.00 55.09 646 ASP A C 1
ATOM 5020 O O . ASP A 1 646 ? 41.770 9.802 -36.719 1.00 55.09 646 ASP A O 1
ATOM 5024 N N . ALA A 1 647 ? 43.757 8.839 -36.342 1.00 57.41 647 ALA A N 1
ATOM 5025 C CA . ALA A 1 647 ? 43.256 7.466 -36.407 1.00 57.41 647 ALA A CA 1
ATOM 5026 C C . ALA A 1 647 ? 42.666 7.006 -35.064 1.00 57.41 647 ALA A C 1
ATOM 5028 O O . ALA A 1 647 ? 41.589 6.419 -35.061 1.00 57.41 647 ALA A O 1
ATOM 5029 N N . GLY A 1 648 ? 43.332 7.323 -33.946 1.00 61.19 648 GLY A N 1
ATOM 5030 C CA . GLY A 1 648 ? 42.837 6.992 -32.606 1.00 61.19 648 GLY A CA 1
ATOM 5031 C C . GLY A 1 648 ? 41.571 7.765 -32.233 1.00 61.19 648 GLY A C 1
ATOM 5032 O O . GLY A 1 648 ? 40.631 7.178 -31.706 1.00 61.19 648 GLY A O 1
ATOM 5033 N N . ASP A 1 649 ? 41.505 9.053 -32.586 1.00 60.81 649 ASP A N 1
ATOM 5034 C CA . ASP A 1 649 ? 40.324 9.882 -32.307 1.00 60.81 649 ASP A CA 1
ATOM 5035 C C . ASP A 1 649 ? 39.089 9.404 -33.101 1.00 60.81 649 ASP A C 1
ATOM 5037 O O . ASP A 1 649 ? 37.977 9.417 -32.580 1.00 60.81 649 ASP A O 1
ATOM 5041 N N . ARG A 1 650 ? 39.277 8.901 -34.332 1.00 66.31 650 ARG A N 1
ATOM 5042 C CA . ARG A 1 650 ? 38.187 8.313 -35.135 1.00 66.31 650 ARG A CA 1
ATOM 5043 C C . ARG A 1 650 ? 37.699 6.974 -34.603 1.00 66.31 650 ARG A C 1
ATOM 5045 O O . ARG A 1 650 ? 36.504 6.723 -34.634 1.00 66.31 650 ARG A O 1
ATOM 5052 N N . GLU A 1 651 ? 38.605 6.119 -34.137 1.00 66.81 651 GLU A N 1
ATOM 5053 C CA . GLU A 1 651 ? 38.231 4.823 -33.562 1.00 66.81 651 GLU A CA 1
ATOM 5054 C C . GLU A 1 651 ? 37.433 5.008 -32.259 1.00 66.81 651 GLU A C 1
ATOM 5056 O O . GLU A 1 651 ? 36.456 4.298 -32.025 1.00 66.81 651 GLU A O 1
ATOM 5061 N N . ALA A 1 652 ? 37.783 6.019 -31.455 1.00 60.88 652 ALA A N 1
ATOM 5062 C CA . ALA A 1 652 ? 37.019 6.401 -30.270 1.00 60.88 652 ALA A CA 1
ATOM 5063 C C . ALA A 1 652 ? 35.624 6.960 -30.616 1.00 60.88 652 ALA A C 1
ATOM 5065 O O . ALA A 1 652 ? 34.642 6.562 -29.990 1.00 60.88 652 ALA A O 1
ATOM 5066 N N . GLU A 1 653 ? 35.520 7.833 -31.626 1.00 67.94 653 GLU A N 1
ATOM 5067 C CA . GLU A 1 653 ? 34.245 8.412 -32.081 1.00 67.94 653 GLU A CA 1
ATOM 5068 C C . GLU A 1 653 ? 33.312 7.344 -32.695 1.00 67.94 653 GLU A C 1
ATOM 5070 O O . GLU A 1 653 ? 32.113 7.324 -32.410 1.00 67.94 653 GLU A O 1
ATOM 5075 N N . GLU A 1 654 ? 33.857 6.398 -33.472 1.00 72.12 654 GLU A N 1
ATOM 5076 C CA . GLU A 1 654 ? 33.105 5.267 -34.038 1.00 72.12 654 GLU A CA 1
ATOM 5077 C C . GLU A 1 654 ? 32.589 4.305 -32.952 1.00 72.12 654 GLU A C 1
ATOM 5079 O O . GLU A 1 654 ? 31.442 3.849 -33.023 1.00 72.12 654 GLU A O 1
ATOM 5084 N N . GLU A 1 655 ? 33.396 4.006 -31.926 1.00 67.12 655 GLU A N 1
ATOM 5085 C CA . GLU A 1 655 ? 32.972 3.149 -30.812 1.00 67.12 655 GLU A CA 1
ATOM 5086 C C . GLU A 1 655 ? 31.937 3.859 -29.917 1.00 67.12 655 GLU A C 1
ATOM 5088 O O . GLU A 1 655 ? 30.957 3.237 -29.495 1.00 67.12 655 GLU A O 1
ATOM 5093 N N . GLU A 1 656 ? 32.065 5.172 -29.692 1.00 63.28 656 GLU A N 1
ATOM 5094 C CA . GLU A 1 656 ? 31.049 5.975 -28.999 1.00 63.28 656 GLU A CA 1
ATOM 5095 C C . GLU A 1 656 ? 29.712 5.969 -29.761 1.00 63.28 656 GLU A C 1
ATOM 5097 O O . GLU A 1 656 ? 28.656 5.681 -29.181 1.00 63.28 656 GLU A O 1
ATOM 5102 N N . GLU A 1 657 ? 29.733 6.207 -31.078 1.00 71.25 657 GLU A N 1
ATOM 5103 C CA . GLU A 1 657 ? 28.530 6.173 -31.913 1.00 71.25 657 GLU A CA 1
ATOM 5104 C C . GLU A 1 657 ? 27.887 4.775 -31.930 1.00 71.25 657 GLU A C 1
ATOM 5106 O O . GLU A 1 657 ? 26.655 4.639 -31.870 1.00 71.25 657 GLU A O 1
ATOM 5111 N N . ARG A 1 658 ? 28.704 3.715 -31.948 1.00 74.88 658 ARG A N 1
ATOM 5112 C CA . ARG A 1 658 ? 28.243 2.327 -31.850 1.00 74.88 658 ARG A CA 1
ATOM 5113 C C . ARG A 1 658 ? 27.530 2.061 -30.525 1.00 74.88 658 ARG A C 1
ATOM 5115 O O . ARG A 1 658 ? 26.420 1.518 -30.527 1.00 74.88 658 ARG A O 1
ATOM 5122 N N . VAL A 1 659 ? 28.111 2.476 -29.401 1.00 64.62 659 VAL A N 1
ATOM 5123 C CA . VAL A 1 659 ? 27.495 2.316 -28.076 1.00 64.62 659 VAL A CA 1
ATOM 5124 C C . VAL A 1 659 ? 26.189 3.108 -27.993 1.00 64.62 659 VAL A C 1
ATOM 5126 O O . VAL A 1 659 ? 25.165 2.563 -27.574 1.00 64.62 659 VAL A O 1
ATOM 5129 N N . LEU A 1 660 ? 26.161 4.354 -28.476 1.00 66.00 660 LEU A N 1
ATOM 5130 C CA . LEU A 1 660 ? 24.945 5.173 -28.517 1.00 66.00 660 LEU A CA 1
ATOM 5131 C C . LEU A 1 660 ? 23.838 4.536 -29.370 1.00 66.00 660 LEU A C 1
ATOM 5133 O O . LEU A 1 660 ? 22.658 4.583 -29.005 1.00 66.00 660 LEU A O 1
ATOM 5137 N N . ARG A 1 661 ? 24.192 3.891 -30.486 1.00 70.19 661 ARG A N 1
ATOM 5138 C CA . ARG A 1 661 ? 23.256 3.138 -31.334 1.00 70.19 661 ARG A CA 1
ATOM 5139 C C . ARG A 1 661 ? 22.658 1.939 -30.591 1.00 70.19 661 ARG A C 1
ATOM 5141 O O . ARG A 1 661 ? 21.439 1.751 -30.633 1.00 70.19 661 ARG A O 1
ATOM 5148 N N . ILE A 1 662 ? 23.477 1.169 -29.874 1.00 68.50 662 ILE A N 1
ATOM 5149 C CA . ILE A 1 662 ? 23.031 0.047 -29.030 1.00 68.50 662 ILE A CA 1
ATOM 5150 C C . ILE A 1 662 ? 22.088 0.546 -27.927 1.00 68.50 662 ILE A C 1
ATOM 5152 O O . ILE A 1 662 ? 21.008 -0.011 -27.728 1.00 68.50 662 ILE A O 1
ATOM 5156 N N . VAL A 1 663 ? 22.436 1.646 -27.258 1.00 61.50 663 VAL A N 1
ATOM 5157 C CA . VAL A 1 663 ? 21.618 2.261 -26.201 1.00 61.50 663 VAL A CA 1
ATOM 5158 C C . VAL A 1 663 ? 20.251 2.702 -26.726 1.00 61.50 663 VAL A C 1
ATOM 5160 O O . VAL A 1 663 ? 19.231 2.431 -26.086 1.00 61.50 663 VAL A O 1
ATOM 5163 N N . ARG A 1 664 ? 20.186 3.327 -27.910 1.00 67.00 664 ARG A N 1
ATOM 5164 C CA . ARG A 1 664 ? 18.910 3.692 -28.559 1.00 67.00 664 ARG A CA 1
ATOM 5165 C C . ARG A 1 664 ? 18.049 2.458 -28.867 1.00 67.00 664 ARG A C 1
ATOM 5167 O O . ARG A 1 664 ? 16.837 2.489 -28.635 1.00 67.00 664 ARG A O 1
ATOM 5174 N N . LYS A 1 665 ? 18.657 1.353 -29.318 1.00 66.44 665 LYS A N 1
ATOM 5175 C CA . LYS A 1 665 ? 17.959 0.070 -29.556 1.00 66.44 665 LYS A CA 1
ATOM 5176 C C . LYS A 1 665 ? 17.437 -0.555 -28.257 1.00 66.44 665 LYS A C 1
ATOM 5178 O O . LYS A 1 665 ? 16.293 -1.000 -28.198 1.00 66.44 665 LYS A O 1
ATOM 5183 N N . LEU A 1 666 ? 18.237 -0.540 -27.192 1.00 61.97 666 LEU A N 1
ATOM 5184 C CA . LEU A 1 666 ? 17.833 -1.057 -25.880 1.00 61.97 666 LEU A CA 1
ATOM 5185 C C . LEU A 1 666 ? 16.720 -0.211 -25.238 1.00 61.97 666 LEU A C 1
ATOM 5187 O O . LEU A 1 666 ? 15.836 -0.757 -24.572 1.00 61.97 666 LEU A O 1
ATOM 5191 N N . SER A 1 667 ? 16.731 1.106 -25.455 1.00 60.38 667 SER A N 1
ATOM 5192 C CA . SER A 1 667 ? 15.766 2.049 -24.864 1.00 60.38 667 SER A CA 1
ATOM 5193 C C . SER A 1 667 ? 14.392 2.028 -25.549 1.00 60.38 667 SER A C 1
ATOM 5195 O O . SER A 1 667 ? 13.376 2.272 -24.895 1.00 60.38 667 SER A O 1
ATOM 5197 N N . SER A 1 668 ? 14.343 1.716 -26.849 1.00 59.94 668 SER A N 1
ATOM 5198 C CA . SER A 1 668 ? 13.099 1.632 -27.634 1.00 59.94 668 SER A CA 1
ATOM 5199 C C . SER A 1 668 ? 12.319 0.331 -27.397 1.00 59.94 668 SER A C 1
ATOM 5201 O O . SER A 1 668 ? 11.089 0.349 -27.420 1.00 59.94 668 SER A O 1
ATOM 5203 N N . ASN A 1 669 ? 13.002 -0.771 -27.069 1.00 61.75 669 ASN A N 1
ATOM 5204 C CA . ASN A 1 669 ? 12.390 -2.094 -26.909 1.00 61.75 669 ASN A CA 1
ATOM 5205 C C . ASN A 1 669 ? 12.283 -2.501 -25.434 1.00 61.75 669 ASN A C 1
ATOM 5207 O O . ASN A 1 669 ? 13.152 -3.173 -24.870 1.00 61.75 669 ASN A O 1
ATOM 5211 N N . LYS A 1 670 ? 11.193 -2.064 -24.796 1.00 66.25 670 LYS A N 1
ATOM 5212 C CA . LYS A 1 670 ? 10.879 -2.367 -23.392 1.00 66.25 670 LYS A CA 1
ATOM 5213 C C . LYS A 1 670 ? 10.135 -3.706 -23.299 1.00 66.25 670 LYS A C 1
ATOM 5215 O O . LYS A 1 670 ? 9.056 -3.822 -23.883 1.00 66.25 670 LYS A O 1
ATOM 5220 N N . PRO A 1 671 ? 10.651 -4.707 -22.568 1.00 64.94 671 PRO A N 1
ATOM 5221 C CA . PRO A 1 671 ? 9.970 -5.987 -22.416 1.00 64.94 671 PRO A CA 1
ATOM 5222 C C . PRO A 1 671 ? 8.591 -5.830 -21.755 1.00 64.94 671 PRO A C 1
ATOM 5224 O O . PRO A 1 671 ? 8.467 -5.118 -20.753 1.00 64.94 671 PRO A O 1
ATOM 5227 N N . PRO A 1 672 ? 7.546 -6.528 -22.232 1.00 62.72 672 PRO A N 1
ATOM 5228 C CA . PRO A 1 672 ? 6.292 -6.620 -21.499 1.00 62.72 672 PRO A CA 1
ATOM 5229 C C . PRO A 1 672 ? 6.534 -7.261 -20.130 1.00 62.72 672 PRO A C 1
ATOM 5231 O O . PRO A 1 672 ? 7.242 -8.256 -20.015 1.00 62.72 672 PRO A O 1
ATOM 5234 N N . TYR A 1 673 ? 5.919 -6.741 -19.076 1.00 60.38 673 TYR A N 1
ATOM 5235 C CA . TYR A 1 673 ? 6.113 -7.264 -17.717 1.00 60.38 673 TYR A CA 1
ATOM 5236 C C . TYR A 1 673 ? 5.838 -8.765 -17.530 1.00 60.38 673 TYR A C 1
ATOM 5238 O O . TYR A 1 673 ? 6.632 -9.422 -16.855 1.00 60.38 673 TYR A O 1
ATOM 5246 N N . PRO A 1 674 ? 4.779 -9.338 -18.140 1.00 58.09 674 PRO A N 1
ATOM 5247 C CA . PRO A 1 674 ? 4.492 -10.769 -18.032 1.00 58.09 674 PRO A CA 1
ATOM 5248 C C . PRO A 1 674 ? 5.612 -11.676 -18.557 1.00 58.09 674 PRO A C 1
ATOM 5250 O O . PRO A 1 674 ? 5.600 -12.871 -18.287 1.00 58.09 674 PRO A O 1
ATOM 5253 N N . THR A 1 675 ? 6.595 -11.127 -19.283 1.00 66.69 675 THR A N 1
ATOM 5254 C CA . THR A 1 675 ? 7.746 -11.893 -19.782 1.00 66.69 675 THR A CA 1
ATOM 5255 C C . THR A 1 675 ? 8.712 -12.346 -18.686 1.00 66.69 675 THR A C 1
ATOM 5257 O O . THR A 1 675 ? 9.577 -13.172 -18.964 1.00 66.69 675 THR A O 1
ATOM 5260 N N . GLY A 1 676 ? 8.611 -11.808 -17.461 1.00 64.44 676 GLY A N 1
ATOM 5261 C CA . GLY A 1 676 ? 9.500 -12.170 -16.350 1.00 64.44 676 GLY A CA 1
ATOM 5262 C C . GLY A 1 676 ? 10.949 -11.697 -16.520 1.00 64.44 676 GLY A C 1
ATOM 5263 O O . GLY A 1 676 ? 11.833 -12.171 -15.815 1.00 64.44 676 GLY A O 1
ATOM 5264 N N . GLN A 1 677 ? 11.215 -10.776 -17.455 1.00 65.44 677 GLN A N 1
ATOM 5265 C CA . GLN A 1 677 ? 12.563 -10.240 -17.699 1.00 65.44 677 GLN A CA 1
ATOM 5266 C C . GLN A 1 677 ? 13.043 -9.255 -16.623 1.00 65.44 677 GLN A C 1
ATOM 5268 O O . GLN A 1 677 ? 14.233 -8.953 -16.547 1.00 65.44 677 GLN A O 1
ATOM 5273 N N . TYR A 1 678 ? 12.123 -8.754 -15.802 1.00 67.94 678 TYR A N 1
ATOM 5274 C CA . TYR A 1 678 ? 12.436 -7.937 -14.641 1.00 67.94 678 TYR A CA 1
ATOM 5275 C C . TYR A 1 678 ? 12.536 -8.840 -13.416 1.00 67.94 678 TYR A C 1
ATOM 5277 O O . TYR A 1 678 ? 11.576 -9.537 -13.089 1.00 67.94 678 TYR A O 1
ATOM 5285 N N . ASP A 1 679 ? 13.677 -8.810 -12.731 1.00 66.12 679 ASP A N 1
ATOM 5286 C CA . ASP A 1 679 ? 13.829 -9.502 -11.458 1.00 66.12 679 ASP A CA 1
ATOM 5287 C C . ASP A 1 679 ? 13.044 -8.742 -10.382 1.00 66.12 679 ASP A C 1
ATOM 5289 O O . ASP A 1 679 ? 13.462 -7.692 -9.889 1.00 66.12 679 ASP A O 1
ATOM 5293 N N . SER A 1 680 ? 11.858 -9.260 -10.064 1.00 64.88 680 SER A N 1
ATOM 5294 C CA . SER A 1 680 ? 10.992 -8.770 -8.993 1.00 64.88 680 SER A CA 1
ATOM 5295 C C . SER A 1 680 ? 11.118 -9.602 -7.714 1.00 64.88 680 SER A C 1
ATOM 5297 O O . SER A 1 680 ? 10.329 -9.412 -6.790 1.00 64.88 680 SER A O 1
ATOM 5299 N N . SER A 1 681 ? 12.071 -10.543 -7.634 1.00 61.16 681 SER A N 1
ATOM 5300 C CA . SER A 1 681 ? 12.212 -11.439 -6.473 1.00 61.16 681 SER A CA 1
ATOM 5301 C C . SER A 1 681 ? 12.536 -10.682 -5.181 1.00 61.16 681 SER A C 1
ATOM 5303 O O . SER A 1 681 ? 12.174 -11.120 -4.094 1.00 61.16 681 SER A O 1
ATOM 5305 N N . SER A 1 682 ? 13.152 -9.502 -5.288 1.00 57.03 682 SER A N 1
ATOM 5306 C CA . SER A 1 682 ? 13.417 -8.602 -4.163 1.00 57.03 682 SER A CA 1
ATOM 5307 C C . SER A 1 682 ? 12.288 -7.614 -3.858 1.00 57.03 682 SER A C 1
ATOM 5309 O O . SER A 1 682 ? 12.363 -6.887 -2.867 1.00 57.03 682 SER A O 1
ATOM 5311 N N . CYS A 1 683 ? 11.258 -7.560 -4.702 1.00 58.00 683 CYS A N 1
ATOM 5312 C CA . CYS A 1 683 ? 10.154 -6.606 -4.636 1.00 58.00 683 CYS A CA 1
ATOM 5313 C C . CYS A 1 683 ? 8.829 -7.361 -4.491 1.00 58.00 683 CYS A C 1
ATOM 5315 O O . CYS A 1 683 ? 8.014 -7.411 -5.409 1.00 58.00 683 CYS A O 1
ATOM 5317 N N . HIS A 1 684 ? 8.616 -7.978 -3.327 1.00 58.66 684 HIS A N 1
ATOM 5318 C CA . HIS A 1 684 ? 7.333 -8.604 -3.023 1.00 58.66 684 HIS A CA 1
ATOM 5319 C C . HIS A 1 684 ? 6.298 -7.542 -2.639 1.00 58.66 684 HIS A C 1
ATOM 5321 O O . HIS A 1 684 ? 6.560 -6.778 -1.704 1.00 58.66 684 HIS A O 1
ATOM 5327 N N . PRO A 1 685 ? 5.124 -7.506 -3.296 1.00 62.81 685 PRO A N 1
ATOM 5328 C CA . PRO A 1 685 ? 4.046 -6.643 -2.854 1.00 62.81 685 PRO A CA 1
ATOM 5329 C C . PRO A 1 685 ? 3.610 -7.070 -1.450 1.00 62.81 685 PRO A C 1
ATOM 5331 O O . PRO A 1 685 ? 3.387 -8.249 -1.166 1.00 62.81 685 PRO A O 1
ATOM 5334 N N . SER A 1 686 ? 3.479 -6.101 -0.556 1.00 63.38 686 SER A N 1
ATOM 5335 C CA . SER A 1 686 ? 2.793 -6.268 0.720 1.00 63.38 686 SER A CA 1
ATOM 5336 C C . SER A 1 686 ? 1.347 -6.727 0.498 1.00 63.38 686 SER A C 1
ATOM 5338 O O . SER A 1 686 ? 0.759 -6.487 -0.556 1.00 63.38 686 SER A O 1
ATOM 5340 N N . GLY A 1 687 ? 0.720 -7.341 1.509 1.00 63.44 687 GLY A N 1
ATOM 5341 C CA . GLY A 1 687 ? -0.692 -7.741 1.410 1.00 63.44 687 GLY A CA 1
ATOM 5342 C C . GLY A 1 687 ? -1.623 -6.576 1.034 1.00 63.44 687 GLY A C 1
ATOM 5343 O O . GLY A 1 687 ? -2.560 -6.758 0.262 1.00 63.44 687 GLY A O 1
ATOM 5344 N N . SER A 1 688 ? -1.313 -5.361 1.504 1.00 61.25 688 SER A N 1
ATOM 5345 C CA . SER A 1 688 ? -1.996 -4.124 1.107 1.00 61.25 688 SER A CA 1
ATOM 5346 C C . SER A 1 688 ? -1.750 -3.741 -0.352 1.00 61.25 688 SER A C 1
ATOM 5348 O O . SER A 1 688 ? -2.694 -3.355 -1.029 1.00 61.25 688 SER A O 1
ATOM 5350 N N . GLU A 1 689 ? -0.521 -3.870 -0.859 1.00 63.91 689 GLU A N 1
ATOM 5351 C CA . GLU A 1 689 ? -0.211 -3.604 -2.273 1.00 63.91 689 GLU A CA 1
ATOM 5352 C C . GLU A 1 689 ? -0.875 -4.628 -3.194 1.00 63.91 689 GLU A C 1
ATOM 5354 O O . GLU A 1 689 ? -1.386 -4.247 -4.238 1.00 63.91 689 GLU A O 1
ATOM 5359 N N . GLY A 1 690 ? -0.953 -5.901 -2.791 1.00 71.56 690 GLY A N 1
ATOM 5360 C CA . GLY A 1 690 ? -1.693 -6.927 -3.528 1.00 71.56 690 GLY A CA 1
ATOM 5361 C C . GLY A 1 690 ? -3.194 -6.631 -3.605 1.00 71.56 690 GLY A C 1
ATOM 5362 O O . GLY A 1 690 ? -3.786 -6.736 -4.678 1.00 71.56 690 GLY A O 1
ATOM 5363 N N . ALA A 1 691 ? -3.804 -6.197 -2.496 1.00 68.25 691 ALA A N 1
ATOM 5364 C CA . ALA A 1 691 ? -5.207 -5.778 -2.476 1.00 68.25 691 ALA A CA 1
ATOM 5365 C C . ALA A 1 691 ? -5.435 -4.524 -3.339 1.00 68.25 691 ALA A C 1
ATOM 5367 O O . ALA A 1 691 ? -6.345 -4.492 -4.170 1.00 68.25 691 ALA A O 1
ATOM 5368 N N . MET A 1 692 ? -4.564 -3.522 -3.196 1.00 67.56 692 MET A N 1
ATOM 5369 C CA . MET A 1 692 ? -4.610 -2.296 -3.988 1.00 67.56 692 MET A CA 1
ATOM 5370 C C . MET A 1 692 ? -4.338 -2.519 -5.463 1.00 67.56 692 MET A C 1
ATOM 5372 O O . MET A 1 692 ? -4.844 -1.750 -6.263 1.00 67.56 692 MET A O 1
ATOM 5376 N N . TYR A 1 693 ? -3.534 -3.512 -5.840 1.00 73.88 693 TYR A N 1
ATOM 5377 C CA . TYR A 1 693 ? -3.144 -3.708 -7.231 1.00 73.88 693 TYR A CA 1
ATOM 5378 C C . TYR A 1 693 ? -4.371 -3.832 -8.132 1.00 73.88 693 TYR A C 1
ATOM 5380 O O . TYR A 1 693 ? -4.440 -3.150 -9.145 1.00 73.88 693 TYR A O 1
ATOM 5388 N N . SER A 1 694 ? -5.366 -4.620 -7.718 1.00 70.38 694 SER A N 1
ATOM 5389 C CA . SER A 1 694 ? -6.629 -4.766 -8.450 1.00 70.38 694 SER A CA 1
ATOM 5390 C C . SER A 1 694 ? -7.415 -3.453 -8.548 1.00 70.38 694 SER A C 1
ATOM 5392 O O . SER A 1 694 ? -7.873 -3.090 -9.627 1.00 70.38 694 SER A O 1
ATOM 5394 N N . VAL A 1 695 ? -7.510 -2.709 -7.442 1.00 71.25 695 VAL A N 1
ATOM 5395 C CA . VAL A 1 695 ? -8.193 -1.408 -7.369 1.00 71.25 695 VAL A CA 1
ATOM 5396 C C . VAL A 1 695 ? -7.504 -0.380 -8.256 1.00 71.25 695 VAL A C 1
ATOM 5398 O O . VAL A 1 695 ? -8.159 0.280 -9.050 1.00 71.25 695 VAL A O 1
ATOM 5401 N N . ARG A 1 696 ? -6.181 -0.269 -8.146 1.00 72.50 696 ARG A N 1
ATOM 5402 C CA . ARG A 1 696 ? -5.357 0.649 -8.925 1.00 72.50 696 ARG A CA 1
ATOM 5403 C C . ARG A 1 696 ? -5.390 0.288 -10.392 1.00 72.50 696 ARG A C 1
ATOM 5405 O O . ARG A 1 696 ? -5.576 1.168 -11.209 1.00 72.50 696 ARG A O 1
ATOM 5412 N N . LEU A 1 697 ? -5.283 -0.993 -10.734 1.00 71.88 697 LEU A N 1
ATOM 5413 C CA . LEU A 1 697 ? -5.431 -1.447 -12.112 1.00 71.88 697 LEU A CA 1
ATOM 5414 C C . LEU A 1 697 ? -6.805 -1.053 -12.673 1.00 71.88 697 LEU A C 1
ATOM 5416 O O . LEU A 1 697 ? -6.863 -0.559 -13.789 1.00 71.88 697 LEU A O 1
ATOM 5420 N N . ALA A 1 698 ? -7.875 -1.194 -11.881 1.00 71.88 698 ALA A N 1
ATOM 5421 C CA . ALA A 1 698 ? -9.227 -0.787 -12.261 1.00 71.88 698 ALA A CA 1
ATOM 5422 C C . ALA A 1 698 ? -9.431 0.739 -12.304 1.00 71.88 698 ALA A C 1
ATOM 5424 O O . ALA A 1 698 ? -10.272 1.210 -13.056 1.00 71.88 698 ALA A O 1
ATOM 5425 N N . GLN A 1 699 ? -8.689 1.520 -11.516 1.00 66.44 699 GLN A N 1
ATOM 5426 C CA . GLN A 1 699 ? -8.679 2.987 -11.590 1.00 66.44 699 GLN A CA 1
ATOM 5427 C C . GLN A 1 699 ? -7.860 3.482 -12.792 1.00 66.44 699 GLN A C 1
ATOM 5429 O O . GLN A 1 699 ? -8.262 4.426 -13.466 1.00 66.44 699 GLN A O 1
ATOM 5434 N N . PHE A 1 700 ? -6.748 2.806 -13.095 1.00 65.38 700 PHE A N 1
ATOM 5435 C CA . PHE A 1 700 ? -5.859 3.088 -14.221 1.00 65.38 700 PHE A CA 1
ATOM 5436 C C . PHE A 1 700 ? -6.446 2.693 -15.581 1.00 65.38 700 PHE A C 1
ATOM 5438 O O . PHE A 1 700 ? -5.829 3.003 -16.590 1.00 65.38 700 PHE A O 1
ATOM 5445 N N . THR A 1 701 ? -7.623 2.060 -15.646 1.00 53.62 701 THR A N 1
ATOM 5446 C CA . THR A 1 701 ? -8.328 1.836 -16.925 1.00 53.62 701 THR A CA 1
ATOM 5447 C C . THR A 1 701 ? -8.861 3.128 -17.540 1.00 53.62 701 THR A C 1
ATOM 5449 O O . THR A 1 701 ? -9.148 3.164 -18.734 1.00 53.62 701 THR A O 1
ATOM 5452 N N . LYS A 1 702 ? -8.957 4.217 -16.765 1.00 64.56 702 LYS A N 1
ATOM 5453 C CA . LYS A 1 702 ? -8.984 5.561 -17.344 1.00 64.56 702 LYS A CA 1
ATOM 5454 C C . LYS A 1 702 ? -7.543 5.925 -17.670 1.00 64.56 702 LYS A C 1
ATOM 5456 O O . LYS A 1 702 ? -6.847 6.468 -16.816 1.00 64.56 702 LYS A O 1
ATOM 5461 N N . ASP A 1 703 ? -7.109 5.584 -18.881 1.00 66.50 703 ASP A N 1
ATOM 5462 C CA . ASP A 1 703 ? -5.794 5.917 -19.436 1.00 66.50 703 ASP A CA 1
ATOM 5463 C C . ASP A 1 703 ? -5.621 7.446 -19.539 1.00 66.50 703 ASP A C 1
ATOM 5465 O O . ASP A 1 703 ? -5.669 8.026 -20.620 1.00 66.50 703 ASP A O 1
ATOM 5469 N N . ILE A 1 704 ? -5.448 8.132 -18.405 1.00 85.50 704 ILE A N 1
ATOM 5470 C CA . ILE A 1 704 ? -5.032 9.531 -18.388 1.00 85.50 704 ILE A CA 1
ATOM 5471 C C . ILE A 1 704 ? -3.549 9.527 -18.736 1.00 85.50 704 ILE A C 1
ATOM 5473 O O . ILE A 1 704 ? -2.691 9.097 -17.952 1.00 85.50 704 ILE A O 1
ATOM 5477 N N . THR A 1 705 ? -3.255 9.973 -19.949 1.00 89.38 705 THR A N 1
ATOM 5478 C CA . THR A 1 705 ? -1.885 10.127 -20.423 1.00 89.38 705 THR A CA 1
ATOM 5479 C C . THR A 1 705 ? -1.264 11.395 -19.847 1.00 89.38 705 THR A C 1
ATOM 5481 O O . THR A 1 705 ? -1.961 12.338 -19.461 1.00 89.38 705 THR A O 1
ATOM 5484 N N . ILE A 1 706 ? 0.068 11.460 -19.803 1.00 85.81 706 ILE A N 1
ATOM 5485 C CA . ILE A 1 706 ? 0.772 12.692 -19.412 1.00 85.81 706 ILE A CA 1
ATOM 5486 C C . ILE A 1 706 ? 0.346 13.861 -20.312 1.00 85.81 706 ILE A C 1
ATOM 5488 O O . ILE A 1 706 ? 0.264 14.993 -19.843 1.00 85.81 706 ILE A O 1
ATOM 5492 N N . ARG A 1 707 ? 0.024 13.595 -21.584 1.00 86.56 707 ARG A N 1
ATOM 5493 C CA . ARG A 1 707 ? -0.525 14.559 -22.543 1.00 86.56 707 ARG A CA 1
ATOM 5494 C C . ARG A 1 707 ? -1.879 15.114 -22.097 1.00 86.56 707 ARG A C 1
ATOM 5496 O O . ARG A 1 707 ? -2.085 16.321 -22.219 1.00 86.56 707 ARG A O 1
ATOM 5503 N N . ASP A 1 708 ? -2.770 14.276 -21.573 1.00 87.94 708 ASP A N 1
ATOM 5504 C CA . ASP A 1 708 ? -4.083 14.707 -21.073 1.00 87.94 708 ASP A CA 1
ATOM 5505 C C . ASP A 1 708 ? -3.941 15.548 -19.806 1.00 87.94 708 ASP A C 1
ATOM 5507 O O . ASP A 1 708 ? -4.573 16.595 -19.675 1.00 87.94 708 ASP A O 1
ATOM 5511 N N . SER A 1 709 ? -3.045 15.155 -18.899 1.00 86.19 709 SER A N 1
ATOM 5512 C CA . SER A 1 709 ? -2.705 15.985 -17.742 1.00 86.19 709 SER A CA 1
ATOM 5513 C C . SER A 1 709 ? -2.028 17.296 -18.141 1.00 86.19 709 SER A C 1
ATOM 5515 O O . SER A 1 709 ? -2.312 18.331 -17.545 1.00 86.19 709 SER A O 1
ATOM 5517 N N . LEU A 1 710 ? -1.182 17.295 -19.178 1.00 84.25 710 LEU A N 1
ATOM 5518 C CA . LEU A 1 710 ? -0.614 18.523 -19.739 1.00 84.25 710 LEU A CA 1
ATOM 5519 C C . LEU A 1 710 ? -1.717 19.471 -20.212 1.00 84.25 710 LEU A C 1
ATOM 5521 O O . LEU A 1 710 ? -1.624 20.671 -19.974 1.00 84.25 710 LEU A O 1
ATOM 5525 N N . ALA A 1 711 ? -2.755 18.931 -20.857 1.00 85.62 711 ALA A N 1
ATOM 5526 C CA . ALA A 1 711 ? -3.903 19.701 -21.330 1.00 85.62 711 ALA A CA 1
ATOM 5527 C C . ALA A 1 711 ? -4.629 20.422 -20.190 1.00 85.62 711 ALA A C 1
ATOM 5529 O O . ALA A 1 711 ? -5.117 21.528 -20.378 1.00 85.62 711 ALA A O 1
ATOM 5530 N N . GLN A 1 712 ? -4.677 19.807 -19.005 1.00 84.75 712 GLN A N 1
ATOM 5531 C CA . GLN A 1 712 ? -5.300 20.395 -17.817 1.00 84.75 712 GLN A CA 1
ATOM 5532 C C . GLN A 1 712 ? -4.437 21.488 -17.172 1.00 84.75 712 GLN A C 1
ATOM 5534 O O . GLN A 1 712 ? -4.969 22.384 -16.520 1.00 84.75 712 GLN A O 1
ATOM 5539 N N . LEU A 1 713 ? -3.111 21.410 -17.324 1.00 83.88 713 LEU A N 1
ATOM 5540 C CA . LEU A 1 713 ? -2.161 22.350 -16.717 1.00 83.88 713 LEU A CA 1
ATOM 5541 C C . LEU A 1 713 ? -1.852 23.560 -17.600 1.00 83.88 713 LEU A C 1
ATOM 5543 O O . LEU A 1 713 ? -1.477 24.617 -17.088 1.00 83.88 713 LEU A O 1
ATOM 5547 N N . LEU A 1 714 ? -1.939 23.391 -18.917 1.00 82.50 714 LEU A N 1
ATOM 5548 C CA . LEU A 1 714 ? -1.658 24.432 -19.896 1.00 82.50 714 LEU A CA 1
ATOM 5549 C C . LEU A 1 714 ? -2.923 25.228 -20.221 1.00 82.50 714 LEU A C 1
ATOM 5551 O O . LEU A 1 714 ? -4.035 24.711 -20.182 1.00 82.50 714 LEU A O 1
ATOM 5555 N N . ASP A 1 715 ? -2.749 26.495 -20.590 1.00 85.50 715 ASP A N 1
ATOM 5556 C CA . ASP A 1 715 ? -3.834 27.254 -21.200 1.00 85.50 715 ASP A CA 1
ATOM 5557 C C . ASP A 1 715 ? -4.149 26.727 -22.612 1.00 85.50 715 ASP A C 1
ATOM 5559 O O . ASP A 1 715 ? -3.290 26.153 -23.287 1.00 85.50 715 ASP A O 1
ATOM 5563 N N . GLU A 1 716 ? -5.380 26.965 -23.071 1.00 79.44 716 GLU A N 1
ATOM 5564 C CA . GLU A 1 716 ? -5.921 26.457 -24.340 1.00 79.44 716 GLU A CA 1
ATOM 5565 C C . GLU A 1 716 ? -5.024 26.784 -25.548 1.00 79.44 716 GLU A C 1
ATOM 5567 O O . GLU A 1 716 ? -4.747 25.912 -26.369 1.00 79.44 716 GLU A O 1
ATOM 5572 N N . LYS A 1 717 ? -4.465 28.004 -25.616 1.00 79.38 717 LYS A N 1
ATOM 5573 C CA . LYS A 1 717 ? -3.603 28.424 -26.735 1.00 79.38 717 LYS A CA 1
ATOM 5574 C C . LYS A 1 717 ? -2.270 27.685 -26.735 1.00 79.38 717 LYS A C 1
ATOM 5576 O O . LYS A 1 717 ? -1.788 27.282 -27.795 1.00 79.38 717 LYS A O 1
ATOM 5581 N N . THR A 1 718 ? -1.661 27.523 -25.560 1.00 78.25 718 THR A N 1
ATOM 5582 C CA . THR A 1 718 ? -0.412 26.767 -25.428 1.00 78.25 718 THR A CA 1
ATOM 5583 C C . THR A 1 718 ? -0.648 25.295 -25.759 1.00 78.25 718 THR A C 1
ATOM 5585 O O . THR A 1 718 ? 0.139 24.703 -26.499 1.00 78.25 718 THR A O 1
ATOM 5588 N N . TYR A 1 719 ? -1.752 24.711 -25.288 1.00 80.19 719 TYR A N 1
ATOM 5589 C CA . TYR A 1 719 ? -2.097 23.327 -25.598 1.00 80.19 719 TYR A CA 1
ATOM 5590 C C . TYR A 1 719 ? -2.325 23.098 -27.098 1.00 80.19 719 TYR A C 1
ATOM 5592 O O . TYR A 1 719 ? -1.740 22.170 -27.655 1.00 80.19 719 TYR A O 1
ATOM 5600 N N . ASP A 1 720 ? -3.076 23.967 -27.778 1.00 79.12 720 ASP A N 1
ATOM 5601 C CA . ASP A 1 720 ? -3.322 23.861 -29.223 1.00 79.12 720 ASP A CA 1
ATOM 5602 C C . ASP A 1 720 ? -2.033 23.914 -30.052 1.00 79.12 720 ASP A C 1
ATOM 5604 O O . ASP A 1 720 ? -1.912 23.215 -31.057 1.00 79.12 720 ASP A O 1
ATOM 5608 N N . SER A 1 721 ? -1.038 24.691 -29.610 1.00 77.69 721 SER A N 1
ATOM 5609 C CA . SER A 1 721 ? 0.270 24.764 -30.279 1.00 77.69 721 SER A CA 1
ATOM 5610 C C . SER A 1 721 ? 1.112 23.490 -30.116 1.00 77.69 721 SER A C 1
ATOM 5612 O O . SER A 1 721 ? 1.977 23.190 -30.938 1.00 77.69 721 SER A O 1
ATOM 5614 N N . VAL A 1 722 ? 0.855 22.737 -29.047 1.00 74.12 722 VAL A N 1
ATOM 5615 C CA . VAL A 1 722 ? 1.594 21.536 -28.650 1.00 74.12 722 VAL A CA 1
ATOM 5616 C C . VAL A 1 722 ? 0.900 20.258 -29.139 1.00 74.12 722 VAL A C 1
ATOM 5618 O O . VAL A 1 722 ? 1.547 19.234 -29.397 1.00 74.12 722 VAL A O 1
ATOM 5621 N N . ARG A 1 723 ? -0.426 20.295 -29.288 1.00 75.44 723 ARG A N 1
ATOM 5622 C CA . ARG A 1 723 ? -1.247 19.165 -29.720 1.00 75.44 723 ARG A CA 1
ATOM 5623 C C . ARG A 1 723 ? -0.819 18.704 -31.120 1.00 75.44 723 ARG A C 1
ATOM 5625 O O . ARG A 1 723 ? -0.824 19.466 -32.076 1.00 75.44 723 ARG A O 1
ATOM 5632 N N . GLY A 1 724 ? -0.437 17.429 -31.237 1.00 70.31 724 GLY A N 1
ATOM 5633 C CA . GLY A 1 724 ? 0.037 16.818 -32.490 1.00 70.31 724 GLY A CA 1
ATOM 5634 C C . GLY A 1 724 ? 1.561 16.709 -32.639 1.00 70.31 724 GLY A C 1
ATOM 5635 O O . GLY A 1 724 ? 2.015 15.916 -33.458 1.00 70.31 724 GLY A O 1
ATOM 5636 N N . SER A 1 725 ? 2.360 17.402 -31.815 1.00 84.69 725 SER A N 1
ATOM 5637 C CA . SER A 1 725 ? 3.829 17.284 -31.810 1.00 84.69 725 SER A CA 1
ATOM 5638 C C . SER A 1 725 ? 4.342 16.720 -30.482 1.00 84.69 725 SER A C 1
ATOM 5640 O O . SER A 1 725 ? 4.245 17.356 -29.433 1.00 84.69 725 SER A O 1
ATOM 5642 N N . THR A 1 726 ? 4.913 15.512 -30.506 1.00 78.00 726 THR A N 1
ATOM 5643 C CA . THR A 1 726 ? 5.487 14.856 -29.313 1.00 78.00 726 THR A CA 1
ATOM 5644 C C . THR A 1 726 ? 6.699 15.610 -28.763 1.00 78.00 726 THR A C 1
ATOM 5646 O O . THR A 1 726 ? 6.861 15.706 -27.547 1.00 78.00 726 THR A O 1
ATOM 5649 N N . ALA A 1 727 ? 7.524 16.191 -29.638 1.00 75.25 727 ALA A N 1
ATOM 5650 C CA . ALA A 1 727 ? 8.678 16.996 -29.243 1.00 75.25 727 ALA A CA 1
ATOM 5651 C C . ALA A 1 727 ? 8.253 18.288 -28.525 1.00 75.25 727 ALA A C 1
ATOM 5653 O O . ALA A 1 727 ? 8.751 18.566 -27.434 1.00 75.25 727 ALA A O 1
ATOM 5654 N N . ALA A 1 728 ? 7.272 19.014 -29.079 1.00 76.50 728 ALA A N 1
ATOM 5655 C CA . ALA A 1 728 ? 6.729 20.221 -28.451 1.00 76.50 728 ALA A CA 1
ATOM 5656 C C . ALA A 1 728 ? 6.049 19.904 -27.108 1.00 76.50 728 ALA A C 1
ATOM 5658 O O . ALA A 1 728 ? 6.194 20.654 -26.146 1.00 76.50 728 ALA A O 1
ATOM 5659 N N . ALA A 1 729 ? 5.365 18.758 -27.008 1.00 70.81 729 ALA A N 1
ATOM 5660 C CA . ALA A 1 729 ? 4.733 18.317 -25.765 1.00 70.81 729 ALA A CA 1
ATOM 5661 C C . ALA A 1 729 ? 5.749 17.985 -24.673 1.00 70.81 729 ALA A C 1
ATOM 5663 O O . ALA A 1 729 ? 5.557 18.379 -23.524 1.00 70.81 729 ALA A O 1
ATOM 5664 N N . ARG A 1 730 ? 6.862 17.333 -25.026 1.00 73.81 730 ARG A N 1
ATOM 5665 C CA . ARG A 1 730 ? 7.964 17.086 -24.084 1.00 73.81 730 ARG A CA 1
ATOM 5666 C C . ARG A 1 730 ? 8.627 18.380 -23.618 1.00 73.81 730 ARG A C 1
ATOM 5668 O O . ARG A 1 730 ? 8.956 18.495 -22.440 1.00 73.81 730 ARG A O 1
ATOM 5675 N N . GLU A 1 731 ? 8.811 19.356 -24.501 1.00 79.12 731 GLU A N 1
ATOM 5676 C CA . GLU A 1 731 ? 9.375 20.657 -24.128 1.00 79.12 731 GLU A CA 1
ATOM 5677 C C . GLU A 1 731 ? 8.424 21.459 -23.227 1.00 79.12 731 GLU A C 1
ATOM 5679 O O . GLU A 1 731 ? 8.842 21.971 -22.190 1.00 79.12 731 GLU A O 1
ATOM 5684 N N . ALA A 1 732 ? 7.128 21.492 -23.548 1.00 74.38 732 ALA A N 1
ATOM 5685 C CA . ALA A 1 732 ? 6.112 22.107 -22.698 1.00 74.38 732 ALA A CA 1
ATOM 5686 C C . ALA A 1 732 ? 6.059 21.444 -21.313 1.00 74.38 732 ALA A C 1
ATOM 5688 O O . ALA A 1 732 ? 6.055 22.136 -20.299 1.00 74.38 732 ALA A O 1
ATOM 5689 N N . ALA A 1 733 ? 6.116 20.113 -21.259 1.00 77.94 733 ALA A N 1
ATOM 5690 C CA . ALA A 1 733 ? 6.181 19.347 -20.021 1.00 77.94 733 ALA A CA 1
ATOM 5691 C C . ALA A 1 733 ? 7.424 19.687 -19.180 1.00 77.94 733 ALA A C 1
ATOM 5693 O O . ALA A 1 733 ? 7.305 19.939 -17.979 1.00 77.94 733 ALA A O 1
ATOM 5694 N N . ARG A 1 734 ? 8.608 19.776 -19.809 1.00 79.62 734 ARG A N 1
ATOM 5695 C CA . ARG A 1 734 ? 9.832 20.257 -19.145 1.00 79.62 734 ARG A CA 1
ATOM 5696 C C . ARG A 1 734 ? 9.636 21.650 -18.574 1.00 79.62 734 ARG A C 1
ATOM 5698 O O . ARG A 1 734 ? 9.973 21.848 -17.416 1.00 79.62 734 ARG A O 1
ATOM 5705 N N . ASN A 1 735 ? 9.057 22.565 -19.348 1.00 81.00 735 ASN A N 1
ATOM 5706 C CA . ASN A 1 735 ? 8.816 23.943 -18.930 1.00 81.00 735 ASN A CA 1
ATOM 5707 C C . ASN A 1 735 ? 7.832 24.037 -17.758 1.00 81.00 735 ASN A C 1
ATOM 5709 O O . ASN A 1 735 ? 8.030 24.852 -16.865 1.00 81.00 735 ASN A O 1
ATOM 5713 N N . VAL A 1 736 ? 6.782 23.214 -17.727 1.00 78.31 736 VAL A N 1
ATOM 5714 C CA . VAL A 1 736 ? 5.844 23.163 -16.593 1.00 78.31 736 VAL A CA 1
ATOM 5715 C C . VAL A 1 736 ? 6.557 22.679 -15.325 1.00 78.31 736 VAL A C 1
ATOM 5717 O O . VAL A 1 736 ? 6.360 23.252 -14.258 1.00 78.31 736 VAL A O 1
ATOM 5720 N N . ILE A 1 737 ? 7.438 21.683 -15.443 1.00 78.69 737 ILE A N 1
ATOM 5721 C CA . ILE A 1 737 ? 8.208 21.156 -14.307 1.00 78.69 737 ILE A CA 1
ATOM 5722 C C . ILE A 1 737 ? 9.326 22.119 -13.867 1.00 78.69 737 ILE A C 1
ATOM 5724 O O . ILE A 1 737 ? 9.581 22.245 -12.670 1.00 78.69 737 ILE A O 1
ATOM 5728 N N . SER A 1 738 ? 10.009 22.781 -14.807 1.00 76.19 738 SER A N 1
ATOM 5729 C CA . SER A 1 738 ? 11.169 23.648 -14.544 1.00 76.19 738 SER A CA 1
ATOM 5730 C C . SER A 1 738 ? 10.807 25.072 -14.127 1.00 76.19 738 SER A C 1
ATOM 5732 O O . SER A 1 738 ? 11.634 25.744 -13.527 1.00 76.19 738 SER A O 1
ATOM 5734 N N . LYS A 1 739 ? 9.584 25.543 -14.409 1.00 72.38 739 LYS A N 1
ATOM 5735 C CA . LYS A 1 739 ? 9.085 26.845 -13.929 1.00 72.38 739 LYS A CA 1
ATOM 5736 C C . LYS A 1 739 ? 8.819 26.879 -12.420 1.00 72.38 739 LYS A C 1
ATOM 5738 O O . LYS A 1 739 ? 8.591 27.960 -11.882 1.00 72.38 739 LYS A O 1
ATOM 5743 N N . GLY A 1 740 ? 8.821 25.731 -11.740 1.00 58.56 740 GLY A N 1
ATOM 5744 C CA . GLY A 1 740 ? 8.899 25.702 -10.281 1.00 58.56 740 GLY A CA 1
ATOM 5745 C C . GLY A 1 740 ? 10.284 26.166 -9.834 1.00 58.56 740 GLY A C 1
ATOM 5746 O O . GLY A 1 740 ? 11.268 25.718 -10.410 1.00 58.56 740 GLY A O 1
ATOM 5747 N N . ASP A 1 741 ? 10.354 27.056 -8.839 1.00 52.44 741 ASP A N 1
ATOM 5748 C CA . ASP A 1 741 ? 11.615 27.508 -8.233 1.00 52.44 741 ASP A CA 1
ATOM 5749 C C . ASP A 1 741 ? 12.585 26.326 -8.056 1.00 52.44 741 ASP A C 1
ATOM 5751 O O . ASP A 1 741 ? 12.242 25.343 -7.398 1.00 52.44 741 ASP A O 1
ATOM 5755 N N . GLU A 1 742 ? 13.808 26.434 -8.589 1.00 50.19 742 GLU A N 1
ATOM 5756 C CA . GLU A 1 742 ? 14.889 25.447 -8.394 1.00 50.19 742 GLU A CA 1
ATOM 5757 C C . GLU A 1 742 ? 15.341 25.328 -6.924 1.00 50.19 742 GLU A C 1
ATOM 5759 O O . GLU A 1 742 ? 16.219 24.530 -6.589 1.00 50.19 742 GLU A O 1
ATOM 5764 N N . GLY A 1 743 ? 14.730 26.108 -6.025 1.00 56.66 743 GLY A N 1
ATOM 5765 C CA . GLY A 1 743 ? 14.808 25.894 -4.590 1.00 56.66 743 GLY A CA 1
ATOM 5766 C C . GLY A 1 743 ? 14.355 24.486 -4.197 1.00 56.66 743 GLY A C 1
ATOM 5767 O O . GLY A 1 743 ? 13.762 23.742 -4.975 1.00 56.66 743 GLY A O 1
ATOM 5768 N N . ARG A 1 744 ? 14.658 24.096 -2.957 1.00 56.97 744 ARG A N 1
ATOM 5769 C CA . ARG A 1 744 ? 14.346 22.770 -2.409 1.00 56.97 744 ARG A CA 1
ATOM 5770 C C . ARG A 1 744 ? 12.875 22.410 -2.664 1.00 56.97 744 ARG A C 1
ATOM 5772 O O . ARG A 1 744 ? 11.995 22.913 -1.966 1.00 56.97 744 ARG A O 1
ATOM 5779 N N . LEU A 1 745 ? 12.633 21.551 -3.661 1.00 60.84 745 LEU A N 1
ATOM 5780 C CA . LEU A 1 745 ? 11.284 21.150 -4.048 1.00 60.84 745 LEU A CA 1
ATOM 5781 C C . LEU A 1 745 ? 10.584 20.549 -2.825 1.00 60.84 745 LEU A C 1
ATOM 5783 O O . LEU A 1 745 ? 11.172 19.692 -2.148 1.00 60.84 745 LEU A O 1
ATOM 5787 N N . PRO A 1 746 ? 9.360 20.991 -2.500 1.00 68.44 746 PRO A N 1
ATOM 5788 C CA . PRO A 1 746 ? 8.626 20.375 -1.422 1.00 68.44 746 PRO A CA 1
ATOM 5789 C C . PRO A 1 746 ? 8.359 18.902 -1.774 1.00 68.44 746 PRO A C 1
ATOM 5791 O O . PRO A 1 746 ? 8.183 18.543 -2.942 1.00 68.44 746 PRO A O 1
ATOM 5794 N N . PRO A 1 747 ? 8.367 18.012 -0.780 1.00 69.69 747 PRO A N 1
ATOM 5795 C CA . PRO A 1 747 ? 7.915 16.643 -0.977 1.00 69.69 747 PRO A CA 1
ATOM 5796 C C . PRO A 1 747 ? 6.435 16.629 -1.352 1.00 69.69 747 PRO A C 1
ATOM 5798 O O . PRO A 1 747 ? 5.677 17.515 -0.957 1.00 69.69 747 PRO A O 1
ATOM 5801 N N . THR A 1 748 ? 6.038 15.597 -2.092 1.00 69.19 748 THR A N 1
ATOM 5802 C CA . THR A 1 748 ? 4.639 15.406 -2.491 1.00 69.19 748 THR A CA 1
ATOM 5803 C C . THR A 1 748 ? 3.747 15.335 -1.256 1.00 69.19 748 THR A C 1
ATOM 5805 O O . THR A 1 748 ? 4.054 14.588 -0.319 1.00 69.19 748 THR A O 1
ATOM 5808 N N . ASP A 1 749 ? 2.638 16.081 -1.256 1.00 69.19 749 ASP A N 1
ATOM 5809 C CA . ASP A 1 749 ? 1.639 15.934 -0.207 1.00 69.19 749 ASP A CA 1
ATOM 5810 C C . ASP A 1 749 ? 1.008 14.550 -0.331 1.00 69.19 749 ASP A C 1
ATOM 5812 O O . ASP A 1 749 ? 0.201 14.264 -1.219 1.00 69.19 749 ASP A O 1
ATOM 5816 N N . LEU A 1 750 ? 1.408 13.665 0.578 1.00 71.06 750 LEU A N 1
ATOM 5817 C CA . LEU A 1 750 ? 0.916 12.303 0.571 1.00 71.06 750 LEU A CA 1
ATOM 5818 C C . LEU A 1 750 ? -0.568 12.257 0.875 1.00 71.06 750 LEU A C 1
ATOM 5820 O O . LEU A 1 750 ? -1.164 11.248 0.545 1.00 71.06 750 LEU A O 1
ATOM 5824 N N . THR A 1 751 ? -1.173 13.296 1.462 1.00 72.38 751 THR A N 1
ATOM 5825 C CA . THR A 1 751 ? -2.617 13.387 1.735 1.00 72.38 751 THR A CA 1
ATOM 5826 C C . THR A 1 751 ? -3.460 12.965 0.532 1.00 72.38 751 THR A C 1
ATOM 5828 O O . THR A 1 751 ? -4.394 12.180 0.694 1.00 72.38 751 THR A O 1
ATOM 5831 N N . TYR A 1 752 ? -3.031 13.358 -0.667 1.00 77.81 752 TYR A N 1
ATOM 5832 C CA . TYR A 1 752 ? -3.696 13.074 -1.938 1.00 77.81 752 TYR A CA 1
ATOM 5833 C C . TYR A 1 752 ? -3.079 11.891 -2.702 1.00 77.81 752 TYR A C 1
ATOM 5835 O O . TYR A 1 752 ? -3.233 11.771 -3.912 1.00 77.81 752 TYR A O 1
ATOM 5843 N N . PHE A 1 753 ? -2.373 11.001 -1.994 1.00 75.12 753 PHE A N 1
ATOM 5844 C CA . PHE A 1 753 ? -1.641 9.887 -2.598 1.00 75.12 753 PHE A CA 1
ATOM 5845 C C . PHE A 1 753 ? -2.537 8.905 -3.351 1.00 75.12 753 PHE A C 1
ATOM 5847 O O . PHE A 1 753 ? -2.116 8.338 -4.356 1.00 75.12 753 PHE A O 1
ATOM 5854 N N . CYS A 1 754 ? -3.735 8.659 -2.832 1.00 79.31 754 CYS A N 1
ATOM 5855 C CA . CYS A 1 754 ? -4.705 7.760 -3.432 1.00 79.31 754 CYS A CA 1
ATOM 5856 C C . CYS A 1 754 ? -6.120 8.153 -3.029 1.00 79.31 754 CYS A C 1
ATOM 5858 O O . CYS A 1 754 ? -6.365 8.470 -1.861 1.00 79.31 754 CYS A O 1
ATOM 5860 N N . ALA A 1 755 ? -7.047 8.081 -3.980 1.00 86.19 755 ALA A N 1
ATOM 5861 C CA . ALA A 1 755 ? -8.463 8.173 -3.686 1.00 86.19 755 ALA A CA 1
ATOM 5862 C C . ALA A 1 755 ? -8.878 7.035 -2.739 1.00 86.19 755 ALA A C 1
ATOM 5864 O O . ALA A 1 755 ? -8.606 5.851 -2.958 1.00 86.19 755 ALA A O 1
ATOM 5865 N N . TYR A 1 756 ? -9.564 7.408 -1.673 1.00 90.56 756 TYR A N 1
ATOM 5866 C CA . TYR A 1 756 ? -10.093 6.541 -0.649 1.00 90.56 756 TYR A CA 1
ATOM 5867 C C . TYR A 1 756 ? -10.995 5.464 -1.249 1.00 90.56 756 TYR A C 1
ATOM 5869 O O . TYR A 1 756 ? -11.934 5.734 -1.999 1.00 90.56 756 TYR A O 1
ATOM 5877 N N . ASN A 1 757 ? -10.725 4.224 -0.856 1.00 88.56 757 ASN A N 1
ATOM 5878 C CA . ASN A 1 757 ? -11.480 3.054 -1.249 1.00 88.56 757 ASN A CA 1
ATOM 5879 C C . ASN A 1 757 ? -12.100 2.429 0.010 1.00 88.56 757 ASN A C 1
ATOM 5881 O O . ASN A 1 757 ? -11.354 1.917 0.854 1.00 88.56 757 ASN A O 1
ATOM 5885 N N . PRO A 1 758 ? -13.441 2.403 0.126 1.00 91.25 758 PRO A N 1
ATOM 5886 C CA . PRO A 1 758 ? -14.131 1.794 1.260 1.00 91.25 758 PRO A CA 1
ATOM 5887 C C . PRO A 1 758 ? -13.734 0.336 1.514 1.00 91.25 758 PRO A C 1
ATOM 5889 O O . PRO A 1 758 ? -13.574 -0.061 2.665 1.00 91.25 758 PRO A O 1
ATOM 5892 N N . GLY A 1 759 ? -13.530 -0.458 0.457 1.00 86.69 759 GLY A N 1
ATOM 5893 C CA . GLY A 1 759 ? -13.172 -1.874 0.564 1.00 86.69 759 GLY A CA 1
ATOM 5894 C C . GLY A 1 759 ? -11.773 -2.106 1.137 1.00 86.69 759 GLY A C 1
ATOM 5895 O O . GLY A 1 759 ? -11.536 -3.124 1.784 1.00 86.69 759 GLY A O 1
ATOM 5896 N N . VAL A 1 760 ? -10.855 -1.152 0.952 1.00 87.44 760 VAL A N 1
ATOM 5897 C CA . VAL A 1 760 ? -9.544 -1.180 1.615 1.00 87.44 760 VAL A CA 1
ATOM 5898 C C . VAL A 1 760 ? -9.679 -0.626 3.033 1.00 87.44 760 VAL A C 1
ATOM 5900 O O . VAL A 1 760 ? -9.272 -1.290 3.985 1.00 87.44 760 VAL A O 1
ATOM 5903 N N . GLY A 1 761 ? -10.316 0.534 3.194 1.00 91.12 761 GLY A N 1
ATOM 5904 C CA . GLY A 1 761 ? -10.541 1.172 4.488 1.00 91.12 761 GLY A CA 1
ATOM 5905 C C . GLY A 1 761 ? -9.441 2.151 4.901 1.00 91.12 761 GLY A C 1
ATOM 5906 O O . GLY A 1 761 ? -8.607 2.567 4.103 1.00 91.12 761 GLY A O 1
ATOM 5907 N N . LEU A 1 762 ? -9.454 2.545 6.171 1.00 92.75 762 LEU A N 1
ATOM 5908 C CA . LEU A 1 762 ? -8.480 3.453 6.782 1.00 92.75 762 LEU A CA 1
ATOM 5909 C C . LEU A 1 762 ? -7.937 2.870 8.086 1.00 92.75 762 LEU A C 1
ATOM 5911 O O . LEU A 1 762 ? -8.388 1.831 8.560 1.00 92.75 762 LEU A O 1
ATOM 5915 N N . LYS A 1 763 ? -6.945 3.529 8.670 1.00 92.50 763 LYS A N 1
ATOM 5916 C CA . LYS A 1 763 ? -6.363 3.195 9.964 1.00 92.50 763 LYS A CA 1
ATOM 5917 C C . LYS A 1 763 ? -6.473 4.372 10.914 1.00 92.50 763 LYS A C 1
ATOM 5919 O O . LYS A 1 763 ? -6.077 5.480 10.566 1.00 92.50 763 LYS A O 1
ATOM 5924 N N . ALA A 1 764 ? -6.929 4.101 12.131 1.00 94.38 764 ALA A N 1
ATOM 5925 C CA . ALA A 1 764 ? -6.972 5.071 13.216 1.00 94.38 764 ALA A CA 1
ATOM 5926 C C . ALA A 1 764 ? -6.200 4.554 14.434 1.00 94.38 764 ALA A C 1
ATOM 5928 O O . ALA A 1 764 ? -6.274 3.371 14.764 1.00 94.38 764 ALA A O 1
ATOM 5929 N N . ALA A 1 765 ? -5.455 5.427 15.099 1.00 94.94 765 ALA A N 1
ATOM 5930 C CA . ALA A 1 765 ? -4.808 5.153 16.376 1.00 94.94 765 ALA A CA 1
ATOM 5931 C C . ALA A 1 765 ? -5.132 6.275 17.359 1.00 94.94 765 ALA A C 1
ATOM 5933 O O . ALA A 1 765 ? -5.154 7.443 16.980 1.00 94.94 765 ALA A O 1
ATOM 5934 N N . VAL A 1 766 ? -5.322 5.927 18.627 1.00 96.19 766 VAL A N 1
ATOM 5935 C CA . VAL A 1 766 ? -5.358 6.892 19.727 1.00 96.19 766 VAL A CA 1
ATOM 5936 C C . VAL A 1 766 ? -4.171 6.588 20.625 1.00 96.19 766 VAL A C 1
ATOM 5938 O O . VAL A 1 766 ? -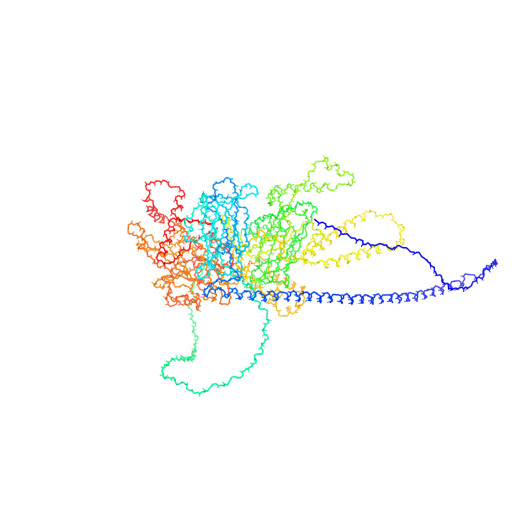4.183 5.589 21.342 1.00 96.19 766 VAL A O 1
ATOM 5941 N N . ASP A 1 767 ? -3.126 7.410 20.539 1.00 95.75 767 ASP A N 1
ATOM 5942 C CA . ASP A 1 767 ? -1.822 7.111 21.151 1.00 95.75 767 ASP A CA 1
ATOM 5943 C C . ASP A 1 767 ? -1.696 7.641 22.580 1.00 95.75 767 ASP A C 1
ATOM 5945 O O . ASP A 1 767 ? -0.878 7.161 23.367 1.00 95.75 767 ASP A O 1
ATOM 5949 N N . GLY A 1 768 ? -2.483 8.651 22.943 1.00 96.81 768 GLY A N 1
ATOM 5950 C CA . GLY A 1 768 ? -2.458 9.198 24.290 1.00 96.81 768 GLY A CA 1
ATOM 5951 C C . GLY A 1 768 ? -3.461 10.313 24.507 1.00 96.81 768 GLY A C 1
ATOM 5952 O O . GLY A 1 768 ? -4.052 10.830 23.566 1.00 96.81 768 GLY A O 1
ATOM 5953 N N . ALA A 1 769 ? -3.649 10.693 25.762 1.00 97.81 769 ALA A N 1
ATOM 5954 C CA . ALA A 1 769 ? -4.401 11.881 26.136 1.00 97.81 769 ALA A CA 1
ATOM 5955 C C . ALA A 1 769 ? -3.533 12.789 26.998 1.00 97.81 769 ALA A C 1
ATOM 5957 O O . ALA A 1 769 ? -2.570 12.343 27.614 1.00 97.81 769 ALA A O 1
ATOM 5958 N N . ASN A 1 770 ? -3.871 14.070 27.044 1.00 97.25 770 ASN A N 1
ATOM 5959 C CA . ASN A 1 770 ? -3.177 15.074 27.830 1.00 97.25 770 ASN A CA 1
ATOM 5960 C C . ASN A 1 770 ? -4.152 15.786 28.751 1.00 97.25 770 ASN A C 1
ATOM 5962 O O . ASN A 1 770 ? -5.303 16.013 28.392 1.00 97.25 770 ASN A O 1
ATOM 5966 N N . ASN A 1 771 ? -3.659 16.182 29.924 1.00 96.81 771 ASN A N 1
ATOM 5967 C CA . ASN A 1 771 ? -4.389 16.996 30.889 1.00 96.81 771 ASN A CA 1
ATOM 5968 C C . ASN A 1 771 ? -5.752 16.431 31.316 1.00 96.81 771 ASN A C 1
ATOM 5970 O O . ASN A 1 771 ? -6.654 17.194 31.660 1.00 96.81 771 ASN A O 1
ATOM 5974 N N . LEU A 1 772 ? -5.893 15.102 31.370 1.00 96.62 772 LEU A N 1
ATOM 5975 C CA . LEU A 1 772 ? -7.124 14.490 31.860 1.00 96.62 772 LEU A CA 1
ATOM 5976 C C . LEU A 1 772 ? -7.391 14.899 33.320 1.00 96.62 772 LEU A C 1
ATOM 5978 O O . LEU A 1 772 ? -6.470 14.892 34.148 1.00 96.62 772 LEU A O 1
ATOM 5982 N N . PRO A 1 773 ? -8.640 15.244 33.677 1.00 95.31 773 PRO A N 1
ATOM 5983 C CA . PRO A 1 773 ? -8.980 15.554 35.057 1.00 95.31 773 PRO A CA 1
ATOM 5984 C C . PRO A 1 773 ? -8.767 14.314 35.921 1.00 95.31 773 PRO A C 1
ATOM 5986 O O . PRO A 1 773 ? -9.251 13.234 35.592 1.00 95.31 773 PRO A O 1
ATOM 5989 N N . LEU A 1 774 ? -8.066 14.460 37.048 1.00 91.69 774 LEU A N 1
ATOM 5990 C CA . LEU A 1 774 ? -7.874 13.331 37.953 1.00 91.69 774 LEU A CA 1
ATOM 5991 C C . LEU A 1 774 ? -9.236 12.799 38.426 1.00 91.69 774 LEU A C 1
ATOM 5993 O O . LEU A 1 774 ? -10.121 13.595 38.764 1.00 91.69 774 LEU A O 1
ATOM 5997 N N . PRO A 1 775 ? -9.400 11.470 38.509 1.00 86.94 775 PRO A N 1
ATOM 5998 C CA . PRO A 1 775 ? -10.596 10.885 39.089 1.00 86.94 775 PRO A CA 1
ATOM 5999 C C . PRO A 1 775 ? -10.727 11.387 40.540 1.00 86.94 775 PRO A C 1
ATOM 6001 O O . PRO A 1 775 ? -9.726 11.581 41.238 1.00 86.94 775 PRO A O 1
ATOM 6004 N N . GLY A 1 776 ? -11.955 11.663 40.997 1.00 86.56 776 GLY A N 1
ATOM 6005 C CA . GLY A 1 776 ? -12.200 12.237 42.329 1.00 86.56 776 GLY A CA 1
ATOM 6006 C C . GLY A 1 776 ? -11.507 11.457 43.459 1.00 86.56 776 GLY A C 1
ATOM 6007 O O . GLY A 1 776 ? -11.210 10.275 43.313 1.00 86.56 776 GLY A O 1
ATOM 6008 N N . ARG A 1 777 ? -11.257 12.091 44.619 1.00 77.12 777 ARG A N 1
ATOM 6009 C CA . ARG A 1 777 ? -10.450 11.515 45.729 1.00 77.12 777 ARG A CA 1
ATOM 6010 C C . ARG A 1 777 ? -10.853 10.095 46.169 1.00 77.12 777 ARG A C 1
ATOM 6012 O O . ARG A 1 777 ? -10.011 9.380 46.709 1.00 77.12 777 ARG A O 1
ATOM 6019 N N . SER A 1 778 ? -12.106 9.695 45.956 1.00 67.69 778 SER A N 1
ATOM 6020 C CA . SER A 1 778 ? -12.646 8.362 46.258 1.00 67.69 778 SER A CA 1
ATOM 6021 C C . SER A 1 778 ? -12.264 7.268 45.250 1.00 67.69 778 SER A C 1
ATOM 6023 O O . SER A 1 778 ? -12.537 6.101 45.505 1.00 67.69 778 SER A O 1
ATOM 6025 N N . ARG A 1 779 ? -11.623 7.609 44.129 1.00 73.00 779 ARG A N 1
ATOM 6026 C CA . ARG A 1 779 ? -11.401 6.727 42.971 1.00 73.00 779 ARG A CA 1
ATOM 6027 C C . ARG A 1 779 ? -9.915 6.465 42.720 1.00 73.00 779 ARG A C 1
ATOM 6029 O O . ARG A 1 779 ? -9.403 6.631 41.614 1.00 73.00 779 ARG A O 1
ATOM 6036 N N . LYS A 1 780 ? -9.192 6.088 43.778 1.00 76.31 780 LYS A N 1
ATOM 6037 C CA . LYS A 1 780 ? -7.809 5.607 43.644 1.00 76.31 780 LYS A CA 1
ATOM 6038 C C . LYS A 1 780 ? -7.821 4.315 42.819 1.00 76.31 780 LYS A C 1
ATOM 6040 O O . LYS A 1 780 ? -8.546 3.392 43.168 1.00 76.31 780 LYS A O 1
ATOM 6045 N N . GLY A 1 781 ? -7.023 4.268 41.754 1.00 82.62 781 GLY A N 1
ATOM 6046 C CA . GLY A 1 781 ? -6.936 3.102 40.868 1.00 82.62 781 GLY A CA 1
ATOM 6047 C C . GLY A 1 781 ? -7.873 3.125 39.658 1.00 82.62 781 GLY A C 1
ATOM 6048 O O . GLY A 1 781 ? -8.070 2.077 39.056 1.00 82.62 781 GLY A O 1
ATOM 6049 N N . ALA A 1 782 ? -8.449 4.278 39.296 1.00 90.00 782 ALA A N 1
ATOM 6050 C CA . ALA A 1 782 ? -9.129 4.408 38.007 1.00 90.00 782 ALA A CA 1
ATOM 6051 C C . ALA A 1 782 ? -8.126 4.253 36.857 1.00 90.00 782 ALA A C 1
ATOM 6053 O O . ALA A 1 782 ? -7.041 4.840 36.896 1.00 90.00 782 ALA A O 1
ATOM 6054 N N . ILE A 1 783 ? -8.512 3.490 35.840 1.00 92.94 783 ILE A N 1
ATOM 6055 C CA . ILE A 1 783 ? -7.671 3.205 34.680 1.00 92.94 783 ILE A CA 1
ATOM 6056 C C . ILE A 1 783 ? -8.236 3.958 33.465 1.00 92.94 783 ILE A C 1
ATOM 6058 O O . ILE A 1 783 ? -9.424 3.805 33.180 1.00 92.94 783 ILE A O 1
ATOM 6062 N N . PRO A 1 784 ? -7.442 4.793 32.770 1.00 95.12 784 PRO A N 1
ATOM 6063 C CA . PRO A 1 784 ? -7.912 5.519 31.594 1.00 95.12 784 PRO A CA 1
ATOM 6064 C C . PRO A 1 784 ? -8.057 4.579 30.397 1.00 95.12 784 PRO A C 1
ATOM 6066 O O . PRO A 1 784 ? -7.082 3.991 29.939 1.00 95.12 784 PRO A O 1
ATOM 6069 N N . ILE A 1 785 ? -9.261 4.486 29.853 1.00 95.62 785 ILE A N 1
ATOM 6070 C CA . ILE A 1 785 ? -9.561 3.733 28.633 1.00 95.62 785 ILE A CA 1
ATOM 6071 C C . ILE A 1 785 ? -10.066 4.691 27.558 1.00 95.62 785 ILE A C 1
ATOM 6073 O O . ILE A 1 785 ? -10.602 5.758 27.867 1.00 95.62 785 ILE A O 1
ATOM 6077 N N . CYS A 1 786 ? -9.894 4.314 26.298 1.00 95.50 786 CYS A N 1
ATOM 6078 C CA . CYS A 1 786 ? -10.389 5.088 25.173 1.00 95.50 786 CYS A CA 1
ATOM 6079 C C . CYS A 1 786 ? -11.225 4.200 24.255 1.00 95.50 786 CYS A C 1
ATOM 6081 O O . CYS A 1 786 ? -10.835 3.078 23.957 1.00 95.50 786 CYS A O 1
ATOM 6083 N N . PHE A 1 787 ? -12.354 4.710 23.788 1.00 94.38 787 PHE A N 1
ATOM 6084 C CA . PHE A 1 787 ? -13.167 4.116 22.740 1.00 94.38 787 PHE A CA 1
ATOM 6085 C C . PHE A 1 787 ? -13.055 4.978 21.492 1.00 94.38 787 PHE A C 1
ATOM 6087 O O . PHE A 1 787 ? -12.949 6.199 21.591 1.00 94.38 787 PHE A O 1
ATOM 6094 N N . MET A 1 788 ? -13.070 4.356 20.324 1.00 94.69 788 MET A N 1
ATOM 6095 C CA . MET A 1 788 ? -13.128 5.058 19.052 1.00 94.69 788 MET A CA 1
ATOM 6096 C C . MET A 1 788 ? -14.014 4.311 18.070 1.00 94.69 788 MET A C 1
ATOM 6098 O O . MET A 1 788 ? -14.148 3.091 18.149 1.00 94.69 788 MET A O 1
ATOM 6102 N N . GLY A 1 789 ? -14.574 5.043 17.118 1.00 92.88 789 GLY A N 1
ATOM 6103 C CA . GLY A 1 789 ? -15.325 4.452 16.029 1.00 92.88 789 GLY A CA 1
ATOM 6104 C C . GLY A 1 789 ? -15.996 5.497 15.143 1.00 92.88 789 GLY A C 1
ATOM 6105 O O . GLY A 1 789 ? -15.994 6.693 15.438 1.00 92.88 789 GLY A O 1
ATOM 6106 N N . VAL A 1 790 ? -16.492 5.052 13.994 1.00 92.88 790 VAL A N 1
ATOM 6107 C CA . VAL A 1 790 ? -16.982 5.930 12.927 1.00 92.88 790 VAL A CA 1
ATOM 6108 C C . VAL A 1 790 ? -18.438 6.327 13.157 1.00 92.88 790 VAL A C 1
ATOM 6110 O O . VAL A 1 790 ? -19.276 5.468 13.401 1.00 92.88 790 VAL A O 1
ATOM 6113 N N . SER A 1 791 ? -18.737 7.620 13.024 1.00 87.19 791 SER A N 1
ATOM 6114 C CA . SER A 1 791 ? -20.074 8.250 13.110 1.00 87.19 791 SER A CA 1
ATOM 6115 C C . SER A 1 791 ? -21.217 7.408 12.530 1.00 87.19 791 SER A C 1
ATOM 6117 O O . SER A 1 791 ? -22.127 7.059 13.274 1.00 87.19 791 SER A O 1
ATOM 6119 N N . SER A 1 792 ? -21.127 6.995 11.263 1.00 75.38 792 SER A N 1
ATOM 6120 C CA . SER A 1 792 ? -22.165 6.184 10.594 1.00 75.38 792 SER A CA 1
ATOM 6121 C C . SER A 1 792 ? -22.398 4.769 11.155 1.00 75.38 792 SER A C 1
ATOM 6123 O O . SER A 1 792 ? -23.389 4.128 10.808 1.00 75.38 792 SER A O 1
ATOM 6125 N N . GLN A 1 793 ? -21.490 4.258 11.990 1.00 71.69 793 GLN A N 1
ATOM 6126 C CA . GLN A 1 793 ? -21.502 2.885 12.523 1.00 71.69 793 GLN A CA 1
ATOM 6127 C C . GLN A 1 793 ? -21.543 2.841 14.059 1.00 71.69 793 GLN A C 1
ATOM 6129 O O . GLN A 1 793 ? -21.731 1.781 14.665 1.00 71.69 793 GLN A O 1
ATOM 6134 N N . CYS A 1 794 ? -21.359 3.985 14.720 1.00 63.91 794 CYS A N 1
ATOM 6135 C CA . CYS A 1 794 ? -21.138 4.037 16.156 1.00 63.91 794 CYS A CA 1
ATOM 6136 C C . CYS A 1 794 ? -22.347 4.531 16.927 1.00 63.91 794 CYS A C 1
ATOM 6138 O O . CYS A 1 794 ? -22.448 5.699 17.296 1.00 63.91 794 CYS A O 1
ATOM 6140 N N . ASN A 1 795 ? -23.175 3.571 17.324 1.00 66.00 795 ASN A N 1
ATOM 6141 C CA . ASN A 1 795 ? -24.021 3.721 18.495 1.00 66.00 795 ASN A CA 1
ATOM 6142 C C . ASN A 1 795 ? -23.228 3.248 19.719 1.00 66.00 795 ASN A C 1
ATOM 6144 O O . ASN A 1 795 ? -23.421 2.133 20.200 1.00 66.00 795 ASN A O 1
ATOM 6148 N N . PHE A 1 796 ? -22.327 4.088 20.246 1.00 60.94 796 PHE A N 1
ATOM 6149 C CA . PHE A 1 796 ? -21.626 3.774 21.503 1.00 60.94 796 PHE A CA 1
ATOM 6150 C C . PHE A 1 796 ? -22.606 3.534 22.671 1.00 60.94 796 PHE A C 1
ATOM 6152 O O . PHE A 1 796 ? -22.241 2.901 23.658 1.00 60.94 796 PHE A O 1
ATOM 6159 N N . PHE A 1 797 ? -23.842 4.045 22.569 1.00 54.41 797 PHE A N 1
ATOM 6160 C CA . PHE A 1 797 ? -24.759 4.197 23.703 1.00 54.41 797 PHE A CA 1
ATOM 6161 C C . PHE A 1 797 ? -26.233 3.893 23.408 1.00 54.41 797 PHE A C 1
ATOM 6163 O O . PHE A 1 797 ? -27.117 4.481 24.030 1.00 54.41 797 PHE A O 1
ATOM 6170 N N . THR A 1 798 ? -26.549 2.946 22.520 1.00 54.78 798 THR A N 1
ATOM 6171 C CA . THR A 1 798 ? -27.861 2.285 22.640 1.00 54.78 798 THR A CA 1
ATOM 6172 C C . THR A 1 798 ? -27.828 1.361 23.856 1.00 54.78 798 THR A C 1
ATOM 6174 O O . THR A 1 798 ? -26.887 0.586 24.008 1.00 54.78 798 THR A O 1
ATOM 6177 N N . ALA A 1 799 ? -28.838 1.456 24.728 1.00 48.34 799 ALA A N 1
ATOM 6178 C CA . ALA A 1 799 ? -28.873 0.907 26.093 1.00 48.34 799 ALA A CA 1
ATOM 6179 C C . ALA A 1 799 ? -28.625 -0.612 26.247 1.00 48.34 799 ALA A C 1
ATOM 6181 O O . ALA A 1 799 ? -28.590 -1.098 27.375 1.00 48.34 799 ALA A O 1
ATOM 6182 N N . GLU A 1 800 ? -28.439 -1.363 25.158 1.00 52.44 800 GLU A N 1
ATOM 6183 C CA . GLU A 1 800 ? -28.342 -2.824 25.190 1.00 52.44 800 GLU A CA 1
ATOM 6184 C C . GLU A 1 800 ? -27.018 -3.430 24.693 1.00 52.44 800 GLU A C 1
ATOM 6186 O O . GLU A 1 800 ? -26.820 -4.607 24.979 1.00 52.44 800 GLU A O 1
ATOM 6191 N N . ARG A 1 801 ? -26.098 -2.691 24.037 1.00 54.81 801 ARG A N 1
ATOM 6192 C CA . ARG A 1 801 ? -24.697 -3.095 23.704 1.00 54.81 801 ARG A CA 1
ATOM 6193 C C . ARG A 1 801 ? -24.012 -2.040 22.817 1.00 54.81 801 ARG A C 1
ATOM 6195 O O . ARG A 1 801 ? -24.694 -1.380 22.035 1.00 54.81 801 ARG A O 1
ATOM 6202 N N . MET A 1 802 ? -22.679 -1.925 22.892 1.00 57.50 802 MET A N 1
ATOM 6203 C CA . MET A 1 802 ? -21.896 -1.210 21.867 1.00 57.50 802 MET A CA 1
ATOM 6204 C C . MET A 1 802 ? -21.939 -1.987 20.541 1.00 57.50 802 MET A C 1
ATOM 6206 O O . MET A 1 802 ? -21.968 -3.220 20.546 1.00 57.50 802 MET A O 1
ATOM 6210 N N . THR A 1 803 ? -21.963 -1.280 19.408 1.00 60.53 803 THR A N 1
ATOM 6211 C CA . THR A 1 803 ? -21.942 -1.903 18.074 1.00 60.53 803 THR A CA 1
ATOM 6212 C C . THR A 1 803 ? -20.608 -2.611 17.805 1.00 60.53 803 THR A C 1
ATOM 6214 O O . THR A 1 803 ? -19.578 -2.261 18.383 1.00 60.53 803 THR A O 1
ATOM 6217 N N . LEU A 1 804 ? -20.624 -3.619 16.921 1.00 58.75 804 LEU A N 1
ATOM 6218 C CA . LEU A 1 804 ? -19.453 -4.429 16.528 1.00 58.75 804 LEU A CA 1
ATOM 6219 C C . LEU A 1 804 ? -18.274 -3.599 15.980 1.00 58.75 804 LEU A C 1
ATOM 6221 O O . LEU A 1 804 ? -17.146 -4.086 15.966 1.00 58.75 804 LEU A O 1
ATOM 6225 N N . ASP A 1 805 ? -18.529 -2.353 15.584 1.00 72.25 805 ASP A N 1
ATOM 6226 C CA . ASP A 1 805 ? -17.576 -1.473 14.905 1.00 72.25 805 ASP A CA 1
ATOM 6227 C C . ASP A 1 805 ? -16.876 -0.474 15.851 1.00 72.25 805 ASP A C 1
ATOM 6229 O O . ASP A 1 805 ? -16.057 0.339 15.418 1.00 72.25 805 ASP A O 1
ATOM 6233 N N . ALA A 1 806 ? -17.173 -0.524 17.157 1.00 83.25 806 ALA A N 1
ATOM 6234 C CA . ALA A 1 806 ? -16.464 0.259 18.164 1.00 83.25 806 ALA A CA 1
ATOM 6235 C C . ALA A 1 806 ? -15.172 -0.449 18.608 1.00 83.25 806 ALA A C 1
ATOM 6237 O O . ALA A 1 806 ? -15.154 -1.637 18.936 1.00 83.25 806 ALA A O 1
ATOM 6238 N N . HIS A 1 807 ? -14.076 0.302 18.685 1.00 88.56 807 HIS A N 1
ATOM 6239 C CA . HIS A 1 807 ? -12.778 -0.196 19.130 1.00 88.56 807 HIS A CA 1
ATOM 6240 C C . HIS A 1 807 ? -12.393 0.398 20.483 1.00 88.56 807 HIS A C 1
ATOM 6242 O O . HIS A 1 807 ? -12.525 1.600 20.702 1.00 88.56 807 HIS A O 1
ATOM 6248 N N . ALA A 1 808 ? -11.864 -0.440 21.378 1.00 90.12 808 ALA A N 1
ATOM 6249 C CA . ALA A 1 808 ? -11.352 -0.019 22.678 1.00 90.12 808 ALA A CA 1
ATOM 6250 C C . ALA A 1 808 ? -9.815 -0.070 22.718 1.00 90.12 808 ALA A C 1
ATOM 6252 O O . ALA A 1 808 ? -9.212 -1.112 22.443 1.00 90.12 808 ALA A O 1
ATOM 6253 N N . ASN A 1 809 ? -9.200 1.043 23.118 1.00 89.75 809 ASN A N 1
ATOM 6254 C CA . ASN A 1 809 ? -7.790 1.163 23.466 1.00 89.75 809 ASN A CA 1
ATOM 6255 C C . ASN A 1 809 ? -7.639 1.095 24.995 1.00 89.75 809 ASN A C 1
ATOM 6257 O O . ASN A 1 809 ? -8.113 1.955 25.745 1.00 89.75 809 ASN A O 1
ATOM 6261 N N . CYS A 1 810 ? -6.992 0.032 25.453 1.00 88.75 810 CYS A N 1
ATOM 6262 C CA . CYS A 1 810 ? -6.811 -0.364 26.844 1.00 88.75 810 CYS A CA 1
ATOM 6263 C C . CYS A 1 810 ? -5.356 -0.721 27.195 1.00 88.75 810 CYS A C 1
ATOM 6265 O O . CYS A 1 810 ? -5.038 -0.813 28.378 1.00 88.75 810 CYS A O 1
ATOM 6267 N N . ALA A 1 811 ? -4.474 -0.872 26.200 1.00 90.88 811 ALA A N 1
ATOM 6268 C CA . ALA A 1 811 ? -3.071 -1.237 26.341 1.00 90.88 811 ALA A CA 1
ATOM 6269 C C . ALA A 1 811 ? -2.249 -0.044 26.832 1.00 90.88 811 ALA A C 1
ATOM 6271 O O . ALA A 1 811 ? -1.502 0.577 26.081 1.00 90.88 811 ALA A O 1
ATOM 6272 N N . ILE A 1 812 ? -2.424 0.324 28.094 1.00 91.56 812 ILE A N 1
ATOM 6273 C CA . ILE A 1 812 ? -1.807 1.524 28.663 1.00 91.56 812 ILE A CA 1
ATOM 6274 C C . ILE A 1 812 ? -0.322 1.284 28.903 1.00 91.56 812 ILE A C 1
ATOM 6276 O O . ILE A 1 812 ? 0.054 0.297 29.530 1.00 91.56 812 ILE A O 1
ATOM 6280 N N . VAL A 1 813 ? 0.519 2.225 28.480 1.00 92.56 813 VAL A N 1
ATOM 6281 C CA . VAL A 1 813 ? 1.936 2.253 28.847 1.00 92.56 813 VAL A CA 1
ATOM 6282 C C . VAL A 1 813 ? 2.027 2.580 30.335 1.00 92.56 813 VAL A C 1
ATOM 6284 O O . VAL A 1 813 ? 1.722 3.705 30.737 1.00 92.56 813 VAL A O 1
ATOM 6287 N N . LEU A 1 814 ? 2.434 1.614 31.161 1.00 88.50 814 LEU A N 1
ATOM 6288 C CA . LEU A 1 814 ? 2.391 1.738 32.626 1.00 88.50 814 LEU A CA 1
ATOM 6289 C C . LEU A 1 814 ? 3.268 2.871 33.184 1.00 88.50 814 LEU A C 1
ATOM 6291 O O . LEU A 1 814 ? 2.983 3.395 34.260 1.00 88.50 814 LEU A O 1
ATOM 6295 N N . ASP A 1 815 ? 4.287 3.291 32.432 1.00 89.75 815 ASP A N 1
ATOM 6296 C CA . ASP A 1 815 ? 5.159 4.419 32.782 1.00 89.75 815 ASP A CA 1
ATOM 6297 C C . ASP A 1 815 ? 4.526 5.796 32.488 1.00 89.75 815 ASP A C 1
ATOM 6299 O O . ASP A 1 815 ? 5.088 6.836 32.842 1.00 89.75 815 ASP A O 1
ATOM 6303 N N . SER A 1 816 ? 3.354 5.837 31.843 1.00 91.69 816 SER A N 1
ATOM 6304 C CA . SER A 1 816 ? 2.627 7.081 31.578 1.00 91.69 816 SER A CA 1
ATOM 6305 C C . SER A 1 816 ? 1.856 7.578 32.810 1.00 91.69 816 SER A C 1
ATOM 6307 O O . SER A 1 816 ? 1.433 6.820 33.683 1.00 91.69 816 SER A O 1
ATOM 6309 N N . SER A 1 817 ? 1.682 8.896 32.917 1.00 93.00 817 SER A N 1
ATOM 6310 C CA . SER A 1 817 ? 0.907 9.499 34.007 1.00 93.00 817 SER A CA 1
ATOM 6311 C C . SER A 1 817 ? -0.589 9.304 33.769 1.00 93.00 817 SER A C 1
ATOM 6313 O O . SER A 1 817 ? -1.050 9.451 32.648 1.00 93.00 817 SER A O 1
ATOM 6315 N N . VAL A 1 818 ? -1.390 9.123 34.823 1.00 91.00 818 VAL A N 1
ATOM 6316 C CA . VAL A 1 818 ? -2.868 9.080 34.718 1.00 91.00 818 VAL A CA 1
ATOM 6317 C C . VAL A 1 818 ? -3.446 10.362 34.097 1.00 91.00 818 VAL A C 1
ATOM 6319 O O . VAL A 1 818 ? -4.487 10.327 33.450 1.00 91.00 818 VAL A O 1
ATOM 6322 N N . LYS A 1 819 ? -2.765 11.503 34.272 1.00 94.31 819 LYS A N 1
ATOM 6323 C CA . LYS A 1 819 ? -3.139 12.783 33.646 1.00 94.31 819 LYS A CA 1
ATOM 6324 C C . LYS A 1 819 ? -2.750 12.844 32.158 1.00 94.31 819 LYS A C 1
ATOM 6326 O O . LYS A 1 819 ? -3.352 13.606 31.407 1.00 94.31 819 LYS A O 1
ATOM 6331 N N . HIS A 1 820 ? -1.750 12.060 31.757 1.00 95.50 820 HIS A N 1
ATOM 6332 C CA . HIS A 1 820 ? -1.204 12.013 30.402 1.00 95.50 820 HIS A CA 1
ATOM 6333 C C . HIS A 1 820 ? -1.035 10.559 29.931 1.00 95.50 820 HIS A C 1
ATOM 6335 O O . HIS A 1 820 ? 0.105 10.121 29.720 1.00 95.50 820 HIS A O 1
ATOM 6341 N N . PRO A 1 821 ? -2.121 9.764 29.890 1.00 96.44 821 PRO A N 1
ATOM 6342 C CA . PRO A 1 821 ? -1.996 8.350 29.590 1.00 96.44 821 PRO A CA 1
ATOM 6343 C C . PRO A 1 821 ? -1.521 8.163 28.154 1.00 96.44 821 PRO A C 1
ATOM 6345 O O . PRO A 1 821 ? -1.853 8.954 27.271 1.00 96.44 821 PRO A O 1
ATOM 6348 N N . ARG A 1 822 ? -0.755 7.099 27.928 1.00 96.19 822 ARG A N 1
ATOM 6349 C CA . ARG A 1 822 ? -0.363 6.643 26.592 1.00 96.19 822 ARG A CA 1
ATOM 6350 C C . ARG A 1 822 ? -0.888 5.239 26.357 1.00 96.19 822 ARG A C 1
ATOM 6352 O O . ARG A 1 822 ? -0.822 4.414 27.266 1.00 96.19 822 ARG A O 1
ATOM 6359 N N . TRP A 1 823 ? -1.354 4.969 25.146 1.00 95.44 823 TRP A N 1
ATOM 6360 C CA . TRP A 1 823 ? -1.829 3.658 24.715 1.00 95.44 823 TRP A CA 1
ATOM 6361 C C . TRP A 1 823 ? -0.883 3.076 23.662 1.00 95.44 823 TRP A C 1
ATOM 6363 O O . TRP A 1 823 ? -0.369 3.786 22.802 1.00 95.44 823 TRP A O 1
ATOM 6373 N N . ALA A 1 824 ? -0.627 1.775 23.755 1.00 91.81 824 ALA A N 1
ATOM 6374 C CA . ALA A 1 824 ? 0.340 1.043 22.943 1.00 91.81 824 ALA A CA 1
ATOM 6375 C C . ALA A 1 824 ? -0.310 0.226 21.812 1.00 91.81 824 ALA A C 1
ATOM 6377 O O . ALA A 1 824 ? 0.396 -0.479 21.095 1.00 91.81 824 ALA A O 1
ATOM 6378 N N . GLU A 1 825 ? -1.637 0.295 21.633 1.00 89.12 825 GLU A N 1
ATOM 6379 C CA . GLU A 1 825 ? -2.333 -0.451 20.575 1.00 89.12 825 GLU A CA 1
ATOM 6380 C C . GLU A 1 825 ? -1.925 -0.053 19.151 1.00 89.12 825 GLU A C 1
ATOM 6382 O O . GLU A 1 825 ? -2.022 -0.872 18.241 1.00 89.12 825 GLU A O 1
ATOM 6387 N N . GLY A 1 826 ? -1.465 1.179 18.930 1.00 91.00 826 GLY A N 1
ATOM 6388 C CA . GLY A 1 826 ? -1.177 1.667 17.584 1.00 91.00 826 GLY A CA 1
ATOM 6389 C C . GLY A 1 826 ? -2.425 1.692 16.691 1.00 91.00 826 GLY A C 1
ATOM 6390 O O . GLY A 1 826 ? -3.534 1.956 17.156 1.00 91.00 826 GLY A O 1
ATOM 6391 N N . TYR A 1 827 ? -2.239 1.456 15.390 1.00 91.31 827 TYR A N 1
ATOM 6392 C CA . TYR A 1 827 ? -3.309 1.568 14.398 1.00 91.31 827 TYR A CA 1
ATOM 6393 C C . TYR A 1 827 ? -4.277 0.385 14.405 1.00 91.31 827 TYR A C 1
ATOM 6395 O O . TYR A 1 827 ? -3.873 -0.777 14.345 1.00 91.31 827 TYR A O 1
ATOM 6403 N N . ARG A 1 828 ? -5.568 0.703 14.334 1.00 91.25 828 ARG A N 1
ATOM 6404 C CA . ARG A 1 828 ? -6.661 -0.221 14.031 1.00 91.25 828 ARG A CA 1
ATOM 6405 C C . ARG A 1 828 ? -7.189 0.057 12.633 1.00 91.25 828 ARG A C 1
ATOM 6407 O O . ARG A 1 828 ? -7.431 1.211 12.290 1.00 91.25 828 ARG A O 1
ATOM 6414 N N . SER A 1 829 ? -7.331 -0.995 11.833 1.00 90.62 829 SER A N 1
ATOM 6415 C CA . SER A 1 829 ? -7.934 -0.904 10.504 1.00 90.62 829 SER A CA 1
ATOM 6416 C C . SER A 1 829 ? -9.453 -0.845 10.630 1.00 90.62 829 SER A C 1
ATOM 6418 O O . SER A 1 829 ? -10.037 -1.697 11.292 1.00 90.62 829 SER A O 1
ATOM 6420 N N . ILE A 1 830 ? -10.068 0.120 9.959 1.00 91.06 830 ILE A N 1
ATOM 6421 C CA . ILE A 1 830 ? -11.512 0.307 9.862 1.00 91.06 830 ILE A CA 1
ATOM 6422 C C . ILE A 1 830 ? -11.868 0.210 8.378 1.00 91.06 830 ILE A C 1
ATOM 6424 O O . ILE A 1 830 ? -11.415 1.025 7.572 1.00 91.06 830 ILE A O 1
ATOM 6428 N N . GLN A 1 831 ? -12.623 -0.819 8.005 1.00 90.69 831 GLN A N 1
ATOM 6429 C CA . GLN A 1 831 ? -12.963 -1.124 6.612 1.00 90.69 831 GLN A CA 1
ATOM 6430 C C . GLN A 1 831 ? -14.436 -0.858 6.329 1.00 90.69 831 GLN A C 1
ATOM 6432 O O . GLN A 1 831 ? -15.248 -0.771 7.244 1.00 90.69 831 GLN A O 1
ATOM 6437 N N . ASN A 1 832 ? -14.778 -0.756 5.046 1.00 90.06 832 ASN A N 1
ATOM 6438 C CA . ASN A 1 832 ? -16.137 -0.538 4.552 1.00 90.06 832 ASN A CA 1
ATOM 6439 C C . ASN A 1 832 ? -16.787 0.745 5.088 1.00 90.06 832 ASN A C 1
ATOM 6441 O O . ASN A 1 832 ? -18.008 0.818 5.221 1.00 90.06 832 ASN A O 1
ATOM 6445 N N . VAL A 1 833 ? -15.981 1.766 5.386 1.00 90.25 833 VAL A N 1
ATOM 6446 C CA . VAL A 1 833 ? -16.505 3.089 5.723 1.00 90.25 833 VAL A CA 1
ATOM 6447 C C . VAL A 1 833 ? -16.880 3.772 4.409 1.00 90.25 833 VAL A C 1
ATOM 6449 O O . VAL A 1 833 ? -16.016 3.929 3.550 1.00 90.25 833 VAL A O 1
ATOM 6452 N N . PRO A 1 834 ? -18.146 4.148 4.182 1.00 90.56 834 PRO A N 1
ATOM 6453 C CA . PRO A 1 834 ? -18.514 4.854 2.963 1.00 90.56 834 PRO A CA 1
ATOM 6454 C C . PRO A 1 834 ? -17.862 6.242 2.941 1.00 90.56 834 PRO A C 1
ATOM 6456 O O . PRO A 1 834 ? -17.808 6.927 3.963 1.00 90.56 834 PRO A O 1
ATOM 6459 N N . PHE A 1 835 ? -17.400 6.682 1.768 1.00 90.62 835 PHE A N 1
ATOM 6460 C CA . PHE A 1 835 ? -17.014 8.079 1.585 1.00 90.62 835 PHE A CA 1
ATOM 6461 C C . PHE A 1 835 ? -18.259 8.965 1.695 1.00 90.62 835 PHE A C 1
ATOM 6463 O O . PHE A 1 835 ? -19.243 8.736 0.990 1.00 90.62 835 PHE A O 1
ATOM 6470 N N . ARG A 1 836 ? -18.218 9.967 2.576 1.00 86.62 836 ARG A N 1
ATOM 6471 C CA . ARG A 1 836 ? -19.311 10.932 2.775 1.00 86.62 836 ARG A CA 1
ATOM 6472 C C . ARG A 1 836 ? -18.827 12.389 2.746 1.00 86.62 836 ARG A C 1
ATOM 6474 O O . ARG A 1 836 ? -19.447 13.265 3.345 1.00 86.62 836 ARG A O 1
ATOM 6481 N N . GLY A 1 837 ? -17.697 12.668 2.099 1.00 84.56 837 GLY A N 1
ATOM 6482 C CA . GLY A 1 837 ? -17.080 13.995 2.170 1.00 84.56 837 GLY A CA 1
ATOM 6483 C C . GLY A 1 837 ? -16.701 14.384 3.607 1.00 84.56 837 GLY A C 1
ATOM 6484 O O . GLY A 1 837 ? -16.456 13.514 4.441 1.00 84.56 837 GLY A O 1
ATOM 6485 N N . GLU A 1 838 ? -16.734 15.677 3.940 1.00 81.19 838 GLU A N 1
ATOM 6486 C CA . GLU A 1 838 ? -16.458 16.208 5.294 1.00 81.19 838 GLU A CA 1
ATOM 6487 C C . GLU A 1 838 ? -17.428 15.720 6.384 1.00 81.19 838 GLU A C 1
ATOM 6489 O O . GLU A 1 838 ? -17.206 15.960 7.573 1.00 81.19 838 GLU A O 1
ATOM 6494 N N . THR A 1 839 ? -18.509 15.035 6.002 1.00 85.00 839 THR A N 1
ATOM 6495 C CA . THR A 1 839 ? -19.523 14.554 6.945 1.00 85.00 839 THR A CA 1
ATOM 6496 C C . THR A 1 839 ? -19.133 13.255 7.664 1.00 85.00 839 THR A C 1
ATOM 6498 O O . THR A 1 839 ? -19.703 12.911 8.691 1.00 85.00 839 THR A O 1
ATOM 6501 N N . GLY A 1 840 ? -18.078 12.562 7.224 1.00 87.94 840 GLY A N 1
ATOM 6502 C CA . GLY A 1 840 ? -17.550 11.400 7.947 1.00 87.94 840 GLY A CA 1
ATOM 6503 C C . GLY A 1 840 ? -16.654 11.789 9.130 1.00 87.94 840 GLY A C 1
ATOM 6504 O O . GLY A 1 840 ? -15.570 12.335 8.933 1.00 87.94 840 GLY A O 1
ATOM 6505 N N . GLY A 1 841 ? -17.054 11.446 10.358 1.00 93.44 841 GLY A N 1
ATOM 6506 C CA . GLY A 1 841 ? -16.255 11.676 11.572 1.00 93.44 841 GLY A CA 1
ATOM 6507 C C . GLY A 1 841 ? -15.831 10.400 12.311 1.00 93.44 841 GLY A C 1
ATOM 6508 O O . GLY A 1 841 ? -16.626 9.466 12.437 1.00 93.44 841 GLY A O 1
ATOM 6509 N N . LEU A 1 842 ? -14.609 10.378 12.853 1.00 95.38 842 LEU A N 1
ATOM 6510 C CA . LEU A 1 842 ? -14.161 9.435 13.883 1.00 95.38 842 LEU A CA 1
ATOM 6511 C C . LEU A 1 842 ? -14.486 10.024 15.254 1.00 95.38 842 LEU A C 1
ATOM 6513 O O . LEU A 1 842 ? -13.896 11.026 15.649 1.00 95.38 842 LEU A O 1
ATOM 6517 N N . ILE A 1 843 ? -15.397 9.396 15.983 1.00 95.94 843 ILE A N 1
ATOM 6518 C CA . ILE A 1 843 ? -15.748 9.778 17.348 1.00 95.94 843 ILE A CA 1
ATOM 6519 C C . ILE A 1 843 ? -14.817 9.041 18.305 1.00 95.94 843 ILE A C 1
ATOM 6521 O O . ILE A 1 843 ? -14.559 7.847 18.146 1.00 95.94 843 ILE A O 1
ATOM 6525 N N . ILE A 1 844 ? -14.319 9.757 19.307 1.00 96.44 844 ILE A N 1
ATOM 6526 C CA . ILE A 1 844 ? -13.390 9.240 20.306 1.00 96.44 844 ILE A CA 1
ATOM 6527 C C . ILE A 1 844 ? -13.916 9.603 21.682 1.00 96.44 844 ILE A C 1
ATOM 6529 O O . ILE A 1 844 ? -14.247 10.756 21.943 1.00 96.44 844 ILE A O 1
ATOM 6533 N N . GLN A 1 845 ? -13.950 8.639 22.589 1.00 96.50 845 GLN A N 1
ATOM 6534 C CA . GLN A 1 845 ? -14.377 8.842 23.960 1.00 96.50 845 GLN A CA 1
ATOM 6535 C C . GLN A 1 845 ? -13.329 8.331 24.930 1.00 96.50 845 GLN A C 1
ATOM 6537 O O . GLN A 1 845 ? -12.931 7.173 24.890 1.00 96.50 845 GLN A O 1
ATOM 6542 N N . VAL A 1 846 ? -12.939 9.181 25.868 1.00 96.75 846 VAL A N 1
ATOM 6543 C CA . VAL A 1 846 ? -12.072 8.818 26.982 1.00 96.75 846 VAL A CA 1
ATOM 6544 C C . VAL A 1 846 ? -12.941 8.558 28.206 1.00 96.75 846 VAL A C 1
ATOM 6546 O O . VAL A 1 846 ? -13.791 9.375 28.569 1.00 96.75 846 VAL A O 1
ATOM 6549 N N . ALA A 1 847 ? -12.718 7.428 28.865 1.00 95.88 847 ALA A N 1
ATOM 6550 C CA . ALA A 1 847 ? -13.451 7.021 30.054 1.00 95.88 847 ALA A CA 1
ATOM 6551 C C . ALA A 1 847 ? -12.510 6.505 31.151 1.00 95.88 847 ALA A C 1
ATOM 6553 O O . ALA A 1 847 ? -11.367 6.119 30.907 1.00 95.88 847 ALA A O 1
ATOM 6554 N N . TRP A 1 848 ? -13.002 6.492 32.385 1.00 95.06 848 TRP A N 1
ATOM 6555 C CA . TRP A 1 848 ? -12.381 5.802 33.506 1.00 95.06 848 TRP A CA 1
ATOM 6556 C C . TRP A 1 848 ? -12.993 4.414 33.647 1.00 95.06 848 TRP A C 1
ATOM 6558 O O . TRP A 1 848 ? -14.209 4.297 33.793 1.00 95.06 848 TRP A O 1
ATOM 6568 N N . LEU A 1 849 ? -12.160 3.377 33.703 1.00 92.81 849 LEU A N 1
ATOM 6569 C CA . LEU A 1 849 ? -12.558 2.086 34.248 1.00 92.81 849 LEU A CA 1
ATOM 6570 C C . LEU A 1 849 ? -12.352 2.104 35.765 1.00 92.81 849 LEU A C 1
ATOM 6572 O O . LEU A 1 849 ? -11.228 2.230 36.261 1.00 92.81 849 LEU A O 1
ATOM 6576 N N . LEU A 1 850 ? -13.451 1.999 36.502 1.00 90.81 850 LEU A N 1
ATOM 6577 C CA . LEU A 1 850 ? -13.496 1.963 37.958 1.00 90.81 850 LEU A CA 1
ATOM 6578 C C . LEU A 1 850 ? -13.826 0.538 38.388 1.00 90.81 850 LEU A C 1
ATOM 6580 O O . LEU A 1 850 ? -14.918 0.093 38.100 1.00 90.81 850 LEU A O 1
ATOM 6584 N N . GLY A 1 851 ? -12.946 -0.176 39.085 1.00 78.31 851 GLY A N 1
ATOM 6585 C CA . GLY A 1 851 ? -13.258 -1.544 39.549 1.00 78.31 851 GLY A CA 1
ATOM 6586 C C . GLY A 1 851 ? -12.665 -1.892 40.907 1.00 78.31 851 GLY A C 1
ATOM 6587 O O . GLY A 1 851 ? -12.563 -3.058 41.277 1.00 78.31 851 GLY A O 1
ATOM 6588 N N . HIS A 1 852 ? -12.215 -0.879 41.647 1.00 67.38 852 HIS A N 1
ATOM 6589 C CA . HIS A 1 852 ? -11.466 -1.091 42.872 1.00 67.38 852 HIS A CA 1
ATOM 6590 C C . HIS A 1 852 ? -12.406 -1.185 44.074 1.00 67.38 852 HIS A C 1
ATOM 6592 O O . HIS A 1 852 ? -13.065 -0.208 44.443 1.00 67.38 852 HIS A O 1
ATOM 6598 N N . THR A 1 853 ? -12.431 -2.343 44.731 1.00 64.12 853 THR A N 1
ATOM 6599 C CA . THR A 1 853 ? -13.138 -2.491 46.006 1.00 64.12 853 THR A CA 1
ATOM 6600 C C . THR A 1 853 ? -12.380 -1.782 47.133 1.00 64.12 853 THR A C 1
ATOM 6602 O O . THR A 1 853 ? -11.181 -1.486 47.030 1.00 64.12 853 THR A O 1
ATOM 6605 N N . LYS A 1 854 ? -13.069 -1.517 48.254 1.00 64.38 854 LYS A N 1
ATOM 6606 C CA . LYS A 1 854 ? -12.453 -0.948 49.471 1.00 64.38 854 LYS A CA 1
ATOM 6607 C C . LYS A 1 854 ? -11.302 -1.811 50.016 1.00 64.38 854 LYS A C 1
ATOM 6609 O O . LYS A 1 854 ? -10.451 -1.285 50.725 1.00 64.38 854 LYS A O 1
ATOM 6614 N N . GLU A 1 855 ? -11.263 -3.096 49.662 1.00 70.56 855 GLU A N 1
ATOM 6615 C CA . GLU A 1 855 ? -10.291 -4.087 50.143 1.00 70.56 855 GLU A CA 1
ATOM 6616 C C . GLU A 1 855 ? -9.060 -4.258 49.236 1.00 70.56 855 GLU A C 1
ATOM 6618 O O . GLU A 1 855 ? -8.173 -5.052 49.539 1.00 70.56 855 GLU A O 1
ATOM 6623 N N . GLY A 1 856 ? -8.946 -3.515 48.130 1.00 67.00 856 GLY A N 1
ATOM 6624 C CA . GLY A 1 856 ? -7.756 -3.612 47.277 1.00 67.00 856 GLY A CA 1
ATOM 6625 C C . GLY A 1 856 ? -7.779 -4.730 46.236 1.00 67.00 856 GLY A C 1
ATOM 6626 O O . GLY A 1 856 ? -6.727 -5.092 45.700 1.00 67.00 856 GLY A O 1
ATOM 6627 N N . GLY A 1 857 ? -8.948 -5.312 45.965 1.00 72.56 857 GLY A N 1
ATOM 6628 C CA . GLY A 1 857 ? -9.153 -6.285 44.891 1.00 72.56 857 GLY A CA 1
ATOM 6629 C C . GLY A 1 857 ? -9.911 -5.670 43.716 1.00 72.56 857 GLY A C 1
ATOM 6630 O O . GLY A 1 857 ? -10.851 -4.905 43.929 1.00 72.56 857 GLY A O 1
ATOM 6631 N N . TRP A 1 858 ? -9.518 -6.023 42.491 1.00 72.88 858 TRP A N 1
ATOM 6632 C CA . TRP A 1 858 ? -10.361 -5.830 41.311 1.00 72.88 858 TRP A CA 1
ATOM 6633 C C . TRP A 1 858 ? -11.414 -6.938 41.292 1.00 72.88 858 TRP A C 1
ATOM 6635 O O . TRP A 1 858 ? -11.066 -8.116 41.251 1.00 72.88 858 TRP A O 1
ATOM 6645 N N . GLN A 1 859 ? -12.688 -6.562 41.375 1.00 77.19 859 GLN A N 1
ATOM 6646 C CA . GLN A 1 859 ? -13.818 -7.473 41.204 1.00 77.19 859 GLN A CA 1
ATOM 6647 C C . GLN A 1 859 ? -14.536 -7.062 39.924 1.00 77.19 859 GLN A C 1
ATOM 6649 O O . GLN A 1 859 ? -15.005 -5.935 39.804 1.00 77.19 859 GLN A O 1
ATOM 6654 N N . GLU A 1 860 ? -14.615 -7.978 38.964 1.00 78.12 860 GLU A N 1
ATOM 6655 C CA . GLU A 1 860 ? -15.221 -7.732 37.652 1.00 78.12 860 GLU A CA 1
ATOM 6656 C C . GLU A 1 860 ? -16.672 -7.235 37.753 1.00 78.12 860 GLU A C 1
ATOM 6658 O O . GLU A 1 860 ? -17.085 -6.358 37.004 1.00 78.12 860 GLU A O 1
ATOM 6663 N N . LYS A 1 861 ? -17.423 -7.725 38.746 1.00 82.00 861 LYS A N 1
ATOM 6664 C CA . LYS A 1 861 ? -18.820 -7.333 38.994 1.00 82.00 861 LYS A CA 1
ATOM 6665 C C . LYS A 1 861 ? -18.993 -5.868 39.398 1.00 82.00 861 LYS A C 1
ATOM 6667 O O . LYS A 1 861 ? -20.068 -5.314 39.201 1.00 82.00 861 LYS A O 1
ATOM 6672 N N . ASP A 1 862 ? -17.950 -5.261 39.959 1.00 83.00 862 ASP A N 1
ATOM 6673 C CA . ASP A 1 862 ? -17.961 -3.870 40.417 1.00 83.00 862 ASP A CA 1
ATOM 6674 C C . ASP A 1 862 ? -17.351 -2.921 39.378 1.00 83.00 862 ASP A C 1
ATOM 6676 O O . ASP A 1 862 ? -17.244 -1.714 39.617 1.00 83.00 862 ASP A O 1
ATOM 6680 N N . ALA A 1 863 ? -16.920 -3.458 38.234 1.00 86.12 863 ALA A N 1
ATOM 6681 C CA . ALA A 1 863 ? -16.300 -2.676 37.192 1.00 86.12 863 ALA A CA 1
ATOM 6682 C C . ALA A 1 863 ? -17.343 -1.785 36.497 1.00 86.12 863 ALA A C 1
ATOM 6684 O O . ALA A 1 863 ? -18.305 -2.248 35.888 1.00 86.12 863 ALA A O 1
ATOM 6685 N N . LYS A 1 864 ? -17.144 -0.473 36.599 1.00 90.00 864 LYS A N 1
ATOM 6686 C CA . LYS A 1 864 ? -17.984 0.574 36.029 1.00 90.00 864 LYS A CA 1
ATOM 6687 C C . LYS A 1 864 ? -17.152 1.458 35.114 1.00 90.00 864 LYS A C 1
ATOM 6689 O O . LYS A 1 864 ? -16.081 1.927 35.494 1.00 90.00 864 LYS A O 1
ATOM 6694 N N . ILE A 1 865 ? -17.684 1.734 33.932 1.00 91.00 865 ILE A N 1
ATOM 6695 C CA . ILE A 1 865 ? -17.124 2.720 33.010 1.00 91.00 865 ILE A CA 1
ATOM 6696 C C . ILE A 1 865 ? -17.769 4.074 33.312 1.00 91.00 865 ILE A C 1
ATOM 6698 O O . ILE A 1 865 ? -18.987 4.174 33.455 1.00 91.00 865 ILE A O 1
ATOM 6702 N N . GLU A 1 866 ? -16.957 5.118 33.443 1.00 93.12 866 GLU A N 1
ATOM 6703 C CA . GLU A 1 866 ? -17.429 6.490 33.627 1.00 93.12 866 GLU A CA 1
ATOM 6704 C C . GLU A 1 866 ? -16.797 7.417 32.595 1.00 93.12 866 GLU A C 1
ATOM 6706 O O . GLU A 1 866 ? -15.574 7.549 32.545 1.00 93.12 866 GLU A O 1
ATOM 6711 N N . SER A 1 867 ? -17.626 8.081 31.790 1.00 94.19 867 SER A N 1
ATOM 6712 C CA . SER A 1 867 ? -17.139 8.985 30.749 1.00 94.19 867 SER A CA 1
ATOM 6713 C C . SER A 1 867 ? -16.392 10.181 31.340 1.00 94.19 867 SER A C 1
ATOM 6715 O O . SER A 1 867 ? -16.864 10.838 32.271 1.00 94.19 867 SER A O 1
ATOM 6717 N N . VAL A 1 868 ? -15.223 10.477 30.778 1.00 96.06 868 VAL A N 1
ATOM 6718 C CA . VAL A 1 868 ? -14.417 11.659 31.111 1.00 96.06 868 VAL A CA 1
ATOM 6719 C C . VAL A 1 868 ? -14.755 12.776 30.145 1.00 96.06 868 VAL A C 1
ATOM 6721 O O . VAL A 1 868 ? -15.162 13.871 30.545 1.00 96.06 868 VAL A O 1
ATOM 6724 N N . GLY A 1 869 ? -14.616 12.464 28.866 1.00 96.94 869 GLY A N 1
ATOM 6725 C CA . GLY A 1 869 ? -14.946 13.353 27.781 1.00 96.94 869 GLY A CA 1
ATOM 6726 C C . GLY A 1 869 ? -14.845 12.654 26.440 1.00 96.94 869 GLY A C 1
ATOM 6727 O O . GLY A 1 869 ? -14.408 11.510 26.350 1.00 96.94 869 GLY A O 1
ATOM 6728 N N . TRP A 1 870 ? -15.247 13.354 25.398 1.00 97.38 870 TRP A N 1
ATOM 6729 C CA . TRP A 1 870 ? -15.293 12.836 24.043 1.00 97.38 870 TRP A CA 1
ATOM 6730 C C . TRP A 1 870 ? -14.888 13.905 23.037 1.00 97.38 870 TRP A C 1
ATOM 6732 O O . TRP A 1 870 ? -14.790 15.080 23.372 1.00 97.38 870 TRP A O 1
ATOM 6742 N N . THR A 1 871 ? -14.616 13.508 21.808 1.00 97.56 871 THR A N 1
ATOM 6743 C CA . THR A 1 871 ? -14.286 14.403 20.703 1.00 97.56 871 THR A CA 1
ATOM 6744 C C . THR A 1 871 ? -14.595 13.721 19.375 1.00 97.56 871 THR A C 1
ATOM 6746 O O . THR A 1 871 ? -14.982 12.549 19.353 1.00 97.56 871 THR A O 1
ATOM 6749 N N . ALA A 1 872 ? -14.435 14.445 18.274 1.00 96.38 872 ALA A N 1
ATOM 6750 C CA . ALA A 1 872 ? -14.561 13.904 16.931 1.00 96.38 872 ALA A CA 1
ATOM 6751 C C . ALA A 1 872 ? -13.482 14.487 16.005 1.00 96.38 872 ALA A C 1
ATOM 6753 O O . ALA A 1 872 ? -13.069 15.633 16.172 1.00 96.38 872 ALA A O 1
ATOM 6754 N N . VAL A 1 873 ? -13.033 13.698 15.027 1.00 95.81 873 VAL A N 1
ATOM 6755 C CA . VAL A 1 873 ? -12.035 14.088 14.015 1.00 95.81 873 VAL A CA 1
ATOM 6756 C C . VAL A 1 873 ? -12.592 13.806 12.625 1.00 95.81 873 VAL A C 1
ATOM 6758 O O . VAL A 1 873 ? -13.181 12.746 12.421 1.00 95.81 873 VAL A O 1
ATOM 6761 N N . SER A 1 874 ? -12.417 14.724 11.668 1.00 94.94 874 SER A N 1
ATOM 6762 C CA . SER A 1 874 ? -12.831 14.475 10.278 1.00 94.94 874 SER A CA 1
ATOM 6763 C C . SER A 1 874 ? -12.015 13.336 9.678 1.00 94.94 874 SER A C 1
ATOM 6765 O O . SER A 1 874 ? -10.787 13.341 9.764 1.00 94.94 874 SER A O 1
ATOM 6767 N N . LEU A 1 875 ? -12.695 12.370 9.063 1.00 94.25 875 LEU A N 1
ATOM 6768 C CA . LEU A 1 875 ? -12.051 11.269 8.353 1.00 94.25 875 LEU A CA 1
ATOM 6769 C C . LEU A 1 875 ? -11.566 11.679 6.967 1.00 94.25 875 LEU A C 1
ATOM 6771 O O . LEU A 1 875 ? -10.617 11.077 6.474 1.00 94.25 875 LEU A O 1
ATOM 6775 N N . PHE A 1 876 ? -12.194 12.681 6.351 1.00 93.50 876 PHE A N 1
ATOM 6776 C CA . PHE A 1 876 ? -11.925 13.082 4.973 1.00 93.50 876 PHE A CA 1
ATOM 6777 C C . PHE A 1 876 ? -11.592 14.569 4.870 1.00 93.50 876 PHE A C 1
ATOM 6779 O O . PHE A 1 876 ? -12.063 15.379 5.675 1.00 93.50 876 PHE A O 1
ATOM 6786 N N . THR A 1 877 ? -10.751 14.914 3.896 1.00 86.25 877 THR A N 1
ATOM 6787 C CA . THR A 1 877 ? -10.188 16.266 3.775 1.00 86.25 877 THR A CA 1
ATOM 6788 C C . THR A 1 877 ? -11.128 17.272 3.133 1.00 86.25 877 THR A C 1
ATOM 6790 O O . THR A 1 877 ? -10.951 18.466 3.343 1.00 86.25 877 THR A O 1
ATOM 6793 N N . SER A 1 878 ? -12.093 16.814 2.335 1.00 83.75 878 SER A N 1
ATOM 6794 C CA . SER A 1 878 ? -13.019 17.698 1.626 1.00 83.75 878 SER A CA 1
ATOM 6795 C C . SER A 1 878 ? -14.372 17.035 1.378 1.00 83.75 878 SER A C 1
ATOM 6797 O O . SER A 1 878 ? -14.484 15.808 1.381 1.00 83.75 878 SER A O 1
ATOM 6799 N N . GLU A 1 879 ? -15.397 17.853 1.131 1.00 78.88 879 GLU A N 1
ATOM 6800 C CA . GLU A 1 879 ? -16.742 17.391 0.761 1.00 78.88 879 GLU A CA 1
ATOM 6801 C C . GLU A 1 879 ? -16.770 16.607 -0.562 1.00 78.88 879 GLU A C 1
ATOM 6803 O O . GLU A 1 879 ? -17.552 15.669 -0.706 1.00 78.88 879 GLU A O 1
ATOM 6808 N N . THR A 1 880 ? -15.916 16.966 -1.522 1.00 78.94 880 THR A N 1
ATOM 6809 C CA . THR A 1 880 ? -16.009 16.479 -2.908 1.00 78.94 880 THR A CA 1
ATOM 6810 C C . THR A 1 880 ? -14.952 15.450 -3.269 1.00 78.94 880 THR A C 1
ATOM 6812 O O . THR A 1 880 ? -15.213 14.567 -4.087 1.00 78.94 880 THR A O 1
ATOM 6815 N N . LEU A 1 881 ? -13.763 15.541 -2.675 1.00 80.69 881 LEU A N 1
ATOM 6816 C CA . LEU A 1 881 ? -12.648 14.677 -3.022 1.00 80.69 881 LEU A CA 1
ATOM 6817 C C . LEU A 1 881 ? -12.517 13.530 -2.017 1.00 80.69 881 LEU A C 1
ATOM 6819 O O . LEU A 1 881 ? -12.431 13.779 -0.809 1.00 80.69 881 LEU A O 1
ATOM 6823 N N . PRO A 1 882 ? -12.451 12.278 -2.497 1.00 88.94 882 PRO A N 1
ATOM 6824 C CA . PRO A 1 882 ? -12.393 11.102 -1.650 1.00 88.94 882 PRO A CA 1
ATOM 6825 C C . PRO A 1 882 ? -10.986 10.902 -1.100 1.00 88.94 882 PRO A C 1
ATOM 6827 O O . PRO A 1 882 ? -10.332 9.948 -1.472 1.00 88.94 882 PRO A O 1
ATOM 6830 N N . TYR A 1 883 ? -10.482 11.771 -0.227 1.00 90.06 883 TYR A N 1
ATOM 6831 C CA . TYR A 1 883 ? -9.165 11.584 0.394 1.00 90.06 883 TYR A CA 1
ATOM 6832 C C . TYR A 1 883 ? -9.280 11.536 1.908 1.00 90.06 883 TYR A C 1
ATOM 6834 O O . TYR A 1 883 ? -9.981 12.343 2.518 1.00 90.06 883 TYR A O 1
ATOM 6842 N N . VAL A 1 884 ? -8.585 10.574 2.517 1.00 91.00 884 VAL A N 1
ATOM 6843 C CA . VAL A 1 884 ? -8.537 10.437 3.974 1.00 91.00 884 VAL A CA 1
ATOM 6844 C C . VAL A 1 884 ? -7.677 11.550 4.556 1.00 91.00 884 VAL A C 1
ATOM 6846 O O . VAL A 1 884 ? -6.535 11.752 4.135 1.00 91.00 884 VAL A O 1
ATOM 6849 N N . THR A 1 885 ? -8.191 12.206 5.588 1.00 89.94 885 THR A N 1
ATOM 6850 C CA . THR A 1 885 ? -7.438 13.113 6.451 1.00 89.94 885 THR A CA 1
ATOM 6851 C C . THR A 1 885 ? -6.339 12.320 7.143 1.00 89.94 885 THR A C 1
ATOM 6853 O O . THR A 1 885 ? -6.584 11.613 8.116 1.00 89.94 885 THR A O 1
ATOM 6856 N N . CYS A 1 886 ? -5.125 12.377 6.601 1.00 89.00 886 CYS A N 1
ATOM 6857 C CA . CYS A 1 886 ? -3.984 11.641 7.127 1.00 89.00 886 CYS A CA 1
ATOM 6858 C C . CYS A 1 886 ? -3.108 12.563 7.966 1.00 89.00 886 CYS A C 1
ATOM 6860 O O . CYS A 1 886 ? -2.788 13.664 7.538 1.00 89.00 886 CYS A O 1
ATOM 6862 N N . GLY A 1 887 ? -2.675 12.109 9.138 1.00 88.50 887 GLY A N 1
ATOM 6863 C CA . GLY A 1 887 ? -1.842 12.929 10.010 1.00 88.50 887 GLY A CA 1
ATOM 6864 C C . GLY A 1 887 ? -1.881 12.505 11.469 1.00 88.50 887 GLY A C 1
ATOM 6865 O O . GLY A 1 887 ? -2.461 11.479 11.826 1.00 88.50 887 GLY A O 1
ATOM 6866 N N . SER A 1 888 ? -1.226 13.312 12.303 1.00 90.69 888 SER A N 1
ATOM 6867 C CA . SER A 1 888 ? -1.295 13.232 13.762 1.00 90.69 888 SER A CA 1
ATOM 6868 C C . SER A 1 888 ? -1.993 14.483 14.280 1.00 90.69 888 SER A C 1
ATOM 6870 O O . SER A 1 888 ? -1.500 15.590 14.088 1.00 90.69 888 SER A O 1
ATOM 6872 N N . PHE A 1 889 ? -3.127 14.299 14.937 1.00 93.62 889 PHE A N 1
ATOM 6873 C CA . PHE A 1 889 ? -4.011 15.355 15.399 1.00 93.62 889 PHE A CA 1
ATOM 6874 C C . PHE A 1 889 ? -4.021 15.383 16.918 1.00 93.62 889 PHE A C 1
ATOM 6876 O O . PHE A 1 889 ? -4.148 14.345 17.569 1.00 93.62 889 PHE A O 1
ATOM 6883 N N . VAL A 1 890 ? -3.929 16.579 17.489 1.00 95.31 890 VAL A N 1
ATOM 6884 C CA . VAL A 1 890 ? -4.216 16.802 18.904 1.00 95.31 890 VAL A CA 1
ATOM 6885 C C . VAL A 1 890 ? -5.531 17.548 18.981 1.00 95.31 890 VAL A C 1
ATOM 6887 O O . VAL A 1 890 ? -5.616 18.705 18.577 1.00 95.31 890 VAL A O 1
ATOM 6890 N N . VAL A 1 891 ? -6.563 16.864 19.467 1.00 95.94 891 VAL A N 1
ATOM 6891 C CA . VAL A 1 891 ? -7.936 17.373 19.458 1.00 95.94 891 VAL A CA 1
ATOM 6892 C C . VAL A 1 891 ? -8.464 17.555 20.880 1.00 95.94 891 VAL A C 1
ATOM 6894 O O . VAL A 1 891 ? -8.143 16.754 21.767 1.00 95.94 891 VAL A O 1
ATOM 6897 N N . PRO A 1 892 ? -9.240 18.619 21.144 1.00 97.25 892 PRO A N 1
ATOM 6898 C CA . PRO A 1 892 ? -9.722 18.924 22.481 1.00 97.25 892 PRO A CA 1
ATOM 6899 C C . PRO A 1 892 ? -10.831 17.948 22.885 1.00 97.25 892 PRO A C 1
ATOM 6901 O O . PRO A 1 892 ? -11.581 17.457 22.041 1.00 97.25 892 PRO A O 1
ATOM 6904 N N . LEU A 1 893 ? -10.943 17.668 24.185 1.00 97.94 893 LEU A N 1
ATOM 6905 C CA . LEU A 1 893 ? -12.021 16.843 24.731 1.00 97.94 893 LEU A CA 1
ATOM 6906 C C . LEU A 1 893 ? -13.181 17.712 25.224 1.00 97.94 893 LEU A C 1
ATOM 6908 O O . LEU A 1 893 ? -12.983 18.696 25.932 1.00 97.94 893 LEU A O 1
ATOM 6912 N N . TYR A 1 894 ? -14.401 17.287 24.930 1.00 97.94 894 TYR A N 1
ATOM 6913 C CA . TYR A 1 894 ? -15.653 17.792 25.475 1.00 97.94 894 TYR A CA 1
ATOM 6914 C C . TYR A 1 894 ? -16.062 16.972 26.688 1.00 97.94 894 TYR A C 1
ATOM 6916 O O . TYR A 1 894 ? -16.034 15.748 26.672 1.00 97.94 894 TYR A O 1
ATOM 6924 N N . LYS A 1 895 ? -16.447 17.640 27.768 1.00 97.50 895 LYS A N 1
ATOM 6925 C CA . LYS A 1 895 ? -16.856 17.025 29.025 1.00 97.50 895 LYS A CA 1
ATOM 6926 C C . LYS A 1 895 ? -18.147 16.222 28.854 1.00 97.50 895 LYS A C 1
ATOM 6928 O O . LYS A 1 895 ? -19.138 16.756 28.363 1.00 97.50 895 LYS A O 1
ATOM 6933 N N . GLY A 1 896 ? -18.169 15.015 29.418 1.00 94.25 896 GLY A N 1
ATOM 6934 C CA . GLY A 1 896 ? -19.381 14.200 29.552 1.00 94.25 896 GLY A CA 1
ATOM 6935 C C . GLY A 1 896 ? -19.414 12.991 28.625 1.00 94.25 896 GLY A C 1
ATOM 6936 O O . GLY A 1 896 ? -18.375 12.517 28.167 1.00 94.25 896 GLY A O 1
ATOM 6937 N N . GLU A 1 897 ? -20.609 12.450 28.416 1.00 93.44 897 GLU A N 1
ATOM 6938 C CA . GLU A 1 897 ? -20.879 11.333 27.504 1.00 93.44 897 GLU A CA 1
ATOM 6939 C C . GLU A 1 897 ? -21.077 11.834 26.070 1.00 93.44 897 GLU A C 1
ATOM 6941 O O . GLU A 1 897 ? -21.427 12.997 25.858 1.00 93.44 897 GLU A O 1
ATOM 6946 N N . VAL A 1 898 ? -20.845 10.947 25.100 1.00 94.00 898 VAL A N 1
ATOM 6947 C CA . VAL A 1 898 ? -21.093 11.215 23.679 1.00 94.00 898 VAL A CA 1
ATOM 6948 C C . VAL A 1 898 ? -22.605 11.389 23.475 1.00 94.00 898 VAL A C 1
ATOM 6950 O O . VAL A 1 898 ? -23.357 10.465 23.789 1.00 94.00 898 VAL A O 1
ATOM 6953 N N . PRO A 1 899 ? -23.087 12.536 22.968 1.00 93.56 899 PRO A N 1
ATOM 6954 C CA . PRO A 1 899 ? -24.511 12.732 22.717 1.00 93.56 899 PRO A CA 1
ATOM 6955 C C . PRO A 1 899 ? -25.030 11.757 21.656 1.00 93.56 899 PRO A C 1
ATOM 6957 O O . PRO A 1 899 ? -24.382 11.561 20.633 1.00 93.56 899 PRO A O 1
ATOM 6960 N N . ILE A 1 900 ? -26.204 11.164 21.888 1.00 89.25 900 ILE A N 1
ATOM 6961 C CA . ILE A 1 900 ? -26.761 10.085 21.047 1.00 89.25 900 ILE A CA 1
ATOM 6962 C C . ILE A 1 900 ? -26.935 10.523 19.583 1.00 89.25 900 ILE A C 1
ATOM 6964 O O . ILE A 1 900 ? -26.684 9.746 18.674 1.00 89.25 900 ILE A O 1
ATOM 6968 N N . ASP A 1 901 ? -27.312 11.780 19.353 1.00 90.94 901 ASP A N 1
ATOM 6969 C CA . ASP A 1 901 ? -27.547 12.364 18.027 1.00 90.94 901 ASP A CA 1
ATOM 6970 C C . ASP A 1 901 ? -26.274 12.897 17.350 1.00 90.94 901 ASP A C 1
ATOM 6972 O O . ASP A 1 901 ? -26.362 13.493 16.276 1.00 90.94 901 ASP A O 1
ATOM 6976 N N . VAL A 1 902 ? -25.094 12.768 17.972 1.00 92.44 902 VAL A N 1
ATOM 6977 C CA . VAL A 1 902 ? -23.876 13.351 17.394 1.00 92.44 902 VAL A CA 1
ATOM 6978 C C . VAL A 1 902 ? -23.476 12.635 16.108 1.00 92.44 902 VAL A C 1
ATOM 6980 O O . VAL A 1 902 ? -23.105 13.313 15.161 1.00 92.44 902 VAL A O 1
ATOM 6983 N N . GLY A 1 903 ? -23.603 11.304 16.037 1.00 89.75 903 GLY A N 1
ATOM 6984 C CA . GLY A 1 903 ? -23.259 10.525 14.840 1.00 89.75 903 GLY A CA 1
ATOM 6985 C C . GLY A 1 903 ? -24.034 11.000 13.611 1.00 89.75 903 GLY A C 1
ATOM 6986 O O . GLY A 1 903 ? -23.423 11.398 12.622 1.00 89.75 903 GLY A O 1
ATOM 6987 N N . ASP A 1 904 ? -25.360 11.088 13.738 1.00 90.19 904 ASP A N 1
ATOM 6988 C CA . ASP A 1 904 ? -26.255 11.561 12.674 1.00 90.19 904 ASP A CA 1
ATOM 6989 C C . ASP A 1 904 ? -25.952 13.005 12.250 1.00 90.19 904 ASP A C 1
ATOM 6991 O O . ASP A 1 904 ? -26.041 13.356 11.077 1.00 90.19 904 ASP A O 1
ATOM 6995 N N . LYS A 1 905 ? -25.590 13.874 13.202 1.00 92.12 905 LYS A N 1
ATOM 6996 C CA . LYS A 1 905 ? -25.256 15.274 12.905 1.00 92.12 905 LYS A CA 1
ATOM 6997 C C . LYS A 1 905 ? -23.918 15.422 12.203 1.00 92.12 905 LYS A C 1
ATOM 6999 O O . LYS A 1 905 ? -23.820 16.234 11.282 1.00 92.12 905 LYS A O 1
ATOM 7004 N N . LEU A 1 906 ? -22.916 14.652 12.627 1.00 90.56 906 LEU A N 1
ATOM 7005 C CA . LEU A 1 906 ? -21.616 14.602 11.965 1.00 90.56 906 LEU A CA 1
ATOM 7006 C C . LEU A 1 906 ? -21.811 14.200 10.501 1.00 90.56 906 LEU A C 1
ATOM 7008 O O . LEU A 1 906 ? -21.381 14.953 9.629 1.00 90.56 906 LEU A O 1
ATOM 7012 N N . ASP A 1 907 ? -22.592 13.142 10.266 1.00 87.00 907 ASP A N 1
ATOM 7013 C CA . ASP A 1 907 ? -22.944 12.592 8.949 1.00 87.00 907 ASP A CA 1
ATOM 7014 C C . ASP A 1 907 ? -23.728 13.553 8.030 1.00 87.00 907 ASP A C 1
ATOM 7016 O O . ASP A 1 907 ? -23.886 13.264 6.845 1.00 87.00 907 ASP A O 1
ATOM 7020 N N . VAL A 1 908 ? -24.202 14.699 8.533 1.00 90.44 908 VAL A N 1
ATOM 7021 C CA . VAL A 1 908 ? -24.957 15.689 7.743 1.00 90.44 908 VAL A CA 1
ATOM 7022 C C . VAL A 1 908 ? -24.224 17.021 7.617 1.00 90.44 908 VAL A C 1
ATOM 7024 O O . VAL A 1 908 ? -24.222 17.623 6.548 1.00 90.44 908 VAL A O 1
ATOM 7027 N N . ILE A 1 909 ? -23.642 17.522 8.708 1.00 90.88 909 ILE A N 1
ATOM 7028 C CA . ILE A 1 909 ? -23.112 18.893 8.783 1.00 90.88 909 ILE A CA 1
ATOM 7029 C C . ILE A 1 909 ? -21.574 18.894 8.744 1.00 90.88 909 ILE A C 1
ATOM 7031 O O . ILE A 1 909 ? -20.973 19.908 8.407 1.00 90.88 909 ILE A O 1
ATOM 7035 N N . GLY A 1 910 ? -20.921 17.777 9.070 1.00 91.69 910 GLY A N 1
ATOM 7036 C CA . GLY A 1 910 ? -19.468 17.700 9.222 1.00 91.69 910 GLY A CA 1
ATOM 7037 C C . GLY A 1 910 ? -18.986 18.010 10.634 1.00 91.69 910 GLY A C 1
ATOM 7038 O O . GLY A 1 910 ? -19.699 18.600 11.453 1.00 91.69 910 GLY A O 1
ATOM 7039 N N . VAL A 1 911 ? -17.761 17.571 10.935 1.00 93.38 911 VAL A N 1
ATOM 7040 C CA . VAL A 1 911 ? -17.214 17.549 12.303 1.00 93.38 911 VAL A CA 1
ATOM 7041 C C . VAL A 1 911 ? -17.103 18.940 12.912 1.00 93.38 911 VAL A C 1
ATOM 7043 O O . VAL A 1 911 ? -17.679 19.191 13.969 1.00 93.38 911 VAL A O 1
ATOM 7046 N N . GLU A 1 912 ? -16.414 19.860 12.241 1.00 93.00 912 GLU A N 1
ATOM 7047 C CA . GLU A 1 912 ? -16.148 21.199 12.776 1.00 93.00 912 GLU A CA 1
ATOM 7048 C C . GLU A 1 912 ? -17.445 21.986 13.013 1.00 93.00 912 GLU A C 1
ATOM 7050 O O . GLU A 1 912 ? -17.694 22.490 14.111 1.00 93.00 912 GLU A O 1
ATOM 7055 N N . LYS A 1 913 ? -18.316 22.025 11.998 1.00 94.88 913 LYS A N 1
ATOM 7056 C CA . LYS A 1 913 ? -19.603 22.731 12.050 1.00 94.88 913 LYS A CA 1
ATOM 7057 C C . LYS A 1 913 ? -20.518 22.139 13.132 1.00 94.88 913 LYS A C 1
ATOM 7059 O O . LYS A 1 913 ? -21.179 22.892 13.848 1.00 94.88 913 LYS A O 1
ATOM 7064 N N . THR A 1 914 ? -20.532 20.812 13.295 1.00 95.06 914 THR A N 1
ATOM 7065 C CA . THR A 1 914 ? -21.316 20.137 14.343 1.00 95.06 914 THR A CA 1
ATOM 7066 C C . THR A 1 914 ? -20.800 20.470 15.737 1.00 95.06 914 THR A C 1
ATOM 7068 O O . THR A 1 914 ? -21.595 20.854 16.594 1.00 95.06 914 THR A O 1
ATOM 7071 N N . LEU A 1 915 ? -19.488 20.363 15.971 1.00 95.44 915 LEU A N 1
ATOM 7072 C CA . LEU A 1 915 ? -18.893 20.651 17.278 1.00 95.44 915 LEU A CA 1
ATOM 7073 C C . LEU A 1 915 ? -19.113 22.112 17.679 1.00 95.44 915 LEU A C 1
ATOM 7075 O O . LEU A 1 915 ? -19.592 22.368 18.782 1.00 95.44 915 LEU A O 1
ATOM 7079 N N . LYS A 1 916 ? -18.884 23.057 16.759 1.00 95.88 916 LYS A N 1
ATOM 7080 C CA . LYS A 1 916 ? -19.128 24.486 16.993 1.00 95.88 916 LYS A CA 1
ATOM 7081 C C . LYS A 1 916 ? -20.592 24.775 17.327 1.00 95.88 916 LYS A C 1
ATOM 7083 O O . LYS A 1 916 ? -20.881 25.439 18.317 1.00 95.88 916 LYS A O 1
ATOM 7088 N N . LYS A 1 917 ? -21.530 24.208 16.563 1.00 96.69 917 LYS A N 1
ATOM 7089 C CA . LYS A 1 917 ? -22.966 24.347 16.838 1.00 96.69 917 LYS A CA 1
ATOM 7090 C C . LYS A 1 917 ? -23.343 23.770 18.206 1.00 96.69 917 LYS A C 1
ATOM 7092 O O . LYS A 1 917 ? -24.131 24.365 18.932 1.00 96.69 917 LYS A O 1
ATOM 7097 N N . MET A 1 918 ? -22.777 22.627 18.591 1.00 96.75 918 MET A N 1
ATOM 7098 C CA . MET A 1 918 ? -23.043 22.024 19.901 1.00 96.75 918 MET A CA 1
ATOM 7099 C C . MET A 1 918 ? -22.421 22.814 21.058 1.00 96.75 918 MET A C 1
ATOM 7101 O O . MET A 1 918 ? -22.997 22.823 22.147 1.00 96.75 918 MET A O 1
ATOM 7105 N N . GLU A 1 919 ? -21.282 23.476 20.846 1.00 95.88 919 GLU A N 1
ATOM 7106 C CA . GLU A 1 919 ? -20.713 24.434 21.800 1.00 95.88 919 GLU A CA 1
ATOM 7107 C C . GLU A 1 919 ? -21.625 25.650 21.982 1.00 95.88 919 GLU A C 1
ATOM 7109 O O . GLU A 1 919 ? -21.941 26.013 23.116 1.00 95.88 919 GLU A O 1
ATOM 7114 N N . GLU A 1 920 ? -22.099 26.236 20.879 1.00 96.69 920 GLU A N 1
ATOM 7115 C CA . GLU A 1 920 ? -23.027 27.375 20.874 1.00 96.69 920 GLU A CA 1
ATOM 7116 C C . GLU A 1 920 ? -24.360 27.028 21.561 1.00 96.69 920 GLU A C 1
ATOM 7118 O O . GLU A 1 920 ? -24.886 27.817 22.345 1.00 96.69 920 GLU A O 1
ATOM 7123 N N . GLU A 1 921 ? -24.874 25.812 21.346 1.00 97.06 921 GLU A N 1
ATOM 7124 C CA . GLU A 1 921 ? -26.063 25.274 22.023 1.00 97.06 921 GLU A CA 1
ATOM 7125 C C . GLU A 1 921 ? -25.803 24.892 23.499 1.00 97.06 921 GLU A C 1
ATOM 7127 O O . GLU A 1 921 ? -26.725 24.486 24.209 1.00 97.06 921 GLU A O 1
ATOM 7132 N N . GLY A 1 922 ? -24.554 24.961 23.977 1.00 96.06 922 GLY A N 1
ATOM 7133 C CA . GLY A 1 922 ? -24.158 24.540 25.325 1.00 96.06 922 GLY A CA 1
ATOM 7134 C C . GLY A 1 922 ? -24.254 23.028 25.570 1.00 96.06 922 GLY A C 1
ATOM 7135 O O . GLY A 1 922 ? -24.158 22.575 26.713 1.00 96.06 922 GLY A O 1
ATOM 7136 N N . ARG A 1 923 ? -24.443 22.238 24.508 1.00 96.19 923 ARG A N 1
ATOM 7137 C CA . ARG A 1 923 ? -24.535 20.771 24.536 1.00 96.19 923 ARG A CA 1
ATOM 7138 C C . ARG A 1 923 ? -23.170 20.095 24.579 1.00 96.19 923 ARG A C 1
ATOM 7140 O O . ARG A 1 923 ? -23.064 18.973 25.068 1.00 96.19 923 ARG A O 1
ATOM 7147 N N . ALA A 1 924 ? -22.139 20.772 24.086 1.00 96.56 924 ALA A N 1
ATOM 7148 C CA . ALA A 1 924 ? -20.751 20.361 24.190 1.00 96.56 924 ALA A CA 1
ATOM 7149 C C . ALA A 1 924 ? -19.983 21.429 24.977 1.00 96.56 924 ALA A C 1
ATOM 7151 O O . ALA A 1 924 ? -20.020 22.611 24.654 1.00 96.56 924 ALA A O 1
ATOM 7152 N N . LYS A 1 925 ? -19.296 21.026 26.048 1.00 97.62 925 LYS A N 1
ATOM 7153 C CA . LYS A 1 925 ? -18.483 21.939 26.861 1.00 97.62 925 LYS A CA 1
ATOM 7154 C C . LYS A 1 925 ? -17.065 21.417 26.936 1.00 97.62 925 LYS A C 1
ATOM 7156 O O . LYS A 1 925 ? -16.872 20.315 27.435 1.00 97.62 925 LYS A O 1
ATOM 7161 N N . LEU A 1 926 ? -16.085 22.206 26.512 1.00 97.00 926 LEU A N 1
ATOM 7162 C CA . LEU A 1 926 ? -14.674 21.826 26.588 1.00 97.00 926 LEU A CA 1
ATOM 7163 C C . LEU A 1 926 ? -14.269 21.400 28.007 1.00 97.00 926 LEU A C 1
ATOM 7165 O O . LEU A 1 926 ? -14.643 22.018 29.013 1.00 97.00 926 LEU A O 1
ATOM 7169 N N . LEU A 1 927 ? -13.479 20.336 28.088 1.00 96.88 927 LEU A N 1
ATOM 7170 C CA . LEU A 1 927 ? -12.955 19.757 29.317 1.00 96.88 927 LEU A CA 1
ATOM 7171 C C . LEU A 1 927 ? -11.618 20.414 29.695 1.00 96.88 927 LEU A C 1
ATOM 7173 O O . LEU A 1 927 ? -10.583 19.761 29.794 1.00 96.88 927 LEU A O 1
ATOM 7177 N N . GLY A 1 928 ? -11.637 21.727 29.928 1.00 93.94 928 GLY A N 1
ATOM 7178 C CA . GLY A 1 928 ? -10.429 22.486 30.266 1.00 93.94 928 GLY A CA 1
ATOM 7179 C C . GLY A 1 928 ? -9.355 22.365 29.181 1.00 93.94 928 GLY A C 1
ATOM 7180 O O . GLY A 1 928 ? -9.645 22.554 28.008 1.00 93.94 928 GLY A O 1
ATOM 7181 N N . GLU A 1 929 ? -8.126 22.034 29.578 1.00 94.62 929 GLU A N 1
ATOM 7182 C CA . GLU A 1 929 ? -6.981 21.833 28.669 1.00 94.62 929 GLU A CA 1
ATOM 7183 C C . GLU A 1 929 ? -6.820 20.368 28.219 1.00 94.62 929 GLU A C 1
ATOM 7185 O O . GLU A 1 929 ? -5.759 19.982 27.716 1.00 94.62 929 GLU A O 1
ATOM 7190 N N . ALA A 1 930 ? -7.828 19.523 28.471 1.00 97.00 930 ALA A N 1
ATOM 7191 C CA . ALA A 1 930 ? -7.763 18.109 28.142 1.00 97.00 930 ALA A CA 1
ATOM 7192 C C . ALA A 1 930 ? -7.858 17.887 26.628 1.00 97.00 930 ALA A C 1
ATOM 7194 O O . ALA A 1 930 ? -8.714 18.455 25.950 1.00 97.00 930 ALA A O 1
ATOM 7195 N N . SER A 1 931 ? -6.992 17.027 26.104 1.00 97.50 931 SER A N 1
ATOM 7196 C CA . SER A 1 931 ? -6.929 16.694 24.678 1.00 97.50 931 SER A CA 1
ATOM 7197 C C . SER A 1 931 ? -6.561 15.233 24.474 1.00 97.50 931 SER A C 1
ATOM 7199 O O . SER A 1 931 ? -6.069 14.569 25.389 1.00 97.50 931 SER A O 1
ATOM 7201 N N . VAL A 1 932 ? -6.795 14.728 23.270 1.00 97.38 932 VAL A N 1
ATOM 7202 C CA . VAL A 1 932 ? -6.395 13.389 22.844 1.00 97.38 932 VAL A CA 1
ATOM 7203 C C . VAL A 1 932 ? -5.560 13.477 21.571 1.00 97.38 932 VAL A C 1
ATOM 7205 O O . VAL A 1 932 ? -5.792 14.328 20.714 1.00 97.38 932 VAL A O 1
ATOM 7208 N N . LEU A 1 933 ? -4.546 12.624 21.493 1.00 96.75 933 LEU A N 1
ATOM 7209 C CA . LEU A 1 933 ? -3.643 12.474 20.366 1.00 96.75 933 LEU A CA 1
ATOM 7210 C C . LEU A 1 933 ? -4.122 11.312 19.497 1.00 96.75 933 LEU A C 1
ATOM 7212 O O . LEU A 1 933 ? -4.184 10.167 19.952 1.00 96.75 933 LEU A O 1
ATOM 7216 N N . VAL A 1 934 ? -4.427 11.622 18.245 1.00 95.94 934 VAL A N 1
ATOM 7217 C CA . VAL A 1 934 ? -5.052 10.722 17.279 1.00 95.94 934 VAL A CA 1
ATOM 7218 C C . VAL A 1 934 ? -4.191 10.670 16.034 1.00 95.94 934 VAL A C 1
ATOM 7220 O O . VAL A 1 934 ? -3.734 11.706 15.564 1.00 95.94 934 VAL A O 1
ATOM 7223 N N . ARG A 1 935 ? -3.998 9.490 15.454 1.00 94.19 935 ARG A N 1
ATOM 7224 C CA . ARG A 1 935 ? -3.409 9.355 14.123 1.00 94.19 935 ARG A CA 1
ATOM 7225 C C . ARG A 1 935 ? -4.395 8.730 13.166 1.00 94.19 935 ARG A C 1
ATOM 7227 O O . ARG A 1 935 ? -5.028 7.732 13.500 1.00 94.19 935 ARG A O 1
ATOM 7234 N N . LEU A 1 936 ? -4.477 9.294 11.972 1.00 93.38 936 LEU A N 1
ATOM 7235 C CA . LEU A 1 936 ? -5.289 8.787 10.874 1.00 93.38 936 LEU A CA 1
ATOM 7236 C C . LEU A 1 936 ? -4.392 8.546 9.666 1.00 93.38 936 LEU A C 1
ATOM 7238 O O . LEU A 1 936 ? -3.518 9.360 9.368 1.00 93.38 936 LEU A O 1
ATOM 7242 N N . VAL A 1 937 ? -4.585 7.417 8.990 1.00 90.75 937 VAL A N 1
ATOM 7243 C CA . VAL A 1 937 ? -3.840 7.048 7.782 1.00 90.75 937 VAL A CA 1
ATOM 7244 C C . VAL A 1 937 ? -4.752 6.269 6.840 1.00 90.75 937 VAL A C 1
ATOM 7246 O O . VAL A 1 937 ? -5.457 5.363 7.274 1.00 90.75 937 VAL A O 1
ATOM 7249 N N . ASP A 1 938 ? -4.715 6.571 5.544 1.00 89.06 938 ASP A N 1
ATOM 7250 C CA . ASP A 1 938 ? -5.339 5.728 4.521 1.00 89.06 938 ASP A CA 1
ATOM 7251 C C . ASP A 1 938 ? -4.651 4.352 4.488 1.00 89.06 938 ASP A C 1
ATOM 7253 O O . ASP A 1 938 ? -3.425 4.264 4.367 1.00 89.06 938 ASP A O 1
ATOM 7257 N N . LEU A 1 939 ? -5.420 3.262 4.583 1.00 86.12 939 LEU A N 1
ATOM 7258 C CA . LEU A 1 939 ? -4.859 1.911 4.601 1.00 86.12 939 LEU A CA 1
ATOM 7259 C C . LEU A 1 939 ? -4.153 1.565 3.276 1.00 86.12 939 LEU A C 1
ATOM 7261 O O . LEU A 1 939 ? -3.238 0.736 3.262 1.00 86.12 939 LEU A O 1
ATOM 7265 N N . GLN A 1 940 ? -4.497 2.257 2.190 1.00 81.12 940 GLN A N 1
ATOM 7266 C CA . GLN A 1 940 ? -3.813 2.179 0.901 1.00 81.12 940 GLN A CA 1
ATOM 7267 C C . GLN A 1 940 ? -2.351 2.659 0.951 1.00 81.12 940 GLN A C 1
ATOM 7269 O O . GLN A 1 940 ? -1.535 2.278 0.119 1.00 81.12 940 GLN A O 1
ATOM 7274 N N . ARG A 1 941 ? -1.933 3.413 1.972 1.00 73.44 941 ARG A N 1
ATOM 7275 C CA . ARG A 1 941 ? -0.504 3.747 2.157 1.00 73.44 941 ARG A CA 1
ATOM 7276 C C . ARG A 1 941 ? 0.322 2.602 2.746 1.00 73.44 941 ARG A C 1
ATOM 7278 O O . ARG A 1 941 ? 1.527 2.744 2.945 1.00 73.44 941 ARG A O 1
ATOM 7285 N N . GLY A 1 942 ? -0.307 1.455 2.998 1.00 62.84 942 GLY A N 1
ATOM 7286 C CA . GLY A 1 942 ? 0.332 0.246 3.496 1.00 62.84 942 GLY A CA 1
ATOM 7287 C C . GLY A 1 942 ? 0.504 0.207 5.018 1.00 62.84 942 GLY A C 1
ATOM 7288 O O . GLY A 1 942 ? 0.029 1.052 5.777 1.00 62.84 942 GLY A O 1
ATOM 7289 N N . ALA A 1 943 ? 1.165 -0.845 5.507 1.00 48.38 943 ALA A N 1
ATOM 7290 C CA . ALA A 1 943 ? 1.340 -1.133 6.938 1.00 48.38 943 ALA A CA 1
ATOM 7291 C C . ALA A 1 943 ? 2.381 -0.249 7.665 1.00 48.38 943 ALA A C 1
ATOM 7293 O O . ALA A 1 943 ? 2.726 -0.526 8.810 1.00 48.38 943 ALA A O 1
ATOM 7294 N N . THR A 1 944 ? 2.900 0.792 7.019 1.00 47.75 944 THR A N 1
ATOM 7295 C CA . THR A 1 944 ? 4.148 1.480 7.397 1.00 47.75 944 THR A CA 1
ATOM 7296 C C . THR A 1 944 ? 3.966 2.708 8.275 1.00 47.75 944 THR A C 1
ATOM 7298 O O . THR A 1 944 ? 4.957 3.346 8.636 1.00 47.75 944 THR A O 1
ATOM 7301 N N . ALA A 1 945 ? 2.739 3.027 8.686 1.00 47.81 945 ALA A N 1
ATOM 7302 C CA . ALA A 1 945 ? 2.527 3.997 9.743 1.00 47.81 945 ALA A CA 1
ATOM 7303 C C . ALA A 1 945 ? 3.071 3.398 11.053 1.00 47.81 945 ALA A C 1
ATOM 7305 O O . ALA A 1 945 ? 2.397 2.656 11.764 1.00 47.81 945 ALA A O 1
ATOM 7306 N N . ASN A 1 946 ? 4.361 3.633 11.295 1.00 42.56 946 ASN A N 1
ATOM 7307 C CA . ASN A 1 946 ? 5.120 3.020 12.370 1.00 42.56 946 ASN A CA 1
ATOM 7308 C C . ASN A 1 946 ? 4.392 3.301 13.698 1.00 42.56 946 ASN A C 1
ATOM 7310 O O . ASN A 1 946 ? 4.198 4.478 14.031 1.00 42.56 946 ASN A O 1
ATOM 7314 N N . PRO A 1 947 ? 3.963 2.279 14.463 1.00 45.72 947 PRO A N 1
ATOM 7315 C CA . PRO A 1 947 ? 3.195 2.495 15.688 1.00 45.72 947 PRO A CA 1
ATOM 7316 C C . PRO A 1 947 ? 3.957 3.339 16.723 1.00 45.72 947 PRO A C 1
ATOM 7318 O O . PRO A 1 947 ? 3.324 3.916 17.597 1.00 45.72 947 PRO A O 1
ATOM 7321 N N . THR A 1 948 ? 5.281 3.474 16.583 1.00 39.50 948 THR A N 1
ATOM 7322 C CA . THR A 1 948 ? 6.196 4.087 17.557 1.00 39.50 948 THR A CA 1
ATOM 7323 C C . THR A 1 948 ? 6.736 5.476 17.204 1.00 39.50 948 THR A C 1
ATOM 7325 O O . THR A 1 948 ? 7.496 6.022 18.002 1.00 39.50 948 THR A O 1
ATOM 7328 N N . MET A 1 949 ? 6.396 6.074 16.055 1.00 37.84 949 MET A N 1
ATOM 7329 C CA . MET A 1 949 ? 6.830 7.456 15.787 1.00 37.84 949 MET A CA 1
ATOM 7330 C C . MET A 1 949 ? 6.146 8.411 16.781 1.00 37.84 949 MET A C 1
ATOM 7332 O O . MET A 1 949 ? 4.913 8.432 16.811 1.00 37.84 949 MET A O 1
ATOM 7336 N N . PRO A 1 950 ? 6.892 9.197 17.584 1.00 39.09 950 PRO A N 1
ATOM 7337 C CA . PRO A 1 950 ? 6.286 10.280 18.343 1.00 39.09 950 PRO A CA 1
ATOM 7338 C C . PRO A 1 950 ? 5.685 11.288 17.350 1.00 39.09 950 PRO A C 1
ATOM 7340 O O . PRO A 1 950 ? 6.302 11.553 16.314 1.00 39.09 950 PRO A O 1
ATOM 7343 N N . PRO A 1 951 ? 4.489 11.829 17.620 1.00 39.00 951 PRO A N 1
ATOM 7344 C CA . PRO A 1 951 ? 3.889 12.828 16.748 1.00 39.00 951 PRO A CA 1
ATOM 7345 C C . PRO A 1 951 ? 4.802 14.053 16.679 1.00 39.00 951 PRO A C 1
ATOM 7347 O O . PRO A 1 951 ? 5.195 14.611 17.704 1.00 39.00 951 PRO A O 1
ATOM 7350 N N . VAL A 1 952 ? 5.128 14.482 15.465 1.00 36.62 952 VAL A N 1
ATOM 7351 C CA . VAL A 1 952 ? 5.552 15.860 15.228 1.00 36.62 952 VAL A CA 1
ATOM 7352 C C . VAL A 1 952 ? 4.247 16.633 15.052 1.00 36.62 952 VAL A C 1
ATOM 7354 O O . VAL A 1 952 ? 3.544 16.427 14.067 1.00 36.62 952 VAL A O 1
ATOM 7357 N N . CYS A 1 953 ? 3.848 17.418 16.054 1.00 36.25 953 CYS A N 1
ATOM 7358 C CA . CYS A 1 953 ? 2.746 18.361 15.876 1.00 36.25 953 CYS A CA 1
ATOM 7359 C C . CYS A 1 953 ? 3.263 19.532 15.052 1.00 36.25 953 CYS A C 1
ATOM 7361 O O . CYS A 1 953 ? 4.037 20.341 15.560 1.00 36.25 953 CYS A O 1
ATOM 7363 N N . ASP A 1 954 ? 2.824 19.611 13.804 1.00 39.91 954 ASP A N 1
ATOM 7364 C CA . ASP A 1 954 ? 2.889 20.852 13.044 1.00 39.91 954 ASP A CA 1
ATOM 7365 C C . ASP A 1 954 ? 1.768 21.787 13.509 1.00 39.91 954 ASP A C 1
ATOM 7367 O O . ASP A 1 954 ? 0.651 21.331 13.772 1.00 39.91 954 ASP A O 1
ATOM 7371 N N . ASP A 1 955 ? 2.023 23.097 13.508 1.00 39.59 955 ASP A N 1
ATOM 7372 C CA . ASP A 1 955 ? 0.994 24.118 13.754 1.00 39.59 955 ASP A CA 1
ATOM 7373 C C . ASP A 1 955 ? -0.181 24.014 12.758 1.00 39.59 955 ASP A C 1
ATOM 7375 O O . ASP A 1 955 ? -1.309 24.372 13.090 1.00 39.59 955 ASP A O 1
ATOM 7379 N N . ALA A 1 956 ? 0.066 23.469 11.558 1.00 40.16 956 ALA A N 1
ATOM 7380 C CA . ALA A 1 956 ? -0.935 23.255 10.510 1.00 40.16 956 ALA A CA 1
ATOM 7381 C C . ALA A 1 956 ? -1.862 22.044 10.754 1.00 40.16 956 ALA A C 1
ATOM 7383 O O . ALA A 1 956 ? -2.942 21.989 10.178 1.00 40.16 956 ALA A O 1
ATOM 7384 N N . ASN A 1 957 ? -1.466 21.091 11.608 1.00 41.12 957 ASN A N 1
ATOM 7385 C CA . ASN A 1 957 ? -2.241 19.875 11.912 1.00 41.12 957 ASN A CA 1
ATOM 7386 C C . ASN A 1 957 ? -3.029 19.980 13.231 1.00 41.12 957 ASN A C 1
ATOM 7388 O O . ASN A 1 957 ? -3.640 19.013 13.701 1.00 41.12 957 ASN A O 1
ATOM 7392 N N . LEU A 1 958 ? -3.033 21.166 13.841 1.00 45.31 958 LEU A N 1
ATOM 7393 C CA . LEU A 1 958 ? -3.922 21.499 14.940 1.00 45.31 958 LEU A CA 1
ATOM 7394 C C . LEU A 1 958 ? -5.283 21.875 14.345 1.00 45.31 958 LEU A C 1
ATOM 7396 O O . LEU A 1 958 ? -5.491 23.009 13.928 1.00 45.31 958 LEU A O 1
ATOM 7400 N N . ASN A 1 959 ? -6.235 20.937 14.366 1.00 46.25 959 ASN A N 1
ATOM 7401 C CA . ASN A 1 959 ? -7.667 21.226 14.190 1.00 46.25 959 ASN A CA 1
ATOM 7402 C C . ASN A 1 959 ? -8.213 21.933 15.445 1.00 46.25 959 ASN A C 1
ATOM 7404 O O . ASN A 1 959 ? -9.115 21.460 16.135 1.00 46.25 959 ASN A O 1
ATOM 7408 N N . LEU A 1 960 ? -7.582 23.050 15.794 1.00 47.88 960 LEU A N 1
ATOM 7409 C CA . LEU A 1 960 ? -7.953 23.936 16.877 1.00 47.88 960 LEU A CA 1
ATOM 7410 C C . LEU A 1 960 ? -8.216 25.316 16.267 1.00 47.88 960 LEU A C 1
ATOM 7412 O O . LEU A 1 960 ? -7.438 25.759 15.419 1.00 47.88 960 LEU A O 1
ATOM 7416 N N . PRO A 1 961 ? -9.242 26.048 16.732 1.00 48.16 961 PRO A N 1
ATOM 7417 C CA . PRO A 1 961 ? -9.311 27.488 16.536 1.00 48.16 961 PRO A CA 1
ATOM 7418 C C . PRO A 1 961 ? -7.946 28.126 16.820 1.00 48.16 961 PRO A C 1
ATOM 7420 O O . PRO A 1 961 ? -7.300 27.787 17.811 1.00 48.16 961 PRO A O 1
ATOM 7423 N N . ARG A 1 962 ? -7.502 29.047 15.958 1.00 48.84 962 ARG A N 1
ATOM 7424 C CA . ARG A 1 962 ? -6.156 29.651 16.001 1.00 48.84 962 ARG A CA 1
ATOM 7425 C C . ARG A 1 962 ? -5.756 30.183 17.385 1.00 48.84 962 ARG A C 1
ATOM 7427 O O . ARG A 1 962 ? -4.627 30.013 17.825 1.00 48.84 962 ARG A O 1
ATOM 7434 N N . GLU A 1 963 ? -6.702 30.763 18.117 1.00 52.19 963 GLU A N 1
ATOM 7435 C CA . GLU A 1 963 ? -6.472 31.253 19.483 1.00 52.19 963 GLU A CA 1
ATOM 7436 C C . GLU A 1 963 ? -6.083 30.143 20.480 1.00 52.19 963 GLU A C 1
ATOM 7438 O O . GLU A 1 963 ? -5.510 30.410 21.538 1.00 52.19 963 GLU A O 1
ATOM 7443 N N . TRP A 1 964 ? -6.448 28.894 20.193 1.00 54.34 964 TRP A N 1
ATOM 7444 C CA . TRP A 1 964 ? -6.216 27.732 21.048 1.00 54.34 964 TRP A CA 1
ATOM 7445 C C . TRP A 1 964 ? -4.954 26.985 20.648 1.00 54.34 964 TRP A C 1
ATOM 7447 O O . TRP A 1 964 ? -4.226 26.562 21.545 1.00 54.34 964 TRP A O 1
ATOM 7457 N N . SER A 1 965 ? -4.659 26.871 19.346 1.00 50.88 965 SER A N 1
ATOM 7458 C CA . SER A 1 965 ? -3.354 26.376 18.898 1.00 50.88 965 SER A CA 1
ATOM 7459 C C . SER A 1 965 ? -2.245 27.255 19.470 1.00 50.88 965 SER A C 1
ATOM 7461 O O . SER A 1 965 ? -1.331 26.734 20.096 1.00 50.88 965 SER A O 1
ATOM 7463 N N . GLU A 1 966 ? -2.399 28.580 19.429 1.00 56.44 966 GLU A N 1
ATOM 7464 C CA . GLU A 1 966 ? -1.441 29.525 20.012 1.00 56.44 966 GLU A CA 1
ATOM 7465 C C . GLU A 1 966 ? -1.287 29.352 21.541 1.00 56.44 966 GLU A C 1
ATOM 7467 O O . GLU A 1 966 ? -0.164 29.330 22.048 1.00 56.44 966 GLU A O 1
ATOM 7472 N N . LYS A 1 967 ? -2.377 29.139 22.298 1.00 52.94 967 LYS A N 1
ATOM 7473 C CA . LYS A 1 967 ? -2.313 28.873 23.757 1.00 52.94 967 LYS A CA 1
ATOM 7474 C C . LYS A 1 967 ? -1.684 27.522 24.093 1.00 52.94 967 LYS A C 1
ATOM 7476 O O . LYS A 1 967 ? -0.942 27.406 25.069 1.00 52.94 967 LYS A O 1
ATOM 7481 N N . MET A 1 968 ? -1.986 26.496 23.307 1.00 48.06 968 MET A N 1
ATOM 7482 C CA . MET A 1 968 ? -1.508 25.138 23.536 1.00 48.06 968 MET A CA 1
ATOM 7483 C C . MET A 1 968 ? -0.031 24.996 23.149 1.00 48.06 968 MET A C 1
ATOM 7485 O O . MET A 1 968 ? 0.757 24.453 23.925 1.00 48.06 968 MET A O 1
ATOM 7489 N N . VAL A 1 969 ? 0.365 25.591 22.021 1.00 51.56 969 VAL A N 1
ATOM 7490 C CA . VAL A 1 969 ? 1.762 25.740 21.593 1.00 51.56 969 VAL A CA 1
ATOM 7491 C C . VAL A 1 969 ? 2.541 26.585 22.602 1.00 51.56 969 VAL A C 1
ATOM 7493 O O . VAL A 1 969 ? 3.644 26.201 22.976 1.00 51.56 969 VAL A O 1
ATOM 7496 N N . ALA A 1 970 ? 1.964 27.660 23.155 1.00 51.81 970 ALA A N 1
ATOM 7497 C CA . ALA A 1 970 ? 2.594 28.430 24.234 1.00 51.81 970 ALA A CA 1
ATOM 7498 C C . ALA A 1 970 ? 2.766 27.618 25.535 1.00 51.81 970 ALA A C 1
ATOM 7500 O O . ALA A 1 970 ? 3.795 27.730 26.206 1.00 51.81 970 ALA A O 1
ATOM 7501 N N . SER A 1 971 ? 1.808 26.756 25.893 1.00 47.16 971 SER A N 1
ATOM 7502 C CA . SER A 1 971 ? 1.923 25.837 27.039 1.00 47.16 971 SER A CA 1
ATOM 7503 C C . SER A 1 971 ? 3.028 24.784 26.835 1.00 47.16 971 SER A C 1
ATOM 7505 O O . SER A 1 971 ? 3.764 24.458 27.770 1.00 47.16 971 SER A O 1
ATOM 7507 N N . TRP A 1 972 ? 3.210 24.308 25.598 1.00 47.09 972 TRP A N 1
ATOM 7508 C CA . TRP A 1 972 ? 4.302 23.406 25.211 1.00 47.09 972 TRP A CA 1
ATOM 7509 C C . TRP A 1 972 ? 5.664 24.106 25.199 1.00 47.09 972 TRP A C 1
ATOM 7511 O O . TRP A 1 972 ? 6.607 23.639 25.839 1.00 47.09 972 TRP A O 1
ATOM 7521 N N . ALA A 1 973 ? 5.760 25.249 24.520 1.00 43.06 973 ALA A N 1
ATOM 7522 C CA . ALA A 1 973 ? 6.990 26.019 24.364 1.00 43.06 973 ALA A CA 1
ATOM 7523 C C . ALA A 1 973 ? 7.489 26.622 25.687 1.00 43.06 973 ALA A C 1
ATOM 7525 O O . ALA A 1 973 ? 8.695 26.743 25.893 1.00 43.06 973 ALA A O 1
ATOM 7526 N N . SER A 1 974 ? 6.587 26.957 26.617 1.00 41.66 974 SER A N 1
ATOM 7527 C CA . SER A 1 974 ? 6.951 27.501 27.935 1.00 41.66 974 SER A CA 1
ATOM 7528 C C . SER A 1 974 ? 7.550 26.470 28.897 1.00 41.66 974 SER A C 1
ATOM 7530 O O . SER A 1 974 ? 7.988 26.839 29.988 1.00 41.66 974 SER A O 1
ATOM 7532 N N . GLY A 1 975 ? 7.569 25.179 28.545 1.00 34.62 975 GLY A N 1
ATOM 7533 C CA . GLY A 1 975 ? 8.104 24.138 29.422 1.00 34.62 975 GLY A CA 1
ATOM 7534 C C . GLY A 1 975 ? 7.325 23.971 30.734 1.00 34.62 975 GLY A C 1
ATOM 7535 O O . GLY A 1 975 ? 7.827 23.319 31.647 1.00 34.62 975 GLY A O 1
ATOM 7536 N N . GLN A 1 976 ? 6.097 24.506 30.844 1.00 40.75 976 GLN A N 1
ATOM 7537 C CA . GLN A 1 976 ? 5.165 24.166 31.934 1.00 40.75 976 GLN A CA 1
ATOM 7538 C C . GLN A 1 976 ? 4.786 22.677 31.918 1.00 40.75 976 GLN A C 1
ATOM 7540 O O . GLN A 1 976 ? 4.388 22.122 32.942 1.00 40.75 976 GLN A O 1
ATOM 7545 N N . ILE A 1 977 ? 5.017 22.002 30.790 1.00 41.75 977 ILE A N 1
ATOM 7546 C CA . ILE A 1 977 ? 5.161 20.548 30.686 1.00 41.75 977 ILE A CA 1
ATOM 7547 C C . ILE A 1 977 ? 6.622 20.169 30.984 1.00 41.75 977 ILE A C 1
ATOM 7549 O O . ILE A 1 977 ? 7.334 19.589 30.170 1.00 41.75 977 ILE A O 1
ATOM 7553 N N . ARG A 1 978 ? 7.098 20.513 32.180 1.00 30.16 978 ARG A N 1
ATOM 7554 C CA . ARG A 1 978 ? 8.229 19.829 32.805 1.00 30.16 978 ARG A CA 1
ATOM 7555 C C . ARG A 1 978 ? 7.661 18.776 33.736 1.00 30.16 978 ARG A C 1
ATOM 7557 O O . ARG A 1 978 ? 6.737 19.039 34.504 1.00 30.16 978 ARG A O 1
ATOM 7564 N N . MET A 1 979 ? 8.237 17.579 33.678 1.00 35.44 979 MET A N 1
ATOM 7565 C CA . MET A 1 979 ? 8.040 16.519 34.668 1.00 35.44 979 MET A CA 1
ATOM 7566 C C . MET A 1 979 ? 8.669 16.934 36.012 1.00 35.44 979 MET A C 1
ATOM 7568 O O . MET A 1 979 ? 9.580 16.279 36.504 1.00 35.44 979 MET A O 1
ATOM 7572 N N . ASP A 1 980 ? 8.216 18.035 36.610 1.00 29.67 980 ASP A N 1
ATOM 7573 C CA . ASP A 1 980 ? 8.747 18.518 37.878 1.00 29.67 980 ASP A CA 1
ATOM 7574 C C . ASP A 1 980 ? 7.907 17.994 39.052 1.00 29.67 980 ASP A C 1
ATOM 7576 O O . ASP A 1 980 ? 6.821 18.477 39.376 1.00 29.67 980 ASP A O 1
ATOM 7580 N N . GLY A 1 981 ? 8.488 17.028 39.768 1.00 32.47 981 GLY A N 1
ATOM 7581 C CA . GLY A 1 981 ? 8.602 17.169 41.216 1.00 32.47 981 GLY A CA 1
ATOM 7582 C C . GLY A 1 981 ? 8.070 16.032 42.114 1.00 32.47 981 GLY A C 1
ATOM 7583 O O . GLY A 1 981 ? 7.085 15.355 41.808 1.00 32.47 981 GLY A O 1
ATOM 7584 N N . PRO A 1 982 ? 8.678 15.871 43.312 1.00 35.88 982 PRO A N 1
ATOM 7585 C CA . PRO A 1 982 ? 8.620 14.709 44.224 1.00 35.88 982 PRO A CA 1
ATOM 7586 C C . PRO A 1 982 ? 7.237 14.331 44.794 1.00 35.88 982 PRO A C 1
ATOM 7588 O O . PRO A 1 982 ? 7.112 13.374 45.559 1.00 35.88 982 PRO A O 1
ATOM 7591 N N . LYS A 1 983 ? 6.168 15.041 44.421 1.00 36.16 983 LYS A N 1
ATOM 7592 C CA . LYS A 1 983 ? 4.791 14.726 44.837 1.00 36.16 983 LYS A CA 1
ATOM 7593 C C . LYS A 1 983 ? 4.205 13.544 44.053 1.00 36.16 983 LYS A C 1
ATOM 7595 O O . LYS A 1 983 ? 3.445 12.766 44.627 1.00 36.16 983 LYS A O 1
ATOM 7600 N N . VAL A 1 984 ? 4.626 13.348 42.799 1.00 40.69 984 VAL A N 1
ATOM 7601 C CA . VAL A 1 984 ? 4.264 12.175 41.977 1.00 40.69 984 VAL A CA 1
ATOM 7602 C C . VAL A 1 984 ? 4.952 10.910 42.499 1.00 40.69 984 VAL A C 1
ATOM 7604 O O . VAL A 1 984 ? 4.310 9.868 42.603 1.00 40.69 984 VAL A O 1
ATOM 7607 N N . ALA A 1 985 ? 6.197 11.022 42.976 1.00 39.69 985 ALA A N 1
ATOM 7608 C CA . ALA A 1 985 ? 6.919 9.926 43.627 1.00 39.69 985 ALA A CA 1
ATOM 7609 C C . ALA A 1 985 ? 6.210 9.416 44.895 1.00 39.69 985 ALA A C 1
ATOM 7611 O O . ALA A 1 985 ? 6.276 8.229 45.192 1.00 39.69 985 ALA A O 1
ATOM 7612 N N . LYS A 1 986 ? 5.476 10.277 45.616 1.00 38.28 986 LYS A N 1
ATOM 7613 C CA . LYS A 1 986 ? 4.735 9.896 46.830 1.00 38.28 986 LYS A CA 1
ATOM 7614 C C . LYS A 1 986 ? 3.418 9.172 46.522 1.00 38.28 986 LYS A C 1
ATOM 7616 O O . LYS A 1 986 ? 3.046 8.255 47.245 1.00 38.28 986 LYS A O 1
ATOM 7621 N N . TYR A 1 987 ? 2.731 9.541 45.437 1.00 38.41 987 TYR A N 1
ATOM 7622 C CA . TYR A 1 987 ? 1.550 8.812 44.949 1.00 38.41 987 TYR A CA 1
ATOM 7623 C C . TYR A 1 987 ? 1.953 7.463 44.328 1.00 38.41 987 TYR A C 1
ATOM 7625 O O . TYR A 1 987 ? 1.312 6.444 44.588 1.00 38.41 987 TYR A O 1
ATOM 7633 N N . TRP A 1 988 ? 3.083 7.434 43.612 1.00 44.81 988 TRP A N 1
ATOM 7634 C CA . TRP A 1 988 ? 3.684 6.209 43.088 1.00 44.81 988 TRP A CA 1
ATOM 7635 C C . TRP A 1 988 ? 4.280 5.310 44.168 1.00 44.81 988 TRP A C 1
ATOM 7637 O O . TRP A 1 988 ? 4.134 4.108 44.051 1.00 44.81 988 TRP A O 1
ATOM 7647 N N . GLN A 1 989 ? 4.868 5.824 45.251 1.00 42.88 989 GLN A N 1
ATOM 7648 C CA . GLN A 1 989 ? 5.295 4.995 46.391 1.00 42.88 989 GLN A CA 1
ATOM 7649 C C . GLN A 1 989 ? 4.113 4.305 47.084 1.00 42.88 989 GLN A C 1
ATOM 7651 O O . GLN A 1 989 ? 4.280 3.215 47.619 1.00 42.88 989 GLN A O 1
ATOM 7656 N N . VAL A 1 990 ? 2.912 4.892 47.041 1.00 44.94 990 VAL A N 1
ATOM 7657 C CA . VAL A 1 990 ? 1.691 4.260 47.564 1.00 44.94 990 VAL A CA 1
ATOM 7658 C C . VAL A 1 990 ? 1.163 3.188 46.603 1.00 44.94 990 VAL A C 1
ATOM 7660 O O . VAL A 1 990 ? 0.817 2.106 47.059 1.00 44.94 990 VAL A O 1
ATOM 7663 N N . GLN A 1 991 ? 1.156 3.439 45.289 1.00 42.12 991 GLN A N 1
ATOM 7664 C CA . GLN A 1 991 ? 0.779 2.450 44.258 1.00 42.12 991 GLN A CA 1
ATOM 7665 C C . GLN A 1 991 ? 1.788 1.289 44.162 1.00 42.12 991 GLN A C 1
ATOM 7667 O O . GLN A 1 991 ? 1.413 0.120 44.179 1.00 42.12 991 GLN A O 1
ATOM 7672 N N . LYS A 1 992 ? 3.084 1.607 44.170 1.00 42.47 992 LYS A N 1
ATOM 7673 C CA . LYS A 1 992 ? 4.205 0.666 44.227 1.00 42.47 992 LYS A CA 1
ATOM 7674 C C . LYS A 1 992 ? 4.224 -0.097 45.551 1.00 42.47 992 LYS A C 1
ATOM 7676 O O . LYS A 1 992 ? 4.413 -1.298 45.522 1.00 42.47 992 LYS A O 1
ATOM 7681 N N . GLY A 1 993 ? 3.910 0.536 46.685 1.00 42.66 993 GLY A N 1
ATOM 7682 C CA . GLY A 1 993 ? 3.730 -0.145 47.974 1.00 42.66 993 GLY A CA 1
ATOM 7683 C C . GLY A 1 993 ? 2.500 -1.063 48.035 1.00 42.66 993 GLY A C 1
ATOM 7684 O O . GLY A 1 993 ? 2.528 -2.068 48.739 1.00 42.66 993 GLY A O 1
ATOM 7685 N N . LEU A 1 994 ? 1.444 -0.770 47.267 1.00 42.19 994 LEU A N 1
ATOM 7686 C CA . LEU A 1 994 ? 0.277 -1.647 47.074 1.00 42.19 994 LEU A CA 1
ATOM 7687 C C . LEU A 1 994 ? 0.602 -2.866 46.190 1.00 42.19 994 LEU A C 1
ATOM 7689 O O . LEU A 1 994 ? 0.078 -3.951 46.436 1.00 42.19 994 LEU A O 1
ATOM 7693 N N . LEU A 1 995 ? 1.499 -2.702 45.212 1.00 41.19 995 LEU A N 1
ATOM 7694 C CA . LEU A 1 995 ? 2.013 -3.778 44.355 1.00 41.19 995 LEU A CA 1
ATOM 7695 C C . LEU A 1 995 ? 3.101 -4.623 45.051 1.00 41.19 995 LEU A C 1
ATOM 7697 O O . LEU A 1 995 ? 3.079 -5.848 44.963 1.00 41.19 995 LEU A O 1
ATOM 7701 N N . GLU A 1 996 ? 4.013 -3.996 45.796 1.00 40.41 996 GLU A N 1
ATOM 7702 C CA . GLU A 1 996 ? 5.111 -4.641 46.537 1.00 40.41 996 GLU A CA 1
ATOM 7703 C C . GLU A 1 996 ? 4.637 -5.266 47.861 1.00 40.41 996 GLU A C 1
ATOM 7705 O O . GLU A 1 996 ? 5.199 -6.261 48.322 1.00 40.41 996 GLU A O 1
ATOM 7710 N N . GLY A 1 997 ? 3.547 -4.757 48.449 1.00 37.66 997 GLY A N 1
ATOM 7711 C CA . GLY A 1 997 ? 2.913 -5.310 49.650 1.00 37.66 997 GLY A CA 1
ATOM 7712 C C . GLY A 1 997 ? 2.341 -6.725 49.479 1.00 37.66 997 GLY A C 1
ATOM 7713 O O . GLY A 1 997 ? 1.958 -7.343 50.471 1.00 37.66 997 GLY A O 1
ATOM 7714 N N . ARG A 1 998 ? 2.317 -7.262 48.249 1.00 41.69 998 ARG A N 1
ATOM 7715 C CA . ARG A 1 998 ? 1.862 -8.626 47.930 1.00 41.69 998 ARG A CA 1
ATOM 7716 C C . ARG A 1 998 ? 2.977 -9.644 47.670 1.00 41.69 998 ARG A C 1
ATOM 7718 O O . ARG A 1 998 ? 2.665 -10.810 47.457 1.00 41.69 998 ARG A O 1
ATOM 7725 N N . THR A 1 999 ? 4.256 -9.282 47.767 1.00 38.75 999 THR A N 1
ATOM 7726 C CA . THR A 1 999 ? 5.359 -10.244 47.568 1.00 38.75 999 THR A CA 1
ATOM 7727 C C . THR A 1 999 ? 6.449 -10.079 48.618 1.00 38.75 999 THR A C 1
ATOM 7729 O O . THR A 1 999 ? 7.512 -9.518 48.373 1.00 38.75 999 THR A O 1
ATOM 7732 N N . LYS A 1 1000 ? 6.209 -10.643 49.806 1.00 31.62 1000 LYS A N 1
ATOM 7733 C CA . LYS A 1 1000 ? 7.260 -10.925 50.797 1.00 31.62 1000 LYS A CA 1
ATOM 7734 C C . LYS A 1 1000 ? 7.938 -12.283 50.562 1.00 31.62 1000 LYS A C 1
ATOM 7736 O O . LYS A 1 1000 ? 8.276 -12.954 51.519 1.00 31.62 1000 LYS A O 1
ATOM 7741 N N . VAL A 1 1001 ? 8.170 -12.686 49.313 1.00 34.78 1001 VAL A N 1
ATOM 7742 C CA . VAL A 1 1001 ? 9.220 -13.649 48.931 1.00 34.78 1001 VAL A CA 1
ATOM 7743 C C . VAL A 1 1001 ? 9.596 -13.338 47.475 1.00 34.78 1001 VAL A C 1
ATOM 7745 O O . VAL A 1 1001 ? 8.703 -13.121 46.666 1.00 34.78 1001 VAL A O 1
ATOM 7748 N N . PHE A 1 1002 ? 10.895 -13.358 47.167 1.00 32.56 1002 PHE A N 1
ATOM 7749 C CA . PHE A 1 1002 ? 11.545 -13.210 45.851 1.00 32.56 1002 PHE A CA 1
ATOM 7750 C C . PHE A 1 1002 ? 11.979 -11.799 45.409 1.00 32.56 1002 PHE A C 1
ATOM 7752 O O . PHE A 1 1002 ? 11.192 -10.883 45.212 1.00 32.56 1002 PHE A O 1
ATOM 7759 N N . LYS A 1 1003 ? 13.302 -11.665 45.226 1.00 36.38 1003 LYS A N 1
ATOM 7760 C CA . LYS A 1 1003 ? 13.984 -10.554 44.548 1.00 36.38 1003 LYS A CA 1
ATOM 7761 C C . LYS A 1 1003 ? 13.680 -10.641 43.046 1.00 36.38 1003 LYS A C 1
ATOM 7763 O O . LYS A 1 1003 ? 13.998 -11.657 42.435 1.00 36.38 1003 LYS A O 1
ATOM 7768 N N . GLU A 1 1004 ? 13.091 -9.603 42.459 1.00 38.53 1004 GLU A N 1
ATOM 7769 C CA . GLU A 1 1004 ? 12.678 -9.606 41.048 1.00 38.53 1004 GLU A CA 1
ATOM 7770 C C . GLU A 1 1004 ? 13.797 -9.228 40.070 1.00 38.53 1004 GLU A C 1
ATOM 7772 O O . GLU A 1 1004 ? 14.521 -8.249 40.254 1.00 38.53 1004 GLU A O 1
ATOM 7777 N N . THR A 1 1005 ? 13.881 -9.998 38.985 1.00 41.66 1005 THR A N 1
ATOM 7778 C CA . THR A 1 1005 ? 14.625 -9.706 37.754 1.00 41.66 1005 THR A CA 1
ATOM 7779 C C . THR A 1 1005 ? 13.729 -8.960 36.753 1.00 41.66 1005 THR A C 1
ATOM 7781 O O . THR A 1 1005 ? 12.504 -8.984 36.863 1.00 41.66 1005 THR A O 1
ATOM 7784 N N . HIS A 1 1006 ? 14.319 -8.314 35.738 1.00 42.25 1006 HIS A N 1
ATOM 7785 C CA . HIS A 1 1006 ? 13.586 -7.582 34.688 1.00 42.25 1006 HIS A CA 1
ATOM 7786 C C . HIS A 1 1006 ? 12.495 -8.411 33.974 1.00 42.25 1006 HIS A C 1
ATOM 7788 O O . HIS A 1 1006 ? 11.501 -7.832 33.545 1.00 42.25 1006 HIS A O 1
ATOM 7794 N N . LEU A 1 1007 ? 12.642 -9.742 33.890 1.00 40.66 1007 LEU A N 1
ATOM 7795 C CA . LEU A 1 1007 ? 11.639 -10.634 33.293 1.00 40.66 1007 LEU A CA 1
ATOM 7796 C C . LEU A 1 1007 ? 10.311 -10.663 34.070 1.00 40.66 1007 LEU A C 1
ATOM 7798 O O . LEU A 1 1007 ? 9.253 -10.662 33.448 1.00 40.66 1007 LEU A O 1
ATOM 7802 N N . GLY A 1 1008 ? 10.342 -10.608 35.407 1.00 54.06 1008 GLY A N 1
ATOM 7803 C CA . GLY A 1 1008 ? 9.123 -10.683 36.227 1.00 54.06 1008 GLY A CA 1
ATOM 7804 C C . GLY A 1 1008 ? 8.201 -9.466 36.081 1.00 54.06 1008 GLY A C 1
ATOM 7805 O O . GLY A 1 1008 ? 6.995 -9.573 36.290 1.00 54.06 1008 GLY A O 1
ATOM 7806 N N . LYS A 1 1009 ? 8.744 -8.309 35.678 1.00 57.16 1009 LYS A N 1
ATOM 7807 C CA . LYS A 1 1009 ? 7.943 -7.109 35.387 1.00 57.16 1009 LYS A CA 1
ATOM 7808 C C . LYS A 1 1009 ? 7.157 -7.235 34.081 1.00 57.16 1009 LYS A C 1
ATOM 7810 O O . LYS A 1 1009 ? 6.001 -6.830 34.045 1.00 57.16 1009 LYS A O 1
ATOM 7815 N N . VAL A 1 1010 ? 7.766 -7.821 33.047 1.00 57.50 1010 VAL A N 1
ATOM 7816 C CA . VAL A 1 1010 ? 7.158 -7.966 31.713 1.00 57.50 1010 VAL A CA 1
ATOM 7817 C C . VAL A 1 1010 ? 5.984 -8.949 31.745 1.00 57.50 1010 VAL A C 1
ATOM 7819 O O . VAL A 1 1010 ? 4.935 -8.669 31.174 1.00 57.50 1010 VAL A O 1
ATOM 7822 N N . GLU A 1 1011 ? 6.120 -10.068 32.465 1.00 65.69 1011 GLU A N 1
ATOM 7823 C CA . GLU A 1 1011 ? 5.030 -11.045 32.620 1.00 65.69 1011 GLU A CA 1
ATOM 7824 C C . GLU A 1 1011 ? 3.824 -10.445 33.355 1.00 65.69 1011 GLU A C 1
ATOM 7826 O O . GLU A 1 1011 ? 2.690 -10.590 32.906 1.00 65.69 1011 GLU A O 1
ATOM 7831 N N . LYS A 1 1012 ? 4.063 -9.695 34.440 1.00 74.44 1012 LYS A N 1
ATOM 7832 C CA . LYS A 1 1012 ? 2.995 -9.029 35.203 1.00 74.44 1012 LYS A CA 1
ATOM 7833 C C . LYS A 1 1012 ? 2.257 -7.967 34.391 1.00 74.44 1012 LYS A C 1
ATOM 7835 O O . LYS A 1 1012 ? 1.046 -7.824 34.546 1.00 74.44 1012 LYS A O 1
ATOM 7840 N N . GLU A 1 1013 ? 2.972 -7.231 33.543 1.00 75.75 1013 GLU A N 1
ATOM 7841 C CA . GLU A 1 1013 ? 2.370 -6.257 32.633 1.00 75.75 1013 GLU A CA 1
ATOM 7842 C C . GLU A 1 1013 ? 1.462 -6.950 31.612 1.00 75.75 1013 GLU A C 1
ATOM 7844 O O . GLU A 1 1013 ? 0.303 -6.564 31.486 1.00 75.75 1013 GLU A O 1
ATOM 7849 N N . ALA A 1 1014 ? 1.919 -8.028 30.968 1.00 75.56 1014 ALA A N 1
ATOM 7850 C CA . ALA A 1 1014 ? 1.104 -8.780 30.012 1.00 75.56 1014 ALA A CA 1
ATOM 7851 C C . ALA A 1 1014 ? -0.191 -9.329 30.645 1.00 75.56 1014 ALA A C 1
ATOM 7853 O O . ALA A 1 1014 ? -1.278 -9.109 30.110 1.00 75.56 1014 ALA A O 1
ATOM 7854 N N . THR A 1 1015 ? -0.101 -9.953 31.827 1.00 81.50 1015 THR A N 1
ATOM 7855 C CA . THR A 1 1015 ? -1.274 -10.502 32.537 1.00 81.50 1015 THR A CA 1
ATOM 7856 C C . THR A 1 1015 ? -2.266 -9.413 32.954 1.00 81.50 1015 THR A C 1
ATOM 7858 O O . THR A 1 1015 ? -3.483 -9.613 32.911 1.00 81.50 1015 THR A O 1
ATOM 7861 N N . PHE A 1 1016 ? -1.766 -8.240 33.353 1.00 80.75 1016 PHE A N 1
ATOM 7862 C CA . PHE A 1 1016 ? -2.612 -7.091 33.666 1.00 80.75 1016 PHE A CA 1
ATOM 7863 C C . PHE A 1 1016 ? -3.377 -6.598 32.429 1.00 80.75 1016 PHE A C 1
ATOM 7865 O O . PHE A 1 1016 ? -4.588 -6.392 32.510 1.00 80.75 1016 PHE A O 1
ATOM 7872 N N . GLN A 1 1017 ? -2.704 -6.472 31.280 1.00 82.12 1017 GLN A N 1
ATOM 7873 C CA . GLN A 1 1017 ? -3.335 -6.044 30.026 1.00 82.12 1017 GLN A CA 1
ATOM 7874 C C . GLN A 1 1017 ? -4.391 -7.050 29.531 1.00 82.12 1017 GLN A C 1
ATOM 7876 O O . GLN A 1 1017 ? -5.462 -6.647 29.080 1.00 82.12 1017 GLN A O 1
ATOM 7881 N N . GLU A 1 1018 ? -4.136 -8.356 29.649 1.00 82.88 1018 GLU A N 1
ATOM 7882 C CA . GLU A 1 1018 ? -5.116 -9.402 29.312 1.00 82.88 1018 GLU A CA 1
ATOM 7883 C C . GLU A 1 1018 ? -6.342 -9.368 30.230 1.00 82.88 1018 GLU A C 1
ATOM 7885 O O . GLU A 1 1018 ? -7.477 -9.421 29.754 1.00 82.88 1018 GLU A O 1
ATOM 7890 N N . SER A 1 1019 ? -6.129 -9.195 31.538 1.00 82.00 1019 SER A N 1
ATOM 7891 C CA . SER A 1 1019 ? -7.225 -9.066 32.507 1.00 82.00 1019 SER A CA 1
ATOM 7892 C C . SER A 1 1019 ? -8.102 -7.852 32.187 1.00 82.00 1019 SER A C 1
ATOM 7894 O O . SER A 1 1019 ? -9.327 -7.944 32.194 1.00 82.00 1019 SER A O 1
ATOM 7896 N N . MET A 1 1020 ? -7.480 -6.722 31.838 1.00 81.44 1020 MET A N 1
ATOM 7897 C CA . MET A 1 1020 ? -8.176 -5.504 31.420 1.00 81.44 1020 MET A CA 1
ATOM 7898 C C . MET A 1 1020 ? -9.021 -5.711 30.160 1.00 81.44 1020 MET A C 1
ATOM 7900 O O . MET A 1 1020 ? -10.173 -5.276 30.120 1.00 81.44 1020 MET A O 1
ATOM 7904 N N . ARG A 1 1021 ? -8.485 -6.409 29.153 1.00 83.19 1021 ARG A N 1
ATOM 7905 C CA . ARG A 1 1021 ? -9.224 -6.760 27.930 1.00 83.19 1021 ARG A CA 1
ATOM 7906 C C . ARG A 1 1021 ? -10.422 -7.656 28.214 1.00 83.19 1021 ARG A C 1
ATOM 7908 O O . ARG A 1 1021 ? -11.504 -7.394 27.692 1.00 83.19 1021 ARG A O 1
ATOM 7915 N N . SER A 1 1022 ? -10.253 -8.666 29.069 1.00 84.25 1022 SER A N 1
ATOM 7916 C CA . SER A 1 1022 ? -11.348 -9.554 29.475 1.00 84.25 1022 SER A CA 1
ATOM 7917 C C . SER A 1 1022 ? -12.462 -8.776 30.174 1.00 84.25 1022 SER A C 1
ATOM 7919 O O . SER A 1 1022 ? -13.626 -8.907 29.806 1.00 84.25 1022 SER A O 1
ATOM 7921 N N . ILE A 1 1023 ? -12.110 -7.917 31.137 1.00 82.38 1023 ILE A N 1
ATOM 7922 C CA . ILE A 1 1023 ? -13.075 -7.086 31.868 1.00 82.38 1023 ILE A CA 1
ATOM 7923 C C . ILE A 1 1023 ? -13.829 -6.163 30.902 1.00 82.38 1023 ILE A C 1
ATOM 7925 O O . ILE A 1 1023 ? -15.053 -6.076 30.957 1.00 82.38 1023 ILE A O 1
ATOM 7929 N N . LEU A 1 1024 ? -13.121 -5.498 29.984 1.00 82.19 1024 LEU A N 1
ATOM 7930 C CA . LEU A 1 1024 ? -13.754 -4.630 28.991 1.00 82.19 1024 LEU A CA 1
ATOM 7931 C C . LEU A 1 1024 ? -14.678 -5.404 28.057 1.00 82.19 1024 LEU A C 1
ATOM 7933 O O . LEU A 1 1024 ? -15.786 -4.937 27.800 1.00 82.19 1024 LEU A O 1
ATOM 7937 N N . THR A 1 1025 ? -14.264 -6.584 27.600 1.00 82.88 1025 THR A N 1
ATOM 7938 C CA . THR A 1 1025 ? -15.093 -7.448 26.750 1.00 82.88 1025 THR A CA 1
ATOM 7939 C C . THR A 1 1025 ? -16.390 -7.823 27.465 1.00 82.88 1025 THR A C 1
ATOM 7941 O O . THR A 1 1025 ? -17.467 -7.722 26.882 1.00 82.88 1025 THR A O 1
ATOM 7944 N N . ASN A 1 1026 ? -16.314 -8.155 28.755 1.00 82.00 1026 ASN A N 1
ATOM 7945 C CA . ASN A 1 1026 ? -17.476 -8.561 29.542 1.00 82.00 1026 ASN A CA 1
ATOM 7946 C C . ASN A 1 1026 ? -18.424 -7.395 29.870 1.00 82.00 1026 ASN A C 1
ATOM 7948 O O . ASN A 1 1026 ? -19.639 -7.580 29.860 1.00 82.00 1026 ASN A O 1
ATOM 7952 N N . ILE A 1 1027 ? -17.900 -6.187 30.111 1.00 79.31 1027 ILE A N 1
ATOM 7953 C CA . ILE A 1 1027 ? -18.729 -5.000 30.398 1.00 79.31 1027 ILE A CA 1
ATOM 7954 C C . ILE A 1 1027 ? -19.364 -4.434 29.128 1.00 79.31 1027 ILE A C 1
ATOM 7956 O O . ILE A 1 1027 ? -20.532 -4.055 29.131 1.00 79.31 1027 ILE A O 1
ATOM 7960 N N . THR A 1 1028 ? -18.580 -4.308 28.058 1.00 78.12 1028 THR A N 1
ATOM 7961 C CA . THR A 1 1028 ? -18.989 -3.565 26.853 1.00 78.12 1028 THR A CA 1
ATOM 7962 C C . THR A 1 1028 ? -19.617 -4.453 25.786 1.00 78.12 1028 THR A C 1
ATOM 7964 O O . THR A 1 1028 ? -20.326 -3.952 24.915 1.00 78.12 1028 THR A O 1
ATOM 7967 N N . GLY A 1 1029 ? -19.354 -5.762 25.834 1.00 74.50 1029 GLY A N 1
ATOM 7968 C CA . GLY A 1 1029 ? -19.671 -6.693 24.753 1.00 74.50 1029 GLY A CA 1
ATOM 7969 C C . GLY A 1 1029 ? -18.764 -6.553 23.524 1.00 74.50 1029 GLY A C 1
ATOM 7970 O O . GLY A 1 1029 ? -18.938 -7.312 22.573 1.00 74.50 1029 GLY A O 1
ATOM 7971 N N . ILE A 1 1030 ? -17.801 -5.621 23.521 1.00 70.38 1030 ILE A N 1
ATOM 7972 C CA . ILE A 1 1030 ? -16.843 -5.455 22.425 1.00 70.38 1030 ILE A CA 1
ATOM 7973 C C . ILE A 1 1030 ? -15.822 -6.583 22.500 1.00 70.38 1030 ILE A C 1
ATOM 7975 O O . ILE A 1 1030 ? -15.086 -6.689 23.481 1.00 70.38 1030 ILE A O 1
ATOM 7979 N N . GLN A 1 1031 ? -15.706 -7.379 21.437 1.00 58.34 1031 GLN A N 1
ATOM 7980 C CA . GLN A 1 1031 ? -14.540 -8.240 21.279 1.00 58.34 1031 GLN A CA 1
ATOM 7981 C C . GLN A 1 1031 ? -13.298 -7.356 21.153 1.00 58.34 1031 GLN A C 1
ATOM 7983 O O . GLN A 1 1031 ? -13.094 -6.690 20.137 1.00 58.34 1031 GLN A O 1
ATOM 7988 N N . THR A 1 1032 ? -12.440 -7.337 22.175 1.00 52.75 1032 THR A N 1
ATOM 7989 C CA . THR A 1 1032 ? -11.113 -6.740 22.026 1.00 52.75 1032 THR A CA 1
ATOM 7990 C C . THR A 1 1032 ? -10.334 -7.593 21.030 1.00 52.75 1032 THR A C 1
ATOM 7992 O O . THR A 1 1032 ? -9.807 -8.643 21.393 1.00 52.75 1032 THR A O 1
ATOM 7995 N N . VAL A 1 1033 ? -10.301 -7.172 19.763 1.00 42.75 1033 VAL A N 1
ATOM 7996 C CA . VAL A 1 1033 ? -9.569 -7.886 18.715 1.00 42.75 1033 VAL A CA 1
ATOM 7997 C C . VAL A 1 1033 ? -8.095 -7.896 19.096 1.00 42.75 1033 VAL A C 1
ATOM 7999 O O . VAL A 1 1033 ? -7.448 -6.842 19.208 1.00 42.75 1033 VAL A O 1
ATOM 8002 N N . GLU A 1 1034 ? -7.578 -9.100 19.319 1.00 39.09 1034 GLU A N 1
ATOM 8003 C CA . GLU A 1 1034 ? -6.165 -9.348 19.539 1.00 39.09 1034 GLU A CA 1
ATOM 8004 C C . GLU A 1 1034 ? -5.395 -8.727 18.370 1.00 39.09 1034 GLU A C 1
ATOM 8006 O O . GLU A 1 1034 ? -5.644 -9.049 17.206 1.00 39.09 1034 GLU A O 1
ATOM 8011 N N . ILE A 1 1035 ? -4.474 -7.799 18.650 1.00 33.56 1035 ILE A N 1
ATOM 8012 C CA . ILE A 1 1035 ? -3.483 -7.426 17.642 1.00 33.56 1035 ILE A CA 1
ATOM 8013 C C . ILE A 1 1035 ? -2.585 -8.649 17.514 1.00 33.56 1035 ILE A C 1
ATOM 8015 O O . ILE A 1 1035 ? -1.559 -8.756 18.187 1.00 33.56 1035 ILE A O 1
ATOM 8019 N N . GLN A 1 1036 ? -2.959 -9.578 16.638 1.00 29.31 1036 GLN A N 1
ATOM 8020 C CA . GLN A 1 1036 ? -1.969 -10.414 15.997 1.00 29.31 1036 GLN A CA 1
ATOM 8021 C C . GLN A 1 1036 ? -1.120 -9.459 15.161 1.00 29.31 1036 GLN A C 1
ATOM 8023 O O . GLN A 1 1036 ? -1.369 -9.210 13.984 1.00 29.31 1036 GLN A O 1
ATOM 8028 N N . THR A 1 1037 ? -0.086 -8.889 15.787 1.00 27.20 1037 THR A N 1
ATOM 8029 C CA . THR A 1 1037 ? 1.112 -8.558 15.023 1.00 27.20 1037 THR A CA 1
ATOM 8030 C C . THR A 1 1037 ? 1.400 -9.811 14.205 1.00 27.20 1037 THR A C 1
ATOM 8032 O O . THR A 1 1037 ? 1.323 -10.916 14.747 1.00 27.20 1037 THR A O 1
ATOM 8035 N N . HIS A 1 1038 ? 1.616 -9.681 12.896 1.00 27.94 1038 HIS A N 1
ATOM 8036 C CA . HIS A 1 1038 ? 2.079 -10.792 12.068 1.00 27.94 1038 HIS A CA 1
ATOM 8037 C C . HIS A 1 1038 ? 3.456 -11.239 12.594 1.00 27.94 1038 HIS A C 1
ATOM 8039 O O . HIS A 1 1038 ? 4.511 -10.817 12.140 1.00 27.94 1038 HIS A O 1
ATOM 8045 N N . ALA A 1 1039 ? 3.389 -12.035 13.651 1.00 30.38 1039 ALA A N 1
ATOM 8046 C CA . ALA A 1 1039 ? 4.401 -12.668 14.466 1.00 30.38 1039 ALA A CA 1
ATOM 8047 C C . ALA A 1 1039 ? 3.623 -13.653 15.362 1.00 30.38 1039 ALA A C 1
ATOM 8049 O O . ALA A 1 1039 ? 3.580 -13.517 16.578 1.00 30.38 1039 ALA A O 1
ATOM 8050 N N . ALA A 1 1040 ? 2.959 -14.622 14.721 1.00 27.52 1040 ALA A N 1
ATOM 8051 C CA . ALA A 1 1040 ? 2.062 -15.623 15.306 1.00 27.52 1040 ALA A CA 1
ATOM 8052 C C . ALA A 1 1040 ? 2.310 -15.952 16.799 1.00 27.52 1040 ALA A C 1
ATOM 8054 O O . ALA A 1 1040 ? 3.347 -16.558 17.117 1.00 27.52 1040 ALA A O 1
ATOM 8055 N N . PRO A 1 1041 ? 1.375 -15.640 17.712 1.00 27.77 1041 PRO A N 1
ATOM 8056 C CA . PRO A 1 1041 ? 1.204 -16.383 18.947 1.00 27.77 1041 PRO A CA 1
ATOM 8057 C C . PRO A 1 1041 ? 0.238 -17.548 18.696 1.00 27.77 1041 PRO A C 1
ATOM 8059 O O . PRO A 1 1041 ? -0.765 -17.412 18.002 1.00 27.77 1041 PRO A O 1
ATOM 8062 N N . GLY A 1 1042 ? 0.597 -18.720 19.211 1.00 35.72 1042 GLY A N 1
ATOM 8063 C CA . GLY A 1 1042 ? -0.311 -19.855 19.287 1.00 35.72 1042 GLY A CA 1
ATOM 8064 C C . GLY A 1 1042 ? -1.057 -19.850 20.616 1.00 35.72 1042 GLY A C 1
ATOM 8065 O O . GLY A 1 1042 ? -0.512 -19.420 21.628 1.00 35.72 1042 GLY A O 1
ATOM 8066 N N . SER A 1 1043 ? -2.249 -20.423 20.608 1.00 32.31 1043 SER A N 1
ATOM 8067 C CA . SER A 1 1043 ? -2.880 -21.103 21.737 1.00 32.31 1043 SER A CA 1
ATOM 8068 C C . SER A 1 1043 ? -3.527 -22.368 21.143 1.00 32.31 1043 SER A C 1
ATOM 8070 O O . SER A 1 1043 ? -3.928 -22.378 19.986 1.00 32.31 1043 SER A O 1
ATOM 8072 N N . GLY A 1 1044 ? -3.511 -23.529 21.786 1.00 32.66 1044 GLY A N 1
ATOM 8073 C CA . GLY A 1 1044 ? -3.535 -23.722 23.226 1.00 32.66 1044 GLY A CA 1
ATOM 8074 C C . GLY A 1 1044 ? -4.976 -23.877 23.698 1.00 32.66 1044 GLY A C 1
ATOM 8075 O O . GLY A 1 1044 ? -5.443 -23.053 24.474 1.00 32.66 1044 GLY A O 1
ATOM 8076 N N . ALA A 1 1045 ? -5.641 -24.921 23.202 1.00 27.19 1045 ALA A N 1
ATOM 8077 C CA . ALA A 1 1045 ? -6.500 -25.821 23.964 1.00 27.19 1045 ALA A CA 1
ATOM 8078 C C . ALA A 1 1045 ? -6.231 -27.235 23.437 1.00 27.19 1045 ALA A C 1
ATOM 8080 O O . ALA A 1 1045 ? -6.243 -27.392 22.193 1.00 27.19 1045 ALA A O 1
#

InterPro domains:
  IPR038800 Coiled-coil domain-containing protein 17 [PTHR33820] (68-289)
  IPR060404 CCDC17, C-terminal domain [PF28455] (161-284)

Radius of gyration: 43.32 Å; Cα contacts (8 Å, |Δi|>4): 1529; chains: 1; bounding box: 126×115×151 Å

Mean predicted aligned error: 19.69 Å

Foldseek 3Di:
DDDDDDDDDDDDDDDDDDDDDDDDDDDDDDDDDDDDDDDDDDPDPPVVVVVVVVVVVVVVVVVVVVVVVVVVVVVVVVVVVVVVVVVVVVVVVVVVVVVVVVVVVVVVVVVVVVVVVVVLVVLQVVLQVLAFPPAPFRQQQAKKKWFFKFPQDAPDPWWWKKKWKAKDQQPHGPDDIDIFPTFTFDQDPQVSGTMTGGRDMDGDHN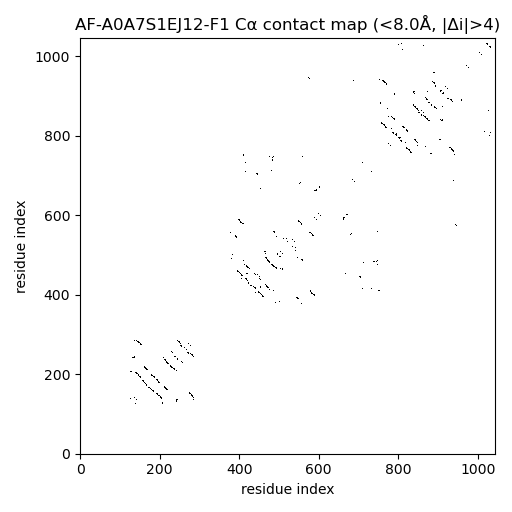DRQDQSIKMKMFIWTDDPDPDIDGQWIWIGGQADPNSYGDADKDWTATAGDDDDGRDDPVCVVVGHTRPRTGTTIMGMGRRDPPPPDPPPPDDPPPPPPPPPPDDDDDDDDDDDDDDDDDDDDDDDDDDDDDDDDDDDDDDDDDDDDDDPDDDDDDDPDDDDDPPFQPACDPLQEDPDDPFPPDWDFDDQQKKKKKFFFKKALFFPQFFKKKKWKFKAAPSRGGLDPLRIDMFIFQQLAFRRIGTTLDMDMDGPNSDQLRIKIKMWMWGQGVVVVRFIATFFMHIDRFWADPVPRHRDDPVLSVQQNVLNVVVVVLVDDPPDDRPVVVVVVPNDRGRTITGRAFWEKTQTQGDPFPDDDPDPPPDDDFDGFRSMITIMGMDMRQDVVNLVVLCVLLVNNPVVVVVVVVVVVVVVVVVVVVPDDPDDDDDDPDDPPPVVVVVVVVVVVVVVVVVVVSSSSNSVRDHDVVSVRHPCVSPDDDPLRVVCVVVVVVVCVPRCGSLNSLCVVDDPVLNVVQPPPSVSSRVSSCCSNVVRPPPHHGRDPCLSRDFFDQQLFKKKDFFKKAQFDDDPPVQPPWAKKKKKFKLVQFPLDDPPFTGQGIAIFRQWPPPADPNIIGGLPFIDGHHNDDQQFLLIKMKMWIWIFGQADPVGDRDLVRTDIFTRFMAIDGQHDGRPTRTGPFAKEKAFTWGGDDDSCLSVVSSPPHRPRSQVVCVVVVVTHTPPLMIIIMGMGRCSSDPRPPSPDDGPDDLVRYPDDNVVSVVVVCCVVVCVVDPDDCPVVVSVCVVVCSVCVPDPDDDDDPVVVVVVSVVVSVVSQVSCCVVRVHNNDPPPPVPDDDDDD

Sequence (1045 aa):
MTSRSVRGAKPPKEVKDPGGRLRPVGLGRQPKEEIQSVDWYESVARTDIEKRQAVELKREVGAVGAIVGMSVEHGYDMVALQQEVERLRLERDRVKVNNDLENARMAFKRDEWLLGKRVGVKEAKDLRSQVPRGSLYDPVYGFEVRIDAVTPTPPGKGEAIVLVYGLFEGTTKSGPLKTTQRSAPEYSFKTRMKRARFEVAHDFVKLAPNRNVSLVIEVQVAVGEFSTQAAGWTVLPIFTEEGDVLQGDWSVPVFAPPLSIGIPRDQLNDLPLAQGLPNVLIRLARNRPRSEEFDEYGDTPEPEEFEEEEKPAPDDSQYLLPPNMSLPTPRWVRQEYEIAPPEAPKTPLAGIEGLNSLKMEKDDGRDSKLSGLEGIHERAWVDYVAPPSALKPCSAPDILVVILDAARFLPDNVSVTRATLSLVNEQGVPLTEEATTTDVGDVDSGVHSPRFALAVVLLVQDLSPRTWMSVRIDAVDPMSGNKSVTVGFATLPLLLHPATGRTPSQDQANTYNKDLKAHLDSLDPPEGQQQEEIRRAGIRPPPRLRVQTGGVQIPIRVAPGAYVSRDPSTLGKQPRMPCCTAILRVFLNPTDEDAAAAVEKAGLRAVLDDYLEEEEAAKERERISKMAPQAKRKGQVRDGLGRERDAGDREAEEEEERVLRIVRKLSSNKPPYPTGQYDSSSCHPSGSEGAMYSVRLAQFTKDITIRDSLAQLLDEKTYDSVRGSTAAAREAARNVISKGDEGRLPPTDLTYFCAYNPGVGLKAAVDGANNLPLPGRSRKGAIPICFMGVSSQCNFFTAERMTLDAHANCAIVLDSSVKHPRWAEGYRSIQNVPFRGETGGLIIQVAWLLGHTKEGGWQEKDAKIESVGWTAVSLFTSETLPYVTCGSFVVPLYKGEVPIDVGDKLDVIGVEKTLKKMEEEGRAKLLGEASVLVRLVDLQRGATANPTMPPVCDDANLNLPREWSEKMVASWASGQIRMDGPKVAKYWQVQKGLLEGRTKVFKETHLGKVEKEATFQESMRSILTNITGIQTVEIQTHAAPGSGA

pLDDT: mean 70.7, std 22.15, range [26.05, 98.0]

Organism: Hemiselmis andersenii (NCBI:txid464988)